Protein AF-A0A7H0H8U6-F1 (afdb_monomer)

Radius of gyration: 34.05 Å; Cα contacts (8 Å, |Δi|>4): 1294; chains: 1; bounding box: 82×56×109 Å

Sequence (809 aa):
MTRSAAPQRPPAARRTDPAARSRVRAWDTLRRESVFTAFNLNIIGLSAIQLLLRDWWGAFMTILMLGVSTGIRVTQELLAARRIHTYLADAEPRYTVQRDGQSMAVARDEVVRGDVLIVGPGDHLLADGMWLGPRPVTVDESPVTGAAPMRQVAPGERLLGGSYCVAGRGAYVAEAVGDDRQLARQHAGLLRRPPVATPLERVVARTLQVLLAIVAVYAAVLLADWARLDMGATGDLLVDAAPVIFSIAPTGLYLMIIVTYITGTADLANRGALVRNARSVESLAETSVVCFTDLGILAGTSLELTPVPPPAHLAPLPESTVRQMLGDAARSLSAGGHRLERVASAFEGERRGLRVEEPHLTSLGWSAVVFDDPDLAGIYVLGEGDVLSPHLVNPLPATFEADADTIVLAYRPDEVALRDSAGRPLLPSGLIAVATVHQARRLRPEAMQVVRGLIAAGIRIKAFSPGSPTETLEMLHSAGLSDDDVAFVVSRGAVSRATLEARPREEWAGLALDNALFGGLSPEQVGEVVHLLRASGETVAVIGDGVRDLPALKAASLPIAQPSSTQAALDVSSIVLLSSAPDALLQVLARGQSIIRSLVDVLRLNLTMVTASAFLIVAVRYLSQGFPYVSSHGSVINIATVTIPSLALSLVPPPHSRQVSSASYSRMLARFVLPAGLLLGLTALAVYVIVLDGAGRSSAQQAVAYTLVYAGLLVGVLTRRTRTQAGVAVAIAAAVTLLPLLPWTSGRFRITWLPEWWHYPLVVGAVVVWLIVLQGVWWLLRRLARRPAASVPSGRATSPPRHEVESDV

InterPro domains:
  IPR008250 P-type ATPase, A domain superfamily [SSF81653] (93-185)
  IPR023214 HAD superfamily [G3DSA:3.40.50.1000] (288-298)
  IPR023214 HAD superfamily [G3DSA:3.40.50.1000] (441-580)
  IPR023298 P-type ATPase, transmembrane domain superfamily [SSF81665] (31-785)
  IPR036412 HAD-like superfamily [SSF56784] (440-589)
  IPR059000 P-type ATPase, A domain [PF00122] (93-185)

Nearest PDB structures (foldseek):
  6lle-assembly1_A  TM=6.615E-01  e=3.643E-33  Homo sapiens
  6rb2-assembly1_A  TM=6.537E-01  e=2.104E-31  Oryctolagus cuniculus
  1su4-assembly1_A  TM=6.195E-01  e=2.525E-31  Oryctolagus cuniculus
  4kyt-assembly3_A  TM=6.478E-01  e=6.882E-31  Oryctolagus cuniculus
  6hxb-assembly1_A  TM=6.449E-01  e=2.581E-30  Sus scrofa

Foldseek 3Di:
DAPVPFPPDDPPVDPDPPVRVCVVVCVVVCVCPLCDDPLNVLLVVLLVVCVVLVVPQLSVVSVVCSVVLSVVLVVLLVVLVVLQVVVVVVQFDWWWWQYPNDTDTDGLVPDGAFTKTWAAFLDAAQAKWFFQDQAWWWKQCCQQPVDDGIDTAGHGGIDFGGIGTHHDTGITGHHGGDCRGPSSVVCVPPPPPDPDQALVSVLVVVLQVVLVVLLVVVVVVLVVVVVPDPPDDPSPQVVFSSLLSSLLHLSQQVSLLVSLQSVLQSVLVVLQKHFQDSLLLQLLLQFQAEEEADCLLQWDKDKDKFWFDWPPVDDADDPLVVLALQLQWLQQAPADAPLSVVSVVRGDYDHFAFPDWDHDRVVLQKIWTAGPDPVRAWIKMKGQCVNCQVQEPGHGDPPDDRDPQKIWIWIDRDDDDQADPVRHGDDHHHIHTTIMIGTDIAGDPCSVVLVVLCVVLNHAAAYEELAFQVVVLVSVVVNPDDPVRSCVLPVQHEDEPVRLVVDDPVCLLVVLVRHRYYYNDFLQVLLVSLLSCVVVVHQYEYEDAGSSPLSNLQSHSAQEYESSGRNSSVVSGSMYRPDSNSVSSSVSSQSSLQSVLLSLLLLLLSLLLSLLSSLLQVVCVVVVNRGLAGSLLSVLLCVLQRNVLSVVSSPDTAPGGHRDHSVCSSVVSCLRRVLSNNLLNVLLNVQLVVCCVPPNNLLSSLLSSLLSNLLSLVSSCVSPVDPSSVVSSVVSNVVLQCQQVDVCCCPSSVNHPNPDPVSVVSSVVSSVVSVVVSVVSSVVVVVVVPDDDPDDDDDDDDDDDDDDDDDDD

pLDDT: mean 74.8, std 15.68, range [27.52, 95.94]

Mean predicted aligned error: 15.14 Å

Structure (mmCIF, N/CA/C/O backbone):
data_AF-A0A7H0H8U6-F1
#
_entry.id   AF-A0A7H0H8U6-F1
#
loop_
_atom_site.group_PDB
_atom_site.id
_atom_site.type_symbol
_atom_site.label_atom_id
_atom_site.label_alt_id
_atom_site.label_comp_id
_atom_site.label_asym_id
_atom_site.label_entity_id
_atom_site.label_seq_id
_atom_site.pdbx_PDB_ins_code
_atom_site.Cartn_x
_atom_site.Cartn_y
_atom_site.Cartn_z
_atom_site.occupancy
_atom_site.B_iso_or_equiv
_atom_site.auth_seq_id
_atom_site.auth_comp_id
_atom_site.auth_asym_id
_atom_site.auth_atom_id
_atom_site.pdbx_PDB_model_num
ATOM 1 N N . MET A 1 1 ? -42.565 -0.518 11.866 1.00 45.44 1 MET A N 1
ATOM 2 C CA . MET A 1 1 ? -43.580 -0.720 10.799 1.00 45.44 1 MET A CA 1
ATOM 3 C C . MET A 1 1 ? -43.957 -2.184 10.707 1.00 45.44 1 MET A C 1
ATOM 5 O O . MET A 1 1 ? -43.087 -2.997 10.981 1.00 45.44 1 MET A O 1
ATOM 9 N N . THR A 1 2 ? -45.185 -2.526 10.308 1.00 36.31 2 THR A N 1
ATOM 10 C CA . THR A 1 2 ? -45.544 -3.917 9.995 1.00 36.31 2 THR A CA 1
ATOM 11 C C . THR A 1 2 ? -44.923 -4.370 8.660 1.00 36.31 2 THR A C 1
ATOM 13 O O . THR A 1 2 ? -44.829 -3.556 7.741 1.00 36.31 2 THR A O 1
ATOM 16 N N . ARG A 1 3 ? -44.516 -5.640 8.495 1.00 42.91 3 ARG A N 1
ATOM 17 C CA . ARG A 1 3 ? -43.907 -6.207 7.263 1.00 42.91 3 ARG A CA 1
ATOM 18 C C . ARG A 1 3 ? -44.740 -5.961 6.004 1.00 42.91 3 ARG A C 1
ATOM 20 O O . ARG A 1 3 ? -44.188 -5.956 4.907 1.00 42.91 3 ARG A O 1
ATOM 27 N N . SER A 1 4 ? -46.051 -5.761 6.157 1.00 39.72 4 SER A N 1
ATOM 28 C CA . SER A 1 4 ? -46.991 -5.460 5.069 1.00 39.72 4 SER A CA 1
ATOM 29 C C . SER A 1 4 ? -47.188 -3.962 4.787 1.00 39.72 4 SER A C 1
ATOM 31 O O . SER A 1 4 ? -47.745 -3.630 3.745 1.00 39.72 4 SER A O 1
ATOM 33 N N . ALA A 1 5 ? -46.730 -3.066 5.673 1.00 40.72 5 ALA A N 1
ATOM 34 C CA . ALA A 1 5 ? -46.856 -1.607 5.555 1.00 40.72 5 ALA A CA 1
ATOM 35 C C . ALA A 1 5 ? -45.561 -0.899 5.110 1.00 40.72 5 ALA A C 1
ATOM 37 O O . ALA A 1 5 ? -45.577 0.311 4.884 1.00 40.72 5 ALA A O 1
ATOM 38 N N . ALA A 1 6 ? -44.448 -1.628 4.958 1.00 39.44 6 ALA A N 1
ATOM 39 C CA . ALA A 1 6 ? -43.299 -1.109 4.221 1.00 39.44 6 ALA A CA 1
ATOM 40 C C . ALA A 1 6 ? -43.763 -0.775 2.788 1.00 39.44 6 ALA A C 1
ATOM 42 O O . ALA A 1 6 ? -44.433 -1.616 2.175 1.00 39.44 6 ALA A O 1
ATOM 43 N N . PRO A 1 7 ? -43.464 0.422 2.241 1.00 39.84 7 PRO A N 1
ATOM 44 C CA . PRO A 1 7 ? -43.835 0.753 0.870 1.00 39.84 7 PRO A CA 1
ATOM 45 C C . PRO A 1 7 ? -43.366 -0.378 -0.043 1.00 39.84 7 PRO A C 1
ATOM 47 O O . PRO A 1 7 ? -42.235 -0.852 0.101 1.00 39.84 7 PRO A O 1
ATOM 50 N N . GLN A 1 8 ? -44.275 -0.859 -0.903 1.00 39.00 8 GLN A N 1
ATOM 51 C CA . GLN A 1 8 ? -44.040 -1.998 -1.787 1.00 39.00 8 GLN A CA 1
ATOM 52 C C . GLN A 1 8 ? -42.620 -1.933 -2.339 1.00 39.00 8 GLN A C 1
ATOM 54 O O . GLN A 1 8 ? -42.214 -0.909 -2.895 1.00 39.00 8 GLN A O 1
ATOM 59 N N . ARG A 1 9 ? -41.881 -3.037 -2.147 1.00 40.66 9 ARG A N 1
ATOM 60 C CA . ARG A 1 9 ? -40.593 -3.296 -2.799 1.00 40.66 9 ARG A CA 1
ATOM 61 C C . ARG A 1 9 ? -40.617 -2.668 -4.197 1.00 40.66 9 ARG A C 1
ATOM 63 O O . ARG A 1 9 ? -41.598 -2.910 -4.909 1.00 40.66 9 ARG A O 1
ATOM 70 N N . PRO A 1 10 ? -39.580 -1.917 -4.618 1.00 35.81 10 PRO A N 1
ATOM 71 C CA . PRO A 1 10 ? -39.510 -1.454 -5.998 1.00 35.81 10 PRO A CA 1
ATOM 72 C C . PRO A 1 10 ? -39.780 -2.650 -6.927 1.00 35.81 10 PRO A C 1
ATOM 74 O O . PRO A 1 10 ? -39.344 -3.766 -6.611 1.00 35.81 10 PRO A O 1
ATOM 77 N N . PRO A 1 11 ? -40.567 -2.458 -8.001 1.00 29.30 11 PRO A N 1
ATOM 78 C CA . PRO A 1 11 ? -41.137 -3.548 -8.780 1.00 29.30 11 PRO A CA 1
ATOM 79 C C . PRO A 1 11 ? -40.062 -4.561 -9.171 1.00 29.30 11 PRO A C 1
ATOM 81 O O . PRO A 1 11 ? -38.923 -4.195 -9.460 1.00 29.30 11 PRO A O 1
ATOM 84 N N . ALA A 1 12 ? -40.448 -5.839 -9.194 1.00 30.64 12 ALA A N 1
ATOM 85 C CA . ALA A 1 12 ? -39.617 -7.032 -9.383 1.00 30.64 12 ALA A CA 1
ATOM 86 C C . ALA A 1 12 ? -38.718 -7.063 -10.646 1.00 30.64 12 ALA A C 1
ATOM 88 O O . ALA A 1 12 ? -38.021 -8.047 -10.889 1.00 30.64 12 ALA A O 1
ATOM 89 N N . ALA A 1 13 ? -38.649 -5.987 -11.424 1.00 28.84 13 ALA A N 1
ATOM 90 C CA . ALA A 1 13 ? -37.729 -5.787 -12.531 1.00 28.84 13 ALA A CA 1
ATOM 91 C C . ALA A 1 13 ? -36.342 -5.336 -12.048 1.00 28.84 13 ALA A C 1
ATOM 93 O O . ALA A 1 13 ? -35.868 -4.279 -12.449 1.00 28.84 13 ALA A O 1
ATOM 94 N N . ARG A 1 14 ? -35.709 -6.122 -11.163 1.00 31.69 14 ARG A N 1
ATOM 95 C CA . ARG A 1 14 ? -34.254 -6.121 -10.897 1.00 31.69 14 ARG A CA 1
ATOM 96 C C . ARG A 1 14 ? -33.864 -7.164 -9.832 1.00 31.69 14 ARG A C 1
ATOM 98 O O . ARG A 1 14 ? -32.983 -6.921 -9.013 1.00 31.69 14 ARG A O 1
ATOM 105 N N . ARG A 1 15 ? -34.445 -8.373 -9.876 1.00 30.83 15 ARG A N 1
ATOM 106 C CA . ARG A 1 15 ? -33.767 -9.580 -9.359 1.00 30.83 15 ARG A CA 1
ATOM 107 C C . ARG A 1 15 ? -32.641 -9.948 -10.324 1.00 30.83 15 ARG A C 1
ATOM 109 O O . ARG A 1 15 ? -32.736 -10.874 -11.114 1.00 30.83 15 ARG A O 1
ATOM 116 N N . THR A 1 16 ? -31.587 -9.156 -10.300 1.00 29.75 16 THR A N 1
ATOM 117 C CA . THR A 1 16 ? -30.286 -9.584 -10.800 1.00 29.75 16 THR A CA 1
ATOM 118 C C . THR A 1 16 ? -29.396 -9.509 -9.585 1.00 29.75 16 THR A C 1
ATOM 120 O O . THR A 1 16 ? -29.180 -8.402 -9.086 1.00 29.75 16 THR A O 1
ATOM 123 N N . ASP A 1 17 ? -28.997 -10.682 -9.108 1.00 32.31 17 ASP A N 1
ATOM 124 C CA . ASP A 1 17 ? -27.932 -10.934 -8.144 1.00 32.31 17 ASP A CA 1
ATOM 125 C C . ASP A 1 17 ? -26.984 -9.716 -7.991 1.00 32.31 17 ASP A C 1
ATOM 127 O O . ASP A 1 17 ? -26.439 -9.245 -9.001 1.00 32.31 17 ASP A O 1
ATOM 131 N N . PRO A 1 18 ? -26.810 -9.151 -6.781 1.00 37.31 18 PRO A N 1
ATOM 132 C CA . PRO A 1 18 ? -25.859 -8.067 -6.525 1.00 37.31 18 PRO A CA 1
ATOM 133 C C . PRO A 1 18 ? -24.463 -8.381 -7.084 1.00 37.31 18 PRO A C 1
ATOM 135 O O . PRO A 1 18 ? -23.817 -7.504 -7.670 1.00 37.31 18 PRO A O 1
ATOM 138 N N . ALA A 1 19 ? -24.056 -9.658 -7.043 1.00 35.75 19 ALA A N 1
ATOM 139 C CA . ALA A 1 19 ? -22.812 -10.136 -7.635 1.00 35.75 19 ALA A CA 1
ATOM 140 C C . ALA A 1 19 ? -22.810 -10.056 -9.173 1.00 35.75 19 ALA A C 1
ATOM 142 O O . ALA A 1 19 ? -21.761 -9.854 -9.780 1.00 35.75 19 ALA A O 1
ATOM 143 N N . ALA A 1 20 ? -23.964 -10.165 -9.835 1.00 30.42 20 ALA A N 1
ATOM 144 C CA . ALA A 1 20 ? -24.079 -10.019 -11.285 1.00 30.42 20 ALA A CA 1
ATOM 145 C C . ALA A 1 20 ? -24.003 -8.551 -11.736 1.00 30.42 20 ALA A C 1
ATOM 147 O O . ALA A 1 20 ? -23.394 -8.271 -12.767 1.00 30.42 20 ALA A O 1
ATOM 148 N N . ARG A 1 21 ? -24.550 -7.588 -10.976 1.00 31.19 21 ARG A N 1
ATOM 149 C CA . ARG A 1 21 ? -24.412 -6.154 -11.320 1.00 31.19 21 ARG A CA 1
ATOM 150 C C . ARG A 1 21 ? -23.012 -5.616 -11.073 1.00 31.19 21 ARG A C 1
ATOM 152 O O . ARG A 1 21 ? -22.532 -4.835 -11.895 1.00 31.19 21 ARG A O 1
ATOM 159 N N . SER A 1 22 ? -22.372 -6.024 -9.977 1.00 38.31 22 SER A N 1
ATOM 160 C CA . SER A 1 22 ? -20.975 -5.674 -9.717 1.00 38.31 22 SER A CA 1
ATOM 161 C C . SER A 1 22 ? -20.060 -6.318 -10.757 1.00 38.31 22 SER A C 1
ATOM 163 O O . SER A 1 22 ? -19.226 -5.616 -11.320 1.00 38.31 22 SER A O 1
ATOM 165 N N . ARG A 1 23 ? -20.296 -7.586 -11.138 1.00 38.00 23 ARG A N 1
ATOM 166 C CA . ARG A 1 23 ? -19.578 -8.244 -12.243 1.00 38.00 23 ARG A CA 1
ATOM 167 C C . ARG A 1 23 ? -19.788 -7.531 -13.574 1.00 38.00 23 ARG A C 1
ATOM 169 O O . ARG A 1 23 ? -18.800 -7.195 -14.200 1.00 38.00 23 ARG A O 1
ATOM 176 N N . VAL A 1 24 ? -21.015 -7.252 -14.016 1.00 39.44 24 VAL A N 1
ATOM 177 C CA . VAL A 1 24 ? -21.249 -6.648 -15.346 1.00 39.44 24 VAL A CA 1
ATOM 178 C C . VAL A 1 24 ? -20.711 -5.218 -15.432 1.00 39.44 24 VAL A C 1
ATOM 180 O O . VAL A 1 24 ? -20.073 -4.882 -16.425 1.00 39.44 24 VAL A O 1
ATOM 183 N N . ARG A 1 25 ? -20.872 -4.387 -14.387 1.00 40.66 25 ARG A N 1
ATOM 184 C CA . ARG A 1 25 ? -20.250 -3.048 -14.375 1.00 40.66 25 ARG A CA 1
ATOM 185 C C . ARG A 1 25 ? -18.731 -3.131 -14.286 1.00 40.66 25 ARG A C 1
ATOM 187 O O . ARG A 1 25 ? -18.070 -2.419 -15.030 1.00 40.66 25 ARG A O 1
ATOM 194 N N . ALA A 1 26 ? -18.174 -3.997 -13.437 1.00 45.75 26 ALA A N 1
ATOM 195 C CA . ALA A 1 26 ? -16.729 -4.192 -13.367 1.00 45.75 26 ALA A CA 1
ATOM 196 C C . ALA A 1 26 ? -16.204 -4.647 -14.730 1.00 45.75 26 ALA A C 1
ATOM 198 O O . ALA A 1 26 ? -15.298 -4.023 -15.247 1.00 45.75 26 ALA A O 1
ATOM 199 N N . TRP A 1 27 ? -16.832 -5.628 -15.379 1.00 46.66 27 TRP A N 1
ATOM 200 C CA . TRP A 1 27 ? -16.442 -6.112 -16.704 1.00 46.66 27 TRP A CA 1
ATOM 201 C C . TRP A 1 27 ? -16.522 -5.044 -17.801 1.00 46.66 27 TRP A C 1
ATOM 203 O O . TRP A 1 27 ? -15.587 -4.948 -18.591 1.00 46.66 27 TRP A O 1
ATOM 213 N N . ASP A 1 28 ? -17.575 -4.223 -17.859 1.00 44.91 28 ASP A N 1
ATOM 214 C CA . ASP A 1 28 ? -17.684 -3.159 -18.872 1.00 44.91 28 ASP A CA 1
ATOM 215 C C . ASP A 1 28 ? -16.728 -1.985 -18.611 1.00 44.91 28 ASP A C 1
ATOM 217 O O . ASP A 1 28 ? -16.158 -1.431 -19.556 1.00 44.91 28 ASP A O 1
ATOM 221 N N . THR A 1 29 ? -16.509 -1.628 -17.341 1.00 47.91 29 THR A N 1
ATOM 222 C CA . THR A 1 29 ? -15.576 -0.555 -16.959 1.00 47.91 29 THR A CA 1
ATOM 223 C C . THR A 1 29 ? -14.130 -1.022 -17.154 1.00 47.91 29 THR A C 1
ATOM 225 O O . THR A 1 29 ? -13.364 -0.349 -17.837 1.00 47.91 29 THR A O 1
ATOM 228 N N . LEU A 1 30 ? -13.801 -2.244 -16.714 1.00 52.50 30 LEU A N 1
ATOM 229 C CA . LEU A 1 30 ? -12.516 -2.908 -16.953 1.00 52.50 30 LEU A CA 1
ATOM 230 C C . LEU A 1 30 ? -12.260 -3.070 -18.452 1.00 52.50 30 LEU A C 1
ATOM 232 O O . LEU A 1 30 ? -11.169 -2.781 -18.912 1.00 52.50 30 LEU A O 1
ATOM 236 N N . ARG A 1 31 ? -13.247 -3.457 -19.270 1.00 57.12 31 ARG A N 1
ATOM 237 C CA . ARG A 1 31 ? -13.037 -3.597 -20.720 1.00 57.12 31 ARG A CA 1
ATOM 238 C C . ARG A 1 31 ? -12.733 -2.259 -21.391 1.00 57.12 31 ARG A C 1
ATOM 240 O O . ARG A 1 31 ? -11.852 -2.208 -22.245 1.00 57.12 31 ARG A O 1
ATOM 247 N N . ARG A 1 32 ? -13.433 -1.177 -21.037 1.00 55.38 32 ARG A N 1
ATOM 248 C CA . ARG A 1 32 ? -13.189 0.142 -21.649 1.00 55.38 32 ARG A CA 1
ATOM 249 C C . ARG A 1 32 ? -11.895 0.771 -21.145 1.00 55.38 32 ARG A C 1
ATOM 251 O O . ARG A 1 32 ? -11.083 1.195 -21.960 1.00 55.38 32 ARG A O 1
ATOM 258 N N . GLU A 1 33 ? -11.655 0.767 -19.841 1.00 53.16 33 GLU A N 1
ATOM 259 C CA . GLU A 1 33 ? -10.433 1.327 -19.251 1.00 53.16 33 GLU A CA 1
ATOM 260 C C . GLU A 1 33 ? -9.196 0.473 -19.569 1.00 53.16 33 GLU A C 1
ATOM 262 O O . GLU A 1 33 ? -8.083 1.002 -19.686 1.00 53.16 33 GLU A O 1
ATOM 267 N N . SER A 1 34 ? -9.378 -0.837 -19.802 1.00 54.38 34 SER A N 1
ATOM 268 C CA . SER A 1 34 ? -8.275 -1.722 -20.172 1.00 54.38 34 SER A CA 1
ATOM 269 C C . SER A 1 34 ? -7.906 -1.729 -21.648 1.00 54.38 34 SER A C 1
ATOM 271 O O . SER A 1 34 ? -6.745 -1.979 -21.987 1.00 54.38 34 SER A O 1
ATOM 273 N N . VAL A 1 35 ? -8.847 -1.372 -22.522 1.00 59.53 35 VAL A N 1
ATOM 274 C CA . VAL A 1 35 ? -8.622 -1.280 -23.970 1.00 59.53 35 VAL A CA 1
ATOM 275 C C . VAL A 1 35 ? -8.295 0.150 -24.415 1.00 59.53 35 VAL A C 1
ATOM 277 O O . VAL A 1 35 ? -7.504 0.313 -25.338 1.00 59.53 35 VAL A O 1
ATOM 280 N N . PHE A 1 36 ? -8.811 1.192 -23.760 1.00 61.47 36 PHE A N 1
ATOM 281 C CA . PHE A 1 36 ? -8.584 2.592 -24.149 1.00 61.47 36 PHE A CA 1
ATOM 282 C C . PHE A 1 36 ? -7.599 3.303 -23.218 1.00 61.47 36 PHE A C 1
ATOM 284 O O . PHE A 1 36 ? -7.919 4.290 -22.561 1.00 61.47 36 PHE A O 1
ATOM 291 N N . THR A 1 37 ? -6.366 2.805 -23.170 1.00 61.31 37 THR A N 1
ATOM 292 C CA . THR A 1 37 ? -5.257 3.517 -22.516 1.00 61.31 37 THR A CA 1
ATOM 293 C C . THR A 1 37 ? -4.535 4.435 -23.492 1.00 61.31 37 THR A C 1
ATOM 295 O O . THR A 1 37 ? -4.563 4.204 -24.697 1.00 61.31 37 THR A O 1
ATOM 298 N N . ALA A 1 38 ? -3.799 5.429 -22.982 1.00 57.47 38 ALA A N 1
ATOM 299 C CA . ALA A 1 38 ? -2.909 6.256 -23.805 1.00 57.47 38 ALA A CA 1
ATOM 300 C C . ALA A 1 38 ? -1.896 5.413 -24.613 1.00 57.47 38 ALA A C 1
ATOM 302 O O . ALA A 1 38 ? -1.494 5.805 -25.704 1.00 57.47 38 ALA A O 1
ATOM 303 N N . PHE A 1 39 ? -1.514 4.236 -24.103 1.00 63.34 39 PHE A N 1
ATOM 304 C CA . PHE A 1 39 ? -0.697 3.246 -24.807 1.00 63.34 39 PHE A CA 1
ATOM 305 C C . PHE A 1 39 ? -1.430 2.640 -26.009 1.00 63.34 39 PHE A C 1
ATOM 307 O O . PHE A 1 39 ? -0.949 2.746 -27.137 1.00 63.34 39 PHE A O 1
ATOM 314 N N . ASN A 1 40 ? -2.611 2.062 -25.775 1.00 67.56 40 ASN A N 1
ATOM 315 C CA . ASN A 1 40 ? -3.412 1.464 -26.838 1.00 67.56 40 ASN A CA 1
ATOM 316 C C . ASN A 1 40 ? -3.807 2.514 -27.877 1.00 67.56 40 ASN A C 1
ATOM 318 O O . ASN A 1 40 ? -3.786 2.227 -29.064 1.00 67.56 40 ASN A O 1
ATOM 322 N N . LEU A 1 41 ? -4.066 3.752 -27.451 1.00 69.88 41 LEU A N 1
ATOM 323 C CA . LEU A 1 41 ? -4.364 4.860 -28.348 1.00 69.88 41 LEU A CA 1
ATOM 324 C C . LEU A 1 41 ? -3.155 5.265 -29.208 1.00 69.88 41 LEU A C 1
ATOM 326 O O . LEU A 1 41 ? -3.329 5.520 -30.395 1.00 69.88 41 LEU A O 1
ATOM 330 N N . ASN A 1 42 ? -1.935 5.263 -28.656 1.00 65.62 42 ASN A N 1
ATOM 331 C CA . ASN A 1 42 ? -0.710 5.496 -29.434 1.00 65.62 42 ASN A CA 1
ATOM 332 C C . ASN A 1 42 ? -0.440 4.371 -30.439 1.00 65.62 42 ASN A C 1
ATOM 334 O O . ASN A 1 42 ? -0.097 4.656 -31.579 1.00 65.62 42 ASN A O 1
ATOM 338 N N . ILE A 1 43 ? -0.618 3.106 -30.049 1.00 71.00 43 ILE A N 1
ATOM 339 C CA . ILE A 1 43 ? -0.466 1.963 -30.960 1.00 71.00 43 ILE A CA 1
ATOM 340 C C . ILE A 1 43 ? -1.544 1.975 -32.047 1.00 71.00 43 ILE A C 1
ATOM 342 O O . ILE A 1 43 ? -1.231 1.745 -33.211 1.00 71.00 43 ILE A O 1
ATOM 346 N N . ILE A 1 44 ? -2.795 2.286 -31.695 1.00 77.44 44 ILE A N 1
ATOM 347 C CA . ILE A 1 44 ? -3.883 2.463 -32.663 1.00 77.44 44 ILE A CA 1
ATOM 348 C C . ILE A 1 44 ? -3.530 3.605 -33.624 1.00 77.44 44 ILE A C 1
ATOM 350 O O . ILE A 1 44 ? -3.615 3.416 -34.834 1.00 77.44 44 ILE A O 1
ATOM 354 N N . GLY A 1 45 ? -3.050 4.742 -33.112 1.00 74.56 45 GLY A N 1
ATOM 355 C CA . GLY A 1 45 ? -2.586 5.871 -33.922 1.00 74.56 45 GLY A CA 1
ATOM 356 C C . GLY A 1 45 ? -1.439 5.500 -34.866 1.00 74.56 45 GLY A C 1
ATOM 357 O O . GLY A 1 45 ? -1.529 5.765 -36.062 1.00 74.56 45 GLY A O 1
ATOM 358 N N . LEU A 1 46 ? -0.405 4.817 -34.364 1.00 72.62 46 LEU A N 1
ATOM 359 C CA . LEU A 1 46 ? 0.708 4.323 -35.176 1.00 72.62 46 LEU A CA 1
ATOM 360 C C . LEU A 1 46 ? 0.217 3.350 -36.251 1.00 72.62 46 LEU A C 1
ATOM 362 O O . LEU A 1 46 ? 0.585 3.495 -37.412 1.00 72.62 46 LEU A O 1
ATOM 366 N N . SER A 1 47 ? -0.644 2.397 -35.890 1.00 77.69 47 SER A N 1
ATOM 367 C CA . SER A 1 47 ? -1.201 1.445 -36.851 1.00 77.69 47 SER A CA 1
ATOM 368 C C . SER A 1 47 ? -2.035 2.145 -37.925 1.00 77.69 47 SER A C 1
ATOM 370 O O . SER A 1 47 ? -1.920 1.799 -39.095 1.00 77.69 47 SER A O 1
ATOM 372 N N . ALA A 1 48 ? -2.802 3.181 -37.571 1.00 80.00 48 ALA A N 1
ATOM 373 C CA . ALA A 1 48 ? -3.569 3.973 -38.525 1.00 80.00 48 ALA A CA 1
ATOM 374 C C . ALA A 1 48 ? -2.655 4.736 -39.496 1.00 80.00 48 ALA A C 1
ATOM 376 O O . ALA A 1 48 ? -2.910 4.735 -40.698 1.00 80.00 48 ALA A O 1
ATOM 377 N N . ILE A 1 49 ? -1.563 5.328 -38.998 1.00 72.19 49 ILE A N 1
ATOM 378 C CA . ILE A 1 49 ? -0.557 5.997 -39.836 1.00 72.19 49 ILE A CA 1
ATOM 379 C C . ILE A 1 49 ? 0.142 4.983 -40.750 1.00 72.19 49 ILE A C 1
ATOM 381 O O . ILE A 1 49 ? 0.274 5.236 -41.941 1.00 72.19 49 ILE A O 1
ATOM 385 N N . GLN A 1 50 ? 0.535 3.815 -40.238 1.00 74.19 50 GLN A N 1
ATOM 386 C CA . GLN A 1 50 ? 1.151 2.751 -41.040 1.00 74.19 50 GLN A CA 1
ATOM 387 C C . GLN A 1 50 ? 0.214 2.252 -42.148 1.00 74.19 50 GLN A C 1
ATOM 389 O O . GLN A 1 50 ? 0.648 2.086 -43.286 1.00 74.19 50 GLN A O 1
ATOM 394 N N . LEU A 1 51 ? -1.081 2.086 -41.854 1.00 81.31 51 LEU A N 1
ATOM 395 C CA . LEU A 1 51 ? -2.095 1.752 -42.861 1.00 81.31 51 LEU A CA 1
ATOM 396 C C . LEU A 1 51 ? -2.228 2.858 -43.916 1.00 81.31 51 LEU A C 1
ATOM 398 O O . LEU A 1 51 ? -2.285 2.556 -45.108 1.00 81.31 51 LEU A O 1
ATOM 402 N N . LEU A 1 52 ? -2.227 4.129 -43.497 1.00 77.44 52 LEU A N 1
ATOM 403 C CA . LEU A 1 52 ? -2.290 5.285 -44.399 1.00 77.44 52 LEU A CA 1
ATOM 404 C C . LEU A 1 52 ? -1.068 5.349 -45.328 1.00 77.44 52 LEU A C 1
ATOM 406 O O . LEU A 1 52 ? -1.197 5.646 -46.513 1.00 77.44 52 LEU A O 1
ATOM 410 N N . LEU A 1 53 ? 0.106 5.003 -44.799 1.00 70.69 53 LEU A N 1
ATOM 411 C CA . LEU A 1 53 ? 1.375 4.921 -45.523 1.00 70.69 53 LEU A CA 1
ATOM 412 C C . LEU A 1 53 ? 1.535 3.620 -46.333 1.00 70.69 53 LEU A C 1
ATOM 414 O O . LEU A 1 53 ? 2.579 3.402 -46.942 1.00 70.69 53 LEU A O 1
ATOM 418 N N . ARG A 1 54 ? 0.504 2.761 -46.372 1.00 77.00 54 ARG A N 1
ATOM 419 C CA . ARG A 1 54 ? 0.485 1.454 -47.060 1.00 77.00 54 ARG A CA 1
ATOM 420 C C . ARG A 1 54 ? 1.533 0.454 -46.544 1.00 77.00 54 ARG A C 1
ATOM 422 O O . ARG A 1 54 ? 1.807 -0.542 -47.215 1.00 77.00 54 ARG A O 1
ATOM 429 N N . ASP A 1 55 ? 2.048 0.654 -45.331 1.00 71.88 55 ASP A N 1
ATOM 430 C CA . ASP A 1 55 ? 2.849 -0.326 -44.591 1.00 71.88 55 ASP A CA 1
ATOM 431 C C . ASP A 1 55 ? 1.927 -1.332 -43.880 1.00 71.88 55 ASP A C 1
ATOM 433 O O . ASP A 1 55 ? 1.759 -1.343 -42.657 1.00 71.88 55 ASP A O 1
ATOM 437 N N . TRP A 1 56 ? 1.282 -2.190 -44.677 1.00 77.19 56 TRP A N 1
ATOM 438 C CA . TRP A 1 56 ? 0.330 -3.194 -44.186 1.00 77.19 56 TRP A CA 1
ATOM 439 C C . TRP A 1 56 ? 0.954 -4.153 -43.173 1.00 77.19 56 TRP A C 1
ATOM 441 O O . TRP A 1 56 ? 0.282 -4.616 -42.250 1.00 77.19 56 TRP A O 1
ATOM 451 N N . TRP A 1 57 ? 2.240 -4.460 -43.344 1.00 68.00 57 TRP A N 1
ATOM 452 C CA . TRP A 1 57 ? 2.941 -5.403 -42.486 1.00 68.00 57 TRP A CA 1
ATOM 453 C C . TRP A 1 57 ? 3.314 -4.783 -41.140 1.00 68.00 57 TRP A C 1
ATOM 455 O O . TRP A 1 57 ? 3.057 -5.395 -40.099 1.00 68.00 57 TRP A O 1
ATOM 465 N N . GLY A 1 58 ? 3.854 -3.560 -41.146 1.00 67.75 58 GLY A N 1
ATOM 466 C CA . GLY A 1 58 ? 4.094 -2.805 -39.921 1.00 67.75 58 GLY A CA 1
ATOM 467 C C . GLY A 1 58 ? 2.805 -2.597 -39.134 1.00 67.75 58 GLY A C 1
ATOM 468 O O . GLY A 1 58 ? 2.773 -2.906 -37.944 1.00 67.75 58 GLY A O 1
ATOM 469 N N . ALA A 1 59 ? 1.715 -2.205 -39.803 1.00 74.69 59 ALA A N 1
ATOM 470 C CA . ALA A 1 59 ? 0.402 -2.059 -39.176 1.00 74.69 59 ALA A CA 1
ATOM 471 C C . ALA A 1 59 ? -0.110 -3.363 -38.545 1.00 74.69 59 ALA A C 1
ATOM 473 O O . ALA A 1 59 ? -0.547 -3.361 -37.393 1.00 74.69 59 ALA A O 1
ATOM 474 N N . PHE A 1 60 ? -0.027 -4.488 -39.267 1.00 80.19 60 PHE A N 1
ATOM 475 C CA . PHE A 1 60 ? -0.434 -5.795 -38.747 1.00 80.19 60 PHE A CA 1
ATOM 476 C C . PHE A 1 60 ? 0.341 -6.169 -37.479 1.00 80.19 60 PHE A C 1
ATOM 478 O O . PHE A 1 60 ? -0.262 -6.609 -36.502 1.00 80.19 60 PHE A O 1
ATOM 485 N N . MET A 1 61 ? 1.658 -5.951 -37.459 1.00 67.12 61 MET A N 1
ATOM 486 C CA . MET A 1 61 ? 2.491 -6.246 -36.289 1.00 67.12 61 MET A CA 1
ATOM 487 C C . MET A 1 61 ? 2.168 -5.346 -35.100 1.00 67.12 61 MET A C 1
ATOM 489 O O . MET A 1 61 ? 2.056 -5.833 -33.975 1.00 67.12 61 MET A O 1
ATOM 493 N N . THR A 1 62 ? 1.951 -4.057 -35.348 1.00 70.19 62 THR A N 1
ATOM 494 C CA . THR A 1 62 ? 1.528 -3.083 -34.336 1.00 70.19 62 THR A CA 1
ATOM 495 C C . THR A 1 62 ? 0.186 -3.489 -33.709 1.00 70.19 62 THR A C 1
ATOM 497 O O . THR A 1 62 ? 0.044 -3.486 -32.485 1.00 70.19 62 THR A O 1
ATOM 500 N N . ILE A 1 63 ? -0.777 -3.943 -34.520 1.00 78.75 63 ILE A N 1
ATOM 501 C CA . ILE A 1 63 ? -2.090 -4.434 -34.063 1.00 78.75 63 ILE A CA 1
ATOM 502 C C . ILE A 1 63 ? -1.980 -5.790 -33.348 1.00 78.75 63 ILE A C 1
ATOM 504 O O . ILE A 1 63 ? -2.629 -6.007 -32.326 1.00 78.75 63 ILE A O 1
ATOM 508 N N . LEU A 1 64 ? -1.145 -6.712 -33.831 1.00 76.75 64 LEU A N 1
ATOM 509 C CA . LEU A 1 64 ? -0.906 -7.994 -33.164 1.00 76.75 64 LEU A CA 1
ATOM 510 C C . LEU A 1 64 ? -0.292 -7.776 -31.777 1.00 76.75 64 LEU A C 1
ATOM 512 O O . LEU A 1 64 ? -0.731 -8.378 -30.797 1.00 76.75 64 LEU A O 1
ATOM 516 N N . MET A 1 65 ? 0.681 -6.870 -31.679 1.00 69.69 65 MET A N 1
ATOM 517 C CA . MET A 1 65 ? 1.302 -6.482 -30.416 1.00 69.69 65 MET A CA 1
ATOM 518 C C . MET A 1 65 ? 0.282 -5.834 -29.469 1.00 69.69 65 MET A C 1
ATOM 520 O O . MET A 1 65 ? 0.278 -6.152 -28.276 1.00 69.69 65 MET A O 1
ATOM 524 N N . LEU A 1 66 ? -0.635 -5.005 -29.986 1.00 74.62 66 LEU A N 1
ATOM 525 C CA . LEU A 1 66 ? -1.782 -4.492 -29.226 1.00 74.62 66 LEU A CA 1
ATOM 526 C C . LEU A 1 66 ? -2.635 -5.627 -28.653 1.00 74.62 66 LEU A C 1
ATOM 528 O O . LEU A 1 66 ? -2.976 -5.615 -27.471 1.00 74.62 66 LEU A O 1
ATOM 532 N N . GLY A 1 67 ? -2.969 -6.610 -29.491 1.00 74.50 67 GLY A N 1
ATOM 533 C CA . GLY A 1 67 ? -3.809 -7.746 -29.125 1.00 74.50 67 GLY A CA 1
ATOM 534 C C . GLY A 1 67 ? -3.163 -8.625 -28.060 1.00 74.50 67 GLY A C 1
ATOM 535 O O . GLY A 1 67 ? -3.793 -8.917 -27.045 1.00 74.50 67 GLY A O 1
ATOM 536 N N . VAL A 1 68 ? -1.892 -8.993 -28.243 1.00 70.12 68 VAL A N 1
ATOM 537 C CA . VAL A 1 68 ? -1.140 -9.817 -27.283 1.00 70.12 68 VAL A CA 1
ATOM 538 C C . VAL A 1 68 ? -0.974 -9.084 -25.951 1.00 70.12 68 VAL A C 1
ATOM 540 O O . VAL A 1 68 ? -1.273 -9.650 -24.901 1.00 70.12 68 VAL A O 1
ATOM 543 N N . SER A 1 69 ? -0.559 -7.814 -25.973 1.00 63.41 69 SER A N 1
ATOM 544 C CA . SER A 1 69 ? -0.376 -7.024 -24.745 1.00 63.41 69 SER A CA 1
ATOM 545 C C . SER A 1 69 ? -1.694 -6.789 -23.997 1.00 63.41 69 SER A C 1
ATOM 547 O O . SER A 1 69 ? -1.749 -6.970 -22.779 1.00 63.41 69 SER A O 1
ATOM 549 N N . THR A 1 70 ? -2.778 -6.476 -24.714 1.00 70.06 70 THR A N 1
ATOM 550 C CA . THR A 1 70 ? -4.120 -6.317 -24.129 1.00 70.06 70 THR A CA 1
ATOM 551 C C . THR A 1 70 ? -4.664 -7.651 -23.610 1.00 70.06 70 THR A C 1
ATOM 553 O O . THR A 1 70 ? -5.261 -7.691 -22.537 1.00 70.06 70 THR A O 1
ATOM 556 N N . GLY A 1 71 ? -4.422 -8.759 -24.314 1.00 69.19 71 GLY A N 1
ATOM 557 C CA . GLY A 1 71 ? -4.829 -10.100 -23.892 1.00 69.19 71 GLY A CA 1
ATOM 558 C C . GLY A 1 71 ? -4.138 -10.543 -22.603 1.00 69.19 71 GLY A C 1
ATOM 559 O O . GLY A 1 71 ? -4.810 -10.977 -21.664 1.00 69.19 71 GLY A O 1
ATOM 560 N N . ILE A 1 72 ? -2.814 -10.361 -22.515 1.00 66.19 72 ILE A N 1
ATOM 561 C CA . ILE A 1 72 ? -2.047 -10.605 -21.282 1.00 66.19 72 ILE A CA 1
ATOM 562 C C . ILE A 1 72 ? -2.619 -9.757 -20.140 1.00 66.19 72 ILE A C 1
ATOM 564 O O . ILE A 1 72 ? -2.899 -10.294 -19.067 1.00 66.19 72 ILE A O 1
ATOM 568 N N . ARG A 1 73 ? -2.873 -8.464 -20.389 1.00 60.06 73 ARG A N 1
ATOM 569 C CA . ARG A 1 73 ? -3.437 -7.541 -19.396 1.00 60.06 73 ARG A CA 1
ATOM 570 C C . ARG A 1 73 ? -4.786 -8.012 -18.858 1.00 60.06 73 ARG A C 1
ATOM 572 O O . ARG A 1 73 ? -4.938 -8.161 -17.650 1.00 60.06 73 ARG A O 1
ATOM 579 N N . VAL A 1 74 ? -5.755 -8.243 -19.744 1.00 67.31 74 VAL A N 1
ATOM 580 C CA . VAL A 1 74 ? -7.120 -8.632 -19.359 1.00 67.31 74 VAL A CA 1
ATOM 581 C C . VAL A 1 74 ? -7.092 -9.943 -18.580 1.00 67.31 74 VAL A C 1
ATOM 583 O O . VAL A 1 74 ? -7.755 -10.069 -17.555 1.00 67.31 74 VAL A O 1
ATOM 586 N N . THR A 1 75 ? -6.274 -10.905 -19.010 1.00 66.50 75 THR A N 1
ATOM 587 C CA . THR A 1 75 ? -6.156 -12.195 -18.318 1.00 66.50 75 THR A CA 1
ATOM 588 C C . THR A 1 75 ? -5.614 -12.022 -16.896 1.00 66.50 75 THR A C 1
ATOM 590 O O . THR A 1 75 ? -6.151 -12.609 -15.958 1.00 66.50 75 THR A O 1
ATOM 593 N N . GLN A 1 76 ? -4.591 -11.184 -16.708 1.00 60.81 76 GLN A N 1
ATOM 594 C CA . GLN A 1 76 ? -4.009 -10.901 -15.390 1.00 60.81 76 GLN A CA 1
ATOM 595 C C . GLN A 1 76 ? -4.986 -10.175 -14.465 1.00 60.81 76 GLN A C 1
ATOM 597 O O . GLN A 1 76 ? -5.125 -10.537 -13.297 1.00 60.81 76 GLN A O 1
ATOM 602 N N . GLU A 1 77 ? -5.688 -9.182 -14.999 1.00 63.53 77 GLU A N 1
ATOM 603 C CA . GLU A 1 77 ? -6.666 -8.391 -14.260 1.00 63.53 77 GLU A CA 1
ATOM 604 C C . GLU A 1 77 ? -7.844 -9.256 -13.795 1.00 63.53 77 GLU A C 1
ATOM 606 O O . GLU A 1 77 ? -8.244 -9.199 -12.633 1.00 63.53 77 GLU A O 1
ATOM 611 N N . LEU A 1 78 ? -8.318 -10.161 -14.654 1.00 65.00 78 LEU A N 1
ATOM 612 C CA . LEU A 1 78 ? -9.355 -11.131 -14.307 1.00 65.00 78 LEU A CA 1
ATOM 613 C C . LEU A 1 78 ? -8.892 -12.152 -13.265 1.00 65.00 78 LEU A C 1
ATOM 615 O O . LEU A 1 78 ? -9.650 -12.479 -12.349 1.00 65.00 78 LEU A O 1
ATOM 619 N N . LEU A 1 79 ? -7.663 -12.660 -13.386 1.00 62.75 79 LEU A N 1
ATOM 620 C CA . LEU A 1 79 ? -7.093 -13.593 -12.410 1.00 62.75 79 LEU A CA 1
ATOM 621 C C . LEU A 1 79 ? -6.950 -12.947 -11.028 1.00 62.75 79 LEU A C 1
ATOM 623 O O . LEU A 1 79 ? -7.201 -13.606 -10.019 1.00 62.75 79 LEU A O 1
ATOM 627 N N . ALA A 1 80 ? -6.587 -11.667 -10.973 1.00 53.91 80 ALA A N 1
ATOM 628 C CA . ALA A 1 80 ? -6.450 -10.943 -9.719 1.00 53.91 80 ALA A CA 1
ATOM 629 C C . ALA A 1 80 ? -7.800 -10.541 -9.110 1.00 53.91 80 ALA A C 1
ATOM 631 O O . ALA A 1 80 ? -8.014 -10.749 -7.917 1.00 53.91 80 ALA A O 1
ATOM 632 N N . ALA A 1 81 ? -8.745 -10.053 -9.921 1.00 57.19 81 ALA A N 1
ATOM 633 C CA . ALA A 1 81 ? -10.079 -9.671 -9.456 1.00 57.19 81 ALA A CA 1
ATOM 634 C C . ALA A 1 81 ? -10.835 -10.854 -8.826 1.00 57.19 81 ALA A C 1
ATOM 636 O O . ALA A 1 81 ? -11.505 -10.700 -7.804 1.00 57.19 81 ALA A O 1
ATOM 637 N N . ARG A 1 82 ? -10.676 -12.063 -9.386 1.00 59.97 82 ARG A N 1
ATOM 638 C CA . ARG A 1 82 ? -11.257 -13.292 -8.820 1.00 59.97 82 ARG A CA 1
ATOM 639 C C . ARG A 1 82 ? -10.754 -13.601 -7.410 1.00 59.97 82 ARG A C 1
ATOM 641 O O . ARG A 1 82 ? -11.523 -14.135 -6.626 1.00 59.97 82 ARG A O 1
ATOM 648 N N . ARG A 1 83 ? -9.500 -13.267 -7.087 1.00 53.12 83 ARG A N 1
ATOM 649 C CA . ARG A 1 83 ? -8.915 -13.519 -5.758 1.00 53.12 83 ARG A CA 1
ATOM 650 C C . ARG A 1 83 ? -9.418 -12.538 -4.705 1.00 53.12 83 ARG A C 1
ATOM 652 O O . ARG A 1 83 ? -9.540 -12.916 -3.553 1.00 53.12 83 ARG A O 1
ATOM 659 N N . ILE A 1 84 ? -9.739 -11.307 -5.099 1.00 50.56 84 ILE A N 1
ATOM 660 C CA . ILE A 1 84 ? -10.192 -10.254 -4.178 1.00 50.56 84 ILE A CA 1
ATOM 661 C C . ILE A 1 84 ? -11.654 -10.475 -3.755 1.00 50.56 84 ILE A C 1
ATOM 663 O O . ILE A 1 84 ? -11.992 -10.290 -2.589 1.00 50.56 84 ILE A O 1
ATOM 667 N N . HIS A 1 85 ? -12.522 -10.913 -4.675 1.00 49.44 85 HIS A N 1
ATOM 668 C CA . HIS A 1 85 ? -13.954 -11.073 -4.394 1.00 49.44 85 HIS A CA 1
ATOM 669 C C . HIS A 1 85 ? -14.281 -12.118 -3.322 1.00 49.44 85 HIS A C 1
ATOM 671 O O . HIS A 1 85 ? -15.273 -11.950 -2.619 1.00 49.44 85 HIS A O 1
ATOM 677 N N . THR A 1 86 ? -13.461 -13.159 -3.169 1.00 50.06 86 THR A N 1
ATOM 678 C CA . THR A 1 86 ? -13.680 -14.202 -2.157 1.00 50.06 86 THR A CA 1
ATOM 679 C C . THR A 1 86 ? -13.501 -13.678 -0.730 1.00 50.06 86 THR A C 1
ATOM 681 O O . THR A 1 86 ? -14.112 -14.215 0.179 1.00 50.06 86 THR A O 1
ATOM 684 N N . TYR A 1 87 ? -12.716 -12.611 -0.533 1.00 48.88 87 TYR A N 1
ATOM 685 C CA . TYR A 1 87 ? -12.467 -12.021 0.790 1.00 48.88 87 TYR A CA 1
ATOM 686 C C . TYR A 1 87 ? -13.415 -10.869 1.146 1.00 48.88 87 TYR A C 1
ATOM 688 O O . TYR A 1 87 ? -13.528 -10.511 2.312 1.00 48.88 87 TYR A O 1
ATOM 696 N N . LEU A 1 88 ? -14.080 -10.262 0.156 1.00 48.41 88 LEU A N 1
ATOM 697 C CA . LEU A 1 88 ? -14.970 -9.116 0.379 1.00 48.41 88 LEU A CA 1
ATOM 698 C C . LEU A 1 88 ? -16.393 -9.523 0.782 1.00 48.41 88 LEU A C 1
ATOM 700 O O . LEU A 1 88 ? -17.084 -8.722 1.400 1.00 48.41 88 LEU A O 1
ATOM 704 N N . ALA A 1 89 ? -16.829 -10.739 0.442 1.00 44.56 89 ALA A N 1
ATOM 705 C CA . ALA A 1 89 ? -18.200 -11.191 0.684 1.00 44.56 89 ALA A CA 1
ATOM 706 C C . ALA A 1 89 ? -18.527 -11.392 2.177 1.00 44.56 89 ALA A C 1
ATOM 708 O O . ALA A 1 89 ? -19.662 -11.159 2.580 1.00 44.56 89 ALA A O 1
ATOM 709 N N . ASP A 1 90 ? -17.535 -11.755 2.995 1.00 45.34 90 ASP A N 1
ATOM 710 C CA . ASP A 1 90 ? -17.730 -12.015 4.430 1.00 45.34 90 ASP A CA 1
ATOM 711 C C . ASP A 1 90 ? -17.568 -10.758 5.306 1.00 45.34 90 ASP A C 1
ATOM 713 O O . ASP A 1 90 ? -17.845 -10.796 6.501 1.00 45.34 90 ASP A O 1
ATOM 717 N N . ALA A 1 91 ? -17.134 -9.633 4.725 1.00 48.03 91 ALA A N 1
ATOM 718 C CA . ALA A 1 91 ? -16.817 -8.401 5.452 1.00 48.03 91 ALA A CA 1
ATOM 719 C C . ALA A 1 91 ? -17.866 -7.283 5.279 1.00 48.03 91 ALA A C 1
ATOM 721 O O . ALA A 1 91 ? -17.610 -6.140 5.666 1.00 48.03 91 ALA A O 1
ATOM 722 N N . GLU A 1 92 ? -19.025 -7.559 4.669 1.00 53.28 92 GLU A N 1
ATOM 723 C CA . GLU A 1 92 ? -20.067 -6.540 4.502 1.00 53.28 92 GLU A CA 1
ATOM 724 C C . GLU A 1 92 ? -20.780 -6.240 5.839 1.00 53.28 92 GLU A C 1
ATOM 726 O O . GLU A 1 92 ? -21.343 -7.150 6.455 1.00 53.28 92 GLU A O 1
ATOM 731 N N . PRO A 1 93 ? -20.799 -4.972 6.301 1.00 56.75 93 PRO A N 1
ATOM 732 C CA . PRO A 1 93 ? -21.425 -4.607 7.568 1.00 56.75 93 PRO A CA 1
ATOM 733 C C . PRO A 1 93 ? -22.944 -4.824 7.530 1.00 56.75 93 PRO A C 1
ATOM 735 O O . PRO A 1 93 ? -23.620 -4.465 6.558 1.00 56.75 93 PRO A O 1
ATOM 738 N N . ARG A 1 94 ? -23.481 -5.396 8.614 1.00 64.69 94 ARG A N 1
ATOM 739 C CA . ARG A 1 94 ? -24.920 -5.600 8.840 1.00 64.69 94 ARG A CA 1
ATOM 740 C C . ARG A 1 94 ? -25.490 -4.507 9.739 1.00 64.69 94 ARG A C 1
ATOM 742 O O . ARG A 1 94 ? -24.822 -4.055 10.659 1.00 64.69 94 ARG A O 1
ATOM 749 N N . TYR A 1 95 ? -26.741 -4.128 9.493 1.00 69.88 95 TYR A N 1
ATOM 750 C CA . TYR A 1 95 ? -27.432 -3.050 10.203 1.00 69.88 95 TYR A CA 1
ATOM 751 C C . TYR A 1 95 ? -28.652 -3.583 10.932 1.00 69.88 95 TYR A C 1
ATOM 753 O O . TYR A 1 95 ? -29.401 -4.391 10.384 1.00 69.88 95 TYR A O 1
ATOM 761 N N . THR A 1 96 ? -28.889 -3.090 12.141 1.00 71.56 96 THR A N 1
ATOM 762 C CA . THR A 1 96 ? -30.044 -3.494 12.942 1.00 71.56 96 THR A CA 1
ATOM 763 C C . THR A 1 96 ? -31.241 -2.605 12.618 1.00 71.56 96 THR A C 1
ATOM 765 O O . THR A 1 96 ? -31.251 -1.411 12.925 1.00 71.56 96 THR A O 1
ATOM 768 N N . VAL A 1 97 ? -32.269 -3.196 12.009 1.00 78.00 97 VAL A N 1
ATOM 769 C CA . VAL A 1 97 ? -33.563 -2.546 11.758 1.00 78.00 97 VAL A CA 1
ATOM 770 C C . VAL A 1 97 ? -34.651 -3.177 12.611 1.00 78.00 97 VAL A C 1
ATOM 772 O O . VAL A 1 97 ? -34.652 -4.386 12.839 1.00 78.00 97 VAL A O 1
ATOM 775 N N . GLN A 1 98 ? -35.619 -2.373 13.040 1.00 74.00 98 GLN A N 1
ATOM 776 C CA . GLN A 1 98 ? -36.806 -2.847 13.736 1.00 74.00 98 GLN A CA 1
ATOM 777 C C . GLN A 1 98 ? -38.011 -2.874 12.785 1.00 74.00 98 GLN A C 1
ATOM 779 O O . GLN A 1 98 ? -38.522 -1.836 12.346 1.00 74.00 98 GLN A O 1
ATOM 784 N N . ARG A 1 99 ? -38.494 -4.084 12.482 1.00 77.56 99 ARG A N 1
ATOM 785 C CA . ARG A 1 99 ? -39.693 -4.349 11.667 1.00 77.56 99 ARG A CA 1
ATOM 786 C C . ARG A 1 99 ? -40.626 -5.261 12.467 1.00 77.56 99 ARG A C 1
ATOM 788 O O . ARG A 1 99 ? -40.171 -6.176 13.133 1.00 77.56 99 ARG A O 1
ATOM 795 N N . ASP A 1 100 ? -41.923 -4.975 12.460 1.00 69.31 100 ASP A N 1
ATOM 796 C CA . ASP A 1 100 ? -42.948 -5.663 13.266 1.00 69.31 100 ASP A CA 1
ATOM 797 C C . ASP A 1 100 ? -42.647 -5.702 14.778 1.00 69.31 100 ASP A C 1
ATOM 799 O O . ASP A 1 100 ? -43.038 -6.629 15.476 1.00 69.31 100 ASP A O 1
ATOM 803 N N . GLY A 1 101 ? -41.915 -4.711 15.299 1.00 61.97 101 GLY A N 1
ATOM 804 C CA . GLY A 1 101 ? -41.478 -4.694 16.700 1.00 61.97 101 GLY A CA 1
ATOM 805 C C . GLY A 1 101 ? -40.287 -5.611 17.004 1.00 61.97 101 GLY A C 1
ATOM 806 O O . GLY A 1 101 ? -39.725 -5.502 18.090 1.00 61.97 101 GLY A O 1
ATOM 807 N N . GLN A 1 102 ? -39.842 -6.431 16.047 1.00 57.12 102 GLN A N 1
ATOM 808 C CA . GLN A 1 102 ? -38.669 -7.296 16.168 1.00 57.12 102 GLN A CA 1
ATOM 809 C C . GLN A 1 102 ? -37.430 -6.660 15.528 1.00 57.12 102 GLN A C 1
ATOM 811 O O . GLN A 1 102 ? -37.494 -6.086 14.436 1.00 57.12 102 GLN A O 1
ATOM 816 N N . SER A 1 103 ? -36.292 -6.777 16.209 1.00 62.38 103 SER A N 1
ATOM 817 C CA . SER A 1 103 ? -34.987 -6.359 15.691 1.00 62.38 103 SER A CA 1
ATOM 818 C C . SER A 1 103 ? -34.427 -7.432 14.761 1.00 62.38 103 SER A C 1
ATOM 820 O O . SER A 1 103 ? -34.423 -8.612 15.098 1.00 62.38 103 SER A O 1
ATOM 822 N N . MET A 1 104 ? -33.942 -7.033 13.588 1.00 65.50 104 MET A N 1
ATOM 823 C CA . MET A 1 104 ? -33.304 -7.931 12.627 1.00 65.50 104 MET A CA 1
ATOM 824 C C . MET A 1 104 ? -32.086 -7.270 11.988 1.00 65.50 104 MET A C 1
ATOM 826 O O . MET A 1 104 ? -32.102 -6.078 11.683 1.00 65.50 104 MET A O 1
ATOM 830 N N . ALA A 1 105 ? -31.040 -8.062 11.765 1.00 63.66 105 ALA A N 1
ATOM 831 C CA . ALA A 1 105 ? -29.848 -7.630 11.048 1.00 63.66 105 ALA A CA 1
ATOM 832 C C . ALA A 1 105 ? -30.068 -7.762 9.531 1.00 63.66 105 ALA A C 1
ATOM 834 O O . ALA A 1 105 ? -30.376 -8.851 9.045 1.00 63.66 105 ALA A O 1
ATOM 835 N N . VAL A 1 106 ? -29.905 -6.668 8.788 1.00 70.50 106 VAL A N 1
ATOM 836 C CA . VAL A 1 106 ? -30.098 -6.593 7.329 1.00 70.50 106 VAL A CA 1
ATOM 837 C C . VAL A 1 106 ? -28.860 -6.028 6.635 1.00 70.50 106 VAL A C 1
ATOM 839 O O . VAL A 1 106 ? -28.075 -5.294 7.241 1.00 70.50 106 VAL A O 1
ATOM 842 N N . ALA A 1 107 ? -28.671 -6.364 5.360 1.00 69.12 107 ALA A N 1
ATOM 843 C CA . ALA A 1 107 ? -27.598 -5.776 4.557 1.00 69.12 107 ALA A CA 1
ATOM 844 C C . ALA A 1 107 ? -27.920 -4.319 4.172 1.00 69.12 107 ALA A C 1
ATOM 846 O O . ALA A 1 107 ? -29.079 -3.902 4.171 1.00 69.12 107 ALA A O 1
ATOM 847 N N . ARG A 1 108 ? -26.896 -3.544 3.782 1.00 72.88 108 ARG A N 1
ATOM 848 C CA . ARG A 1 108 ? -27.047 -2.135 3.364 1.00 72.88 108 ARG A CA 1
ATOM 849 C C . ARG A 1 108 ? -28.146 -1.934 2.316 1.00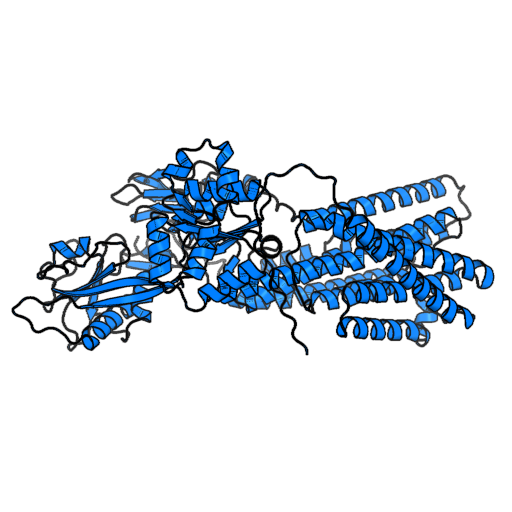 72.88 108 ARG A C 1
ATOM 851 O O . ARG A 1 108 ? -28.954 -1.018 2.437 1.00 72.88 108 ARG A O 1
ATOM 858 N N . ASP A 1 109 ? -28.161 -2.790 1.299 1.00 75.06 109 ASP A N 1
ATOM 859 C CA . ASP A 1 109 ? -29.073 -2.688 0.154 1.00 75.06 109 ASP A CA 1
ATOM 860 C C . ASP A 1 109 ? -30.507 -3.146 0.479 1.00 75.06 109 ASP A C 1
ATOM 862 O O . ASP A 1 109 ? -31.417 -2.989 -0.337 1.00 75.06 109 ASP A O 1
ATOM 866 N N . GLU A 1 110 ? -30.724 -3.714 1.668 1.00 78.81 110 GLU A N 1
ATOM 867 C CA . GLU A 1 110 ? -32.025 -4.196 2.138 1.00 78.81 110 GLU A CA 1
ATOM 868 C C . GLU A 1 110 ? -32.756 -3.188 3.035 1.00 78.81 110 GLU A C 1
ATOM 870 O O . GLU A 1 110 ? -33.914 -3.426 3.402 1.00 78.81 110 GLU A O 1
ATOM 875 N N . VAL A 1 111 ? -32.104 -2.075 3.386 1.00 80.56 111 VAL A N 1
ATOM 876 C CA . VAL A 1 111 ? -32.708 -0.977 4.148 1.00 80.56 111 VAL A CA 1
ATOM 877 C C . VAL A 1 111 ? -33.630 -0.174 3.241 1.00 80.56 111 VAL A C 1
ATOM 879 O O . VAL A 1 111 ? -33.243 0.270 2.159 1.00 80.56 111 VAL A O 1
ATOM 882 N N . VAL A 1 112 ? -34.870 0.019 3.684 1.00 84.81 112 VAL A N 1
ATOM 883 C CA . VAL A 1 112 ? -35.909 0.717 2.923 1.00 84.81 112 VAL A CA 1
ATOM 884 C C . VAL A 1 112 ? -36.456 1.909 3.695 1.00 84.81 112 VAL A C 1
ATOM 886 O O . VAL A 1 112 ? -36.341 2.017 4.915 1.00 84.81 112 VAL A O 1
ATOM 889 N N . ARG A 1 113 ? -37.085 2.829 2.961 1.00 84.25 113 ARG A N 1
ATOM 890 C CA . ARG A 1 113 ? -37.801 3.962 3.550 1.00 84.25 113 ARG A CA 1
ATOM 891 C C . ARG A 1 113 ? -38.874 3.461 4.526 1.00 84.25 113 ARG A C 1
ATOM 893 O O . ARG A 1 113 ? -39.681 2.609 4.164 1.00 84.25 113 ARG A O 1
ATOM 900 N N . GLY A 1 114 ? -38.904 4.031 5.726 1.00 82.38 114 GLY A N 1
ATOM 901 C CA . GLY A 1 114 ? -39.816 3.678 6.814 1.00 82.38 114 GLY A CA 1
ATOM 902 C C . GLY A 1 114 ? -39.244 2.689 7.834 1.00 82.38 114 GLY A C 1
ATOM 903 O O . GLY A 1 114 ? -39.873 2.475 8.873 1.00 82.38 114 GLY A O 1
ATOM 904 N N . ASP A 1 115 ? -38.063 2.115 7.586 1.00 83.00 115 ASP A N 1
ATOM 905 C CA . ASP A 1 115 ? -37.372 1.299 8.586 1.00 83.00 115 ASP A CA 1
ATOM 906 C C . ASP A 1 115 ? -36.966 2.142 9.799 1.00 83.00 115 ASP A C 1
ATOM 908 O O . ASP A 1 115 ? -36.526 3.284 9.662 1.00 83.00 115 ASP A O 1
ATOM 912 N N . VAL A 1 116 ? -37.090 1.564 10.994 1.00 83.50 116 VAL A N 1
ATOM 913 C CA . VAL A 1 116 ? -36.531 2.143 12.220 1.00 83.50 116 VAL A CA 1
ATOM 914 C C . VAL A 1 116 ? -35.152 1.532 12.416 1.00 83.50 116 VAL A C 1
ATOM 916 O O . VAL A 1 116 ? -35.036 0.331 12.645 1.00 83.50 116 VAL A O 1
ATOM 919 N N . LEU A 1 117 ? -34.113 2.343 12.280 1.00 80.50 117 LEU A N 1
ATOM 920 C CA . LEU A 1 117 ? -32.721 1.925 12.401 1.00 80.50 117 LEU A CA 1
ATOM 921 C C . LEU A 1 117 ? -32.248 2.175 13.828 1.00 80.50 117 LEU A C 1
ATOM 923 O O . LEU A 1 117 ? -32.404 3.285 14.341 1.00 80.50 117 LEU A O 1
ATOM 927 N N . ILE A 1 118 ? -31.676 1.149 14.455 1.00 79.56 118 ILE A N 1
ATOM 928 C CA . ILE A 1 118 ? -31.043 1.264 15.771 1.00 79.56 118 ILE A CA 1
ATOM 929 C C . ILE A 1 118 ? -29.589 1.667 15.549 1.00 79.56 118 ILE A C 1
ATOM 931 O O . ILE A 1 118 ? -28.906 1.074 14.718 1.00 79.56 118 ILE A O 1
ATOM 935 N N . VAL A 1 119 ? -29.145 2.694 16.271 1.00 73.38 119 VAL A N 1
ATOM 936 C CA . VAL A 1 119 ? -27.823 3.300 16.100 1.00 73.38 119 VAL A CA 1
ATOM 937 C C . VAL A 1 119 ? -27.172 3.500 17.460 1.00 73.38 119 VAL A C 1
ATOM 939 O O . VAL A 1 119 ? -27.778 4.049 18.389 1.00 73.38 119 VAL A O 1
ATOM 942 N N . GLY A 1 120 ? -25.920 3.076 17.562 1.00 69.56 120 GLY A N 1
ATOM 943 C CA . GLY A 1 120 ? -25.021 3.366 18.667 1.00 69.56 120 GLY A CA 1
ATOM 944 C C . GLY A 1 120 ? -23.683 3.943 18.195 1.00 69.56 120 GLY A C 1
ATOM 945 O O . GLY A 1 120 ? -23.456 4.132 17.000 1.00 69.56 120 GLY A O 1
ATOM 946 N N . PRO A 1 121 ? -22.777 4.259 19.136 1.00 61.31 121 PRO A N 1
ATOM 947 C CA . PRO A 1 121 ? -21.455 4.788 18.823 1.00 61.31 121 PRO A CA 1
ATOM 948 C C . PRO A 1 121 ? -20.696 3.858 17.870 1.00 61.31 121 PRO A C 1
ATOM 950 O O . PRO A 1 121 ? -20.516 2.683 18.174 1.00 61.31 121 PRO A O 1
ATOM 953 N N . GLY A 1 122 ? -20.234 4.390 16.739 1.00 62.88 122 GLY A N 1
ATOM 954 C CA . GLY A 1 122 ? -19.498 3.648 15.711 1.00 62.88 122 GLY A CA 1
ATOM 955 C C . GLY A 1 122 ? -20.306 3.315 14.466 1.00 62.88 122 GLY A C 1
ATOM 956 O O . GLY A 1 122 ? -19.704 3.055 13.421 1.00 62.88 122 GLY A O 1
ATOM 957 N N . ASP A 1 123 ? -21.633 3.376 14.556 1.00 70.50 123 ASP A N 1
ATOM 958 C CA . ASP A 1 123 ? -22.527 2.984 13.472 1.00 70.50 123 ASP A CA 1
ATOM 959 C C . ASP A 1 123 ? -22.639 4.071 12.398 1.00 70.50 123 ASP A C 1
ATOM 961 O O . ASP A 1 123 ? -22.649 5.277 12.676 1.00 70.50 123 ASP A O 1
ATOM 965 N N . HIS A 1 124 ? -22.767 3.630 11.147 1.00 77.69 124 HIS A N 1
ATOM 966 C CA . HIS A 1 124 ? -23.009 4.496 9.999 1.00 77.69 124 HIS A CA 1
ATOM 967 C C . HIS A 1 124 ? -24.514 4.716 9.810 1.00 77.69 124 HIS A C 1
ATOM 969 O O . HIS A 1 124 ? -25.299 3.778 9.659 1.00 77.69 124 HIS A O 1
ATOM 975 N N . LEU A 1 125 ? -24.927 5.980 9.748 1.00 85.12 125 LEU A N 1
ATOM 976 C CA . LEU A 1 125 ? -26.293 6.354 9.422 1.00 85.12 125 LEU A CA 1
ATOM 977 C C . LEU A 1 125 ? -26.543 6.176 7.918 1.00 85.12 125 LEU A C 1
ATOM 979 O O . LEU A 1 125 ? -26.031 6.924 7.093 1.00 85.12 125 LEU A O 1
ATOM 983 N N . LEU A 1 126 ? -27.340 5.181 7.537 1.00 79.69 126 LEU A N 1
ATOM 984 C CA . LEU A 1 126 ? -27.626 4.858 6.135 1.00 79.69 126 LEU A CA 1
ATOM 985 C C . LEU A 1 126 ? -28.596 5.803 5.421 1.00 79.69 126 LEU A C 1
ATOM 987 O O . LEU A 1 126 ? -28.573 5.890 4.188 1.00 79.69 126 LEU A O 1
ATOM 991 N N . ALA A 1 127 ? -29.462 6.469 6.174 1.00 85.44 127 ALA A N 1
ATOM 992 C CA . ALA A 1 127 ? -30.602 7.203 5.650 1.00 85.44 127 ALA A CA 1
ATOM 993 C C . ALA A 1 127 ? -30.701 8.588 6.290 1.00 85.44 127 ALA A C 1
ATOM 995 O O . ALA A 1 127 ? -30.281 8.778 7.429 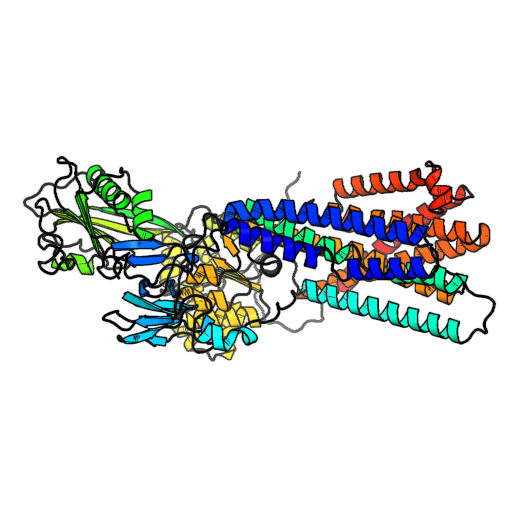1.00 85.44 127 ALA A O 1
ATOM 996 N N . ASP A 1 128 ? -31.286 9.540 5.566 1.00 87.50 128 ASP A N 1
ATOM 997 C CA . ASP A 1 128 ? -31.758 10.767 6.206 1.00 87.50 128 ASP A CA 1
ATOM 998 C C . ASP A 1 128 ? -33.013 10.417 7.007 1.00 87.50 128 ASP A C 1
ATOM 1000 O O . ASP A 1 128 ? -33.847 9.633 6.534 1.00 87.50 128 ASP A O 1
ATOM 1004 N N . GLY A 1 129 ? -33.167 10.975 8.205 1.00 89.56 129 GLY A N 1
ATOM 1005 C CA . GLY A 1 129 ? -34.274 10.569 9.061 1.00 89.56 129 GLY A CA 1
ATOM 1006 C C . GLY A 1 129 ? -34.372 11.277 10.400 1.00 89.56 129 GLY A C 1
ATOM 1007 O O . GLY A 1 129 ? -33.448 11.964 10.809 1.00 89.56 129 GLY A O 1
ATOM 1008 N N . MET A 1 130 ? -35.499 11.128 11.090 1.00 88.94 130 MET A N 1
ATOM 1009 C CA . MET A 1 130 ? -35.754 11.816 12.360 1.00 88.94 130 MET A CA 1
ATOM 1010 C C . MET A 1 130 ? -35.295 10.987 13.563 1.00 88.94 130 MET A C 1
ATOM 1012 O O . MET A 1 130 ? -35.632 9.803 13.658 1.00 88.94 130 MET A O 1
ATOM 1016 N N . TRP A 1 131 ? -34.556 11.610 14.485 1.00 88.25 131 TRP A N 1
ATOM 1017 C CA . TRP A 1 131 ? -34.097 10.987 15.726 1.00 88.25 131 TRP A CA 1
ATOM 1018 C C . TRP A 1 131 ? -35.262 10.755 16.695 1.00 88.25 131 TRP A C 1
ATOM 1020 O O . TRP A 1 131 ? -35.982 11.686 17.057 1.00 88.25 131 TRP A O 1
ATOM 1030 N N . LEU A 1 132 ? -35.427 9.505 17.128 1.00 81.31 132 LEU A N 1
ATOM 1031 C CA . LEU A 1 132 ? -36.472 9.061 18.056 1.00 81.31 132 LEU A CA 1
ATOM 1032 C C . LEU A 1 132 ? -35.944 8.781 19.472 1.00 81.31 132 LEU A C 1
ATOM 1034 O O . LEU A 1 132 ? -36.719 8.404 20.350 1.00 81.31 132 LEU A O 1
ATOM 1038 N N . GLY A 1 133 ? -34.633 8.901 19.703 1.00 68.56 133 GLY A N 1
ATOM 1039 C CA . GLY A 1 133 ? -34.042 8.622 21.010 1.00 68.56 133 GLY A CA 1
ATOM 1040 C C . GLY A 1 133 ? -34.490 9.632 22.078 1.00 68.56 133 GLY A C 1
ATOM 1041 O O . GLY A 1 133 ? -34.675 10.806 21.768 1.00 68.56 133 GLY A O 1
ATOM 1042 N N . PRO A 1 134 ? -34.627 9.216 23.352 1.00 56.25 134 PRO A N 1
ATOM 1043 C CA . PRO A 1 134 ? -35.068 10.096 24.440 1.00 56.25 134 PRO A CA 1
ATOM 1044 C C . PRO A 1 134 ? -33.997 11.106 24.887 1.00 56.25 134 PRO A C 1
ATOM 1046 O O . PRO A 1 134 ? -34.300 12.053 25.608 1.00 56.25 134 PRO A O 1
ATOM 1049 N N . ARG A 1 135 ? -32.737 10.900 24.489 1.00 67.19 135 ARG A N 1
ATOM 1050 C CA . ARG A 1 135 ? -31.589 11.763 24.793 1.00 67.19 135 ARG A CA 1
ATOM 1051 C C . ARG A 1 135 ? -30.959 12.267 23.494 1.00 67.19 135 ARG A C 1
ATOM 1053 O O . ARG A 1 135 ? -31.087 11.584 22.474 1.00 67.19 135 ARG A O 1
ATOM 1060 N N . PRO A 1 136 ? -30.280 13.425 23.512 1.00 67.88 136 PRO A N 1
ATOM 1061 C CA . PRO A 1 136 ? -29.536 13.889 22.352 1.00 67.88 136 PRO A CA 1
ATOM 1062 C C . PRO A 1 136 ? -28.427 12.900 21.967 1.00 67.88 136 PRO A C 1
ATOM 1064 O O . PRO A 1 136 ? -27.833 12.249 22.830 1.00 67.88 136 PRO A O 1
ATOM 1067 N N . VAL A 1 137 ? -28.158 12.799 20.667 1.00 73.12 137 VAL A N 1
ATOM 1068 C CA . VAL A 1 137 ? -27.086 11.975 20.091 1.00 73.12 137 VAL A CA 1
ATOM 1069 C C . VAL A 1 137 ? -26.034 12.872 19.454 1.00 73.12 137 VAL A C 1
ATOM 1071 O O . VAL A 1 137 ? -26.365 13.859 18.804 1.00 73.12 137 VAL A O 1
ATOM 1074 N N . THR A 1 138 ? -24.762 12.551 19.641 1.00 73.94 138 THR A N 1
ATOM 1075 C CA . THR A 1 138 ? -23.652 13.234 18.975 1.00 73.94 138 THR A CA 1
ATOM 1076 C C . THR A 1 138 ? -23.292 12.469 17.712 1.00 73.94 138 THR A C 1
ATOM 1078 O O . THR A 1 138 ? -23.017 11.270 17.777 1.00 73.94 138 THR A O 1
ATOM 1081 N N . VAL A 1 139 ? -23.250 13.151 16.571 1.00 78.31 139 VAL A N 1
ATOM 1082 C CA . VAL A 1 139 ? -22.913 12.564 15.268 1.00 78.31 139 VAL A CA 1
ATOM 1083 C C . VAL A 1 139 ? -21.800 13.340 14.570 1.00 78.31 139 VAL A C 1
ATOM 1085 O O . VAL A 1 139 ? -21.703 14.558 14.707 1.00 78.31 139 VAL A O 1
ATOM 1088 N N . ASP A 1 140 ? -20.974 12.633 13.804 1.00 73.50 140 ASP A N 1
ATOM 1089 C CA . ASP A 1 140 ? -19.971 13.205 12.910 1.00 73.50 140 ASP A CA 1
ATOM 1090 C C . ASP A 1 140 ? -20.554 13.332 11.502 1.00 73.50 140 ASP A C 1
ATOM 1092 O O . ASP A 1 140 ? -20.693 12.346 10.772 1.00 73.50 140 ASP A O 1
ATOM 1096 N N . GLU A 1 141 ? -20.908 14.566 11.134 1.00 78.31 141 GLU A N 1
ATOM 1097 C CA . GLU A 1 141 ? -21.459 14.908 9.819 1.00 78.31 141 GLU A CA 1
ATOM 1098 C C . GLU A 1 141 ? -20.376 15.327 8.813 1.00 78.31 141 GLU A C 1
ATOM 1100 O O . GLU A 1 141 ? -20.689 15.553 7.643 1.00 78.31 141 GLU A O 1
ATOM 1105 N N . SER A 1 142 ? -19.097 15.391 9.204 1.00 68.44 142 SER A N 1
ATOM 1106 C CA . SER A 1 142 ? -18.008 15.810 8.308 1.00 68.44 142 SER A CA 1
ATOM 1107 C C . SER A 1 142 ? -17.850 14.977 7.024 1.00 68.44 142 SER A C 1
ATOM 1109 O O . SER A 1 142 ? -17.461 15.570 6.013 1.00 68.44 142 SER A O 1
ATOM 1111 N N . PRO A 1 143 ? -18.170 13.660 6.963 1.00 66.38 143 PRO A N 1
ATOM 1112 C CA . PRO A 1 143 ? -18.146 12.916 5.697 1.00 66.38 143 PRO A CA 1
ATOM 1113 C C . PRO A 1 143 ? -19.153 13.450 4.672 1.00 66.38 143 PRO A C 1
ATOM 1115 O O . PRO A 1 143 ? -18.971 13.270 3.469 1.00 66.38 143 PRO A O 1
ATOM 1118 N N . VAL A 1 144 ? -20.218 14.086 5.161 1.00 68.00 144 VAL A N 1
ATOM 1119 C CA . VAL A 1 144 ? -21.384 14.513 4.390 1.00 68.00 144 VAL A CA 1
ATOM 1120 C C . VAL A 1 144 ? -21.318 16.014 4.116 1.00 68.00 144 VAL A C 1
ATOM 1122 O O . VAL A 1 144 ? -21.477 16.441 2.976 1.00 68.00 144 VAL A O 1
ATOM 1125 N N . THR A 1 145 ? -21.022 16.818 5.135 1.00 68.56 145 THR A N 1
ATOM 1126 C CA . THR A 1 145 ? -21.020 18.286 5.058 1.00 68.56 145 THR A CA 1
ATOM 1127 C C . THR A 1 145 ? -19.643 18.874 4.754 1.00 68.56 145 THR A C 1
ATOM 1129 O O . THR A 1 145 ? -19.549 20.023 4.328 1.00 68.56 145 THR A O 1
ATOM 1132 N N . GLY A 1 146 ? -18.560 18.123 4.990 1.00 58.34 146 GLY A N 1
ATOM 1133 C CA . GLY A 1 146 ? -17.188 18.635 4.922 1.00 58.34 146 GLY A CA 1
ATOM 1134 C C . GLY A 1 146 ? -16.852 19.704 5.975 1.00 58.34 146 GLY A C 1
ATOM 1135 O O . GLY A 1 146 ? -15.757 20.262 5.924 1.00 58.34 146 GLY A O 1
ATOM 1136 N N . ALA A 1 147 ? -17.774 19.994 6.900 1.00 53.81 147 ALA A N 1
ATOM 1137 C CA . ALA A 1 147 ? -17.660 20.998 7.956 1.00 53.81 147 ALA A CA 1
ATOM 1138 C C . ALA A 1 147 ? -17.651 20.332 9.352 1.00 53.81 147 ALA A C 1
ATOM 1140 O O . ALA A 1 147 ? -17.399 19.133 9.439 1.00 53.81 147 ALA A O 1
ATOM 1141 N N . ALA A 1 148 ? -17.835 21.124 10.422 1.00 53.94 148 ALA A N 1
ATOM 1142 C CA . ALA A 1 148 ? -17.576 20.794 11.833 1.00 53.94 148 ALA A CA 1
ATOM 1143 C C . ALA A 1 148 ? -17.767 19.304 12.214 1.00 53.94 148 ALA A C 1
ATOM 1145 O O . ALA A 1 148 ? -18.809 18.720 11.913 1.00 53.94 148 ALA A O 1
ATOM 1146 N N . PRO A 1 149 ? -16.787 18.692 12.907 1.00 60.09 149 PRO A N 1
ATOM 1147 C CA . PRO A 1 149 ? -16.686 17.238 13.031 1.00 60.09 149 PRO A CA 1
ATOM 1148 C C . PRO A 1 149 ? -17.748 16.604 13.926 1.00 60.09 149 PRO A C 1
ATOM 1150 O O . PRO A 1 149 ? -17.888 15.390 13.897 1.00 60.09 149 PRO A O 1
ATOM 1153 N N . MET A 1 150 ? -18.465 17.372 14.750 1.00 71.75 150 MET A N 1
ATOM 1154 C CA . MET A 1 150 ? -19.420 16.823 15.711 1.00 71.75 150 MET A CA 1
ATOM 1155 C C . MET A 1 150 ? -20.615 17.757 15.890 1.00 71.75 150 MET A C 1
ATOM 1157 O O . MET A 1 150 ? -20.444 18.941 16.183 1.00 71.75 150 MET A O 1
ATOM 1161 N N . ARG A 1 151 ? -21.826 17.212 15.752 1.00 80.19 151 ARG A N 1
ATOM 1162 C CA . ARG A 1 151 ? -23.094 17.893 16.036 1.00 80.19 151 ARG A CA 1
ATOM 1163 C C . ARG A 1 151 ? -23.889 17.083 17.053 1.00 80.19 151 ARG A C 1
ATOM 1165 O O . ARG A 1 151 ? -24.050 15.878 16.886 1.00 80.19 151 ARG A O 1
ATOM 1172 N N . GLN A 1 152 ? -24.401 17.741 18.091 1.00 78.44 152 GLN A N 1
ATOM 1173 C CA . GLN A 1 152 ? -25.440 17.160 18.941 1.00 78.44 152 GLN A CA 1
ATOM 1174 C C . GLN A 1 152 ? -26.807 17.342 18.285 1.00 78.44 152 GLN A C 1
ATOM 1176 O O . GLN A 1 152 ? -27.123 18.423 17.792 1.00 78.44 152 GLN A O 1
ATOM 1181 N N . VAL A 1 153 ? -27.598 16.277 18.288 1.00 80.06 153 VAL A N 1
ATOM 1182 C CA . VAL A 1 153 ? -28.906 16.186 17.641 1.00 80.06 153 VAL A CA 1
ATOM 1183 C C . VAL A 1 153 ? -29.933 15.853 18.705 1.00 80.06 153 VAL A C 1
ATOM 1185 O O . VAL A 1 153 ? -29.835 14.815 19.363 1.00 80.06 153 VAL A O 1
ATOM 1188 N N . ALA A 1 154 ? -30.890 16.754 18.907 1.00 79.62 154 ALA A N 1
ATOM 1189 C CA . ALA A 1 154 ? -31.928 16.599 19.921 1.00 79.62 154 ALA A CA 1
ATOM 1190 C C . ALA A 1 154 ? -33.045 15.628 19.468 1.00 79.62 154 ALA A C 1
ATOM 1192 O O . ALA A 1 154 ? -33.188 15.357 18.272 1.00 79.62 154 ALA A O 1
ATOM 1193 N N . PRO A 1 155 ? -33.860 15.084 20.395 1.00 82.00 155 PRO A N 1
ATOM 1194 C CA . PRO A 1 155 ? -35.060 14.319 20.045 1.00 82.00 155 PRO A CA 1
ATOM 1195 C C . PRO A 1 155 ? -35.964 15.093 19.073 1.00 82.00 155 PRO A C 1
ATOM 1197 O O . PRO A 1 155 ? -36.271 16.260 19.309 1.00 82.00 155 PRO A O 1
ATOM 1200 N N . GLY A 1 156 ? -36.386 14.451 17.981 1.00 80.75 156 GLY A N 1
ATOM 1201 C CA . GLY A 1 156 ? -37.205 15.076 16.936 1.00 80.75 156 GLY A CA 1
ATOM 1202 C C . GLY A 1 156 ? -36.426 15.874 15.883 1.00 80.75 156 GLY A C 1
ATOM 1203 O O . GLY A 1 156 ? -37.016 16.307 14.895 1.00 80.75 156 GLY A O 1
ATOM 1204 N N . GLU A 1 157 ? -35.110 16.043 16.030 1.00 84.75 157 GLU A N 1
ATOM 1205 C CA . GLU A 1 157 ? -34.282 16.625 14.974 1.00 84.75 157 GLU A CA 1
ATOM 1206 C C . GLU A 1 157 ? -33.889 15.595 13.910 1.00 84.75 157 GLU A C 1
ATOM 1208 O O . GLU A 1 157 ? -33.860 14.381 14.133 1.00 84.75 157 GLU A O 1
ATOM 1213 N N . ARG A 1 158 ? -33.572 16.098 12.715 1.00 87.25 158 ARG A N 1
ATOM 1214 C CA . ARG A 1 158 ? -33.156 15.273 11.583 1.00 87.25 158 ARG A CA 1
ATOM 1215 C C . ARG A 1 158 ? -31.672 14.930 11.630 1.00 87.25 158 ARG A C 1
ATOM 1217 O O . ARG A 1 158 ? -30.824 15.764 11.946 1.00 87.25 158 ARG A O 1
ATOM 1224 N N . LEU A 1 159 ? -31.393 13.702 11.227 1.00 87.94 159 LEU A N 1
ATOM 1225 C CA . LEU A 1 159 ? -30.094 13.110 10.980 1.00 87.94 159 LEU A CA 1
ATOM 1226 C C . LEU A 1 159 ? -29.850 13.001 9.478 1.00 87.94 159 LEU A C 1
ATOM 1228 O O . LEU A 1 159 ? -30.774 12.762 8.696 1.00 87.94 159 LEU A O 1
ATOM 1232 N N . LEU A 1 160 ? -28.587 13.167 9.099 1.00 84.12 160 LEU A N 1
ATOM 1233 C CA . LEU A 1 160 ? -28.126 13.047 7.724 1.00 84.12 160 LEU A CA 1
ATOM 1234 C C . LEU A 1 160 ? -27.543 11.652 7.485 1.00 84.12 160 LEU A C 1
ATOM 1236 O O . LEU A 1 160 ? -26.674 11.183 8.222 1.00 84.12 160 LEU A O 1
ATOM 1240 N N . GLY A 1 161 ? -28.003 11.000 6.424 1.00 81.19 161 GLY A N 1
ATOM 1241 C CA . GLY A 1 161 ? -27.484 9.725 5.965 1.00 81.19 161 GLY A CA 1
ATOM 1242 C C . GLY A 1 161 ? -26.106 9.903 5.338 1.00 81.19 161 GLY A C 1
ATOM 1243 O O . GLY A 1 161 ? -25.942 10.631 4.359 1.00 81.19 161 GLY A O 1
ATOM 1244 N N . GLY A 1 162 ? -25.124 9.163 5.836 1.00 76.56 162 GLY A N 1
ATOM 1245 C CA . GLY A 1 162 ? -23.699 9.295 5.537 1.00 76.56 162 GLY A CA 1
ATOM 1246 C C . GLY A 1 162 ? -22.866 9.729 6.748 1.00 76.56 162 GLY A C 1
ATOM 1247 O O . GLY A 1 162 ? -21.640 9.696 6.679 1.00 76.56 162 GLY A O 1
ATOM 1248 N N . SER A 1 163 ? -23.520 10.154 7.832 1.00 82.25 163 SER A N 1
ATOM 1249 C CA . SER A 1 163 ? -22.878 10.528 9.095 1.00 82.25 163 SER A CA 1
ATOM 1250 C C . SER A 1 163 ? -22.567 9.297 9.952 1.00 82.25 163 SER A C 1
ATOM 1252 O O . SER A 1 163 ? -23.137 8.223 9.740 1.00 82.25 163 SER A O 1
ATOM 1254 N N . TYR A 1 164 ? -21.708 9.461 10.958 1.00 78.69 164 TYR A N 1
ATOM 1255 C CA . TYR A 1 164 ? -21.415 8.415 11.946 1.00 78.69 164 TYR A CA 1
ATOM 1256 C C . TYR A 1 164 ? -21.904 8.814 13.330 1.00 78.69 164 TYR A C 1
ATOM 1258 O O . TYR A 1 164 ? -21.780 9.972 13.723 1.00 78.69 164 TYR A O 1
ATOM 1266 N N . CYS A 1 165 ? -22.429 7.865 14.096 1.00 75.19 165 CYS A N 1
ATOM 1267 C CA . CYS A 1 165 ? -22.773 8.121 15.486 1.00 75.19 165 CYS A CA 1
ATOM 1268 C C . CYS A 1 165 ? -21.511 8.109 16.352 1.00 75.19 165 CYS A C 1
ATOM 1270 O O . CYS A 1 165 ? -20.754 7.139 16.352 1.00 75.19 165 CYS A O 1
ATOM 1272 N N . VAL A 1 166 ? -21.280 9.198 17.088 1.00 63.81 166 VAL A N 1
ATOM 1273 C CA . VAL A 1 166 ? -20.084 9.390 17.917 1.00 63.81 166 VAL A CA 1
ATOM 1274 C C . VAL A 1 166 ? -20.352 9.024 19.370 1.00 63.81 166 VAL A C 1
ATOM 1276 O O . VAL A 1 166 ? -19.566 8.317 19.995 1.00 63.81 166 VAL A O 1
ATOM 1279 N N . ALA A 1 167 ? -21.468 9.507 19.912 1.00 57.84 167 ALA A N 1
ATOM 1280 C CA . ALA A 1 167 ? -21.870 9.272 21.292 1.00 57.84 167 ALA A CA 1
ATOM 1281 C C . ALA A 1 167 ? -23.394 9.328 21.418 1.00 57.84 167 ALA A C 1
ATOM 1283 O O . ALA A 1 167 ? -24.053 10.070 20.697 1.00 57.84 167 ALA A O 1
ATOM 1284 N N . GLY A 1 168 ? -23.950 8.583 22.369 1.00 56.31 168 GLY A N 1
ATOM 1285 C CA . GLY A 1 168 ? -25.397 8.402 22.481 1.00 56.31 168 GLY A CA 1
ATOM 1286 C C . GLY A 1 168 ? -25.889 7.187 21.695 1.00 56.31 168 GLY A C 1
ATOM 1287 O O . GLY A 1 168 ? -25.188 6.637 20.848 1.00 56.31 168 GLY A O 1
ATOM 1288 N N . ARG A 1 169 ? -27.074 6.704 22.067 1.00 67.81 169 ARG A N 1
ATOM 1289 C CA . ARG A 1 169 ? -27.673 5.448 21.596 1.00 67.81 169 ARG A CA 1
ATOM 1290 C C . ARG A 1 169 ? -29.173 5.655 21.444 1.00 67.81 169 ARG A C 1
ATOM 1292 O O . ARG A 1 169 ? -29.784 6.344 22.262 1.00 67.81 169 ARG A O 1
ATOM 1299 N N . GLY A 1 170 ? -29.766 5.068 20.415 1.00 71.62 170 GLY A N 1
ATOM 1300 C CA . GLY A 1 170 ? -31.192 5.227 20.155 1.00 71.62 170 GLY A CA 1
ATOM 1301 C C . GLY A 1 170 ? -31.586 4.745 18.771 1.00 71.62 170 GLY A C 1
ATOM 1302 O O . GLY A 1 170 ? -30.949 3.858 18.208 1.00 71.62 170 GLY A O 1
ATOM 1303 N N . ALA A 1 171 ? -32.664 5.310 18.240 1.00 81.62 171 ALA A N 1
ATOM 1304 C CA . ALA A 1 171 ? -33.224 4.897 16.966 1.00 81.62 171 ALA A CA 1
ATOM 1305 C C . ALA A 1 171 ? -33.641 6.101 16.124 1.00 81.62 171 ALA A C 1
ATOM 1307 O O . ALA A 1 171 ? -33.940 7.169 16.659 1.00 81.62 171 ALA A O 1
ATOM 1308 N N . TYR A 1 172 ? -33.698 5.920 14.808 1.00 86.38 172 TYR A N 1
ATOM 1309 C CA . TYR A 1 172 ? -34.220 6.923 13.884 1.00 86.38 172 TYR A CA 1
ATOM 1310 C C . TYR A 1 172 ? -35.006 6.272 12.744 1.00 86.38 172 TYR A C 1
ATOM 1312 O O . TYR A 1 172 ? -34.782 5.109 12.409 1.00 86.38 172 TYR A O 1
ATOM 1320 N N . VAL A 1 173 ? -35.950 7.008 12.156 1.00 89.25 173 VAL A N 1
ATOM 1321 C CA . VAL A 1 173 ? -36.758 6.511 11.026 1.00 89.25 173 VAL A CA 1
ATOM 1322 C C . VAL A 1 173 ? -36.082 6.864 9.711 1.00 89.25 173 VAL A C 1
ATOM 1324 O O . VAL A 1 173 ? -35.836 8.038 9.462 1.00 89.25 173 VAL A O 1
ATOM 1327 N N . ALA A 1 174 ? -35.853 5.886 8.836 1.00 88.94 174 ALA A N 1
ATOM 1328 C CA . ALA A 1 174 ? -35.338 6.104 7.489 1.00 88.94 174 ALA A CA 1
ATOM 1329 C C . ALA A 1 174 ? -36.365 6.846 6.612 1.00 88.94 174 ALA A C 1
ATOM 1331 O O . ALA A 1 174 ? -37.279 6.241 6.051 1.00 88.94 174 ALA A O 1
ATOM 1332 N N . GLU A 1 175 ? -36.226 8.160 6.452 1.00 86.62 175 GLU A N 1
ATOM 1333 C CA . GLU A 1 175 ? -37.112 8.972 5.612 1.00 86.62 175 GLU A CA 1
ATOM 1334 C C . GLU A 1 175 ? -36.660 9.014 4.149 1.00 86.62 175 GLU A C 1
ATOM 1336 O O . GLU A 1 175 ? -37.513 9.073 3.258 1.00 86.62 175 GLU A O 1
ATOM 1341 N N . ALA A 1 176 ? -35.350 8.959 3.892 1.00 82.38 176 ALA A N 1
ATOM 1342 C CA . ALA A 1 176 ? -34.774 8.890 2.549 1.00 82.38 176 ALA A CA 1
ATOM 1343 C C . ALA A 1 176 ? -33.531 7.987 2.514 1.00 82.38 176 ALA A C 1
ATOM 1345 O O . ALA A 1 176 ? -32.621 8.142 3.326 1.00 82.38 176 ALA A O 1
ATOM 1346 N N . VAL A 1 177 ? -33.472 7.060 1.551 1.00 81.75 177 VAL A N 1
ATOM 1347 C CA . VAL A 1 177 ? -32.406 6.047 1.421 1.00 81.75 177 VAL A CA 1
ATOM 1348 C C . VAL A 1 177 ? -31.769 6.136 0.031 1.00 81.75 177 VAL A C 1
ATOM 1350 O O . VAL A 1 177 ? -32.431 6.491 -0.942 1.00 81.75 177 VAL A O 1
ATOM 1353 N N . GLY A 1 178 ? -30.482 5.807 -0.085 1.00 75.38 178 GLY A N 1
ATOM 1354 C CA . GLY A 1 178 ? -29.801 5.735 -1.382 1.00 75.38 178 GLY A CA 1
ATOM 1355 C C . GLY A 1 178 ? -29.662 7.099 -2.064 1.00 75.38 178 GLY A C 1
ATOM 1356 O O . GLY A 1 178 ? -29.211 8.057 -1.429 1.00 75.38 178 GLY A O 1
ATOM 1357 N N . ASP A 1 179 ? -30.023 7.163 -3.349 1.00 66.88 179 ASP A N 1
ATOM 1358 C CA . ASP A 1 179 ? -29.944 8.368 -4.194 1.00 66.88 179 ASP A CA 1
ATOM 1359 C C . ASP A 1 179 ? -31.021 9.415 -3.847 1.00 66.88 179 ASP A C 1
ATOM 1361 O O . ASP A 1 179 ? -30.928 10.573 -4.256 1.00 66.88 179 ASP A O 1
ATOM 1365 N N . ASP A 1 180 ? -32.028 9.039 -3.052 1.00 64.81 180 ASP A N 1
ATOM 1366 C CA . ASP A 1 180 ? -33.097 9.943 -2.624 1.00 64.81 180 ASP A CA 1
ATOM 1367 C C . ASP A 1 180 ? -32.704 10.861 -1.459 1.00 64.81 180 ASP A C 1
ATOM 1369 O O . ASP A 1 180 ? -33.463 11.772 -1.117 1.00 64.81 180 ASP A O 1
ATOM 1373 N N . ARG A 1 181 ? -31.518 10.657 -0.872 1.00 71.81 181 ARG A N 1
ATOM 1374 C CA . ARG A 1 181 ? -30.987 11.484 0.219 1.00 71.81 181 ARG A CA 1
ATOM 1375 C C . ARG A 1 181 ? -30.779 12.932 -0.220 1.00 71.81 181 ARG A C 1
ATOM 1377 O O . ARG A 1 181 ? -30.289 13.215 -1.316 1.00 71.81 181 ARG A O 1
ATOM 1384 N N . GLN A 1 182 ? -31.111 13.866 0.661 1.00 63.47 182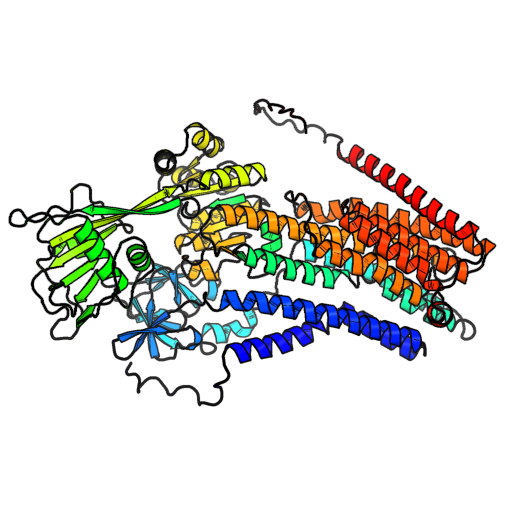 GLN A N 1
ATOM 1385 C CA . GLN A 1 182 ? -31.122 15.300 0.390 1.00 63.47 182 GLN A CA 1
ATOM 1386 C C . GLN A 1 182 ? -29.722 15.820 0.030 1.00 63.47 182 GLN A C 1
ATOM 1388 O O . GLN A 1 182 ? -29.574 16.553 -0.950 1.00 63.47 182 GLN A O 1
ATOM 1393 N N . LEU A 1 183 ? -28.678 15.362 0.730 1.00 60.81 183 LEU A N 1
ATOM 1394 C CA . LEU A 1 183 ? -27.294 15.695 0.378 1.00 60.81 183 LEU A CA 1
ATOM 1395 C C . LEU A 1 183 ? -26.776 14.948 -0.852 1.00 60.81 183 LEU A C 1
ATOM 1397 O O . LEU A 1 183 ? -25.996 15.529 -1.604 1.00 60.81 183 LEU A O 1
ATOM 1401 N N . ALA A 1 184 ? -27.220 13.710 -1.101 1.00 55.84 184 ALA A N 1
ATOM 1402 C CA . ALA A 1 184 ? -26.870 12.994 -2.329 1.00 55.84 184 ALA A CA 1
ATOM 1403 C C . ALA A 1 184 ? -27.387 13.752 -3.564 1.00 55.84 184 ALA A C 1
ATOM 1405 O O . ALA A 1 184 ? -26.652 13.916 -4.535 1.00 55.84 184 ALA A O 1
ATOM 1406 N N . ARG A 1 185 ? -28.599 14.318 -3.485 1.00 57.25 185 ARG A N 1
ATOM 1407 C CA . ARG A 1 185 ? -29.185 15.166 -4.536 1.00 57.25 185 ARG A CA 1
ATOM 1408 C C . ARG A 1 185 ? -28.461 16.503 -4.710 1.00 57.25 185 ARG A C 1
ATOM 1410 O O . ARG A 1 185 ? -28.289 16.946 -5.840 1.00 57.25 185 ARG A O 1
ATOM 1417 N N . GLN A 1 186 ? -28.014 17.131 -3.622 1.00 57.97 186 GLN A N 1
ATOM 1418 C CA . GLN A 1 186 ? -27.293 18.411 -3.681 1.00 57.97 186 GLN A CA 1
ATOM 1419 C C . GLN A 1 186 ? -25.828 18.267 -4.131 1.00 57.97 186 GLN A C 1
ATOM 1421 O O . GLN A 1 186 ? -25.285 19.185 -4.740 1.00 57.97 186 GLN A O 1
ATOM 1426 N N . HIS A 1 187 ? -25.191 17.118 -3.881 1.00 47.06 187 HIS A N 1
ATOM 1427 C CA . HIS A 1 187 ? -23.745 16.941 -4.061 1.00 47.06 187 HIS A CA 1
ATOM 1428 C C . HIS A 1 187 ? -23.330 15.846 -5.055 1.00 47.06 187 HIS A C 1
ATOM 1430 O O . HIS A 1 187 ? -22.128 15.607 -5.208 1.00 47.06 187 HIS A O 1
ATOM 1436 N N . ALA A 1 188 ? -24.271 15.240 -5.794 1.00 49.91 188 ALA A N 1
ATOM 1437 C CA . ALA A 1 188 ? -23.989 14.250 -6.845 1.00 49.91 188 ALA A CA 1
ATOM 1438 C C . ALA A 1 188 ? -22.923 14.711 -7.868 1.00 49.91 188 ALA A C 1
ATOM 1440 O O . ALA A 1 188 ? -22.227 13.875 -8.448 1.00 49.91 188 ALA A O 1
ATOM 1441 N N . GLY A 1 189 ? -22.760 16.028 -8.064 1.00 45.44 189 GLY A N 1
ATOM 1442 C CA . GLY A 1 189 ? -21.732 16.621 -8.930 1.00 45.44 189 GLY A CA 1
ATOM 1443 C C . GLY A 1 189 ? -20.457 17.124 -8.232 1.00 45.44 189 GLY A C 1
ATOM 1444 O O . GLY A 1 189 ? -19.426 17.225 -8.889 1.00 45.44 189 GLY A O 1
ATOM 1445 N N . LEU A 1 190 ? -20.487 17.423 -6.926 1.00 41.06 190 LEU A N 1
ATOM 1446 C CA . LEU A 1 190 ? -19.417 18.166 -6.227 1.00 41.06 190 LEU A CA 1
ATOM 1447 C C . LEU A 1 190 ? -18.456 17.277 -5.417 1.00 41.06 190 LEU A C 1
ATOM 1449 O O . LEU A 1 190 ? -17.303 17.648 -5.209 1.00 41.06 190 LEU A O 1
ATOM 1453 N N . LEU A 1 191 ? -18.895 16.089 -4.983 1.00 42.62 191 LEU A N 1
ATOM 1454 C CA . LEU A 1 191 ? -18.086 15.181 -4.148 1.00 42.62 191 LEU A CA 1
ATOM 1455 C C . LEU A 1 191 ? -17.160 14.248 -4.939 1.00 42.62 191 LEU A C 1
ATOM 1457 O O . LEU A 1 191 ? -16.383 13.500 -4.343 1.00 42.62 191 LEU A O 1
ATOM 1461 N N . ARG A 1 192 ? -17.173 14.304 -6.277 1.00 42.47 192 ARG A N 1
ATOM 1462 C CA . ARG A 1 192 ? -16.148 13.644 -7.098 1.00 42.47 192 ARG A CA 1
ATOM 1463 C C . ARG A 1 192 ? -14.844 14.432 -7.006 1.00 42.47 192 ARG A C 1
ATOM 1465 O O . ARG A 1 192 ? -14.430 15.083 -7.961 1.00 42.47 192 ARG A O 1
ATOM 1472 N N . ARG A 1 193 ? -14.178 14.368 -5.849 1.00 41.00 193 ARG A N 1
ATOM 1473 C CA . ARG A 1 193 ? -12.780 14.787 -5.760 1.00 41.00 193 ARG A CA 1
ATOM 1474 C C . ARG A 1 193 ? -11.991 13.908 -6.731 1.00 41.00 193 ARG A C 1
ATOM 1476 O O . ARG A 1 193 ? -12.031 12.684 -6.583 1.00 41.00 193 ARG A O 1
ATOM 1483 N N . PRO A 1 194 ? -11.317 14.490 -7.735 1.00 41.62 194 PRO A N 1
ATOM 1484 C CA . PRO A 1 194 ? -10.503 13.700 -8.638 1.00 41.62 194 PRO A CA 1
ATOM 1485 C C . PRO A 1 194 ? -9.449 12.950 -7.810 1.00 41.62 194 PRO A C 1
ATOM 1487 O O . PRO A 1 194 ? -8.912 13.516 -6.849 1.00 41.62 194 PRO A O 1
ATOM 1490 N N . PRO A 1 195 ? -9.164 11.678 -8.131 1.00 54.06 195 PRO A N 1
ATOM 1491 C CA . PRO A 1 195 ? -8.134 10.930 -7.429 1.00 54.06 195 PRO A CA 1
ATOM 1492 C C . PRO A 1 195 ? -6.811 11.702 -7.512 1.00 54.06 195 PRO A C 1
ATOM 1494 O O . PRO A 1 195 ? -6.308 11.991 -8.594 1.00 54.06 195 PRO A O 1
ATOM 1497 N N . VAL A 1 196 ? -6.261 12.095 -6.359 1.00 57.84 196 VAL A N 1
ATOM 1498 C CA . VAL A 1 196 ? -4.980 12.818 -6.311 1.00 57.84 196 VAL A CA 1
ATOM 1499 C C . VAL A 1 196 ? -3.865 11.852 -6.723 1.00 57.84 196 VAL A C 1
ATOM 1501 O O . VAL A 1 196 ? -3.711 10.817 -6.085 1.00 57.84 196 VAL A O 1
ATOM 1504 N N . ALA A 1 197 ? -3.079 12.167 -7.747 1.00 61.97 197 ALA A N 1
ATOM 1505 C CA . ALA A 1 197 ? -2.018 11.267 -8.203 1.00 61.97 197 ALA A CA 1
ATOM 1506 C C . ALA A 1 197 ? -0.998 10.956 -7.090 1.00 61.97 197 ALA A C 1
ATOM 1508 O O . ALA A 1 197 ? -0.621 11.842 -6.306 1.00 61.97 197 ALA A O 1
ATOM 1509 N N . THR A 1 198 ? -0.528 9.712 -7.023 1.00 74.19 198 THR A N 1
ATOM 1510 C CA . THR A 1 198 ? 0.498 9.313 -6.050 1.00 74.19 198 THR A CA 1
ATOM 1511 C C . THR A 1 198 ? 1.852 9.988 -6.347 1.00 74.19 198 THR A C 1
ATOM 1513 O O . THR A 1 198 ? 2.058 10.526 -7.443 1.00 74.19 198 THR A O 1
ATOM 1516 N N . PRO A 1 199 ? 2.794 10.078 -5.384 1.00 75.88 199 PRO A N 1
ATOM 1517 C CA . PRO A 1 199 ? 4.136 10.602 -5.655 1.00 75.88 199 PRO A CA 1
ATOM 1518 C C . PRO A 1 199 ? 4.811 9.940 -6.861 1.00 75.88 199 PRO A C 1
ATOM 1520 O O . PRO A 1 199 ? 5.328 10.649 -7.730 1.00 75.88 199 PRO A O 1
ATOM 1523 N N . LEU A 1 200 ? 4.754 8.615 -6.960 1.00 76.19 200 LEU A N 1
ATOM 1524 C CA . LEU A 1 200 ? 5.340 7.885 -8.069 1.00 76.19 200 LEU A CA 1
ATOM 1525 C C . LEU A 1 200 ? 4.596 8.130 -9.383 1.00 76.19 200 LEU A C 1
ATOM 1527 O O . LEU A 1 200 ? 5.247 8.406 -10.388 1.00 76.19 200 LEU A O 1
ATOM 1531 N N . GLU A 1 201 ? 3.260 8.140 -9.383 1.00 75.50 201 GLU A N 1
ATOM 1532 C CA . GLU A 1 201 ? 2.469 8.515 -10.564 1.00 75.50 201 GLU A CA 1
ATOM 1533 C C . GLU A 1 201 ? 2.827 9.915 -11.072 1.00 75.50 201 GLU A C 1
ATOM 1535 O O . GLU A 1 201 ? 2.965 10.114 -12.277 1.00 75.50 201 GLU A O 1
ATOM 1540 N N . ARG A 1 202 ? 3.051 10.886 -10.175 1.00 80.50 202 ARG A N 1
ATOM 1541 C CA . ARG A 1 202 ? 3.494 12.238 -10.556 1.00 80.50 202 ARG A CA 1
ATOM 1542 C C . ARG A 1 202 ? 4.876 12.234 -11.196 1.00 80.50 202 ARG A C 1
ATOM 1544 O O . ARG A 1 202 ? 5.093 12.967 -12.161 1.00 80.50 202 ARG A O 1
ATOM 1551 N N . VAL A 1 203 ? 5.812 11.440 -10.671 1.00 78.19 203 VAL A N 1
ATOM 1552 C CA . VAL A 1 203 ? 7.143 11.280 -11.278 1.00 78.19 203 VAL A CA 1
ATOM 1553 C C . VAL A 1 203 ? 7.007 10.674 -12.672 1.00 78.19 203 VAL A C 1
ATOM 1555 O O . VAL A 1 203 ? 7.544 11.235 -13.623 1.00 78.19 203 VAL A O 1
ATOM 1558 N N . VAL A 1 204 ? 6.224 9.602 -12.811 1.00 74.12 204 VAL A N 1
ATOM 1559 C CA . VAL A 1 204 ? 5.960 8.934 -14.094 1.00 74.12 204 VAL A CA 1
ATOM 1560 C C . VAL A 1 204 ? 5.323 9.885 -15.100 1.00 74.12 204 VAL A C 1
ATOM 1562 O O . VAL A 1 204 ? 5.820 10.010 -16.218 1.00 74.12 204 VAL A O 1
ATOM 1565 N N . ALA A 1 205 ? 4.266 10.592 -14.701 1.00 76.69 205 ALA A N 1
ATOM 1566 C CA . ALA A 1 205 ? 3.554 11.533 -15.554 1.00 76.69 205 ALA A CA 1
ATOM 1567 C C . ALA A 1 205 ? 4.468 12.671 -16.022 1.00 76.69 205 ALA A C 1
ATOM 1569 O O . ALA A 1 205 ? 4.500 12.970 -17.213 1.00 76.69 205 ALA A O 1
ATOM 1570 N N . ARG A 1 206 ? 5.267 13.261 -15.121 1.00 79.69 206 ARG A N 1
ATOM 1571 C CA . ARG A 1 206 ? 6.240 14.301 -15.495 1.00 79.69 206 ARG A CA 1
ATOM 1572 C C . ARG A 1 206 ? 7.299 13.775 -16.453 1.00 79.69 206 ARG A C 1
ATOM 1574 O O . ARG A 1 206 ? 7.603 14.442 -17.435 1.00 79.69 206 ARG A O 1
ATOM 1581 N N . THR A 1 207 ? 7.859 12.594 -16.195 1.00 72.56 207 THR A N 1
ATOM 1582 C CA . THR A 1 207 ? 8.855 12.000 -17.094 1.00 72.56 207 THR A CA 1
ATOM 1583 C C . THR A 1 207 ? 8.263 11.734 -18.476 1.00 72.56 207 THR A C 1
ATOM 1585 O O . THR A 1 207 ? 8.893 12.068 -19.477 1.00 72.56 207 THR A O 1
ATOM 1588 N N . LEU A 1 208 ? 7.038 11.207 -18.538 1.00 70.50 208 LEU A N 1
ATOM 1589 C CA . LEU A 1 208 ? 6.324 10.990 -19.793 1.00 70.50 208 LEU A CA 1
ATOM 1590 C C . LEU A 1 208 ? 6.042 12.308 -20.527 1.00 70.50 208 LEU A C 1
ATOM 1592 O O . LEU A 1 208 ? 6.247 12.376 -21.732 1.00 70.50 208 LEU A O 1
ATOM 1596 N N . GLN A 1 209 ? 5.612 13.357 -19.821 1.00 74.94 209 GLN A N 1
ATOM 1597 C CA . GLN A 1 209 ? 5.366 14.678 -20.410 1.00 74.94 209 GLN A CA 1
ATOM 1598 C C . GLN A 1 209 ? 6.636 15.289 -21.006 1.00 74.94 209 GLN A C 1
ATOM 1600 O O . GLN A 1 209 ? 6.600 15.770 -22.134 1.00 74.94 209 GLN A O 1
ATOM 1605 N N . VAL A 1 210 ? 7.762 15.237 -20.285 1.00 77.06 210 VAL A N 1
ATOM 1606 C CA . VAL A 1 210 ? 9.058 15.725 -20.788 1.00 77.06 210 VAL A CA 1
ATOM 1607 C C . VAL A 1 210 ? 9.468 14.959 -22.041 1.00 77.06 210 VAL A C 1
ATOM 1609 O O . VAL A 1 210 ? 9.873 15.558 -23.033 1.00 77.06 210 VAL A O 1
ATOM 1612 N N . LEU A 1 211 ? 9.322 13.637 -22.020 1.00 70.56 211 LEU A N 1
ATOM 1613 C CA . LEU A 1 211 ? 9.648 12.799 -23.160 1.00 70.56 211 LEU A CA 1
ATOM 1614 C C . LEU A 1 211 ? 8.750 13.087 -24.369 1.00 70.56 211 LEU A C 1
ATOM 1616 O O . LEU A 1 211 ? 9.257 13.272 -25.469 1.00 70.56 211 LEU A O 1
ATOM 1620 N N . LEU A 1 212 ? 7.432 13.168 -24.171 1.00 70.50 212 LEU A N 1
ATOM 1621 C CA . LEU A 1 212 ? 6.482 13.509 -25.231 1.00 70.50 212 LEU A CA 1
ATOM 1622 C C . LEU A 1 212 ? 6.746 14.906 -25.795 1.00 70.50 212 LEU A C 1
ATOM 1624 O O . LEU A 1 212 ? 6.627 15.089 -27.000 1.00 70.50 212 LEU A O 1
ATOM 1628 N N . ALA A 1 213 ? 7.154 15.869 -24.966 1.00 78.00 213 ALA A N 1
ATOM 1629 C CA . ALA A 1 213 ? 7.562 17.188 -25.438 1.00 78.00 213 ALA A CA 1
ATOM 1630 C C . ALA A 1 213 ? 8.806 17.109 -26.339 1.00 78.00 213 ALA A C 1
ATOM 1632 O O . ALA A 1 213 ? 8.812 17.710 -27.409 1.00 78.00 213 ALA A O 1
ATOM 1633 N N . ILE A 1 214 ? 9.824 16.320 -25.965 1.00 74.44 214 ILE A N 1
ATOM 1634 C CA . ILE A 1 214 ? 11.013 16.080 -26.807 1.00 74.44 214 ILE A CA 1
ATOM 1635 C C . ILE A 1 214 ? 10.607 15.454 -28.148 1.00 74.44 214 ILE A C 1
ATOM 1637 O O . ILE A 1 214 ? 11.046 15.907 -29.203 1.00 74.44 214 ILE A O 1
ATOM 1641 N N . VAL A 1 215 ? 9.734 14.445 -28.113 1.00 71.00 215 VAL A N 1
ATOM 1642 C CA . VAL A 1 215 ? 9.220 13.769 -29.313 1.00 71.00 215 VAL A CA 1
ATOM 1643 C C . VAL A 1 215 ? 8.417 14.728 -30.193 1.00 71.00 215 VAL A C 1
ATOM 1645 O O . VAL A 1 215 ? 8.606 14.736 -31.405 1.00 71.00 215 VAL A O 1
ATOM 1648 N N . ALA A 1 216 ? 7.560 15.563 -29.605 1.00 72.75 216 ALA A N 1
ATOM 1649 C CA . ALA A 1 216 ? 6.761 16.545 -30.333 1.00 72.75 216 ALA A CA 1
ATOM 1650 C C . ALA A 1 216 ? 7.637 17.608 -31.008 1.00 72.75 216 ALA A C 1
ATOM 1652 O O . ALA A 1 216 ? 7.412 17.930 -32.172 1.00 72.75 216 ALA A O 1
ATOM 1653 N N . VAL A 1 217 ? 8.669 18.108 -30.316 1.00 79.06 217 VAL A N 1
ATOM 1654 C CA . VAL A 1 217 ? 9.657 19.029 -30.902 1.00 79.06 217 VAL A CA 1
ATOM 1655 C C . VAL A 1 217 ? 10.378 18.361 -32.072 1.00 79.06 217 VAL A C 1
ATOM 1657 O O . VAL A 1 217 ? 10.490 18.955 -33.141 1.00 79.06 217 VAL A O 1
ATOM 1660 N N . TYR A 1 218 ? 10.815 17.112 -31.909 1.00 73.19 218 TYR A N 1
ATOM 1661 C CA . TYR A 1 218 ? 11.478 16.363 -32.975 1.00 73.19 218 TYR A CA 1
ATOM 1662 C C . TYR A 1 218 ? 10.560 16.124 -34.186 1.00 73.19 218 TYR A C 1
ATOM 1664 O O . TYR A 1 218 ? 10.963 16.355 -35.325 1.00 73.19 218 TYR A O 1
ATOM 1672 N N . ALA A 1 219 ? 9.305 15.735 -33.953 1.00 71.31 219 ALA A N 1
ATOM 1673 C CA . ALA A 1 219 ? 8.306 15.567 -35.004 1.00 71.31 219 ALA A CA 1
ATOM 1674 C C . ALA A 1 219 ? 8.020 16.887 -35.741 1.00 71.31 219 ALA A C 1
ATOM 1676 O O . ALA A 1 219 ? 7.917 16.891 -36.965 1.00 71.31 219 ALA A O 1
ATOM 1677 N N . ALA A 1 220 ? 7.951 18.012 -35.021 1.00 75.31 220 ALA A N 1
ATOM 1678 C CA . ALA A 1 220 ? 7.769 19.333 -35.619 1.00 75.31 220 ALA A CA 1
ATOM 1679 C C . ALA A 1 220 ? 8.953 19.736 -36.513 1.00 75.31 220 ALA A C 1
ATOM 1681 O O . ALA A 1 220 ? 8.736 20.283 -37.592 1.00 75.31 220 ALA A O 1
ATOM 1682 N N . VAL A 1 221 ? 10.190 19.423 -36.108 1.00 75.19 221 VAL A N 1
ATOM 1683 C CA . VAL A 1 221 ? 11.387 19.640 -36.942 1.00 75.19 221 VAL A CA 1
ATOM 1684 C C . VAL A 1 221 ? 11.308 18.819 -38.229 1.00 75.19 221 VAL A C 1
ATOM 1686 O O . VAL A 1 221 ? 11.513 19.365 -39.308 1.00 75.19 221 VAL A O 1
ATOM 1689 N N . LEU A 1 222 ? 10.941 17.538 -38.142 1.00 71.50 222 LEU A N 1
ATOM 1690 C CA . LEU A 1 222 ? 10.799 16.687 -39.328 1.00 71.50 222 LEU A CA 1
ATOM 1691 C C . LEU A 1 222 ? 9.698 17.172 -40.274 1.00 71.50 222 LEU A C 1
ATOM 1693 O O . LEU A 1 222 ? 9.870 17.137 -41.490 1.00 71.50 222 LEU A O 1
ATOM 1697 N N . LEU A 1 223 ? 8.583 17.651 -39.723 1.00 70.25 223 LEU A N 1
ATOM 1698 C CA . LEU A 1 223 ? 7.493 18.211 -40.514 1.00 70.25 223 LEU A CA 1
ATOM 1699 C C . LEU A 1 223 ? 7.906 19.526 -41.196 1.00 70.25 223 LEU A C 1
ATOM 1701 O O . LEU A 1 223 ? 7.531 19.767 -42.340 1.00 70.25 223 LEU A O 1
ATOM 1705 N N . ALA A 1 224 ? 8.713 20.354 -40.523 1.00 73.31 224 ALA A N 1
ATOM 1706 C CA . ALA A 1 224 ? 9.274 21.574 -41.098 1.00 73.31 224 ALA A CA 1
ATOM 1707 C C . ALA A 1 224 ? 10.295 21.282 -42.210 1.00 73.31 224 ALA A C 1
ATOM 1709 O O . ALA A 1 224 ? 10.286 21.969 -43.229 1.00 73.31 224 ALA A O 1
ATOM 1710 N N . ASP A 1 225 ? 11.139 20.259 -42.045 1.00 69.69 225 ASP A N 1
ATOM 1711 C CA . ASP A 1 225 ? 12.064 19.800 -43.088 1.00 69.69 225 ASP A CA 1
ATOM 1712 C C . ASP A 1 225 ? 11.300 19.271 -44.309 1.00 69.69 225 ASP A C 1
ATOM 1714 O O . ASP A 1 225 ? 11.637 19.607 -45.442 1.00 69.69 225 ASP A O 1
ATOM 1718 N N . TRP A 1 226 ? 10.236 18.495 -44.078 1.00 67.31 226 TRP A N 1
ATOM 1719 C CA . TRP A 1 226 ? 9.353 18.005 -45.137 1.00 67.31 226 TRP A CA 1
ATOM 1720 C C . TRP A 1 226 ? 8.672 19.152 -45.895 1.00 67.31 226 TRP A C 1
ATOM 1722 O O . TRP A 1 226 ? 8.676 19.155 -47.120 1.00 67.31 226 TRP A O 1
ATOM 1732 N N . ALA A 1 227 ? 8.158 20.162 -45.187 1.00 69.25 227 ALA A N 1
ATOM 1733 C CA . ALA A 1 227 ? 7.481 21.308 -45.800 1.00 69.25 227 ALA A CA 1
ATOM 1734 C C . ALA A 1 227 ? 8.416 22.243 -46.595 1.00 69.25 227 ALA A C 1
ATOM 1736 O O . ALA A 1 227 ? 7.940 23.024 -47.415 1.00 69.25 227 ALA A O 1
ATOM 1737 N N . ARG A 1 228 ? 9.732 22.204 -46.337 1.00 70.62 228 ARG A N 1
ATOM 1738 C CA . ARG A 1 228 ? 10.741 23.038 -47.017 1.00 70.62 228 ARG A CA 1
ATOM 1739 C C . ARG A 1 228 ? 11.334 22.395 -48.272 1.00 70.62 228 ARG A C 1
ATOM 1741 O O . ARG A 1 228 ? 11.981 23.100 -49.041 1.00 70.62 228 ARG A O 1
ATOM 1748 N N . LEU A 1 229 ? 11.171 21.086 -48.462 1.00 62.19 229 LEU A N 1
ATOM 1749 C CA . LEU A 1 229 ? 11.724 20.354 -49.601 1.00 62.19 229 LEU A CA 1
ATOM 1750 C C . LEU A 1 229 ? 10.643 20.181 -50.677 1.00 62.19 229 LEU A C 1
ATOM 1752 O O . LEU A 1 229 ? 9.614 19.558 -50.429 1.00 62.19 229 LEU A O 1
ATOM 1756 N N . ASP A 1 230 ? 10.889 20.744 -51.863 1.00 54.00 230 ASP A N 1
ATOM 1757 C CA . ASP A 1 230 ? 9.982 20.698 -53.015 1.00 54.00 230 ASP A CA 1
ATOM 1758 C C . ASP A 1 230 ? 9.598 19.254 -53.393 1.00 54.00 230 ASP A C 1
ATOM 1760 O O . ASP A 1 230 ? 10.415 18.327 -53.333 1.00 54.00 230 ASP A O 1
ATOM 1764 N N . MET A 1 231 ? 8.327 19.065 -53.762 1.00 52.88 231 MET A N 1
ATOM 1765 C CA . MET A 1 231 ? 7.696 17.764 -54.001 1.00 52.88 231 MET A CA 1
ATOM 1766 C C . MET A 1 231 ? 8.464 16.922 -55.033 1.00 52.88 231 MET A C 1
ATOM 1768 O O . MET A 1 231 ? 8.387 17.179 -56.232 1.00 52.88 231 MET A O 1
ATOM 1772 N N . GLY A 1 232 ? 9.147 15.861 -54.588 1.00 49.69 232 GLY 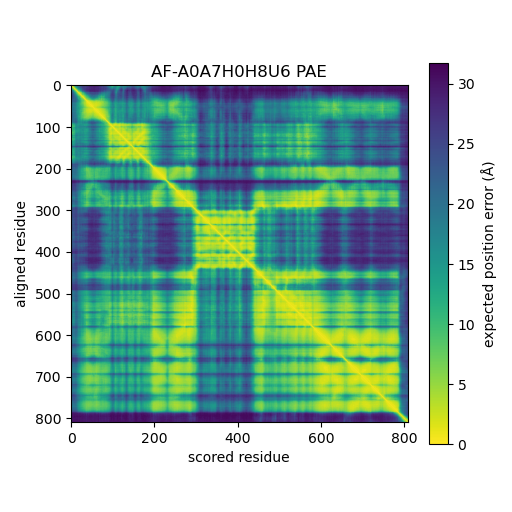A N 1
ATOM 1773 C CA . GLY A 1 232 ? 9.675 14.861 -55.523 1.00 49.69 232 GLY A CA 1
ATOM 1774 C C . GLY A 1 232 ? 10.527 13.722 -54.962 1.00 49.69 232 GLY A C 1
ATOM 1775 O O . GLY A 1 232 ? 10.517 12.649 -55.555 1.00 49.69 232 GLY A O 1
ATOM 1776 N N . ALA A 1 233 ? 11.244 13.888 -53.843 1.00 47.06 233 ALA A N 1
ATOM 1777 C CA . ALA A 1 233 ? 12.345 12.959 -53.518 1.00 47.06 233 ALA A CA 1
ATOM 1778 C C . ALA A 1 233 ? 12.246 12.161 -52.197 1.00 47.06 233 ALA A C 1
ATOM 1780 O O . ALA A 1 233 ? 13.171 11.418 -51.884 1.00 47.06 233 ALA A O 1
ATOM 1781 N N . THR A 1 234 ? 11.187 12.284 -51.390 1.00 51.09 234 THR A N 1
ATOM 1782 C CA . THR A 1 234 ? 11.253 11.853 -49.972 1.00 51.09 234 THR A CA 1
ATOM 1783 C C . THR A 1 234 ? 9.971 11.212 -49.422 1.00 51.09 234 THR A C 1
ATOM 1785 O O . THR A 1 234 ? 9.561 11.487 -48.297 1.00 51.09 234 THR A O 1
ATOM 1788 N N . GLY A 1 235 ? 9.349 10.296 -50.173 1.00 49.50 235 GLY A N 1
ATOM 1789 C CA . GLY A 1 235 ? 8.299 9.419 -49.622 1.00 49.50 235 GLY A CA 1
ATOM 1790 C C . GLY A 1 235 ? 8.793 8.548 -48.452 1.00 49.50 235 GLY A C 1
ATOM 1791 O O . GLY A 1 235 ? 8.056 8.324 -47.496 1.00 49.50 235 GLY A O 1
ATOM 1792 N N . ASP A 1 236 ? 10.068 8.151 -48.473 1.00 55.66 236 ASP A N 1
ATOM 1793 C CA . ASP A 1 236 ? 10.658 7.229 -47.492 1.00 55.66 236 ASP A CA 1
ATOM 1794 C C . ASP A 1 236 ? 10.921 7.865 -46.115 1.00 55.66 236 ASP A C 1
ATOM 1796 O O . ASP A 1 236 ? 10.853 7.186 -45.094 1.00 55.66 236 ASP A O 1
ATOM 1800 N N . LEU A 1 237 ? 11.164 9.182 -46.040 1.00 57.75 237 LEU A N 1
ATOM 1801 C CA . LEU A 1 237 ? 11.520 9.836 -44.771 1.00 57.75 237 LEU A CA 1
ATOM 1802 C C . LEU A 1 237 ? 10.365 9.850 -43.766 1.00 57.75 237 LEU A C 1
ATOM 1804 O O . LEU A 1 237 ? 10.600 9.653 -42.577 1.00 57.75 237 LEU A O 1
ATOM 1808 N N . LEU A 1 238 ? 9.127 10.075 -44.220 1.00 55.66 238 LEU A N 1
ATOM 1809 C CA . LEU A 1 238 ? 7.954 10.086 -43.338 1.00 55.66 238 LEU A CA 1
ATOM 1810 C C . LEU A 1 238 ? 7.577 8.661 -42.891 1.00 55.66 238 LEU A C 1
ATOM 1812 O O . LEU A 1 238 ? 7.158 8.459 -41.748 1.00 55.66 238 LEU A O 1
ATOM 1816 N N . VAL A 1 239 ? 7.772 7.685 -43.788 1.00 58.44 239 VAL A N 1
ATOM 1817 C CA . VAL A 1 239 ? 7.547 6.250 -43.555 1.00 58.44 239 VAL A CA 1
ATOM 1818 C C . VAL A 1 239 ? 8.538 5.685 -42.543 1.00 58.44 239 VAL A C 1
ATOM 1820 O O . VAL A 1 239 ? 8.125 4.968 -41.632 1.00 58.44 239 VAL A O 1
ATOM 1823 N N . ASP A 1 240 ? 9.810 6.076 -42.627 1.00 58.62 240 ASP A N 1
ATOM 1824 C CA . ASP A 1 240 ? 10.834 5.648 -41.672 1.00 58.62 240 ASP A CA 1
ATOM 1825 C C . ASP A 1 240 ? 10.756 6.418 -40.335 1.00 58.62 240 ASP A C 1
ATOM 1827 O O . ASP A 1 240 ? 11.075 5.867 -39.278 1.00 58.62 240 ASP A O 1
ATOM 1831 N N . ALA A 1 241 ? 10.289 7.675 -40.346 1.00 61.94 241 ALA A N 1
ATOM 1832 C CA . ALA A 1 241 ? 10.206 8.520 -39.152 1.00 61.94 241 ALA A CA 1
ATOM 1833 C C . ALA A 1 241 ? 9.085 8.132 -38.189 1.00 61.94 241 ALA A C 1
ATOM 1835 O O . ALA A 1 241 ? 9.306 8.073 -36.976 1.00 61.94 241 ALA A O 1
ATOM 1836 N N . ALA A 1 242 ? 7.870 7.906 -38.703 1.00 60.94 242 ALA A N 1
ATOM 1837 C CA . ALA A 1 242 ? 6.690 7.743 -37.858 1.00 60.94 242 ALA A CA 1
ATOM 1838 C C . ALA A 1 242 ? 6.845 6.592 -36.840 1.00 60.94 242 ALA A C 1
ATOM 1840 O O . ALA A 1 242 ? 6.669 6.827 -35.643 1.00 60.94 242 ALA A O 1
ATOM 1841 N N . PRO A 1 243 ? 7.274 5.377 -37.219 1.00 58.78 243 PRO A N 1
ATOM 1842 C CA . PRO A 1 243 ? 7.381 4.273 -36.266 1.00 58.78 243 PRO A CA 1
ATOM 1843 C C . PRO A 1 243 ? 8.474 4.465 -35.210 1.00 58.78 243 PRO A C 1
ATOM 1845 O O . PRO A 1 243 ? 8.314 4.042 -34.064 1.00 58.78 243 PRO A O 1
ATOM 1848 N N . VAL A 1 244 ? 9.569 5.138 -35.569 1.00 62.47 244 VAL A N 1
ATOM 1849 C CA . VAL A 1 244 ? 10.690 5.426 -34.666 1.00 62.47 244 VAL A CA 1
ATOM 1850 C C . VAL A 1 244 ? 10.287 6.468 -33.616 1.00 62.47 244 VAL A C 1
ATOM 1852 O O . VAL A 1 244 ? 10.575 6.295 -32.432 1.00 62.47 244 VAL A O 1
ATOM 1855 N N . ILE A 1 245 ? 9.519 7.486 -34.008 1.00 61.62 245 ILE A N 1
ATOM 1856 C CA . ILE A 1 245 ? 8.938 8.497 -33.108 1.00 61.62 245 ILE A CA 1
ATOM 1857 C C . ILE A 1 245 ? 7.964 7.851 -32.112 1.00 61.62 245 ILE A C 1
ATOM 1859 O O . ILE A 1 245 ? 8.047 8.107 -30.909 1.00 61.62 245 ILE A O 1
ATOM 1863 N N . PHE A 1 246 ? 7.083 6.962 -32.582 1.00 61.47 246 PHE A N 1
ATOM 1864 C CA . PHE A 1 246 ? 6.134 6.256 -31.713 1.00 61.47 246 PHE A CA 1
ATOM 1865 C C . PHE A 1 246 ? 6.802 5.197 -30.815 1.00 61.47 246 PHE A C 1
ATOM 1867 O O . PHE A 1 246 ? 6.266 4.882 -29.750 1.00 61.47 246 PHE A O 1
ATOM 1874 N N . SER A 1 247 ? 7.993 4.695 -31.171 1.00 61.12 247 SER A N 1
ATOM 1875 C CA . SER A 1 247 ? 8.745 3.736 -30.344 1.00 61.12 247 SER A CA 1
ATOM 1876 C C . SER A 1 247 ? 9.295 4.326 -29.037 1.00 61.12 247 SER A C 1
ATOM 1878 O O . SER A 1 247 ? 9.558 3.580 -28.092 1.00 61.12 247 SER A O 1
ATOM 1880 N N . ILE A 1 248 ? 9.418 5.658 -28.950 1.00 63.84 248 ILE A N 1
ATOM 1881 C CA . ILE A 1 248 ? 9.910 6.362 -27.756 1.00 63.84 248 ILE A CA 1
ATOM 1882 C C . ILE A 1 248 ? 8.878 6.329 -26.617 1.00 63.84 248 ILE A C 1
ATOM 1884 O O . ILE A 1 248 ? 9.257 6.410 -25.448 1.00 63.84 248 ILE A O 1
ATOM 1888 N N . ALA A 1 249 ? 7.582 6.179 -26.913 1.00 65.38 249 ALA A N 1
ATOM 1889 C CA . ALA A 1 249 ? 6.564 6.105 -25.871 1.00 65.38 249 ALA A CA 1
ATOM 1890 C C . ALA A 1 249 ? 6.875 4.936 -24.904 1.00 65.38 249 ALA A C 1
ATOM 1892 O O . ALA A 1 249 ? 7.105 3.815 -25.364 1.00 65.38 249 ALA A O 1
ATOM 1893 N N . PRO A 1 250 ? 6.876 5.145 -23.569 1.00 62.94 250 PRO A N 1
ATOM 1894 C CA . PRO A 1 250 ? 7.104 4.099 -22.570 1.00 62.94 250 PRO A CA 1
ATOM 1895 C C . PRO A 1 250 ? 5.866 3.198 -22.473 1.00 62.94 250 PRO A C 1
ATOM 1897 O O . PRO A 1 250 ? 5.090 3.216 -21.518 1.00 62.94 250 PRO A O 1
ATOM 1900 N N . THR A 1 251 ? 5.686 2.425 -23.532 1.00 58.56 251 THR A N 1
ATOM 1901 C CA . THR A 1 251 ? 4.544 1.584 -23.875 1.00 58.56 251 THR A CA 1
ATOM 1902 C C . THR A 1 251 ? 4.283 0.487 -22.842 1.00 58.56 251 THR A C 1
ATOM 1904 O O . THR A 1 251 ? 3.139 0.254 -22.463 1.00 58.56 251 THR A O 1
ATOM 1907 N N . GLY A 1 252 ? 5.344 -0.128 -22.311 1.00 61.16 252 GLY A N 1
ATOM 1908 C CA . GLY A 1 252 ? 5.253 -1.151 -21.264 1.00 61.16 252 GLY A CA 1
ATOM 1909 C C . GLY A 1 252 ? 5.117 -0.597 -19.844 1.00 61.16 252 GLY A C 1
ATOM 1910 O O . GLY A 1 252 ? 4.727 -1.331 -18.938 1.00 61.16 252 GLY A O 1
ATOM 1911 N N . LEU A 1 253 ? 5.406 0.688 -19.622 1.00 70.81 253 LEU A N 1
ATOM 1912 C CA . LEU A 1 253 ? 5.590 1.205 -18.270 1.00 70.81 253 LEU A CA 1
ATOM 1913 C C . LEU A 1 253 ? 4.277 1.291 -17.487 1.00 70.81 253 LEU A C 1
ATOM 1915 O O . LEU A 1 253 ? 4.193 0.783 -16.373 1.00 70.81 253 LEU A O 1
ATOM 1919 N N . TYR A 1 254 ? 3.248 1.913 -18.069 1.00 67.75 254 TYR A N 1
ATOM 1920 C CA . TYR A 1 254 ? 1.961 2.102 -17.388 1.00 67.75 254 TYR A CA 1
ATOM 1921 C C . TYR A 1 254 ? 1.255 0.769 -17.120 1.00 67.75 254 TYR A C 1
ATOM 1923 O O . TYR A 1 254 ? 0.712 0.547 -16.039 1.00 67.75 254 TYR A O 1
ATOM 1931 N N . LEU A 1 255 ? 1.346 -0.155 -18.080 1.00 67.62 255 LEU A N 1
ATOM 1932 C CA . LEU A 1 255 ? 0.853 -1.517 -17.923 1.00 67.62 255 LEU A CA 1
ATOM 1933 C C . LEU A 1 255 ? 1.541 -2.218 -16.749 1.00 67.62 255 LEU A C 1
ATOM 1935 O O . LEU A 1 255 ? 0.870 -2.768 -15.881 1.00 67.62 255 LEU A O 1
ATOM 1939 N N . MET A 1 256 ? 2.872 -2.175 -16.699 1.00 74.56 256 MET A N 1
ATOM 1940 C CA . MET A 1 256 ? 3.626 -2.829 -15.631 1.00 74.56 256 MET A CA 1
ATOM 1941 C C . MET A 1 256 ? 3.375 -2.185 -14.271 1.00 74.56 256 MET A C 1
ATOM 1943 O O . MET A 1 256 ? 3.408 -2.893 -13.266 1.00 74.56 256 MET A O 1
ATOM 1947 N N . ILE A 1 257 ? 3.060 -0.886 -14.222 1.00 74.44 257 ILE A N 1
ATOM 1948 C CA . ILE A 1 257 ? 2.628 -0.230 -12.987 1.00 74.44 257 ILE A CA 1
ATOM 1949 C C . ILE A 1 257 ? 1.326 -0.845 -12.475 1.00 74.44 257 ILE A C 1
ATOM 1951 O O . ILE A 1 257 ? 1.277 -1.308 -11.335 1.00 74.44 257 ILE A O 1
ATOM 1955 N N . ILE A 1 258 ? 0.305 -0.924 -13.333 1.00 72.19 258 ILE A N 1
ATOM 1956 C CA . ILE A 1 258 ? -0.990 -1.521 -12.985 1.00 72.19 258 ILE A CA 1
ATOM 1957 C C . ILE A 1 258 ? -0.813 -2.978 -12.550 1.00 72.19 258 ILE A C 1
ATOM 1959 O O . ILE A 1 258 ? -1.283 -3.360 -11.482 1.00 72.19 258 ILE A O 1
ATOM 1963 N N . VAL A 1 259 ? -0.092 -3.782 -13.334 1.00 73.38 259 VAL A N 1
ATOM 1964 C CA . VAL A 1 259 ? 0.136 -5.205 -13.036 1.00 73.38 259 VAL A CA 1
ATOM 1965 C C . VAL A 1 259 ? 0.874 -5.382 -11.710 1.00 73.38 259 VAL A C 1
ATOM 1967 O O . VAL A 1 259 ? 0.491 -6.232 -10.908 1.00 73.38 259 VAL A O 1
ATOM 1970 N N . THR A 1 260 ? 1.887 -4.558 -11.435 1.00 79.25 260 THR A N 1
ATOM 1971 C CA . THR A 1 260 ? 2.637 -4.607 -10.170 1.00 79.25 260 THR A CA 1
ATOM 1972 C C . THR A 1 260 ? 1.756 -4.241 -8.980 1.00 79.25 260 THR A C 1
ATOM 1974 O O . THR A 1 260 ? 1.820 -4.915 -7.954 1.00 79.25 260 THR A O 1
ATOM 1977 N N . TYR A 1 261 ? 0.892 -3.229 -9.107 1.00 79.56 261 TYR A N 1
ATOM 1978 C CA . TYR A 1 261 ? -0.061 -2.904 -8.046 1.00 79.56 261 TYR A CA 1
ATOM 1979 C C . TYR A 1 261 ? -1.089 -4.011 -7.846 1.00 79.56 261 TYR A C 1
ATOM 1981 O O . TYR A 1 261 ? -1.292 -4.420 -6.714 1.00 79.56 261 TYR A O 1
ATOM 1989 N N . ILE A 1 262 ? -1.694 -4.532 -8.914 1.00 74.38 262 ILE A N 1
ATOM 1990 C CA . ILE A 1 262 ? -2.717 -5.583 -8.841 1.00 74.38 262 ILE A CA 1
ATOM 1991 C C . ILE A 1 262 ? -2.157 -6.878 -8.232 1.00 74.38 262 ILE A C 1
ATOM 1993 O O . ILE A 1 262 ? -2.769 -7.485 -7.355 1.00 74.38 262 ILE A O 1
ATOM 1997 N N . THR A 1 263 ? -0.987 -7.325 -8.692 1.00 76.19 263 THR A N 1
ATOM 1998 C CA . THR A 1 263 ? -0.333 -8.525 -8.144 1.00 76.19 263 THR A CA 1
ATOM 1999 C C . THR A 1 263 ? 0.137 -8.295 -6.711 1.00 76.19 263 THR A C 1
ATOM 2001 O O . THR A 1 263 ? -0.006 -9.183 -5.871 1.00 76.19 263 THR A O 1
ATOM 2004 N N . GLY A 1 264 ? 0.628 -7.091 -6.409 1.00 81.31 264 GLY A N 1
ATOM 2005 C CA . GLY A 1 264 ? 1.023 -6.677 -5.071 1.00 81.31 264 GLY A CA 1
ATOM 2006 C C . GLY A 1 264 ? -0.140 -6.619 -4.081 1.00 81.31 264 GLY A C 1
ATOM 2007 O O . GLY A 1 264 ? -0.021 -7.146 -2.979 1.00 81.31 264 GLY A O 1
ATOM 2008 N N . THR A 1 265 ? -1.279 -6.037 -4.457 1.00 80.25 265 THR A N 1
ATOM 2009 C CA . THR A 1 265 ? -2.473 -5.979 -3.599 1.00 80.25 265 THR A CA 1
ATOM 2010 C C . THR A 1 265 ? -3.072 -7.361 -3.377 1.00 80.25 265 THR A C 1
ATOM 2012 O O . THR A 1 265 ? -3.472 -7.666 -2.257 1.00 80.25 265 THR A O 1
ATOM 2015 N N . ALA A 1 266 ? -3.073 -8.228 -4.394 1.00 77.44 266 ALA A N 1
ATOM 2016 C CA . ALA A 1 266 ? -3.478 -9.623 -4.230 1.00 77.44 266 ALA A CA 1
ATOM 2017 C C . ALA A 1 266 ? -2.556 -10.385 -3.257 1.00 77.44 266 ALA A C 1
ATOM 2019 O O . ALA A 1 266 ? -3.031 -11.185 -2.456 1.00 77.44 266 ALA A O 1
ATOM 2020 N N . ASP A 1 267 ? -1.245 -10.128 -3.290 1.00 81.69 267 ASP A N 1
ATOM 2021 C CA . ASP A 1 267 ? -0.297 -10.718 -2.337 1.00 81.69 267 ASP A CA 1
ATOM 2022 C C . ASP A 1 267 ? -0.497 -10.193 -0.908 1.00 81.69 267 ASP A C 1
ATOM 2024 O O . ASP A 1 267 ? -0.454 -10.973 0.040 1.00 81.69 267 ASP A O 1
ATOM 2028 N N . LEU A 1 268 ? -0.781 -8.895 -0.749 1.00 85.44 268 LEU A N 1
ATOM 2029 C CA . LEU A 1 268 ? -1.134 -8.304 0.546 1.00 85.44 268 LEU A CA 1
ATOM 2030 C C . LEU A 1 268 ? -2.420 -8.915 1.117 1.00 85.44 268 LEU A C 1
ATOM 2032 O O . LEU A 1 268 ? -2.451 -9.252 2.300 1.00 85.44 268 LEU A O 1
ATOM 2036 N N . ALA A 1 269 ? -3.433 -9.148 0.279 1.00 81.69 269 ALA A N 1
ATOM 2037 C CA . ALA A 1 269 ? -4.665 -9.821 0.691 1.00 81.69 269 ALA A CA 1
ATOM 2038 C C . ALA A 1 269 ? -4.390 -11.247 1.197 1.00 81.69 269 ALA A C 1
ATOM 2040 O O . ALA A 1 269 ? -4.856 -11.612 2.274 1.00 81.69 269 ALA A O 1
ATOM 2041 N N . ASN A 1 270 ? -3.545 -12.013 0.494 1.00 80.06 270 ASN A N 1
ATOM 2042 C CA . ASN A 1 270 ? -3.120 -13.350 0.931 1.00 80.06 270 ASN A CA 1
ATOM 2043 C C . ASN A 1 270 ? -2.347 -13.340 2.263 1.00 80.06 270 ASN A C 1
ATOM 2045 O O . ASN A 1 270 ? -2.295 -14.357 2.948 1.00 80.06 270 ASN A O 1
ATOM 2049 N N . ARG A 1 271 ? -1.739 -12.207 2.632 1.00 81.81 271 ARG A N 1
ATOM 2050 C CA . ARG A 1 271 ? -1.042 -11.996 3.914 1.00 81.81 271 ARG A CA 1
ATOM 2051 C C . ARG A 1 271 ? -1.943 -11.400 4.997 1.00 81.81 271 ARG A C 1
ATOM 2053 O O . ARG A 1 271 ? -1.450 -11.005 6.048 1.00 81.81 271 ARG A O 1
ATOM 2060 N N . GLY A 1 272 ? -3.249 -11.323 4.748 1.00 79.31 272 GLY A N 1
ATOM 2061 C CA . GLY A 1 272 ? -4.217 -10.825 5.715 1.00 79.31 272 GLY A CA 1
ATOM 2062 C C . GLY A 1 272 ? -4.363 -9.303 5.738 1.00 79.31 272 GLY A C 1
ATOM 2063 O O . GLY A 1 272 ? -4.743 -8.766 6.771 1.00 79.31 272 GLY A O 1
ATOM 2064 N N . ALA A 1 273 ? -4.081 -8.590 4.642 1.00 85.19 273 ALA A N 1
ATOM 2065 C CA . ALA A 1 273 ? -4.354 -7.154 4.527 1.00 85.19 273 ALA A CA 1
ATOM 2066 C C . ALA A 1 273 ? -5.148 -6.811 3.266 1.00 85.19 273 ALA A C 1
ATOM 2068 O O . ALA A 1 273 ? -4.649 -6.906 2.144 1.00 85.19 273 ALA A O 1
ATOM 2069 N N . LEU A 1 274 ? -6.376 -6.334 3.453 1.00 83.56 274 LEU A N 1
ATOM 2070 C CA . LEU A 1 274 ? -7.205 -5.821 2.370 1.00 83.56 274 LEU A CA 1
ATOM 2071 C C . LEU A 1 274 ? -6.868 -4.361 2.102 1.00 83.56 274 LEU A C 1
ATOM 2073 O O . LEU A 1 274 ? -7.102 -3.496 2.941 1.00 83.56 274 LEU A O 1
ATOM 2077 N N . VAL A 1 275 ? -6.349 -4.083 0.910 1.00 83.56 275 VAL A N 1
ATOM 2078 C CA . VAL A 1 275 ? -5.997 -2.730 0.477 1.00 83.56 275 VAL A CA 1
ATOM 2079 C C . VAL A 1 275 ? -7.088 -2.178 -0.435 1.00 83.56 275 VAL A C 1
ATOM 2081 O O . VAL A 1 275 ? -7.392 -2.778 -1.465 1.00 83.56 275 VAL A O 1
ATOM 2084 N N . ARG A 1 276 ? -7.656 -1.014 -0.094 1.00 72.81 276 ARG A N 1
ATOM 2085 C CA . ARG A 1 276 ? -8.765 -0.419 -0.863 1.00 72.81 276 ARG A CA 1
ATOM 2086 C C . ARG A 1 276 ? -8.320 0.294 -2.144 1.00 72.81 276 ARG A C 1
ATOM 2088 O O . ARG A 1 276 ? -9.115 0.421 -3.070 1.00 72.81 276 ARG A O 1
ATOM 2095 N N . ASN A 1 277 ? -7.085 0.799 -2.213 1.00 73.44 277 ASN A N 1
ATOM 2096 C CA . ASN A 1 277 ? -6.581 1.530 -3.382 1.00 73.44 277 ASN A CA 1
ATOM 2097 C C . ASN A 1 277 ? -5.043 1.473 -3.525 1.00 73.44 277 ASN A C 1
ATOM 2099 O O . ASN A 1 277 ? -4.320 1.202 -2.570 1.00 73.44 277 ASN A O 1
ATOM 2103 N N . ALA A 1 278 ? -4.526 1.763 -4.726 1.00 70.94 278 ALA A N 1
ATOM 2104 C CA . ALA A 1 278 ? -3.085 1.726 -5.014 1.00 70.94 278 ALA A CA 1
ATOM 2105 C C . ALA A 1 278 ? -2.266 2.759 -4.212 1.00 70.94 278 ALA A C 1
ATOM 2107 O O . ALA A 1 278 ? -1.119 2.488 -3.857 1.00 70.94 278 ALA A O 1
ATOM 2108 N N . ARG A 1 279 ? -2.859 3.913 -3.860 1.00 80.56 279 ARG A N 1
ATOM 2109 C CA . ARG A 1 279 ? -2.204 4.935 -3.022 1.00 80.56 279 ARG A CA 1
ATOM 2110 C C . ARG A 1 279 ? -1.802 4.361 -1.668 1.00 80.56 279 ARG A C 1
ATOM 2112 O O . ARG A 1 279 ? -0.691 4.620 -1.218 1.00 80.56 279 ARG A O 1
ATOM 2119 N N . SER A 1 280 ? -2.667 3.559 -1.051 1.00 86.19 280 SER A N 1
ATOM 2120 C CA . SER A 1 280 ? -2.374 2.911 0.226 1.00 86.19 280 SER A CA 1
ATOM 2121 C C . SER A 1 280 ? -1.137 2.024 0.158 1.00 86.19 280 SER A C 1
ATOM 2123 O O . SER A 1 280 ? -0.391 1.978 1.124 1.00 86.19 280 SER A O 1
ATOM 2125 N N . VAL A 1 281 ? -0.856 1.374 -0.977 1.00 87.00 281 VAL A N 1
ATOM 2126 C CA . VAL A 1 281 ? 0.369 0.569 -1.144 1.00 87.00 281 VAL A CA 1
ATOM 2127 C C . VAL A 1 281 ? 1.623 1.446 -1.103 1.00 87.00 281 VAL A C 1
ATOM 2129 O O . VAL A 1 281 ? 2.625 1.067 -0.500 1.00 87.00 281 VAL A O 1
ATOM 2132 N N . GLU A 1 282 ? 1.574 2.629 -1.717 1.00 86.50 282 GLU A N 1
ATOM 2133 C CA . GLU A 1 282 ? 2.697 3.571 -1.709 1.00 86.50 282 GLU A CA 1
ATOM 2134 C C . GLU A 1 282 ? 2.894 4.209 -0.333 1.00 86.50 282 GLU A C 1
ATOM 2136 O O . GLU A 1 282 ? 4.005 4.209 0.190 1.00 86.50 282 GLU A O 1
ATOM 2141 N N . SER A 1 283 ? 1.810 4.647 0.312 1.00 88.50 283 SER A N 1
ATOM 2142 C CA . SER A 1 283 ? 1.863 5.153 1.687 1.00 88.50 283 SER A CA 1
ATOM 2143 C C . SER A 1 283 ? 2.334 4.083 2.682 1.00 88.50 283 SER A C 1
ATOM 2145 O O . SER A 1 283 ? 3.104 4.389 3.589 1.00 88.50 283 SER A O 1
ATOM 2147 N N . LEU A 1 284 ? 1.960 2.816 2.481 1.00 89.31 284 LEU A N 1
ATOM 2148 C CA . LEU A 1 284 ? 2.446 1.676 3.264 1.00 89.31 284 LEU A CA 1
ATOM 2149 C C . LEU A 1 284 ? 3.957 1.466 3.106 1.00 89.31 284 LEU A C 1
ATOM 2151 O O . LEU A 1 284 ? 4.659 1.270 4.093 1.00 89.31 284 LEU A O 1
ATOM 2155 N N . ALA A 1 285 ? 4.483 1.559 1.884 1.00 85.94 285 ALA A N 1
ATOM 2156 C CA . ALA A 1 285 ? 5.920 1.448 1.634 1.00 85.94 285 ALA A CA 1
ATOM 2157 C C . ALA A 1 285 ? 6.737 2.613 2.219 1.00 85.94 285 ALA A C 1
ATOM 2159 O O . ALA A 1 285 ? 7.907 2.442 2.571 1.00 85.94 285 ALA A O 1
ATOM 2160 N N . GLU A 1 286 ? 6.133 3.797 2.285 1.00 86.06 286 GLU A N 1
ATOM 2161 C CA . GLU A 1 286 ? 6.780 5.031 2.730 1.00 86.06 286 GLU A CA 1
ATOM 2162 C C . GLU A 1 286 ? 6.610 5.309 4.219 1.00 86.06 286 GLU A C 1
ATOM 2164 O O . GLU A 1 286 ? 7.276 6.208 4.730 1.00 86.06 286 GLU A O 1
ATOM 2169 N N . THR A 1 287 ? 5.776 4.531 4.913 1.00 89.12 287 THR A N 1
ATOM 2170 C CA . THR A 1 287 ? 5.435 4.725 6.327 1.00 89.12 287 THR A CA 1
ATOM 2171 C C . THR A 1 287 ? 6.689 4.895 7.181 1.00 89.12 287 THR A C 1
ATOM 2173 O O . THR A 1 287 ? 7.479 3.967 7.337 1.00 89.12 287 THR A O 1
ATOM 2176 N N . SER A 1 288 ? 6.873 6.099 7.721 1.00 88.31 288 SER A N 1
ATOM 2177 C CA . SER A 1 288 ? 7.999 6.486 8.580 1.00 88.31 288 SER A CA 1
ATOM 2178 C C . SER A 1 288 ? 7.603 6.588 10.046 1.00 88.31 288 SER A C 1
ATOM 2180 O O . SER A 1 288 ? 8.462 6.494 10.925 1.00 88.31 288 SER A O 1
ATOM 2182 N N . VAL A 1 289 ? 6.306 6.756 10.307 1.00 90.31 289 VAL A N 1
ATOM 2183 C CA . VAL A 1 289 ? 5.732 6.818 11.646 1.00 90.31 289 VAL A CA 1
ATOM 2184 C C . VAL A 1 289 ? 4.502 5.919 11.702 1.00 90.31 289 VAL A C 1
ATOM 2186 O O . VAL A 1 289 ? 3.623 6.033 10.850 1.00 90.31 289 VAL A O 1
ATOM 2189 N N . VAL A 1 290 ? 4.434 5.051 12.708 1.00 90.94 290 VAL A N 1
ATOM 2190 C CA . VAL A 1 290 ? 3.231 4.290 13.058 1.00 90.94 290 VAL A CA 1
ATOM 2191 C C . VAL A 1 290 ? 2.681 4.844 14.366 1.00 90.94 290 VAL A C 1
ATOM 2193 O O . VAL A 1 290 ? 3.372 4.876 15.384 1.00 90.94 290 VAL A O 1
ATOM 2196 N N . CYS A 1 291 ? 1.437 5.295 14.306 1.00 90.88 291 CYS A N 1
ATOM 2197 C CA . CYS A 1 291 ? 0.660 5.820 15.409 1.00 90.88 291 CYS A CA 1
ATOM 2198 C C . CYS A 1 291 ? -0.347 4.763 15.870 1.00 90.88 291 CYS A C 1
ATOM 2200 O O . CYS A 1 291 ? -1.206 4.355 15.087 1.00 90.88 291 CYS A O 1
ATOM 2202 N N . PHE A 1 292 ? -0.259 4.357 17.132 1.00 87.62 292 PHE A N 1
ATOM 2203 C CA . PHE A 1 292 ? -1.253 3.521 17.800 1.00 87.62 292 PHE A CA 1
ATOM 2204 C C . PHE A 1 292 ? -2.161 4.437 18.620 1.00 87.62 292 PHE A C 1
ATOM 2206 O O . PHE A 1 292 ? -1.679 5.071 19.560 1.00 87.62 292 PHE A O 1
ATOM 2213 N N . THR A 1 293 ? -3.431 4.577 18.231 1.00 81.69 293 THR A N 1
ATOM 2214 C CA . THR A 1 293 ? -4.405 5.388 18.993 1.00 81.69 293 THR A CA 1
ATOM 2215 C C . THR A 1 293 ? -4.967 4.639 20.192 1.00 81.69 293 THR A C 1
ATOM 2217 O O . THR A 1 293 ? -5.347 5.248 21.186 1.00 81.69 293 THR A O 1
ATOM 2220 N N . ASP A 1 294 ? -4.945 3.315 20.092 1.00 71.25 294 ASP A N 1
ATOM 2221 C CA . ASP A 1 294 ? -5.136 2.373 21.174 1.00 71.25 294 ASP A CA 1
ATOM 2222 C C . ASP A 1 294 ? -4.047 1.292 21.041 1.00 71.25 294 ASP A C 1
ATOM 2224 O O . ASP A 1 294 ? -3.693 0.856 19.938 1.00 71.25 294 ASP A O 1
ATOM 2228 N N . LEU A 1 295 ? -3.500 0.845 22.170 1.00 65.69 295 LEU A N 1
ATOM 2229 C CA . LEU A 1 295 ? -2.591 -0.294 22.219 1.00 65.69 295 LEU A CA 1
ATOM 2230 C C . LEU A 1 295 ? -3.281 -1.617 21.840 1.00 65.69 295 LEU A C 1
ATOM 2232 O O . LEU A 1 295 ? -2.587 -2.619 21.755 1.00 65.69 295 LEU A O 1
ATOM 2236 N N . GLY A 1 296 ? -4.588 -1.650 21.556 1.00 60.22 296 GLY A N 1
ATOM 2237 C CA . GLY A 1 296 ? -5.380 -2.844 21.217 1.00 60.22 296 GLY A CA 1
ATOM 2238 C C . GLY A 1 296 ? -4.849 -3.774 20.108 1.00 60.22 296 GLY A C 1
ATOM 2239 O O . GLY A 1 296 ? -5.165 -4.958 20.116 1.00 60.22 296 GLY A O 1
ATOM 2240 N N . ILE A 1 297 ? -3.997 -3.319 19.177 1.00 60.16 297 ILE A N 1
ATOM 2241 C CA . ILE A 1 297 ? -3.301 -4.250 18.252 1.00 60.16 297 ILE A CA 1
ATOM 2242 C C . ILE A 1 297 ? -2.151 -4.984 18.946 1.00 60.16 297 ILE A C 1
ATOM 2244 O O . ILE A 1 297 ? -1.894 -6.155 18.674 1.00 60.16 297 ILE A O 1
ATOM 2248 N N . LEU A 1 298 ? -1.445 -4.290 19.832 1.00 64.75 298 LEU A N 1
ATOM 2249 C CA . LEU A 1 298 ? -0.349 -4.840 20.623 1.00 64.75 298 LEU A CA 1
ATOM 2250 C C . LEU A 1 298 ? -0.882 -5.596 21.849 1.00 64.75 298 LEU A C 1
ATOM 2252 O O . LEU A 1 298 ? -0.239 -6.527 22.323 1.00 64.75 298 LEU A O 1
ATOM 2256 N N . ALA A 1 299 ? -2.067 -5.232 22.334 1.00 60.47 299 ALA A N 1
ATOM 2257 C CA . ALA A 1 299 ? -2.737 -5.811 23.482 1.00 60.47 299 ALA A CA 1
ATOM 2258 C C . ALA A 1 299 ? -3.787 -6.842 23.053 1.00 60.47 299 ALA A C 1
ATOM 2260 O O . ALA A 1 299 ? -4.746 -6.554 22.348 1.00 60.47 299 ALA A O 1
ATOM 2261 N N . GLY A 1 300 ? -3.615 -8.083 23.491 1.00 59.28 300 GLY A N 1
ATOM 2262 C CA . GLY A 1 300 ? -4.697 -9.048 23.523 1.00 59.28 300 GLY A CA 1
ATOM 2263 C C . GLY A 1 300 ? -5.755 -8.610 24.529 1.00 59.28 300 GLY A C 1
ATOM 2264 O O . GLY A 1 300 ? -5.482 -7.906 25.502 1.00 59.28 300 GLY A O 1
ATOM 2265 N N . THR A 1 301 ? -6.980 -9.052 24.294 1.00 59.03 301 THR A N 1
ATOM 2266 C CA . THR A 1 301 ? -8.044 -8.908 25.274 1.00 59.03 301 THR A CA 1
ATOM 2267 C C . THR A 1 301 ? -8.285 -10.262 25.924 1.00 59.03 301 THR A C 1
ATOM 2269 O O . THR A 1 301 ? -8.624 -11.232 25.247 1.00 59.03 301 THR A O 1
ATOM 2272 N N . SER A 1 302 ? -8.074 -10.342 27.233 1.00 66.81 302 SER A N 1
ATOM 2273 C CA . SER A 1 302 ? -8.415 -11.507 28.046 1.00 66.81 302 SER A CA 1
ATOM 2274 C C . SER A 1 302 ? -9.655 -11.186 28.864 1.00 66.81 302 SER A C 1
ATOM 2276 O O . SER A 1 302 ? -9.786 -10.086 29.393 1.00 66.81 302 SER A O 1
ATOM 2278 N N . LEU A 1 303 ? -10.579 -12.135 28.957 1.00 80.88 303 LEU A N 1
ATOM 2279 C CA . LEU A 1 303 ? -11.715 -12.011 29.861 1.00 80.88 303 LEU A CA 1
ATOM 2280 C C . LEU A 1 303 ? -11.337 -12.675 31.181 1.00 80.88 303 LEU A C 1
ATOM 2282 O O . LEU A 1 303 ? -11.068 -13.875 31.219 1.00 80.88 303 LEU A O 1
ATOM 2286 N N . GLU A 1 304 ? -11.292 -11.880 32.241 1.00 82.81 304 GLU A N 1
ATOM 2287 C CA . GLU A 1 304 ? -11.045 -12.338 33.602 1.00 82.81 304 GLU A CA 1
ATOM 2288 C C . GLU A 1 304 ? -12.394 -12.458 34.313 1.00 82.81 304 GLU A C 1
ATOM 2290 O O . GLU A 1 304 ? -13.124 -11.480 34.489 1.00 82.81 304 GLU A O 1
ATOM 2295 N N . LEU A 1 305 ? -12.761 -13.692 34.658 1.00 87.06 305 LEU A N 1
ATOM 2296 C CA . LEU A 1 305 ? -13.991 -13.992 35.378 1.00 87.06 305 LEU A CA 1
ATOM 2297 C C . LEU A 1 305 ? -13.715 -13.926 36.879 1.00 87.06 305 LEU A C 1
ATOM 2299 O O . LEU A 1 305 ? -12.860 -14.648 37.383 1.00 87.06 305 LEU A O 1
ATOM 2303 N N . THR A 1 306 ? -14.462 -13.085 37.585 1.00 87.94 306 THR A N 1
ATOM 2304 C CA . THR A 1 306 ? -14.418 -12.982 39.044 1.00 87.94 306 THR A CA 1
ATOM 2305 C C . THR A 1 306 ? -15.778 -13.399 39.608 1.00 87.94 306 THR A C 1
ATOM 2307 O O . THR A 1 306 ? -16.770 -12.697 39.390 1.00 87.94 306 THR A O 1
ATOM 2310 N N . PRO A 1 307 ? -15.876 -14.541 40.310 1.00 85.69 307 PRO A N 1
ATOM 2311 C CA . PRO A 1 307 ? -17.113 -14.954 40.965 1.00 85.69 307 PRO A CA 1
ATOM 2312 C C . PRO A 1 307 ? -17.547 -13.935 42.024 1.00 85.69 307 PRO A C 1
ATOM 2314 O O . PRO A 1 307 ? -16.724 -13.436 42.794 1.00 85.69 307 PRO A O 1
ATOM 2317 N N . VAL A 1 308 ? -18.845 -13.644 42.087 1.00 88.06 308 VAL A N 1
ATOM 2318 C CA . VAL A 1 308 ? -19.428 -12.790 43.126 1.00 88.06 308 VAL A CA 1
ATOM 2319 C C . VAL A 1 308 ? -19.949 -13.686 44.255 1.00 88.06 308 VAL A C 1
ATOM 2321 O O . VAL A 1 308 ? -20.658 -14.656 43.979 1.00 88.06 308 VAL A O 1
ATOM 2324 N N . PRO A 1 309 ? -19.630 -13.391 45.530 1.00 85.12 309 PRO A N 1
ATOM 2325 C CA . PRO A 1 309 ? -20.162 -14.154 46.651 1.00 85.12 309 PRO A CA 1
ATOM 2326 C C . PRO A 1 309 ? -21.699 -14.117 46.658 1.00 85.12 309 PRO A C 1
ATOM 2328 O O . PRO A 1 309 ? -22.280 -13.026 46.569 1.00 85.12 309 PRO A O 1
ATOM 2331 N N . PRO A 1 310 ? -22.380 -15.270 46.774 1.00 85.94 310 PRO A N 1
ATOM 2332 C CA . PRO A 1 310 ? -23.832 -15.290 46.860 1.00 85.94 310 PRO A CA 1
ATOM 2333 C C . PRO A 1 310 ? -24.311 -14.707 48.204 1.00 85.94 310 PRO A C 1
ATOM 2335 O O . PRO A 1 310 ? -23.533 -14.587 49.156 1.00 85.94 310 PRO A O 1
ATOM 2338 N N . PRO A 1 311 ? -25.606 -14.365 48.324 1.00 84.94 311 PRO A N 1
ATOM 2339 C CA . PRO A 1 311 ? -26.225 -14.050 49.607 1.00 84.94 311 PRO A CA 1
ATOM 2340 C C . PRO A 1 311 ? -25.965 -15.140 50.661 1.00 84.94 311 PRO A C 1
ATOM 2342 O O . PRO A 1 311 ? -25.931 -16.320 50.329 1.00 84.94 311 PRO A O 1
ATOM 2345 N N . ALA A 1 312 ? -25.890 -14.769 51.944 1.00 79.38 312 ALA A N 1
ATOM 2346 C CA . ALA A 1 312 ? -25.519 -15.673 53.047 1.00 79.38 312 ALA A CA 1
ATOM 2347 C C . ALA A 1 312 ? -26.385 -16.948 53.200 1.00 79.38 312 ALA A C 1
ATOM 2349 O O . ALA A 1 312 ? -25.999 -17.868 53.914 1.00 79.38 312 ALA A O 1
ATOM 2350 N N . HIS A 1 313 ? -27.552 -17.004 52.554 1.00 80.31 313 HIS A N 1
ATOM 2351 C CA . HIS A 1 313 ? -28.470 -18.146 52.569 1.00 80.31 313 HIS A CA 1
ATOM 2352 C C . HIS A 1 313 ? -28.272 -19.124 51.393 1.00 80.31 313 HIS A C 1
ATOM 2354 O O . HIS A 1 313 ? -28.999 -20.111 51.305 1.00 80.31 313 HIS A O 1
ATOM 2360 N N . LEU A 1 314 ? -27.320 -18.867 50.488 1.00 81.19 314 LEU A N 1
ATOM 2361 C CA . LEU A 1 314 ? -27.046 -19.678 49.298 1.00 81.19 314 LEU A CA 1
ATOM 2362 C C . LEU A 1 314 ? -25.589 -20.153 49.276 1.00 81.19 314 LEU A C 1
ATOM 2364 O O . LEU A 1 314 ? -24.675 -19.430 49.671 1.00 81.19 314 LEU A O 1
ATOM 2368 N N . ALA A 1 315 ? -25.368 -21.376 48.789 1.00 81.62 315 ALA A N 1
ATOM 2369 C CA . ALA A 1 315 ? -24.026 -21.919 48.601 1.00 81.62 315 ALA A CA 1
ATOM 2370 C C . ALA A 1 315 ? -23.354 -21.317 47.348 1.00 81.62 315 ALA A C 1
ATOM 2372 O O . ALA A 1 315 ? -24.038 -21.081 46.348 1.00 81.62 315 ALA A O 1
ATOM 2373 N N . PRO A 1 316 ? -22.028 -21.080 47.369 1.00 81.44 316 PRO A N 1
ATOM 2374 C CA . PRO A 1 316 ? -21.296 -20.620 46.195 1.00 81.44 316 PRO A CA 1
ATOM 2375 C C . PRO A 1 316 ? -21.329 -21.667 45.081 1.00 81.44 316 PRO A C 1
ATOM 2377 O O . PRO A 1 316 ? -21.126 -22.859 45.318 1.00 81.44 316 PRO A O 1
ATOM 2380 N N . LEU A 1 317 ? -21.581 -21.203 43.858 1.00 84.50 317 LEU A N 1
ATOM 2381 C CA . LEU A 1 317 ? -21.554 -22.043 42.667 1.00 84.50 317 LEU A CA 1
ATOM 2382 C C . LEU A 1 317 ? -20.101 -22.369 42.277 1.00 84.50 317 LEU A C 1
ATOM 2384 O O . LEU A 1 317 ? -19.234 -21.497 42.392 1.00 84.50 317 LEU A O 1
ATOM 2388 N N . PRO A 1 318 ? -19.819 -23.587 41.778 1.00 87.50 318 PRO A N 1
ATOM 2389 C CA . PRO A 1 318 ? -18.526 -23.906 41.184 1.00 87.50 318 PRO A CA 1
ATOM 2390 C C . PRO A 1 318 ? -18.219 -22.978 40.005 1.00 87.50 318 PRO A C 1
ATOM 2392 O O . PRO A 1 318 ? -19.095 -22.691 39.188 1.00 87.50 318 PRO A O 1
ATOM 2395 N N . GLU A 1 319 ? -16.960 -22.557 39.865 1.00 86.44 319 GLU A N 1
ATOM 2396 C CA . GLU A 1 319 ? -16.547 -21.667 38.772 1.00 86.44 319 GLU A CA 1
ATOM 2397 C C . GLU A 1 319 ? -16.849 -22.271 37.388 1.00 86.44 319 GLU A C 1
ATOM 2399 O O . GLU A 1 319 ? -17.285 -21.559 36.487 1.00 86.44 319 GLU A O 1
ATOM 2404 N N . SER A 1 320 ? -16.706 -23.591 37.224 1.00 87.19 320 SER A N 1
ATOM 2405 C CA . SER A 1 320 ? -17.050 -24.297 35.981 1.00 87.19 320 SER A CA 1
ATOM 2406 C C . SER A 1 320 ? -18.515 -24.103 35.581 1.00 87.19 320 SER A C 1
ATOM 2408 O O . SER A 1 320 ? -18.802 -23.818 34.420 1.00 87.19 320 SER A O 1
ATOM 2410 N N . THR A 1 321 ? -19.436 -24.175 36.543 1.00 88.31 321 THR A N 1
ATOM 2411 C CA . THR A 1 321 ? -20.867 -23.944 36.320 1.00 88.31 321 THR A CA 1
ATOM 2412 C C . THR A 1 321 ? -21.122 -22.506 35.890 1.00 88.31 321 THR A C 1
ATOM 2414 O O . THR A 1 321 ? -21.839 -22.271 34.924 1.00 88.31 321 THR A O 1
ATOM 2417 N N . VAL A 1 322 ? -20.483 -21.536 36.545 1.00 89.75 322 VAL A N 1
ATOM 2418 C CA . VAL A 1 322 ? -20.614 -20.115 36.192 1.00 89.75 322 VAL A CA 1
ATOM 2419 C C . VAL A 1 322 ? -20.107 -19.839 34.773 1.00 89.75 322 VAL A C 1
ATOM 2421 O O . VAL A 1 322 ? -20.762 -19.128 34.009 1.00 89.75 322 VAL A O 1
ATOM 2424 N N . ARG A 1 323 ? -18.966 -20.430 34.394 1.00 90.88 323 ARG A N 1
ATOM 2425 C CA . ARG A 1 323 ? -18.410 -20.323 33.035 1.00 90.88 323 ARG A CA 1
ATOM 2426 C C . ARG A 1 323 ? -19.369 -20.897 31.992 1.00 90.88 323 ARG A C 1
ATOM 2428 O O . ARG A 1 323 ? -19.562 -20.263 30.957 1.00 90.88 323 ARG A O 1
ATOM 2435 N N . GLN A 1 324 ? -19.998 -22.033 32.287 1.00 89.06 324 GLN A N 1
ATOM 2436 C CA . GLN A 1 324 ? -20.986 -22.658 31.409 1.00 89.06 324 GLN A CA 1
ATOM 2437 C C . GLN A 1 324 ? -22.268 -21.821 31.290 1.00 89.06 324 GLN A C 1
ATOM 2439 O O . GLN A 1 324 ? -22.722 -21.563 30.180 1.00 89.06 324 GLN A O 1
ATOM 2444 N N . MET A 1 325 ? -22.804 -21.302 32.405 1.00 90.00 325 MET A N 1
ATOM 2445 C CA . MET A 1 325 ? -23.968 -20.399 32.401 1.00 90.00 325 MET A CA 1
ATOM 2446 C C . MET A 1 325 ? -23.715 -19.161 31.529 1.00 90.00 325 MET A C 1
ATOM 2448 O O . MET A 1 325 ? -24.576 -18.750 30.750 1.00 90.00 325 MET A O 1
ATOM 2452 N N . LEU A 1 326 ? -22.519 -18.576 31.641 1.00 89.81 326 LEU A N 1
ATOM 2453 C CA . LEU A 1 326 ? -22.103 -17.417 30.859 1.00 89.81 326 LEU A CA 1
ATOM 2454 C C . LEU A 1 326 ? -21.998 -17.740 29.359 1.00 89.81 326 LEU A C 1
ATOM 2456 O O . LEU A 1 326 ? -22.478 -16.966 28.527 1.00 89.81 326 LEU A O 1
ATOM 2460 N N . GLY A 1 327 ? -21.382 -18.873 29.010 1.00 87.75 327 GLY A N 1
ATOM 2461 C CA . GLY A 1 327 ? -21.207 -19.296 27.622 1.00 87.75 327 GLY A CA 1
ATOM 2462 C C . GLY A 1 327 ? -22.502 -19.746 26.941 1.00 87.75 327 GLY A C 1
ATOM 2463 O O . GLY A 1 327 ? -22.683 -19.432 25.761 1.00 87.75 327 GLY A O 1
ATOM 2464 N N . ASP A 1 328 ? -23.403 -20.416 27.664 1.00 88.44 328 ASP A N 1
ATOM 2465 C CA . ASP A 1 328 ? -24.734 -20.814 27.182 1.00 88.44 328 ASP A CA 1
ATOM 2466 C C . ASP A 1 328 ? -25.603 -19.573 26.922 1.00 88.44 328 ASP A C 1
ATOM 2468 O O . ASP A 1 328 ? -26.201 -19.442 25.849 1.00 88.44 328 ASP A O 1
ATOM 2472 N N . ALA A 1 329 ? -25.617 -18.606 27.851 1.00 87.00 329 ALA A N 1
ATOM 2473 C CA . ALA A 1 329 ? -26.363 -17.357 27.686 1.00 87.00 329 ALA A CA 1
ATOM 2474 C C . ALA A 1 329 ? -25.829 -16.516 26.514 1.00 87.00 329 ALA A C 1
ATOM 2476 O O . ALA A 1 329 ? -26.601 -16.088 25.652 1.00 87.00 329 ALA A O 1
ATOM 2477 N N . ALA A 1 330 ? -24.507 -16.326 26.432 1.00 84.56 330 ALA A N 1
ATOM 2478 C CA . ALA A 1 330 ? -23.892 -15.498 25.396 1.00 84.56 330 ALA A CA 1
ATOM 2479 C C . ALA A 1 330 ? -24.045 -16.077 23.976 1.00 84.56 330 ALA A C 1
ATOM 2481 O O . ALA A 1 330 ? -24.228 -15.312 23.032 1.00 84.56 330 ALA A O 1
ATOM 2482 N N . ARG A 1 331 ? -23.999 -17.410 23.803 1.00 81.69 331 ARG A N 1
ATOM 2483 C CA . ARG A 1 331 ? -24.198 -18.069 22.491 1.00 81.69 331 ARG A CA 1
ATOM 2484 C C . ARG A 1 331 ? -25.657 -18.137 22.050 1.00 81.69 331 ARG A C 1
ATOM 2486 O O . ARG A 1 331 ? -25.928 -18.272 20.854 1.00 81.69 331 ARG A O 1
ATOM 2493 N N . SER A 1 332 ? -26.585 -18.126 23.003 1.00 81.44 332 SER A N 1
ATOM 2494 C CA . SER A 1 332 ? -28.008 -18.322 22.714 1.00 81.44 332 SER A CA 1
ATOM 2495 C C . SER A 1 332 ? -28.712 -17.024 22.321 1.00 81.44 332 SER A C 1
ATOM 2497 O O . SER A 1 332 ? -29.625 -17.073 21.498 1.00 81.44 332 SER A O 1
ATOM 2499 N N . LEU A 1 333 ? -28.247 -15.872 22.821 1.00 74.44 333 LEU A N 1
ATOM 2500 C CA . LEU A 1 333 ? -28.761 -14.545 22.459 1.00 74.44 333 LEU A CA 1
ATOM 2501 C C . LEU A 1 333 ? -28.691 -14.290 20.939 1.00 74.44 333 LEU A C 1
ATOM 2503 O O . LEU A 1 333 ? -27.666 -14.507 20.292 1.00 74.44 333 LEU A O 1
ATOM 2507 N N . SER A 1 334 ? -29.799 -13.826 20.356 1.00 55.25 334 SER A N 1
ATOM 2508 C CA . SER A 1 334 ? -29.973 -13.623 18.911 1.00 55.25 334 SER A CA 1
ATOM 2509 C C . SER A 1 334 ? -29.432 -12.282 18.411 1.00 55.25 334 SER A C 1
ATOM 2511 O O . SER A 1 334 ? -29.101 -12.153 17.230 1.00 55.25 334 SER A O 1
ATOM 2513 N N . ALA A 1 335 ? -29.283 -11.304 19.307 1.00 52.78 335 ALA A N 1
ATOM 2514 C CA . ALA A 1 335 ? -28.627 -10.029 19.044 1.00 52.78 335 ALA A CA 1
ATOM 2515 C C . ALA A 1 335 ? -27.609 -9.725 20.150 1.00 52.78 335 ALA A C 1
ATOM 2517 O O . ALA A 1 335 ? -27.977 -9.365 21.268 1.00 52.78 335 ALA A O 1
ATOM 2518 N N . GLY A 1 336 ? -26.325 -9.861 19.821 1.00 49.88 336 GLY A N 1
ATOM 2519 C CA . GLY A 1 336 ? -25.206 -9.514 20.689 1.00 49.88 336 GLY A CA 1
ATOM 2520 C C . GLY A 1 336 ? -24.212 -8.650 19.924 1.00 49.88 336 GLY A C 1
ATOM 2521 O O . GLY A 1 336 ? -23.834 -8.981 18.806 1.00 49.88 336 GLY A O 1
ATOM 2522 N N . GLY A 1 337 ? -23.805 -7.519 20.502 1.00 57.34 337 GLY A N 1
ATOM 2523 C CA . GLY A 1 337 ? -22.684 -6.746 19.960 1.00 57.34 337 GLY A CA 1
ATOM 2524 C C . GLY A 1 337 ? -21.354 -7.495 20.124 1.00 57.34 337 GLY A C 1
ATOM 2525 O O . GLY A 1 337 ? -21.289 -8.512 20.815 1.00 57.34 337 GLY A O 1
ATOM 2526 N N . HIS A 1 338 ? -20.264 -6.943 19.582 1.00 56.81 338 HIS A N 1
ATOM 2527 C CA . HIS A 1 338 ? -18.923 -7.555 19.626 1.00 56.81 338 HIS A CA 1
ATOM 2528 C C . HIS A 1 338 ? -18.454 -7.995 21.022 1.00 56.81 338 HIS A C 1
ATOM 2530 O O . HIS A 1 338 ? -17.686 -8.945 21.158 1.00 56.81 338 HIS A O 1
ATOM 2536 N N . ARG A 1 339 ? -18.921 -7.331 22.085 1.00 65.00 339 ARG A N 1
ATOM 2537 C CA . ARG A 1 339 ? -18.596 -7.701 23.468 1.00 65.00 339 ARG A CA 1
ATOM 2538 C C . ARG A 1 339 ? -19.181 -9.067 23.850 1.00 65.00 339 ARG A C 1
ATOM 2540 O O . ARG A 1 339 ? -18.497 -9.876 24.468 1.00 65.00 339 ARG A O 1
ATOM 2547 N N . LEU A 1 340 ? -20.415 -9.343 23.431 1.00 71.75 340 LEU A N 1
ATOM 2548 C CA . LEU A 1 340 ? -21.125 -10.586 23.729 1.00 71.75 340 LEU A CA 1
ATOM 2549 C C . LEU A 1 340 ? -20.593 -11.754 22.890 1.00 71.75 340 LEU A C 1
ATOM 2551 O O . LEU A 1 340 ? -20.412 -12.848 23.414 1.00 71.75 340 LEU A O 1
ATOM 2555 N N . GLU A 1 341 ? -20.246 -11.500 21.623 1.00 70.88 341 GLU A N 1
ATOM 2556 C CA . GLU A 1 341 ? -19.552 -12.474 20.766 1.00 70.88 341 GLU A CA 1
ATOM 2557 C C . GLU A 1 341 ? -18.213 -12.905 21.375 1.00 70.88 341 GLU A C 1
ATOM 2559 O O . GLU A 1 341 ? -17.854 -14.081 21.344 1.00 70.88 341 GLU A O 1
ATOM 2564 N N . ARG A 1 342 ? -17.484 -11.967 21.991 1.00 73.88 342 ARG A N 1
ATOM 2565 C CA . ARG A 1 342 ? -16.218 -12.273 22.663 1.00 73.88 342 ARG A CA 1
ATOM 2566 C C . ARG A 1 342 ? -16.414 -13.133 23.904 1.00 73.88 342 ARG A C 1
ATOM 2568 O O . ARG A 1 342 ? -15.682 -14.107 24.062 1.00 73.88 342 ARG A O 1
ATOM 2575 N N . VAL A 1 343 ? -17.424 -12.840 24.724 1.00 81.62 343 VAL A N 1
ATOM 2576 C CA . VAL A 1 343 ? -17.821 -13.710 25.846 1.00 81.62 343 VAL A CA 1
ATOM 2577 C C . VAL A 1 343 ? -18.198 -15.103 25.329 1.00 81.62 343 VAL A C 1
ATOM 2579 O O . VAL A 1 343 ? -17.657 -16.100 25.804 1.00 81.62 343 VAL A O 1
ATOM 2582 N N . ALA A 1 344 ? -19.034 -15.180 24.292 1.00 80.81 344 ALA A N 1
ATOM 2583 C CA . ALA A 1 344 ? -19.424 -16.438 23.663 1.00 80.81 344 ALA A CA 1
ATOM 2584 C C . ALA A 1 344 ? -18.217 -17.220 23.119 1.00 80.81 344 ALA A C 1
ATOM 2586 O O . ALA A 1 344 ? -18.206 -18.440 23.189 1.00 80.81 344 ALA A O 1
ATOM 2587 N N . SER A 1 345 ? -17.183 -16.552 22.604 1.00 77.88 345 SER A N 1
ATOM 2588 C CA . SER A 1 345 ? -15.973 -17.223 22.108 1.00 77.88 345 SER A CA 1
ATOM 2589 C C . SER A 1 345 ? -15.013 -17.687 23.213 1.00 77.88 345 SER A C 1
ATOM 2591 O O . SER A 1 345 ? -14.269 -18.641 23.003 1.00 77.88 345 SER A O 1
ATOM 2593 N N . ALA A 1 346 ? -15.017 -17.025 24.374 1.00 82.00 346 ALA A N 1
ATOM 2594 C CA . ALA A 1 346 ? -14.022 -17.227 25.429 1.00 82.00 346 ALA A CA 1
ATOM 2595 C C . ALA A 1 346 ? -14.430 -18.257 26.492 1.00 82.00 346 ALA A C 1
ATOM 2597 O O . ALA A 1 346 ? -13.564 -18.862 27.126 1.00 82.00 346 ALA A O 1
ATOM 2598 N N . PHE A 1 347 ? -15.732 -18.437 26.717 1.00 86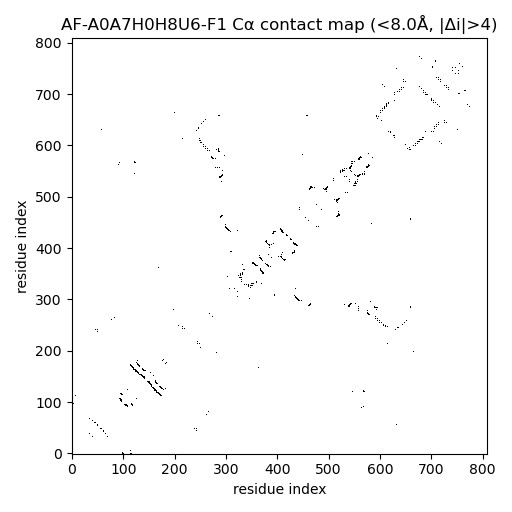.69 347 PHE A N 1
ATOM 2599 C CA . PHE A 1 347 ? -16.261 -19.345 27.736 1.00 86.69 347 PHE A CA 1
ATOM 2600 C C . PHE A 1 347 ? -16.903 -20.578 27.097 1.00 86.69 347 PHE A C 1
ATOM 2602 O O . PHE A 1 347 ? -17.452 -20.501 25.999 1.00 86.69 347 PHE A O 1
ATOM 2609 N N . GLU A 1 348 ? -16.823 -21.728 27.764 1.00 84.75 348 GLU A N 1
ATOM 2610 C CA . GLU A 1 348 ? -17.451 -22.983 27.327 1.00 84.75 348 GLU A CA 1
ATOM 2611 C C . GLU A 1 348 ? -18.979 -22.863 27.360 1.00 84.75 348 GLU A C 1
ATOM 2613 O O . GLU A 1 348 ? -19.522 -22.163 28.209 1.00 84.75 348 GLU A O 1
ATOM 2618 N N . GLY A 1 349 ? -19.672 -23.509 26.425 1.00 84.44 349 GLY A N 1
ATOM 2619 C CA . GLY A 1 349 ? -21.132 -23.499 26.369 1.00 84.44 349 GLY A CA 1
ATOM 2620 C C . GLY A 1 349 ? -21.675 -23.888 24.997 1.00 84.44 349 GLY A C 1
ATOM 2621 O O . GLY A 1 349 ? -20.951 -23.893 23.997 1.00 84.44 349 GLY A O 1
ATOM 2622 N N . GLU A 1 350 ? -22.963 -24.186 24.949 1.00 83.19 350 GLU A N 1
ATOM 2623 C CA . GLU A 1 350 ? -23.699 -24.608 23.765 1.00 83.19 350 GLU A CA 1
ATOM 2624 C C . GLU A 1 350 ? -24.849 -23.649 23.470 1.00 83.19 350 GLU A C 1
ATOM 2626 O O . GLU A 1 350 ? -25.386 -22.968 24.342 1.00 83.19 350 GLU A O 1
ATOM 2631 N N . ARG A 1 351 ? -25.245 -23.585 22.199 1.00 80.44 351 ARG A N 1
ATOM 2632 C CA . ARG A 1 351 ? -26.423 -22.813 21.815 1.00 80.44 351 ARG A CA 1
ATOM 2633 C C . ARG A 1 351 ? -27.677 -23.584 22.222 1.00 80.44 351 ARG A C 1
ATOM 2635 O O . ARG A 1 351 ? -27.905 -24.681 21.717 1.00 80.44 351 ARG A O 1
ATOM 2642 N N . ARG A 1 352 ? -28.493 -23.000 23.097 1.00 84.12 352 ARG A N 1
ATOM 2643 C CA . ARG A 1 352 ? -29.711 -23.613 23.645 1.00 84.12 352 ARG A CA 1
ATOM 2644 C C . ARG A 1 352 ? -30.975 -23.031 23.005 1.00 84.12 352 ARG A C 1
ATOM 2646 O O . ARG A 1 352 ? -30.960 -21.924 22.466 1.00 84.12 352 ARG A O 1
ATOM 2653 N N . GLY A 1 353 ? -32.068 -23.793 23.068 1.00 76.81 353 GLY A N 1
ATOM 2654 C CA . GLY A 1 353 ? -33.411 -23.302 22.742 1.00 76.81 353 GLY A CA 1
ATOM 2655 C C . GLY A 1 353 ? -33.874 -22.270 23.771 1.00 76.81 353 GLY A C 1
ATOM 2656 O O . GLY A 1 353 ? -33.627 -22.437 24.969 1.00 76.81 353 GLY A O 1
ATOM 2657 N N . LEU A 1 354 ? -34.490 -21.188 23.295 1.00 81.31 354 LEU A N 1
ATOM 2658 C CA . LEU A 1 354 ? -34.953 -20.080 24.123 1.00 81.31 354 LEU A CA 1
ATOM 2659 C C . LEU A 1 354 ? -36.477 -20.025 24.132 1.00 81.31 354 LEU A C 1
ATOM 2661 O O . LEU A 1 354 ? -37.103 -19.903 23.077 1.00 81.31 354 LEU A O 1
ATOM 2665 N N . ARG A 1 355 ? -37.043 -19.981 25.339 1.00 82.50 355 ARG A N 1
ATOM 2666 C CA . ARG A 1 355 ? -38.477 -19.777 25.560 1.00 82.50 355 ARG A CA 1
ATOM 2667 C C . ARG A 1 355 ? -38.846 -18.310 25.459 1.00 82.50 355 ARG A C 1
ATOM 2669 O O . ARG A 1 355 ? -39.860 -17.938 24.872 1.00 82.50 355 ARG A O 1
ATOM 2676 N N . VAL A 1 356 ? -38.013 -17.478 26.082 1.00 76.94 356 VAL A N 1
ATOM 2677 C CA . VAL A 1 356 ? -38.152 -16.025 26.128 1.00 76.94 356 VAL A CA 1
ATOM 2678 C C . VAL A 1 356 ? -36.769 -15.410 25.983 1.00 76.94 356 VAL A C 1
ATOM 2680 O O . VAL A 1 356 ? -35.811 -15.831 26.631 1.00 76.94 356 VAL A O 1
ATOM 2683 N N . GLU A 1 357 ? -36.684 -14.386 25.145 1.00 76.88 357 GLU A N 1
ATOM 2684 C CA . GLU A 1 357 ? -35.480 -13.594 24.948 1.00 76.88 357 GLU A CA 1
ATOM 2685 C C . GLU A 1 357 ? -35.823 -12.109 25.062 1.00 76.88 357 GLU A C 1
ATOM 2687 O O . GLU A 1 357 ? -36.773 -11.636 24.432 1.00 76.88 357 GLU A O 1
ATOM 2692 N N . GLU A 1 358 ? -35.008 -11.368 25.815 1.00 78.38 358 GLU A N 1
ATOM 2693 C CA . GLU A 1 358 ? -34.880 -9.926 25.647 1.00 78.38 358 GLU A CA 1
ATOM 2694 C C . GLU A 1 358 ? -33.495 -9.628 25.042 1.00 78.38 358 GLU A C 1
ATOM 2696 O O . GLU A 1 358 ? -32.479 -9.764 25.740 1.00 78.38 358 GLU A O 1
ATOM 2701 N N . PRO A 1 359 ? -33.428 -9.280 23.739 1.00 61.41 359 PRO A N 1
ATOM 2702 C CA . PRO A 1 359 ? -32.166 -9.128 23.024 1.00 61.41 359 PRO A CA 1
ATOM 2703 C C . PRO A 1 359 ? -31.324 -8.004 23.623 1.00 61.41 359 PRO A C 1
ATOM 2705 O O . PRO A 1 359 ? -31.859 -7.033 2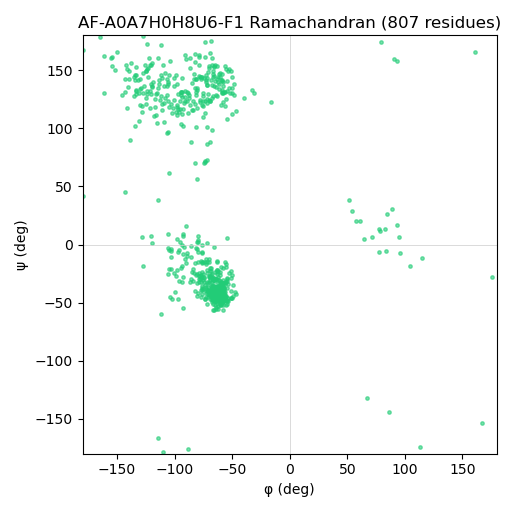4.164 1.00 61.41 359 PRO A O 1
ATOM 2708 N N . HIS A 1 360 ? -29.998 -8.093 23.471 1.00 56.88 360 HIS A N 1
ATOM 2709 C CA . HIS A 1 360 ? -29.092 -7.060 23.966 1.00 56.88 360 HIS A CA 1
ATOM 2710 C C . HIS A 1 360 ? -29.238 -5.774 23.153 1.00 56.88 360 HIS A C 1
ATOM 2712 O O . HIS A 1 360 ? -28.530 -5.518 22.174 1.00 56.88 360 HIS A O 1
ATOM 2718 N N . LEU A 1 361 ? -30.174 -4.936 23.585 1.00 51.53 361 LEU A N 1
ATOM 2719 C CA . LEU A 1 361 ? -30.302 -3.578 23.112 1.00 51.53 361 LEU A CA 1
ATOM 2720 C C . LEU A 1 361 ? -29.398 -2.703 23.958 1.00 51.53 361 LEU A C 1
ATOM 2722 O O . LEU A 1 361 ? -29.549 -2.538 25.163 1.00 51.53 361 LEU A O 1
ATOM 2726 N N . THR A 1 362 ? -28.474 -2.068 23.266 1.00 49.16 362 THR A N 1
ATOM 2727 C CA . THR A 1 362 ? -27.493 -1.137 23.807 1.00 49.16 362 THR A CA 1
ATOM 2728 C C . THR A 1 362 ? -28.149 0.034 24.587 1.00 49.16 362 THR A C 1
ATOM 2730 O O . THR A 1 362 ? -27.493 0.674 25.403 1.00 49.16 362 THR A O 1
ATOM 2733 N N . SER A 1 363 ? -29.445 0.304 24.366 1.00 47.09 363 SER A N 1
ATOM 2734 C CA . SER A 1 363 ? -30.274 1.259 25.121 1.00 47.09 363 SER A CA 1
ATOM 2735 C C . SER A 1 363 ? -30.780 0.747 26.473 1.00 47.09 363 SER A C 1
ATOM 2737 O O . SER A 1 363 ? -31.133 1.560 27.321 1.00 47.09 363 SER A O 1
ATOM 2739 N N . LEU A 1 364 ? -30.884 -0.572 26.647 1.00 59.97 364 LEU A N 1
ATOM 2740 C CA . LEU A 1 364 ? -31.297 -1.201 27.899 1.00 59.97 364 LEU A CA 1
ATOM 2741 C C . LEU A 1 364 ? -30.110 -1.351 28.852 1.00 59.97 364 LEU A C 1
ATOM 2743 O O . LEU A 1 364 ? -30.307 -1.287 30.057 1.00 59.97 364 LEU A O 1
ATOM 2747 N N . GLY A 1 365 ? -28.892 -1.532 28.328 1.00 68.44 365 GLY A N 1
ATOM 2748 C CA . GLY A 1 365 ? -27.704 -1.817 29.145 1.00 68.44 365 GLY A CA 1
ATOM 2749 C C . GLY A 1 365 ? -27.717 -3.227 29.752 1.00 68.44 365 GLY A C 1
ATOM 2750 O O . GLY A 1 365 ? -26.843 -3.577 30.537 1.00 68.44 365 GLY A O 1
ATOM 2751 N N . TRP A 1 366 ? -28.691 -4.059 29.374 1.00 81.19 366 TRP A N 1
ATOM 2752 C CA . TRP A 1 366 ? -28.821 -5.454 29.778 1.00 81.19 366 TRP A CA 1
ATOM 2753 C C . TRP A 1 366 ? -29.513 -6.279 28.685 1.00 81.19 366 TRP A C 1
ATOM 2755 O O . TRP A 1 366 ? -30.108 -5.748 27.747 1.00 81.19 366 TRP A O 1
ATOM 2765 N N . SER A 1 367 ? -29.4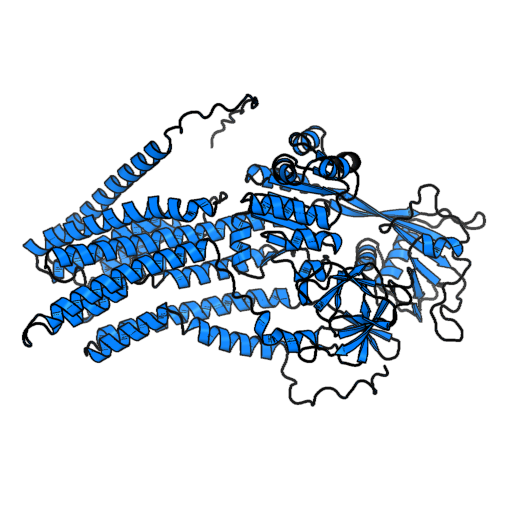07 -7.593 28.820 1.00 80.94 367 SER A N 1
ATOM 2766 C CA . SER A 1 367 ? -30.071 -8.630 28.027 1.00 80.94 367 SER A CA 1
ATOM 2767 C C . SER A 1 367 ? -30.469 -9.768 28.945 1.00 80.94 367 SER A C 1
ATOM 2769 O O . SER A 1 367 ? -29.782 -10.001 29.942 1.00 80.94 367 SER A O 1
ATOM 2771 N N . ALA A 1 368 ? -31.533 -10.489 28.602 1.00 85.56 368 ALA A N 1
ATOM 2772 C CA . ALA A 1 368 ? -31.960 -11.640 29.382 1.00 85.56 368 ALA A CA 1
ATOM 2773 C C . ALA A 1 368 ? -32.421 -12.803 28.510 1.00 85.56 368 ALA A C 1
ATOM 2775 O O . ALA A 1 368 ? -32.986 -12.607 27.433 1.00 85.56 368 ALA A O 1
ATOM 2776 N N . VAL A 1 369 ? -32.213 -14.014 29.019 1.00 86.75 369 VAL A N 1
ATOM 2777 C CA . VAL A 1 369 ? -32.681 -15.252 28.397 1.00 86.75 369 VAL A CA 1
ATOM 2778 C C . VAL A 1 369 ? -33.347 -16.161 29.418 1.00 86.75 369 VAL A C 1
ATOM 2780 O O . VAL A 1 369 ? -32.948 -16.214 30.584 1.00 86.75 369 VAL A O 1
ATOM 2783 N N . VAL A 1 370 ? -34.357 -16.885 28.942 1.00 87.31 370 VAL A N 1
ATOM 2784 C CA . VAL A 1 370 ? -34.999 -18.009 29.626 1.00 87.31 370 VAL A CA 1
ATOM 2785 C C . VAL A 1 370 ? -34.929 -19.205 28.688 1.00 87.31 370 VAL A C 1
ATOM 2787 O O . VAL A 1 370 ? -35.426 -19.143 27.559 1.00 87.31 370 VAL A O 1
ATOM 2790 N N . PHE A 1 371 ? -34.298 -20.283 29.141 1.00 87.88 371 PHE A N 1
ATOM 2791 C CA . PHE A 1 371 ? -34.102 -21.482 28.334 1.00 87.88 371 PHE A CA 1
ATOM 2792 C C . PHE A 1 371 ? -35.371 -22.350 28.279 1.00 87.88 371 PHE A C 1
ATOM 2794 O O . PHE A 1 371 ? -36.219 -22.320 29.175 1.00 87.88 371 PHE A O 1
ATOM 2801 N N . ASP A 1 372 ? -35.504 -23.132 27.207 1.00 85.31 372 ASP A N 1
ATOM 2802 C CA . ASP A 1 372 ? -36.549 -24.164 27.078 1.00 85.31 372 ASP A CA 1
ATOM 2803 C C . ASP A 1 372 ? -36.250 -25.424 27.911 1.00 85.31 372 ASP A C 1
ATOM 2805 O O . ASP A 1 372 ? -37.126 -26.262 28.113 1.00 85.31 372 ASP A O 1
ATOM 2809 N N . ASP A 1 373 ? -35.008 -25.564 28.374 1.00 83.81 373 ASP A N 1
ATOM 2810 C CA . ASP A 1 373 ? -34.511 -26.729 29.099 1.00 83.81 373 ASP A CA 1
ATOM 2811 C C . ASP A 1 373 ? -34.899 -26.652 30.592 1.00 83.81 373 ASP A C 1
ATOM 2813 O O . ASP A 1 373 ? -34.514 -25.687 31.261 1.00 83.81 373 ASP A O 1
ATOM 2817 N N . PRO A 1 374 ? -35.649 -27.632 31.138 1.00 78.69 374 PRO A N 1
ATOM 2818 C CA . PRO A 1 374 ? -36.046 -27.636 32.546 1.00 78.69 374 PRO A CA 1
ATOM 2819 C C . PRO A 1 374 ? -34.861 -27.731 33.518 1.00 78.69 374 PRO A C 1
ATOM 2821 O O . PRO A 1 374 ? -34.994 -27.286 34.658 1.00 78.69 374 PRO A O 1
ATOM 2824 N N . ASP A 1 375 ? -33.704 -28.239 33.079 1.00 81.06 375 ASP A N 1
ATOM 2825 C CA . ASP A 1 375 ? -32.489 -28.293 33.902 1.00 81.06 375 ASP A CA 1
ATOM 2826 C C . ASP A 1 375 ? -31.787 -26.920 34.008 1.00 81.06 375 ASP A C 1
ATOM 2828 O O . ASP A 1 375 ? -30.943 -26.713 34.881 1.00 81.06 375 ASP A O 1
ATOM 2832 N N . LEU A 1 376 ? -32.161 -25.958 33.152 1.00 82.44 376 LEU A N 1
ATOM 2833 C CA . LEU A 1 376 ? -31.662 -24.575 33.117 1.00 82.44 376 LEU A CA 1
ATOM 2834 C C . LEU A 1 376 ? -32.771 -23.568 33.466 1.00 82.44 376 LEU A C 1
ATOM 2836 O O . LEU A 1 376 ? -32.889 -22.503 32.852 1.00 82.44 376 LEU A O 1
ATOM 2840 N N . ALA A 1 377 ? -33.620 -23.928 34.428 1.00 83.94 377 ALA A N 1
ATOM 2841 C CA . ALA A 1 377 ? -34.729 -23.090 34.863 1.00 83.94 377 ALA A CA 1
ATOM 2842 C C . ALA A 1 377 ? -34.252 -21.733 35.413 1.00 83.94 377 ALA A C 1
ATOM 2844 O O . ALA A 1 377 ? -33.232 -21.645 36.096 1.00 83.94 377 ALA A O 1
ATOM 2845 N N . GLY A 1 378 ? -35.032 -20.683 35.146 1.00 88.00 378 GLY A N 1
ATOM 2846 C CA . GLY A 1 378 ? -34.791 -19.333 35.652 1.00 88.00 378 GLY A CA 1
ATOM 2847 C C . GLY A 1 378 ? -34.422 -18.313 34.574 1.00 88.00 378 GLY A C 1
ATOM 2848 O O . GLY A 1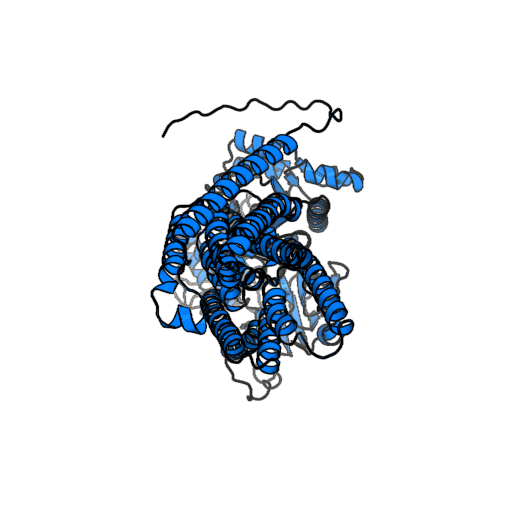 378 ? -34.472 -18.570 33.370 1.00 88.00 378 GLY A O 1
ATOM 2849 N N . ILE A 1 379 ? -34.081 -17.110 35.032 1.00 90.50 379 ILE A N 1
ATOM 2850 C CA . ILE A 1 379 ? -33.719 -15.965 34.197 1.00 90.50 379 ILE A CA 1
ATOM 2851 C C . ILE A 1 379 ? -32.223 -15.709 34.324 1.00 90.50 379 ILE A C 1
ATOM 2853 O O . ILE A 1 379 ? -31.708 -15.477 35.421 1.00 90.50 379 ILE A O 1
ATOM 2857 N N . TYR A 1 380 ? -31.551 -15.662 33.181 1.00 91.94 380 TYR A N 1
ATOM 2858 C CA . TYR A 1 380 ? -30.141 -15.314 33.068 1.00 91.94 380 TYR A CA 1
ATOM 2859 C C . TYR A 1 380 ? -30.041 -13.911 32.492 1.00 91.94 380 TYR A C 1
ATOM 2861 O O . TYR A 1 380 ? -30.570 -13.652 31.413 1.00 91.94 380 TYR A O 1
ATOM 2869 N N . VAL A 1 381 ? -29.375 -13.008 33.206 1.00 90.19 381 VAL A N 1
ATOM 2870 C CA . VAL A 1 381 ? -29.245 -11.599 32.831 1.00 90.19 381 VAL A CA 1
ATOM 2871 C C . VAL A 1 381 ? -27.773 -11.244 32.665 1.00 90.19 381 VAL A C 1
ATOM 2873 O O . VAL A 1 381 ? -26.957 -11.495 33.549 1.00 90.19 381 VAL A O 1
ATOM 2876 N N . LEU A 1 382 ? -27.441 -10.626 31.535 1.00 89.19 382 LEU A N 1
ATOM 2877 C CA . LEU A 1 382 ? -26.124 -10.062 31.246 1.00 89.19 382 LEU A CA 1
ATOM 2878 C C . LEU A 1 382 ? -26.271 -8.559 31.057 1.00 89.19 382 LEU A C 1
ATOM 2880 O O . LEU A 1 382 ? -27.059 -8.138 30.209 1.00 89.19 382 LEU A O 1
ATOM 2884 N N . GLY A 1 383 ? -25.523 -7.752 31.805 1.00 85.69 383 GLY A N 1
ATOM 2885 C CA . GLY A 1 383 ? -25.656 -6.299 31.723 1.00 85.69 383 GLY A CA 1
ATOM 2886 C C . GLY A 1 383 ? -24.519 -5.506 32.348 1.00 85.69 383 GLY A C 1
ATOM 2887 O O . GLY A 1 383 ? -23.558 -6.060 32.882 1.00 85.69 383 GLY A O 1
ATOM 2888 N N . GLU A 1 384 ? -24.640 -4.189 32.236 1.00 83.25 384 GLU A N 1
ATOM 2889 C CA . GLU A 1 384 ? -23.748 -3.203 32.842 1.00 83.25 384 GLU A CA 1
ATOM 2890 C C . GLU A 1 384 ? -23.995 -3.152 34.361 1.00 83.25 384 GLU A C 1
ATOM 2892 O O . GLU A 1 384 ? -25.123 -3.315 34.840 1.00 83.25 384 GLU A O 1
ATOM 2897 N N . GLY A 1 385 ? -22.929 -2.999 35.149 1.00 81.25 385 GLY A N 1
ATOM 2898 C CA . GLY A 1 385 ? -23.038 -3.125 36.605 1.00 81.25 385 GLY A CA 1
ATOM 2899 C C . GLY A 1 385 ? -23.802 -1.983 37.268 1.00 81.25 385 GLY A C 1
ATOM 2900 O O . GLY A 1 385 ? -24.513 -2.220 38.237 1.00 81.25 385 GLY A O 1
ATOM 2901 N N . ASP A 1 386 ? -23.725 -0.771 36.726 1.00 78.81 386 ASP A N 1
ATOM 2902 C CA . ASP A 1 386 ? -24.522 0.378 37.164 1.00 78.81 386 ASP A CA 1
ATOM 2903 C C . ASP A 1 386 ? -26.023 0.155 36.923 1.00 78.81 386 ASP A C 1
ATOM 2905 O O . ASP A 1 386 ? -26.831 0.456 37.802 1.00 78.81 386 ASP A O 1
ATOM 2909 N N . VAL A 1 387 ? -26.388 -0.459 35.794 1.00 82.00 387 VAL A N 1
ATOM 2910 C CA . VAL A 1 387 ? -27.774 -0.806 35.447 1.00 82.00 387 VAL A CA 1
ATOM 2911 C C . VAL A 1 387 ? -28.321 -1.926 36.329 1.00 82.00 387 VAL A C 1
ATOM 2913 O O . VAL A 1 387 ? -29.461 -1.847 36.787 1.00 82.00 387 VAL A O 1
ATOM 2916 N N . LEU A 1 388 ? -27.527 -2.970 36.587 1.00 86.81 388 LEU A N 1
ATOM 2917 C CA . LEU A 1 388 ? -27.979 -4.101 37.400 1.00 86.81 388 LEU A CA 1
ATOM 2918 C C . LEU A 1 388 ? -27.941 -3.804 38.902 1.00 86.81 388 LEU A C 1
ATOM 2920 O O . LEU A 1 388 ? -28.806 -4.303 39.618 1.00 86.81 388 LEU A O 1
ATOM 2924 N N . SER A 1 389 ? -27.002 -2.981 39.383 1.00 86.25 389 SER A N 1
ATOM 2925 C CA . SER A 1 389 ? -26.770 -2.740 40.818 1.00 86.25 389 SER A CA 1
ATOM 2926 C C . SER A 1 389 ? -28.020 -2.452 41.666 1.00 86.25 389 SER A C 1
ATOM 2928 O O . SER A 1 389 ? -28.114 -3.039 42.745 1.00 86.25 389 SER A O 1
ATOM 2930 N N . PRO A 1 390 ? -29.026 -1.665 41.221 1.00 86.00 390 PRO A N 1
ATOM 2931 C CA . PRO A 1 390 ? -30.220 -1.385 42.025 1.00 86.00 390 PRO A CA 1
ATOM 2932 C C . PRO A 1 390 ? -31.170 -2.586 42.145 1.00 86.00 390 PRO A C 1
ATOM 2934 O O . PRO A 1 390 ? -32.061 -2.593 42.991 1.00 86.00 390 PRO A O 1
ATOM 2937 N N . HIS A 1 391 ? -31.012 -3.585 41.275 1.00 90.88 391 HIS A N 1
ATOM 2938 C CA . HIS A 1 391 ? -31.870 -4.764 41.170 1.00 90.88 391 HIS A CA 1
ATOM 2939 C C . HIS A 1 391 ? -31.238 -6.020 41.791 1.00 90.88 391 HIS A C 1
ATOM 2941 O O . HIS A 1 391 ? -31.913 -7.055 41.867 1.00 90.88 391 HIS A O 1
ATOM 2947 N N . LEU A 1 392 ? -29.976 -5.934 42.232 1.00 91.06 392 LEU A N 1
ATOM 2948 C CA . LEU A 1 392 ? -29.230 -7.035 42.836 1.00 91.06 392 LEU A CA 1
ATOM 2949 C C . LEU A 1 392 ? -29.561 -7.219 44.325 1.00 91.06 392 LEU A C 1
ATOM 2951 O O . LEU A 1 392 ? -29.715 -6.256 45.070 1.00 91.06 392 LEU A O 1
ATOM 2955 N N . VAL A 1 393 ? -29.625 -8.477 44.767 1.00 90.94 393 VAL A N 1
ATOM 2956 C CA . VAL A 1 393 ? -29.804 -8.854 46.182 1.00 90.94 393 VAL A CA 1
ATOM 2957 C C . VAL A 1 393 ? -28.475 -8.822 46.936 1.00 90.94 393 VAL A C 1
ATOM 2959 O O . VAL A 1 393 ? -28.424 -8.408 48.093 1.00 90.94 393 VAL A O 1
ATOM 2962 N N . ASN A 1 394 ? -27.398 -9.276 46.295 1.00 89.88 394 ASN A N 1
ATOM 2963 C CA . ASN A 1 394 ? -26.038 -9.225 46.818 1.00 89.88 394 ASN A CA 1
ATOM 2964 C C . ASN A 1 394 ? -25.264 -8.053 46.193 1.00 89.88 394 ASN A C 1
ATOM 2966 O O . ASN A 1 394 ? -25.346 -7.846 44.980 1.00 89.88 394 ASN A O 1
ATOM 2970 N N . PRO A 1 395 ? -24.501 -7.290 46.997 1.00 86.12 395 PRO A N 1
ATOM 2971 C CA . PRO A 1 395 ? -23.694 -6.198 46.477 1.00 86.12 395 PRO A CA 1
ATOM 2972 C C . PRO A 1 395 ? -22.565 -6.732 45.593 1.00 86.12 395 PRO A C 1
ATOM 2974 O O . PRO A 1 395 ? -22.032 -7.822 45.821 1.00 86.12 395 PRO A O 1
ATOM 2977 N N . LEU A 1 396 ? -22.175 -5.933 44.600 1.00 85.38 396 LEU A N 1
ATOM 2978 C CA . LEU A 1 396 ? -20.979 -6.203 43.808 1.00 85.38 396 LEU A CA 1
ATOM 2979 C C . LEU A 1 396 ? -19.716 -6.088 44.693 1.00 85.38 396 LEU A C 1
ATOM 2981 O O . LEU A 1 396 ? -19.740 -5.366 45.696 1.00 85.38 396 LEU A O 1
ATOM 2985 N N . PRO A 1 397 ? -18.622 -6.803 44.364 1.00 79.00 397 PRO A N 1
ATOM 2986 C CA . PRO A 1 397 ? -17.386 -6.789 45.151 1.00 79.00 397 PRO A CA 1
ATOM 2987 C C . PRO A 1 397 ? -16.831 -5.375 45.359 1.00 79.00 397 PRO A C 1
ATOM 2989 O O . PRO A 1 397 ? -16.964 -4.530 44.486 1.00 79.00 397 PRO A O 1
ATOM 2992 N N . ALA A 1 398 ? -16.122 -5.118 46.462 1.00 71.00 398 ALA A N 1
ATOM 2993 C CA . ALA A 1 398 ? -15.479 -3.813 46.684 1.00 71.00 398 ALA A CA 1
ATOM 2994 C C . ALA A 1 398 ? -14.388 -3.483 45.642 1.00 71.00 398 ALA A C 1
ATOM 2996 O O . ALA A 1 398 ? -14.060 -2.321 45.438 1.00 71.00 398 ALA A O 1
ATOM 2997 N N . THR A 1 399 ? -13.841 -4.506 44.980 1.00 66.69 399 THR A N 1
ATOM 2998 C CA . THR A 1 399 ? -12.908 -4.395 43.849 1.00 66.69 399 THR A CA 1
ATOM 2999 C C . THR A 1 399 ? -13.606 -4.134 42.512 1.00 66.69 399 THR A C 1
ATOM 3001 O O . THR A 1 399 ? -12.939 -4.026 41.488 1.00 66.69 399 THR A O 1
ATOM 3004 N N . PHE A 1 400 ? -14.941 -4.087 42.486 1.00 70.56 400 PHE A N 1
ATOM 3005 C CA . PHE A 1 400 ? -15.703 -3.807 41.280 1.00 70.56 400 PHE A CA 1
ATOM 3006 C C . PHE A 1 400 ? -15.587 -2.327 40.916 1.00 70.56 400 PHE A C 1
ATOM 3008 O O . PHE A 1 400 ? -16.136 -1.461 41.598 1.00 70.56 400 PHE A O 1
ATOM 3015 N N . GLU A 1 401 ? -14.928 -2.054 39.797 1.00 63.06 401 GLU A N 1
ATOM 3016 C CA . GLU A 1 401 ? -14.979 -0.754 39.144 1.00 63.06 401 GLU A CA 1
ATOM 3017 C C . GLU A 1 401 ? -16.044 -0.778 38.047 1.00 63.06 401 GLU A C 1
ATOM 3019 O O . GLU A 1 401 ? -16.035 -1.621 37.142 1.00 63.06 401 GLU A O 1
ATOM 3024 N N . ALA A 1 402 ? -16.993 0.155 38.151 1.00 60.53 402 ALA A N 1
ATOM 3025 C CA . ALA A 1 402 ? -17.996 0.387 37.126 1.00 60.53 402 ALA A CA 1
ATOM 3026 C C . ALA A 1 402 ? -17.326 1.054 35.917 1.00 60.53 402 ALA A C 1
ATOM 3028 O O . ALA A 1 402 ? -17.291 2.277 35.805 1.00 60.53 402 ALA A O 1
ATOM 3029 N N . ASP A 1 403 ? -16.777 0.229 35.032 1.00 63.34 403 ASP A N 1
ATOM 3030 C CA . ASP A 1 403 ? -16.190 0.647 33.765 1.00 63.34 403 ASP A CA 1
ATOM 3031 C C . ASP A 1 403 ? -16.913 -0.019 32.587 1.00 63.34 403 ASP A C 1
ATOM 3033 O O . ASP A 1 403 ? -17.521 -1.087 32.705 1.00 63.34 403 ASP A O 1
ATOM 3037 N N . ALA A 1 404 ? -16.826 0.617 31.422 1.00 58.31 404 ALA A N 1
ATOM 3038 C CA . ALA A 1 404 ? -17.398 0.144 30.173 1.00 58.31 404 ALA A CA 1
ATOM 3039 C C . ALA A 1 404 ? -16.876 -1.245 29.763 1.00 58.31 404 ALA A C 1
ATOM 3041 O O . ALA A 1 404 ? -17.536 -1.911 28.969 1.00 58.31 404 ALA A O 1
ATOM 3042 N N . ASP A 1 405 ? -15.735 -1.687 30.290 1.00 70.00 405 ASP A N 1
ATOM 3043 C CA . ASP A 1 405 ? -15.099 -2.970 29.981 1.00 70.00 405 ASP A CA 1
ATOM 3044 C C . ASP A 1 405 ? -15.498 -4.118 30.937 1.00 70.00 405 ASP A C 1
ATOM 3046 O O . ASP A 1 405 ? -14.981 -5.232 30.815 1.00 70.00 405 ASP A O 1
ATOM 3050 N N . THR A 1 406 ? -16.467 -3.901 31.838 1.00 77.44 406 THR A N 1
ATOM 3051 C CA . THR A 1 406 ? -16.946 -4.923 32.788 1.00 77.44 406 THR A CA 1
ATOM 3052 C C . THR A 1 406 ? -18.414 -5.305 32.541 1.00 77.44 406 THR A C 1
ATOM 3054 O O . THR A 1 406 ? -19.289 -4.446 32.444 1.00 77.44 406 THR A O 1
ATOM 3057 N N . ILE A 1 407 ? -18.708 -6.609 32.460 1.00 86.81 407 ILE A N 1
ATOM 3058 C CA . ILE A 1 407 ? -20.077 -7.162 32.380 1.00 86.81 407 ILE A CA 1
ATOM 3059 C C . ILE A 1 407 ? -20.402 -7.895 33.678 1.00 86.81 407 ILE A C 1
ATOM 3061 O O . ILE A 1 407 ? -19.555 -8.586 34.239 1.00 86.81 407 ILE A O 1
ATOM 3065 N N . VAL A 1 408 ? -21.648 -7.797 34.127 1.00 90.25 408 VAL A N 1
ATOM 3066 C CA . VAL A 1 408 ? -22.170 -8.569 35.253 1.00 90.25 408 VAL A CA 1
ATOM 3067 C C . VAL A 1 408 ? -23.115 -9.655 34.734 1.00 90.25 408 VAL A C 1
ATOM 3069 O O . VAL A 1 408 ? -24.040 -9.374 33.968 1.00 90.25 408 VAL A O 1
ATOM 3072 N N . LEU A 1 409 ? -22.876 -10.896 35.164 1.00 93.00 409 LEU A N 1
ATOM 3073 C CA . LEU A 1 409 ? -23.813 -12.010 35.046 1.00 93.00 409 LEU A CA 1
ATOM 3074 C C . LEU A 1 409 ? -24.650 -12.073 36.321 1.00 93.00 409 LEU A C 1
ATOM 3076 O O . LEU A 1 409 ? -24.113 -12.249 37.420 1.00 93.00 409 LEU A O 1
ATOM 3080 N N . ALA A 1 410 ? -25.963 -11.981 36.161 1.00 92.62 410 ALA A N 1
ATOM 3081 C CA . ALA A 1 410 ? -26.923 -12.161 37.232 1.00 92.62 410 ALA A CA 1
ATOM 3082 C C . ALA A 1 410 ? -27.925 -13.266 36.892 1.00 92.62 410 ALA A C 1
ATOM 3084 O O . ALA A 1 410 ? -28.219 -13.537 35.728 1.00 92.62 410 ALA A O 1
ATOM 3085 N N . TYR A 1 411 ? -28.446 -13.911 37.926 1.00 92.56 411 TYR A N 1
ATOM 3086 C CA . TYR A 1 411 ? -29.348 -15.046 37.817 1.00 92.56 411 TYR A CA 1
ATOM 3087 C C . TYR A 1 411 ? -30.534 -14.882 38.761 1.00 92.56 411 TYR A C 1
ATOM 3089 O O . TYR A 1 411 ? -30.398 -14.352 39.867 1.00 92.56 411 TYR A O 1
ATOM 3097 N N . ARG A 1 412 ? -31.701 -15.366 38.336 1.00 91.81 412 ARG A N 1
ATOM 3098 C CA . ARG A 1 412 ? -32.881 -15.495 39.187 1.00 91.81 412 ARG A CA 1
ATOM 3099 C C . ARG A 1 412 ? -33.546 -16.859 38.975 1.00 91.81 412 ARG A C 1
ATOM 3101 O O . ARG A 1 412 ? -33.880 -17.157 37.833 1.00 91.81 412 ARG A O 1
ATOM 3108 N N . PRO A 1 413 ? -33.805 -17.639 40.040 1.00 87.00 413 PRO A N 1
ATOM 3109 C CA . PRO A 1 413 ? -34.485 -18.932 39.924 1.00 87.00 413 PRO A CA 1
ATOM 3110 C C . PRO A 1 413 ? -35.940 -18.813 39.459 1.00 87.00 413 PRO A C 1
ATOM 3112 O O . PRO A 1 413 ? -36.411 -19.626 38.671 1.00 87.00 413 PRO A O 1
ATOM 3115 N N . ASP A 1 414 ? -36.650 -17.791 39.941 1.00 85.50 414 ASP A N 1
ATOM 3116 C CA . ASP A 1 414 ? -38.058 -17.585 39.611 1.00 85.50 414 ASP A CA 1
ATOM 3117 C C . ASP A 1 414 ? -38.217 -16.900 38.254 1.00 85.50 414 ASP A C 1
ATOM 3119 O O . ASP A 1 414 ? -37.638 -15.837 37.998 1.00 85.50 414 ASP A O 1
ATOM 3123 N N . GLU A 1 415 ? -39.080 -17.463 37.414 1.00 80.50 415 GLU A N 1
ATOM 3124 C CA . GLU A 1 415 ? -39.479 -16.827 36.167 1.00 80.50 415 GLU A CA 1
ATOM 3125 C C . GLU A 1 415 ? -40.506 -15.718 36.423 1.00 80.50 415 GLU A C 1
ATOM 3127 O O . GLU A 1 415 ? -41.591 -15.926 36.967 1.00 80.50 415 GLU A O 1
ATOM 3132 N N . VAL A 1 416 ? -40.152 -14.514 35.991 1.00 84.75 416 VAL A N 1
ATOM 3133 C CA . VAL A 1 416 ? -40.972 -13.305 36.036 1.00 84.75 416 VAL A CA 1
ATOM 3134 C C . VAL A 1 416 ? -41.071 -12.745 34.621 1.00 84.75 416 VAL A C 1
ATOM 3136 O O . VAL A 1 416 ? -40.153 -12.898 33.815 1.00 84.75 416 VAL A O 1
ATOM 3139 N N . ALA A 1 417 ? -42.182 -12.082 34.304 1.00 81.69 417 ALA A N 1
ATOM 3140 C CA . ALA A 1 417 ? -42.349 -11.439 33.010 1.00 81.69 417 ALA A CA 1
ATOM 3141 C C . ALA A 1 417 ? -41.236 -10.402 32.761 1.00 81.69 417 ALA A C 1
ATOM 3143 O O . ALA A 1 417 ? -41.081 -9.447 33.518 1.00 81.69 417 ALA A O 1
ATOM 3144 N N . LEU A 1 418 ? -40.498 -10.576 31.659 1.00 79.75 418 LEU A N 1
ATOM 3145 C CA . LEU A 1 418 ? -39.469 -9.638 31.184 1.00 79.75 418 LEU A CA 1
ATOM 3146 C C . LEU A 1 418 ? -40.060 -8.429 30.441 1.00 79.75 418 LEU A C 1
ATOM 3148 O O . LEU A 1 418 ? -39.328 -7.586 29.924 1.00 79.75 418 LEU A O 1
ATOM 3152 N N . ARG A 1 419 ? -41.393 -8.348 30.358 1.00 75.06 419 ARG A N 1
ATOM 3153 C CA . ARG A 1 419 ? -42.126 -7.253 29.726 1.00 75.06 419 ARG A CA 1
ATOM 3154 C C . ARG A 1 419 ? -43.295 -6.810 30.588 1.00 75.06 419 ARG A C 1
ATOM 3156 O O . ARG A 1 419 ? -43.943 -7.633 31.231 1.00 75.06 419 ARG A O 1
ATOM 3163 N N . ASP A 1 420 ? -43.560 -5.509 30.580 1.00 76.94 420 ASP A N 1
ATOM 3164 C CA . ASP A 1 420 ? -44.734 -4.941 31.235 1.00 76.94 420 ASP A CA 1
ATOM 3165 C C . ASP A 1 420 ? -46.032 -5.242 30.457 1.00 76.94 420 ASP A C 1
ATOM 3167 O O . ASP A 1 420 ? -46.024 -5.787 29.349 1.00 76.94 420 ASP A O 1
ATOM 3171 N N . SER A 1 421 ? -47.177 -4.863 31.030 1.00 74.00 421 SER A N 1
ATOM 3172 C CA . SER A 1 421 ? -48.497 -5.025 30.402 1.00 74.00 421 SER A CA 1
ATOM 3173 C C . SER A 1 421 ? -48.671 -4.232 29.098 1.00 74.00 421 SER A C 1
ATOM 3175 O O . SER A 1 421 ? -49.606 -4.498 28.344 1.00 74.00 421 SER A O 1
ATOM 3177 N N . ALA A 1 422 ? -47.774 -3.284 28.809 1.00 60.84 422 ALA A N 1
ATOM 3178 C CA . ALA A 1 422 ? -47.710 -2.521 27.567 1.00 60.84 422 ALA A CA 1
ATOM 3179 C C . ALA A 1 422 ? -46.676 -3.087 26.567 1.00 60.84 422 ALA A C 1
ATOM 3181 O O . ALA A 1 422 ? -46.457 -2.490 25.510 1.00 60.84 422 ALA A O 1
ATOM 3182 N N . GLY A 1 423 ? -46.044 -4.226 26.878 1.00 62.66 423 GLY A N 1
ATOM 3183 C CA . GLY A 1 423 ? -45.062 -4.907 26.035 1.00 62.66 423 GLY A CA 1
ATOM 3184 C C . GLY A 1 423 ? -43.657 -4.294 26.047 1.00 62.66 423 GLY A C 1
ATOM 3185 O O . GLY A 1 423 ? -42.843 -4.660 25.194 1.00 62.66 423 GLY A O 1
ATOM 3186 N N . ARG A 1 424 ? -43.352 -3.371 26.968 1.00 69.00 424 ARG A N 1
ATOM 3187 C CA . ARG A 1 424 ? -42.029 -2.735 27.102 1.00 69.00 424 ARG A CA 1
ATOM 3188 C C . ARG A 1 424 ? -41.083 -3.618 27.923 1.00 69.00 424 ARG A C 1
ATOM 3190 O O . ARG A 1 424 ? -41.561 -4.269 28.849 1.00 69.00 424 ARG A O 1
ATOM 3197 N N . PRO A 1 425 ? -39.768 -3.622 27.636 1.00 72.12 425 PRO A N 1
ATOM 3198 C CA . PRO A 1 425 ? -38.793 -4.387 28.413 1.00 72.12 425 PRO A CA 1
ATOM 3199 C C . PRO A 1 425 ? -38.792 -3.965 29.887 1.00 72.12 425 PRO A C 1
ATOM 3201 O O . PRO A 1 425 ? -38.750 -2.771 30.191 1.00 72.12 425 PRO A O 1
ATOM 3204 N N . LEU A 1 426 ? -38.814 -4.942 30.789 1.00 81.75 426 LEU A N 1
ATOM 3205 C CA . LEU A 1 426 ? -38.830 -4.754 32.236 1.00 81.75 426 LEU A CA 1
ATOM 3206 C C . LEU A 1 426 ? -37.716 -5.595 32.867 1.00 81.75 426 LEU A C 1
ATOM 3208 O O . LEU A 1 426 ? -37.728 -6.819 32.755 1.00 81.75 426 LEU A O 1
ATOM 3212 N N . LEU A 1 427 ? -36.774 -4.939 33.550 1.00 84.50 427 LEU A N 1
ATOM 3213 C CA . LEU A 1 427 ? -35.715 -5.616 34.299 1.00 84.50 427 LEU A CA 1
ATOM 3214 C C . LEU A 1 427 ? -36.265 -6.080 35.665 1.00 84.50 427 LEU A C 1
ATOM 3216 O O . LEU A 1 427 ? -36.663 -5.233 36.474 1.00 84.50 427 LEU A O 1
ATOM 3220 N N . PRO A 1 428 ? -36.309 -7.392 35.954 1.00 85.25 428 PRO A N 1
ATOM 3221 C CA . PRO A 1 428 ? -36.828 -7.897 37.221 1.00 85.25 428 PRO A CA 1
ATOM 3222 C C . PRO A 1 428 ? -35.915 -7.530 38.405 1.00 85.25 428 PRO A C 1
ATOM 3224 O O . PRO A 1 428 ? -34.694 -7.564 38.302 1.00 85.25 428 PRO A O 1
ATOM 3227 N N . SER A 1 429 ? -36.505 -7.199 39.558 1.00 87.50 429 SER A N 1
ATOM 3228 C CA . SER A 1 429 ? -35.792 -6.960 40.827 1.00 87.50 429 SER A CA 1
ATOM 3229 C C . SER A 1 429 ? -35.565 -8.255 41.605 1.00 87.50 429 SER A C 1
ATOM 3231 O O . SER A 1 429 ? -36.375 -9.166 41.507 1.00 87.50 429 SER A O 1
ATOM 3233 N N . GLY A 1 430 ? -34.518 -8.356 42.423 1.00 88.25 430 GLY A N 1
ATOM 3234 C CA . GLY A 1 430 ? -34.214 -9.600 43.145 1.00 88.25 430 GLY A CA 1
ATOM 3235 C C . GLY A 1 430 ? -33.308 -10.543 42.348 1.00 88.25 430 GLY A C 1
ATOM 3236 O O . GLY A 1 430 ? -33.422 -11.761 42.452 1.00 88.25 430 GLY A O 1
ATOM 3237 N N . LEU A 1 431 ? -32.442 -9.966 41.516 1.00 91.69 431 LEU A N 1
ATOM 3238 C CA . LEU A 1 431 ? -31.406 -10.677 40.778 1.00 91.69 431 LEU A CA 1
ATOM 3239 C C . LEU A 1 431 ? -30.241 -11.017 41.714 1.00 91.69 431 LEU A C 1
ATOM 3241 O O . LEU A 1 431 ? -29.862 -10.217 42.565 1.00 91.69 431 LEU A O 1
ATOM 3245 N N . ILE A 1 432 ? -29.642 -12.190 41.550 1.00 92.12 432 ILE A N 1
ATOM 3246 C CA . ILE A 1 432 ? -28.444 -12.592 42.290 1.00 92.12 432 ILE A CA 1
ATOM 3247 C C . ILE A 1 432 ? -27.252 -12.407 41.356 1.00 92.12 432 ILE A C 1
ATOM 3249 O O . ILE A 1 432 ? -27.191 -13.051 40.311 1.00 92.12 432 ILE A O 1
ATOM 3253 N N . ALA A 1 433 ? -26.309 -11.533 41.702 1.00 92.19 433 ALA A N 1
ATOM 3254 C CA . ALA A 1 433 ? -25.058 -11.411 40.963 1.00 92.19 433 ALA A CA 1
ATOM 3255 C C . ALA A 1 433 ? -24.230 -12.681 41.163 1.00 92.19 433 ALA A C 1
ATOM 3257 O O . ALA A 1 433 ? -23.970 -13.084 42.297 1.00 92.19 433 ALA A O 1
ATOM 3258 N N . VAL A 1 434 ? -23.828 -13.302 40.055 1.00 91.44 434 VAL A N 1
ATOM 3259 C CA . VAL A 1 434 ? -23.092 -14.572 40.040 1.00 91.44 434 VAL A CA 1
ATOM 3260 C C . VAL A 1 434 ? -21.618 -14.339 39.741 1.00 91.44 434 VAL A C 1
ATOM 3262 O O . VAL A 1 434 ? -20.752 -14.911 40.398 1.00 91.44 434 VAL A O 1
ATOM 3265 N N . ALA A 1 435 ? -21.317 -13.498 38.752 1.00 91.38 435 ALA A N 1
ATOM 3266 C CA . ALA A 1 435 ? -19.948 -13.183 38.369 1.00 91.38 435 ALA A CA 1
ATOM 3267 C C . ALA A 1 435 ? -19.845 -11.818 37.702 1.00 91.38 435 ALA A C 1
ATOM 3269 O O . ALA A 1 435 ? -20.784 -11.343 37.059 1.00 91.38 435 ALA A O 1
ATOM 3270 N N . THR A 1 436 ? -18.663 -11.227 37.812 1.00 89.56 436 THR A N 1
ATOM 3271 C CA . THR A 1 436 ? -18.233 -10.114 36.978 1.00 89.56 436 THR A CA 1
ATOM 3272 C C . THR A 1 436 ? -17.207 -10.625 35.974 1.00 89.56 436 THR A C 1
ATOM 3274 O O . THR A 1 436 ? -16.371 -11.477 36.273 1.00 89.56 436 THR A O 1
ATOM 3277 N N . VAL A 1 437 ? -17.304 -10.142 34.744 1.00 87.00 437 VAL A N 1
ATOM 3278 C CA . VAL A 1 437 ? -16.377 -10.453 33.662 1.00 87.00 437 VAL A CA 1
ATOM 3279 C C . VAL A 1 437 ? -15.700 -9.151 33.306 1.00 87.00 437 VAL A C 1
ATOM 3281 O O . VAL A 1 437 ? -16.319 -8.280 32.693 1.00 87.00 437 VAL A O 1
ATOM 3284 N N . HIS A 1 438 ? -14.450 -9.013 33.727 1.00 82.44 438 HIS A N 1
ATOM 3285 C CA . HIS A 1 438 ? -13.643 -7.856 33.395 1.00 82.44 438 HIS A CA 1
ATOM 3286 C C . HIS A 1 438 ? -12.823 -8.148 32.144 1.00 82.44 438 HIS A C 1
ATOM 3288 O O . HIS A 1 438 ? -12.175 -9.191 32.015 1.00 82.44 438 HIS A O 1
ATOM 3294 N N . GLN A 1 439 ? -12.857 -7.224 31.197 1.00 73.94 439 GLN A N 1
ATOM 3295 C CA . GLN A 1 439 ? -12.036 -7.308 30.011 1.00 73.94 439 GLN A CA 1
ATOM 3296 C C . GLN A 1 439 ? -10.656 -6.699 30.278 1.00 73.94 439 GLN A C 1
ATOM 3298 O O . GLN A 1 439 ? -10.405 -5.535 29.984 1.00 73.94 439 GLN A O 1
ATOM 3303 N N . ALA A 1 440 ? -9.734 -7.525 30.766 1.00 66.88 440 ALA A N 1
ATOM 3304 C CA . ALA A 1 440 ? -8.347 -7.127 30.937 1.00 66.88 440 ALA A CA 1
ATOM 3305 C C . ALA A 1 440 ? -7.630 -7.011 29.579 1.00 66.88 440 ALA A C 1
ATOM 3307 O O . ALA A 1 440 ? -7.750 -7.868 28.693 1.00 66.88 440 ALA A O 1
ATOM 3308 N N . ARG A 1 441 ? -6.837 -5.951 29.417 1.00 63.78 441 ARG A N 1
ATOM 3309 C CA . ARG A 1 441 ? -5.937 -5.766 28.272 1.00 63.78 441 ARG A CA 1
ATOM 3310 C C . ARG A 1 441 ? -4.537 -6.215 28.675 1.00 63.78 441 ARG A C 1
ATOM 3312 O O . ARG A 1 441 ? -3.932 -5.623 29.560 1.00 63.78 441 ARG A O 1
ATOM 3319 N N . ARG A 1 442 ? -4.009 -7.249 28.019 1.00 64.44 442 ARG A N 1
ATOM 3320 C CA . ARG A 1 442 ? -2.632 -7.732 28.227 1.00 64.44 442 ARG A CA 1
ATOM 3321 C C . ARG A 1 442 ? -1.867 -7.636 26.921 1.00 64.44 442 ARG A C 1
ATOM 3323 O O . ARG A 1 442 ? -2.393 -8.036 25.889 1.00 64.44 442 ARG A O 1
ATOM 3330 N N . LEU A 1 443 ? -0.631 -7.141 26.935 1.00 66.38 443 LEU A N 1
ATOM 3331 C CA . LEU A 1 443 ? 0.208 -7.163 25.733 1.00 66.38 443 LEU A CA 1
ATOM 3332 C C . LEU A 1 443 ? 0.385 -8.600 25.244 1.00 66.38 443 LEU A C 1
ATOM 3334 O O . LEU A 1 443 ? 0.608 -9.526 26.024 1.00 66.38 443 LEU A O 1
ATOM 3338 N N . ARG A 1 444 ? 0.265 -8.791 23.931 1.00 68.81 444 ARG A N 1
ATOM 3339 C CA . ARG A 1 444 ? 0.579 -10.074 23.308 1.00 68.81 444 ARG A CA 1
ATOM 3340 C C . ARG A 1 444 ? 2.082 -10.324 23.446 1.00 68.81 444 ARG A C 1
ATOM 3342 O O . ARG A 1 444 ? 2.852 -9.379 23.271 1.00 68.81 444 ARG A O 1
ATOM 3349 N N . PRO A 1 445 ? 2.525 -11.577 23.642 1.00 65.62 445 PRO A N 1
ATOM 3350 C CA . PRO A 1 445 ? 3.953 -11.907 23.669 1.00 65.62 445 PRO A CA 1
ATOM 3351 C C . PRO A 1 445 ? 4.700 -11.414 22.415 1.00 65.62 445 PRO A C 1
ATOM 3353 O O . PRO A 1 445 ? 5.844 -10.974 22.482 1.00 65.62 445 PRO A O 1
ATOM 3356 N N . GLU A 1 446 ? 4.016 -11.421 21.268 1.00 69.88 446 GLU A N 1
ATOM 3357 C CA . GLU A 1 446 ? 4.538 -11.004 19.959 1.00 69.88 446 GLU A CA 1
ATOM 3358 C C . GLU A 1 446 ? 4.639 -9.475 19.796 1.00 69.88 446 GLU A C 1
ATOM 3360 O O . GLU A 1 446 ? 5.325 -8.986 18.896 1.00 69.88 446 GLU A O 1
ATOM 3365 N N . ALA A 1 447 ? 3.984 -8.685 20.656 1.00 71.94 447 ALA A N 1
ATOM 3366 C CA . ALA A 1 447 ? 3.946 -7.227 20.535 1.00 71.94 447 ALA A CA 1
ATOM 3367 C C . ALA A 1 447 ? 5.352 -6.614 20.533 1.00 71.94 447 ALA A C 1
ATOM 3369 O O . ALA A 1 447 ? 5.639 -5.696 19.760 1.00 71.94 447 ALA A O 1
ATOM 3370 N N . MET A 1 448 ? 6.262 -7.174 21.335 1.00 73.50 448 MET A N 1
ATOM 3371 C CA . MET A 1 448 ? 7.643 -6.706 21.393 1.00 73.50 448 MET A CA 1
ATOM 3372 C C . MET A 1 448 ? 8.465 -7.056 20.167 1.00 73.50 448 MET A C 1
ATOM 3374 O O . MET A 1 448 ? 9.315 -6.264 19.753 1.00 73.50 448 MET A O 1
ATOM 3378 N N . GLN A 1 449 ? 8.185 -8.193 19.538 1.00 76.25 449 GLN A N 1
ATOM 3379 C CA . GLN A 1 449 ? 8.789 -8.526 18.257 1.00 76.25 449 GLN A CA 1
ATOM 3380 C C . GLN A 1 449 ? 8.374 -7.512 17.186 1.00 76.25 449 GLN A C 1
ATOM 3382 O O . GLN A 1 449 ? 9.213 -7.083 16.392 1.00 76.25 449 GLN A O 1
ATOM 3387 N N . VAL A 1 450 ? 7.123 -7.045 17.221 1.00 78.56 450 VAL A N 1
ATOM 3388 C CA . VAL A 1 450 ? 6.634 -5.997 16.319 1.00 78.56 450 VAL A CA 1
ATOM 3389 C C . VAL A 1 450 ? 7.278 -4.654 16.580 1.00 78.56 450 VAL A C 1
ATOM 3391 O O . VAL A 1 450 ? 7.792 -4.047 15.643 1.00 78.56 450 VAL A O 1
ATOM 3394 N N . VAL A 1 451 ? 7.308 -4.201 17.833 1.00 78.06 451 VAL A N 1
ATOM 3395 C CA . VAL A 1 451 ? 7.965 -2.941 18.205 1.00 78.06 451 VAL A CA 1
ATOM 3396 C C . VAL A 1 451 ? 9.425 -2.958 17.746 1.00 78.06 451 VAL A C 1
ATOM 3398 O O . VAL A 1 451 ? 9.838 -2.082 16.982 1.00 78.06 451 VAL A O 1
ATOM 3401 N N . ARG A 1 452 ? 10.184 -4.006 18.102 1.00 78.00 452 ARG A N 1
ATOM 3402 C CA . ARG A 1 452 ? 11.584 -4.183 17.676 1.00 78.00 452 ARG A CA 1
ATOM 3403 C C . ARG A 1 452 ? 11.718 -4.263 16.155 1.00 78.00 452 ARG A C 1
ATOM 3405 O O . ARG A 1 452 ? 12.628 -3.652 15.599 1.00 78.00 452 ARG A O 1
ATOM 3412 N N . GLY A 1 453 ? 10.804 -4.950 15.472 1.00 79.25 453 GLY A N 1
ATOM 3413 C CA . GLY A 1 453 ? 10.774 -5.053 14.012 1.00 79.25 453 GLY A CA 1
ATOM 3414 C C . GLY A 1 453 ? 10.533 -3.712 13.315 1.00 79.25 453 GLY A C 1
ATOM 3415 O O . GLY A 1 453 ? 11.225 -3.391 12.348 1.00 79.25 453 GLY A O 1
ATOM 3416 N N . LEU A 1 454 ? 9.615 -2.890 13.831 1.00 81.25 454 LEU A N 1
ATOM 3417 C CA . LEU A 1 454 ? 9.351 -1.536 13.332 1.00 81.25 454 LEU A CA 1
ATOM 3418 C C . LEU A 1 454 ? 10.581 -0.637 13.516 1.00 81.25 454 LEU A C 1
ATOM 3420 O O . LEU A 1 454 ? 10.998 0.041 12.576 1.00 81.25 454 LEU A O 1
ATOM 3424 N N . ILE A 1 455 ? 11.221 -0.693 14.685 1.00 78.31 455 ILE A N 1
ATOM 3425 C CA . ILE A 1 455 ? 12.448 0.064 14.972 1.00 78.31 455 ILE A CA 1
ATOM 3426 C C . ILE A 1 455 ? 13.595 -0.380 14.060 1.00 78.31 455 ILE A C 1
ATOM 3428 O O . ILE A 1 455 ? 14.275 0.464 13.474 1.00 78.31 455 ILE A O 1
ATOM 3432 N N . ALA A 1 456 ? 13.796 -1.692 13.898 1.00 76.94 456 ALA A N 1
ATOM 3433 C CA . ALA A 1 456 ? 14.811 -2.253 13.006 1.00 76.94 456 ALA A CA 1
ATOM 3434 C C . ALA A 1 456 ? 14.572 -1.850 11.540 1.00 76.94 456 ALA A C 1
ATOM 3436 O O . ALA A 1 456 ? 15.524 -1.657 10.780 1.00 76.94 456 ALA A O 1
ATOM 3437 N N . ALA A 1 457 ? 13.307 -1.657 11.152 1.00 75.88 457 ALA A N 1
ATOM 3438 C CA . ALA A 1 457 ? 12.920 -1.120 9.852 1.00 75.88 457 ALA A CA 1
ATOM 3439 C C . ALA A 1 457 ? 13.109 0.407 9.725 1.00 75.88 457 ALA A C 1
ATOM 3441 O O . ALA A 1 457 ? 12.956 0.941 8.625 1.00 75.88 457 ALA A O 1
ATOM 3442 N N . GLY A 1 458 ? 13.473 1.106 10.807 1.00 78.69 458 GLY A N 1
ATOM 3443 C CA . GLY A 1 458 ? 13.644 2.561 10.851 1.00 78.69 458 GLY A CA 1
ATOM 3444 C C . GLY A 1 458 ? 12.341 3.343 11.044 1.00 78.69 458 GLY A C 1
ATOM 3445 O O . GLY A 1 458 ? 12.329 4.558 10.850 1.00 78.69 458 GLY A O 1
ATOM 3446 N N . ILE A 1 459 ? 11.255 2.668 11.422 1.00 85.31 459 ILE A N 1
ATOM 3447 C CA . ILE A 1 459 ? 9.930 3.259 11.616 1.00 85.31 459 ILE A CA 1
ATOM 3448 C C . ILE A 1 459 ? 9.818 3.769 13.054 1.00 85.31 459 ILE A C 1
ATOM 3450 O O . ILE A 1 459 ? 10.097 3.049 14.014 1.00 85.31 459 ILE A O 1
ATOM 3454 N N . ARG A 1 460 ? 9.402 5.028 13.216 1.00 86.19 460 ARG A N 1
ATOM 3455 C CA . ARG A 1 460 ? 9.137 5.612 14.536 1.00 86.19 460 ARG A CA 1
ATOM 3456 C C . ARG A 1 460 ? 7.760 5.206 15.027 1.00 86.19 460 ARG A C 1
ATOM 3458 O O . ARG A 1 460 ? 6.806 5.184 14.258 1.00 86.19 460 ARG A O 1
ATOM 3465 N N . ILE A 1 461 ? 7.656 4.951 16.320 1.00 86.12 461 ILE A N 1
ATOM 3466 C CA . ILE A 1 461 ? 6.401 4.580 16.963 1.00 86.12 461 ILE A CA 1
ATOM 3467 C C . ILE A 1 461 ? 5.908 5.773 17.779 1.00 86.12 461 ILE A C 1
ATOM 3469 O O . ILE A 1 461 ? 6.704 6.446 18.440 1.00 86.12 461 ILE A O 1
ATOM 3473 N N . LYS A 1 462 ? 4.609 6.050 17.689 1.00 88.12 462 LYS A N 1
ATOM 3474 C CA . LYS A 1 462 ? 3.892 7.022 18.515 1.00 88.12 462 LYS A CA 1
ATOM 3475 C C . LYS A 1 462 ? 2.689 6.306 19.121 1.00 88.12 462 LYS A C 1
ATOM 3477 O O . LYS A 1 462 ? 1.958 5.645 18.388 1.00 88.12 462 LYS A O 1
ATOM 3482 N N . ALA A 1 463 ? 2.484 6.415 20.423 1.00 86.25 463 ALA A N 1
ATOM 3483 C CA . ALA A 1 463 ? 1.342 5.811 21.099 1.00 86.25 463 ALA A CA 1
ATOM 3484 C C . ALA A 1 463 ? 0.528 6.892 21.809 1.00 86.25 463 ALA A C 1
ATOM 3486 O O . ALA A 1 463 ? 1.084 7.747 22.504 1.00 86.25 463 ALA A O 1
ATOM 3487 N N . PHE A 1 464 ? -0.783 6.848 21.599 1.00 85.81 464 PHE A N 1
ATOM 3488 C CA . PHE A 1 464 ? -1.753 7.714 22.247 1.00 85.81 464 PHE A CA 1
ATOM 3489 C C . PHE A 1 464 ? -2.552 6.881 23.241 1.00 85.81 464 PHE A C 1
ATOM 3491 O O . PHE A 1 464 ? -2.940 5.754 22.944 1.00 85.81 464 PHE A O 1
ATOM 3498 N N . SER A 1 465 ? -2.765 7.433 24.427 1.00 81.06 465 SER A N 1
ATOM 3499 C CA . SER A 1 465 ? -3.515 6.794 25.500 1.00 81.06 465 SER A CA 1
ATOM 3500 C C . SER A 1 465 ? -4.567 7.755 26.051 1.00 81.06 465 SER A C 1
ATOM 3502 O O . SER A 1 465 ? -4.299 8.958 26.160 1.00 81.06 465 SER A O 1
ATOM 3504 N N . PRO A 1 466 ? -5.764 7.256 26.411 1.00 71.94 466 PRO A N 1
ATOM 3505 C CA . PRO A 1 466 ? -6.798 8.070 27.039 1.00 71.94 466 PRO A CA 1
ATOM 3506 C C . PRO A 1 466 ? -6.431 8.510 28.465 1.00 71.94 466 PRO A C 1
ATOM 3508 O O . PRO A 1 466 ? -6.921 9.547 28.906 1.00 71.94 466 PRO A O 1
ATOM 3511 N N . GLY A 1 467 ? -5.584 7.747 29.166 1.00 73.25 467 GLY A N 1
ATOM 3512 C CA . GLY A 1 467 ? -5.126 8.037 30.528 1.00 73.25 467 GLY A CA 1
ATOM 3513 C C . GLY A 1 467 ? -3.879 8.918 30.574 1.00 73.25 467 GLY A C 1
ATOM 3514 O O . GLY A 1 467 ? -3.372 9.378 29.544 1.00 73.25 467 GLY A O 1
ATOM 3515 N N . SER A 1 468 ? -3.350 9.155 31.774 1.00 76.12 468 SER A N 1
ATOM 3516 C CA . SER A 1 468 ? -2.098 9.904 31.917 1.00 76.12 468 SER A CA 1
ATOM 3517 C C . SER A 1 468 ? -0.914 9.141 31.286 1.00 76.12 468 SER A C 1
ATOM 3519 O O . SER A 1 468 ? -0.937 7.909 31.167 1.00 76.12 468 SER A O 1
ATOM 3521 N N . PRO A 1 469 ? 0.159 9.834 30.852 1.00 76.62 469 PRO A N 1
ATOM 3522 C CA . PRO A 1 469 ? 1.348 9.143 30.358 1.00 76.62 469 PRO A CA 1
ATOM 3523 C C . PRO A 1 469 ? 1.934 8.168 31.389 1.00 76.62 469 PRO A C 1
ATOM 3525 O O . PRO A 1 469 ? 2.414 7.106 31.009 1.00 76.62 469 PRO A O 1
ATOM 3528 N N . THR A 1 470 ? 1.845 8.498 32.680 1.00 73.88 470 THR A N 1
ATOM 3529 C CA . THR A 1 470 ? 2.315 7.659 33.790 1.00 73.88 470 THR A CA 1
ATOM 3530 C C . THR A 1 470 ? 1.496 6.374 33.918 1.00 73.88 470 THR A C 1
ATOM 3532 O O . THR A 1 470 ? 2.082 5.298 33.918 1.00 73.88 470 THR A O 1
ATOM 3535 N N . GLU A 1 471 ? 0.160 6.459 33.894 1.00 69.44 471 GLU A N 1
ATOM 3536 C CA . GLU A 1 471 ? -0.727 5.277 33.870 1.00 69.44 471 GLU A CA 1
ATOM 3537 C C . GLU A 1 471 ? -0.442 4.376 32.668 1.00 69.44 471 GLU A C 1
ATOM 3539 O O . GLU A 1 471 ? -0.465 3.153 32.760 1.00 69.44 471 GLU A O 1
ATOM 3544 N N . THR A 1 472 ? -0.138 4.980 31.518 1.00 71.12 472 THR A N 1
ATOM 3545 C CA . THR A 1 472 ? 0.206 4.226 30.308 1.00 71.12 472 THR A CA 1
ATOM 3546 C C . THR A 1 472 ? 1.508 3.455 30.502 1.00 71.12 472 THR A C 1
ATOM 3548 O O . THR A 1 472 ? 1.619 2.318 30.058 1.00 71.12 472 THR A O 1
ATOM 3551 N N . LEU A 1 473 ? 2.490 4.042 31.188 1.00 71.19 473 LEU A N 1
ATOM 3552 C CA . LEU A 1 473 ? 3.744 3.364 31.513 1.00 71.19 473 LEU A CA 1
ATOM 3553 C C . LEU A 1 473 ? 3.547 2.239 32.524 1.00 71.19 473 LEU A C 1
ATOM 3555 O O . LEU A 1 473 ? 4.095 1.158 32.332 1.00 71.19 473 LEU A O 1
ATOM 3559 N N . GLU A 1 474 ? 2.726 2.450 33.547 1.00 68.00 474 GLU A N 1
ATOM 3560 C CA . GLU A 1 474 ? 2.366 1.413 34.519 1.00 68.00 474 GLU A CA 1
ATOM 3561 C C . GLU A 1 474 ? 1.597 0.256 33.860 1.00 68.00 474 GLU A C 1
ATOM 3563 O O . GLU A 1 474 ? 1.874 -0.915 34.129 1.00 68.00 474 GLU A O 1
ATOM 3568 N N . MET A 1 475 ? 0.693 0.560 32.925 1.00 66.38 475 MET A N 1
ATOM 3569 C CA . MET A 1 475 ? -0.008 -0.436 32.109 1.00 66.38 475 MET A CA 1
ATOM 3570 C C . MET A 1 475 ? 0.967 -1.231 31.232 1.00 66.38 475 MET A C 1
ATOM 3572 O O . MET A 1 475 ? 0.868 -2.450 31.127 1.00 66.38 475 MET A O 1
ATOM 3576 N N . LEU A 1 476 ? 1.940 -0.556 30.618 1.00 68.06 476 LEU A N 1
ATOM 3577 C CA . LEU A 1 476 ? 2.980 -1.203 29.823 1.00 68.06 476 LEU A CA 1
ATOM 3578 C C . LEU A 1 476 ? 3.862 -2.122 30.698 1.00 68.06 476 LEU A C 1
ATOM 3580 O O . LEU A 1 476 ? 4.072 -3.278 30.330 1.00 68.06 476 LEU A O 1
ATOM 3584 N N . HIS A 1 477 ? 4.301 -1.672 31.879 1.00 65.75 477 HIS A N 1
ATOM 3585 C CA . HIS A 1 477 ? 5.054 -2.503 32.833 1.00 65.75 477 HIS A CA 1
ATOM 3586 C C . HIS A 1 477 ? 4.253 -3.727 33.301 1.00 65.75 477 HIS A C 1
ATOM 3588 O O . HIS A 1 477 ? 4.736 -4.857 33.229 1.00 65.75 477 HIS A O 1
ATOM 3594 N N . SER A 1 478 ? 3.010 -3.524 33.746 1.00 59.03 478 SER A N 1
ATOM 3595 C CA . SER A 1 478 ? 2.134 -4.608 34.220 1.00 59.03 478 SER A CA 1
ATOM 3596 C C . SER A 1 478 ? 1.757 -5.604 33.117 1.00 59.03 478 SER A C 1
ATOM 3598 O O . SER A 1 478 ? 1.500 -6.774 33.398 1.00 59.03 478 SER A O 1
ATOM 3600 N N . ALA A 1 479 ? 1.811 -5.183 31.853 1.00 58.09 479 ALA A N 1
ATOM 3601 C CA . ALA A 1 479 ? 1.620 -6.039 30.691 1.00 58.09 479 ALA A CA 1
ATOM 3602 C C . ALA A 1 479 ? 2.863 -6.878 30.307 1.00 58.09 479 ALA A C 1
ATOM 3604 O O . ALA A 1 479 ? 2.834 -7.567 29.286 1.00 58.09 479 ALA A O 1
ATOM 3605 N N . GLY A 1 480 ? 3.923 -6.876 31.125 1.00 55.72 480 GLY A N 1
ATOM 3606 C CA . GLY A 1 480 ? 5.066 -7.788 30.998 1.00 55.72 480 GLY A CA 1
ATOM 3607 C C . GLY A 1 480 ? 6.243 -7.249 30.180 1.00 55.72 480 GLY A C 1
ATOM 3608 O O . GLY A 1 480 ? 7.089 -8.032 29.747 1.00 55.72 480 GLY A O 1
ATOM 3609 N N . LEU A 1 481 ? 6.310 -5.935 29.953 1.00 61.09 481 LEU A N 1
ATOM 3610 C CA . LEU A 1 481 ? 7.500 -5.290 29.397 1.00 61.09 481 LEU A CA 1
ATOM 3611 C C . LEU A 1 481 ? 8.636 -5.258 30.428 1.00 61.09 481 LEU A C 1
ATOM 3613 O O . LEU A 1 481 ? 8.416 -4.927 31.591 1.00 61.09 481 LEU A O 1
ATOM 3617 N N . SER A 1 482 ? 9.860 -5.563 29.986 1.00 61.59 482 SER A N 1
ATOM 3618 C CA . SER A 1 482 ? 11.054 -5.375 30.810 1.00 61.59 482 SER A CA 1
ATOM 3619 C C . SER A 1 482 ? 11.352 -3.885 31.001 1.00 61.59 482 SER A C 1
ATOM 3621 O O . SER A 1 482 ? 11.034 -3.072 30.128 1.00 61.59 482 SER A O 1
ATOM 3623 N N . ASP A 1 483 ? 11.995 -3.521 32.113 1.00 63.94 483 ASP A N 1
ATOM 3624 C CA . ASP A 1 483 ? 12.372 -2.129 32.400 1.00 63.94 483 ASP A CA 1
ATOM 3625 C C . ASP A 1 483 ? 13.226 -1.513 31.274 1.00 63.94 483 ASP A C 1
ATOM 3627 O O . ASP A 1 483 ? 13.072 -0.334 30.957 1.00 63.94 483 ASP A O 1
ATOM 3631 N N . ASP A 1 484 ? 14.045 -2.323 30.595 1.00 61.97 484 ASP A N 1
ATOM 3632 C CA . ASP A 1 484 ? 14.846 -1.912 29.436 1.00 61.97 484 ASP A CA 1
ATOM 3633 C C . ASP A 1 484 ? 13.985 -1.593 28.199 1.00 61.97 484 ASP A C 1
ATOM 3635 O O . ASP A 1 484 ? 14.261 -0.637 27.466 1.00 61.97 484 ASP A O 1
ATOM 3639 N N . ASP A 1 485 ? 12.918 -2.363 27.957 1.00 60.50 485 ASP A N 1
ATOM 3640 C CA . ASP A 1 485 ? 12.004 -2.134 26.834 1.00 60.50 485 ASP A CA 1
ATOM 3641 C C . ASP A 1 485 ? 11.121 -0.894 27.076 1.00 60.50 485 ASP A C 1
ATOM 3643 O O . ASP A 1 485 ? 10.889 -0.107 26.151 1.00 60.50 485 ASP A O 1
ATOM 3647 N N . VAL A 1 486 ? 10.674 -0.665 28.318 1.00 61.22 486 VAL A N 1
ATOM 3648 C CA . VAL A 1 486 ? 9.957 0.569 28.685 1.00 61.22 486 VAL A CA 1
ATOM 3649 C C . VAL A 1 486 ? 10.890 1.773 28.602 1.00 61.22 486 VAL A C 1
ATOM 3651 O O . VAL A 1 486 ? 10.527 2.778 27.989 1.00 61.22 486 VAL A O 1
ATOM 3654 N N . ALA A 1 487 ? 12.119 1.666 29.114 1.00 57.69 487 ALA A N 1
ATOM 3655 C CA . ALA A 1 487 ? 13.133 2.708 28.982 1.00 57.69 487 ALA A CA 1
ATOM 3656 C C . ALA A 1 487 ? 13.424 3.036 27.510 1.00 57.69 487 ALA A C 1
ATOM 3658 O O . ALA A 1 487 ? 13.595 4.206 27.165 1.00 57.69 487 ALA A O 1
ATOM 3659 N N . PHE A 1 488 ? 13.403 2.046 26.612 1.00 59.72 488 PHE A N 1
ATOM 3660 C CA . PHE A 1 488 ? 13.540 2.275 25.176 1.00 59.72 488 PHE A CA 1
ATOM 3661 C C . PHE A 1 488 ? 12.380 3.111 24.603 1.00 59.72 488 PHE A C 1
ATOM 3663 O O . PHE A 1 488 ? 12.625 4.075 23.870 1.00 59.72 488 PHE A O 1
ATOM 3670 N N . VAL A 1 489 ? 11.127 2.794 24.947 1.00 59.75 489 VAL A N 1
ATOM 3671 C CA . VAL A 1 489 ? 9.943 3.552 24.490 1.00 59.75 489 VAL A CA 1
ATOM 3672 C C . VAL A 1 489 ? 9.910 4.960 25.107 1.00 59.75 489 VAL A C 1
ATOM 3674 O O . VAL A 1 489 ? 9.621 5.934 24.409 1.00 59.75 489 VAL A O 1
ATOM 3677 N N . VAL A 1 490 ? 10.281 5.085 26.385 1.00 58.78 490 VAL A N 1
ATOM 3678 C CA . VAL A 1 490 ? 10.320 6.340 27.160 1.00 58.78 490 VAL A CA 1
ATOM 3679 C C . VAL A 1 490 ? 11.515 7.221 26.811 1.00 58.78 490 VAL A C 1
ATOM 3681 O O . VAL A 1 490 ? 11.423 8.436 26.965 1.00 58.78 490 VAL A O 1
ATOM 3684 N N . SER A 1 491 ? 12.610 6.664 26.281 1.00 55.25 491 SER A N 1
ATOM 3685 C CA . SER A 1 491 ? 13.838 7.409 25.945 1.00 55.25 491 SER A CA 1
ATOM 3686 C C . SER A 1 491 ? 13.616 8.591 24.996 1.00 55.25 491 SER A C 1
ATOM 3688 O O . SER A 1 491 ? 14.468 9.471 24.887 1.00 55.25 491 SER A O 1
ATOM 3690 N N . ARG A 1 492 ? 12.469 8.623 24.309 1.00 65.19 492 ARG A N 1
ATOM 3691 C CA . ARG A 1 492 ? 12.068 9.706 23.411 1.00 65.19 492 ARG A CA 1
ATOM 3692 C C . ARG A 1 492 ? 11.145 10.747 24.048 1.00 65.19 492 ARG A C 1
ATOM 3694 O O . ARG A 1 492 ? 10.871 11.745 23.408 1.00 65.19 492 ARG A O 1
ATOM 3701 N N . GLY A 1 493 ? 10.711 10.566 25.292 1.00 75.75 493 GLY A N 1
ATOM 3702 C CA . GLY A 1 493 ? 9.863 11.507 26.023 1.00 75.75 493 GLY A CA 1
ATOM 3703 C C . GLY A 1 493 ? 8.364 11.222 25.898 1.00 75.75 493 GLY A C 1
ATOM 3704 O O . GLY A 1 493 ? 7.899 10.541 24.974 1.00 75.75 493 GLY A O 1
ATOM 3705 N N . ALA A 1 494 ? 7.612 11.739 26.868 1.00 83.25 494 ALA A N 1
ATOM 3706 C CA . ALA A 1 494 ? 6.169 11.587 26.994 1.00 83.25 494 ALA A CA 1
ATOM 3707 C C . ALA A 1 494 ? 5.512 12.948 27.253 1.00 83.25 494 ALA A C 1
ATOM 3709 O O . ALA A 1 494 ? 6.048 13.777 27.988 1.00 83.25 494 ALA A O 1
ATOM 3710 N N . VAL A 1 495 ? 4.343 13.176 26.656 1.00 86.94 495 VAL A N 1
ATOM 3711 C CA . VAL A 1 495 ? 3.627 14.454 26.714 1.00 86.94 495 VAL A CA 1
ATOM 3712 C C . VAL A 1 495 ? 2.214 14.222 27.230 1.00 86.94 495 VAL A C 1
ATOM 3714 O O . VAL A 1 495 ? 1.459 13.416 26.689 1.00 86.94 495 VAL A O 1
ATOM 3717 N N . SER A 1 496 ? 1.843 14.945 28.284 1.00 88.88 496 SER A N 1
ATOM 3718 C CA . SER A 1 496 ? 0.457 14.998 28.753 1.00 88.88 496 SER A CA 1
ATOM 3719 C C . SER A 1 496 ? -0.321 16.088 28.017 1.00 88.88 496 SER A C 1
ATOM 3721 O O . SER A 1 496 ? 0.272 17.046 27.512 1.00 88.88 496 SER A O 1
ATOM 3723 N N . ARG A 1 497 ? -1.653 16.005 28.032 1.00 87.50 497 ARG A N 1
ATOM 3724 C CA . ARG A 1 497 ? -2.521 17.089 27.548 1.00 87.50 497 ARG A CA 1
ATOM 3725 C C . ARG A 1 497 ? -2.171 18.451 28.156 1.00 87.50 497 ARG A C 1
ATOM 3727 O O . ARG A 1 497 ? -2.036 19.416 27.413 1.00 87.50 497 ARG A O 1
ATOM 3734 N N . ALA A 1 498 ? -1.957 18.521 29.470 1.00 86.25 498 ALA A N 1
ATOM 3735 C CA . ALA A 1 498 ? -1.605 19.770 30.147 1.00 86.25 498 ALA A CA 1
ATOM 3736 C C . ALA A 1 498 ? -0.271 20.342 29.639 1.00 86.25 498 ALA A C 1
ATOM 3738 O O . ALA A 1 498 ? -0.145 21.543 29.418 1.00 86.25 498 ALA A O 1
ATOM 3739 N N . THR A 1 499 ? 0.720 19.477 29.399 1.00 86.44 499 THR A N 1
ATOM 3740 C CA . THR A 1 499 ? 2.018 19.877 28.838 1.00 86.44 499 THR A CA 1
ATOM 3741 C C . THR A 1 499 ? 1.887 20.376 27.400 1.00 86.44 499 THR A C 1
ATOM 3743 O O . THR A 1 499 ? 2.549 21.343 27.033 1.00 86.44 499 THR A O 1
ATOM 3746 N N . LEU A 1 500 ? 1.041 19.729 26.596 1.00 88.12 500 LEU A N 1
ATOM 3747 C CA . LEU A 1 500 ? 0.784 20.112 25.209 1.00 88.12 500 LEU A CA 1
ATOM 3748 C C . LEU A 1 500 ? 0.074 21.474 25.133 1.00 88.12 500 LEU A C 1
ATOM 3750 O O . LEU A 1 500 ? 0.512 22.357 24.403 1.00 88.12 500 LEU A O 1
ATOM 3754 N N . GLU A 1 501 ? -0.979 21.666 25.931 1.00 89.12 501 GLU A N 1
ATOM 3755 C CA . GLU A 1 501 ? -1.770 22.906 25.980 1.00 89.12 501 GLU A CA 1
ATOM 3756 C C . GLU A 1 501 ? -1.001 24.087 26.590 1.00 89.12 501 GLU A C 1
ATOM 3758 O O . GLU A 1 501 ? -1.252 25.234 26.228 1.00 89.12 501 GLU A O 1
ATOM 3763 N N . ALA A 1 502 ? -0.026 23.826 27.468 1.00 90.12 502 ALA A N 1
ATOM 3764 C CA . ALA A 1 502 ? 0.851 24.858 28.019 1.00 90.12 502 ALA A CA 1
ATOM 3765 C C . ALA A 1 502 ? 1.840 25.436 26.989 1.00 90.12 502 ALA A C 1
ATOM 3767 O O . ALA A 1 502 ? 2.458 26.470 27.250 1.00 90.12 502 ALA A O 1
ATOM 3768 N N . ARG A 1 503 ? 2.028 24.775 25.838 1.00 89.88 503 ARG A N 1
ATOM 3769 C CA . ARG A 1 503 ? 2.917 25.240 24.769 1.00 89.88 503 ARG A CA 1
ATOM 3770 C C . ARG A 1 503 ? 2.135 25.916 23.645 1.00 89.88 503 ARG A C 1
ATOM 3772 O O . ARG A 1 503 ? 1.047 25.456 23.291 1.00 89.88 503 ARG A O 1
ATOM 3779 N N . PRO A 1 504 ? 2.689 26.981 23.035 1.00 89.56 504 PRO A N 1
ATOM 3780 C CA . PRO A 1 504 ? 2.077 27.598 21.868 1.00 89.56 504 PRO A CA 1
ATOM 3781 C C . PRO A 1 504 ? 1.986 26.592 20.715 1.00 89.56 504 PRO A C 1
ATOM 3783 O O . PRO A 1 504 ? 2.846 25.726 20.549 1.00 89.56 504 PRO A O 1
ATOM 3786 N N . ARG A 1 505 ? 0.944 26.728 19.888 1.00 86.19 505 ARG A N 1
ATOM 3787 C CA . ARG A 1 505 ? 0.606 25.783 18.807 1.00 86.19 505 ARG A CA 1
ATOM 3788 C C . ARG A 1 505 ? 1.755 25.528 17.824 1.00 86.19 505 ARG A C 1
ATOM 3790 O O . ARG A 1 505 ? 1.866 24.446 17.261 1.00 86.19 505 ARG A O 1
ATOM 3797 N N . GLU A 1 506 ? 2.627 26.509 17.634 1.00 87.00 506 GLU A N 1
ATOM 3798 C CA . GLU A 1 506 ? 3.803 26.423 16.761 1.00 87.00 506 GLU A CA 1
ATOM 3799 C C . GLU A 1 506 ? 4.838 25.400 17.263 1.00 87.00 506 GLU A C 1
ATOM 3801 O O . GLU A 1 506 ? 5.505 24.746 16.460 1.00 87.00 506 GLU A O 1
ATOM 3806 N N . GLU A 1 507 ? 4.929 25.191 18.580 1.00 89.31 507 GLU A N 1
ATOM 3807 C CA . GLU A 1 507 ? 5.833 24.212 19.199 1.00 89.31 507 GLU A CA 1
ATOM 3808 C C . GLU A 1 507 ? 5.287 22.776 19.132 1.00 89.31 507 GLU A C 1
ATOM 3810 O O . GLU A 1 507 ? 6.042 21.816 19.311 1.00 89.31 507 GLU A O 1
ATOM 3815 N N . TRP A 1 508 ? 3.995 22.591 18.829 1.00 91.75 508 TRP A N 1
ATOM 3816 C CA . TRP A 1 508 ? 3.360 21.268 18.825 1.00 91.75 508 TRP A CA 1
ATOM 3817 C C . TRP A 1 508 ? 3.979 20.325 17.794 1.00 91.75 508 TRP A C 1
ATOM 3819 O O . TRP A 1 508 ? 4.079 19.128 18.050 1.00 91.75 508 TRP A O 1
ATOM 3829 N N . ALA A 1 509 ? 4.443 20.842 16.652 1.00 89.50 509 ALA A N 1
ATOM 3830 C CA . ALA A 1 509 ? 5.120 20.027 15.644 1.00 89.50 509 ALA A CA 1
ATOM 3831 C C . ALA A 1 509 ? 6.446 19.444 16.169 1.00 89.50 509 ALA A C 1
ATOM 3833 O O . ALA A 1 509 ? 6.742 18.275 15.920 1.00 89.50 509 ALA A O 1
ATOM 3834 N N . GLY A 1 510 ? 7.214 20.228 16.936 1.00 88.19 510 GLY A N 1
ATOM 3835 C CA . GLY A 1 510 ? 8.441 19.759 17.589 1.00 88.19 510 GLY A CA 1
ATOM 3836 C C . GLY A 1 510 ? 8.139 18.689 18.634 1.00 88.19 510 GLY A C 1
ATOM 3837 O O . GLY A 1 510 ? 8.685 17.589 18.575 1.00 88.19 510 GLY A O 1
ATOM 3838 N N . LEU A 1 511 ? 7.160 18.951 19.507 1.00 89.25 511 LEU A N 1
ATOM 3839 C CA . LEU A 1 511 ? 6.709 17.979 20.508 1.00 89.25 511 LEU A CA 1
ATOM 3840 C C . LEU A 1 511 ? 6.242 16.666 19.871 1.00 89.25 511 LEU A C 1
ATOM 3842 O O . LEU A 1 511 ? 6.596 15.590 20.358 1.00 89.25 511 LEU A O 1
ATOM 3846 N N . ALA A 1 512 ? 5.491 16.753 18.770 1.00 90.25 512 ALA A N 1
ATOM 3847 C CA . ALA A 1 512 ? 5.019 15.605 18.012 1.00 90.25 512 ALA A CA 1
ATOM 3848 C C . ALA A 1 512 ? 6.177 14.773 17.443 1.00 90.25 512 ALA A C 1
ATOM 3850 O O . ALA A 1 512 ? 6.130 13.543 17.489 1.00 90.25 512 ALA A O 1
ATOM 3851 N N . LEU A 1 513 ? 7.227 15.414 16.919 1.00 88.00 513 LEU A N 1
ATOM 3852 C CA . LEU A 1 513 ? 8.388 14.738 16.331 1.00 88.00 513 LEU A CA 1
ATOM 3853 C C . LEU A 1 513 ? 9.279 14.080 17.385 1.00 88.00 513 LEU A C 1
ATOM 3855 O O . LEU A 1 513 ? 9.691 12.927 17.184 1.00 88.00 513 LEU A O 1
ATOM 3859 N N . ASP A 1 514 ? 9.501 14.766 18.502 1.00 88.19 514 ASP A N 1
ATOM 3860 C CA . ASP A 1 514 ? 10.461 14.359 19.523 1.00 88.19 514 ASP A CA 1
ATOM 3861 C C . ASP A 1 514 ? 9.897 13.256 20.428 1.00 88.19 514 ASP A C 1
ATOM 3863 O O . ASP A 1 514 ? 10.573 12.253 20.637 1.00 88.19 514 ASP A O 1
ATOM 3867 N N . ASN A 1 515 ? 8.625 13.348 20.838 1.00 88.25 515 ASN A N 1
ATOM 3868 C CA . ASN A 1 515 ? 8.047 12.489 21.884 1.00 88.25 515 ASN A CA 1
ATOM 3869 C C . ASN A 1 515 ? 7.342 11.241 21.357 1.00 88.25 515 ASN A C 1
ATOM 3871 O O . ASN A 1 515 ? 6.689 11.287 20.318 1.00 88.25 515 ASN A O 1
ATOM 3875 N N . ALA A 1 516 ? 7.450 10.111 22.056 1.00 84.19 516 ALA A N 1
ATOM 3876 C CA . ALA A 1 516 ? 6.833 8.848 21.633 1.00 84.19 516 ALA A CA 1
ATOM 3877 C C . ALA A 1 516 ? 5.440 8.615 22.235 1.00 84.19 516 ALA A C 1
ATOM 3879 O O . ALA A 1 516 ? 4.595 8.005 21.581 1.00 84.19 516 ALA A O 1
ATOM 3880 N N . LEU A 1 517 ? 5.198 9.097 23.454 1.00 86.62 517 LEU A N 1
ATOM 3881 C CA . LEU A 1 517 ? 3.985 8.810 24.222 1.00 86.62 517 LEU A CA 1
ATOM 3882 C C . LEU A 1 517 ? 3.151 10.072 24.440 1.00 86.62 517 LEU A C 1
ATOM 3884 O O . LEU A 1 517 ? 3.684 11.112 24.826 1.00 86.62 517 LEU A O 1
ATOM 3888 N N . PHE A 1 518 ? 1.841 9.961 24.237 1.00 87.88 518 PHE A N 1
ATOM 3889 C CA . PHE A 1 518 ? 0.880 11.044 24.426 1.00 87.88 518 PHE A CA 1
ATOM 3890 C C . PHE A 1 518 ? -0.283 10.557 25.288 1.00 87.88 518 PHE A C 1
ATOM 3892 O O . PHE A 1 518 ? -0.972 9.614 24.907 1.00 87.88 518 PHE A O 1
ATOM 3899 N N . GLY A 1 519 ? -0.506 11.192 26.438 1.00 86.75 519 GLY A N 1
ATOM 3900 C CA . GLY A 1 519 ? -1.535 10.779 27.398 1.00 86.75 519 GLY A CA 1
ATOM 3901 C C . GLY A 1 519 ? -2.590 11.852 27.653 1.00 86.75 519 GLY A C 1
ATOM 3902 O O . GLY A 1 519 ? -2.263 13.032 27.828 1.00 86.75 519 GLY A O 1
ATOM 3903 N N . GLY A 1 520 ? -3.856 11.437 27.695 1.00 83.12 520 GLY A N 1
ATOM 3904 C CA . GLY A 1 520 ? -4.997 12.264 28.088 1.00 83.12 520 GLY A CA 1
ATOM 3905 C C . GLY A 1 520 ? -5.468 13.244 27.016 1.00 83.12 520 GLY A C 1
ATOM 3906 O O . GLY A 1 520 ? -6.209 14.179 27.325 1.00 83.12 520 GLY A O 1
ATOM 3907 N N . LEU A 1 521 ? -5.013 13.083 25.770 1.00 87.81 521 LEU A N 1
ATOM 3908 C CA . LEU A 1 521 ? -5.397 13.951 24.658 1.00 87.81 521 LEU A CA 1
ATOM 3909 C C . LEU A 1 521 ? -6.848 13.680 24.242 1.00 87.81 521 LEU A C 1
ATOM 3911 O O . LEU A 1 521 ? -7.306 12.539 24.206 1.00 87.81 521 LEU A O 1
ATOM 3915 N N . SER A 1 522 ? -7.561 14.742 23.868 1.00 85.12 522 SER A N 1
ATOM 3916 C CA . SER A 1 522 ? -8.854 14.608 23.185 1.00 85.12 522 SER A CA 1
ATOM 3917 C C . SER A 1 522 ? -8.684 14.014 21.774 1.00 85.12 522 SER A C 1
ATOM 3919 O O . SER A 1 522 ? -7.625 14.196 21.164 1.00 85.12 522 SER A O 1
ATOM 3921 N N . PRO A 1 523 ? -9.713 13.344 21.217 1.00 82.50 523 PRO A N 1
ATOM 3922 C CA . PRO A 1 523 ? -9.709 12.843 19.837 1.00 82.50 523 PRO A CA 1
ATOM 3923 C C . PRO A 1 523 ? -9.222 13.870 18.804 1.00 82.50 523 PRO A C 1
ATOM 3925 O O . PRO A 1 523 ? -8.416 13.555 17.926 1.00 82.50 523 PRO A O 1
ATOM 3928 N N . GLU A 1 524 ? -9.663 15.121 18.934 1.00 84.75 524 GLU A N 1
ATOM 3929 C CA . GLU A 1 524 ? -9.302 16.230 18.051 1.00 84.75 524 GLU A CA 1
ATOM 3930 C C . GLU A 1 524 ? -7.815 16.573 18.160 1.00 84.75 524 GLU A C 1
ATOM 3932 O O . GLU A 1 524 ? -7.152 16.763 17.140 1.00 84.75 524 GLU A O 1
ATOM 3937 N N . GLN A 1 525 ? -7.273 16.594 19.382 1.00 90.38 525 GLN A N 1
ATOM 3938 C CA . GLN A 1 525 ? -5.850 16.841 19.628 1.00 90.38 525 GLN A CA 1
ATOM 3939 C C . GLN A 1 525 ? -4.977 15.726 19.052 1.00 90.38 525 GLN A C 1
ATOM 3941 O O . GLN A 1 525 ? -3.945 16.016 18.451 1.00 90.38 525 GLN A O 1
ATOM 3946 N N . VAL A 1 526 ? -5.391 14.459 19.173 1.00 90.31 526 VAL A N 1
ATOM 3947 C CA . VAL A 1 526 ? -4.681 13.339 18.532 1.00 90.31 526 VAL A CA 1
ATOM 3948 C C . VAL A 1 526 ? -4.681 13.515 17.011 1.00 90.31 526 VAL A C 1
ATOM 3950 O O . VAL A 1 526 ? -3.629 13.414 16.375 1.00 90.31 526 VAL A O 1
ATOM 3953 N N . GLY A 1 527 ? -5.839 13.841 16.428 1.00 89.56 527 GLY A N 1
ATOM 3954 C CA . GLY A 1 527 ? -5.958 14.150 15.002 1.00 89.56 527 GLY A CA 1
ATOM 3955 C C . GLY A 1 527 ? -5.041 15.289 14.556 1.00 89.56 527 GLY A C 1
ATOM 3956 O O . GLY A 1 527 ? -4.392 15.194 13.512 1.00 89.56 527 GLY A O 1
ATOM 3957 N N . GLU A 1 528 ? -4.924 16.336 15.367 1.00 90.75 528 GLU A N 1
ATOM 3958 C CA . GLU A 1 528 ? -4.037 17.464 15.103 1.00 90.75 528 GLU A CA 1
ATOM 3959 C C . GLU A 1 528 ? -2.553 17.085 15.184 1.00 90.75 528 GLU A C 1
ATOM 3961 O O . GLU A 1 528 ? -1.788 17.431 14.284 1.00 90.75 528 GLU A O 1
ATOM 3966 N N . VAL A 1 529 ? -2.136 16.318 16.195 1.00 92.88 529 VAL A N 1
ATOM 3967 C CA . VAL A 1 529 ? -0.753 15.818 16.305 1.00 92.88 529 VAL A CA 1
ATOM 3968 C C . VAL A 1 529 ? -0.387 14.964 15.087 1.00 92.88 529 VAL A C 1
ATOM 3970 O O . VAL A 1 529 ? 0.679 15.148 14.494 1.00 92.88 529 VAL A O 1
ATOM 3973 N N . VAL A 1 530 ? -1.286 14.073 14.654 1.00 93.88 530 VAL A N 1
ATOM 3974 C CA . VAL A 1 530 ? -1.107 13.272 13.429 1.00 93.88 530 VAL A CA 1
ATOM 3975 C C . VAL A 1 530 ? -1.005 14.166 12.191 1.00 93.88 530 VAL A C 1
ATOM 3977 O O . VAL A 1 530 ? -0.160 13.931 11.321 1.00 93.88 530 VAL A O 1
ATOM 3980 N N . HIS A 1 531 ? -1.835 15.208 12.106 1.00 92.69 531 HIS A N 1
ATOM 3981 C CA . HIS A 1 531 ? -1.779 16.171 11.013 1.00 92.69 531 HIS A CA 1
ATOM 3982 C C . HIS A 1 531 ? -0.441 16.920 10.976 1.00 92.69 531 HIS A C 1
ATOM 3984 O O . HIS A 1 531 ? 0.151 17.036 9.903 1.00 92.69 531 HIS A O 1
ATOM 3990 N N . LEU A 1 532 ? 0.065 17.372 12.127 1.00 93.19 532 LEU A N 1
ATOM 3991 C CA . LEU A 1 532 ? 1.348 18.067 12.241 1.00 93.19 532 LEU A CA 1
ATOM 3992 C C . LEU A 1 532 ? 2.518 17.167 11.837 1.00 93.19 532 LEU A C 1
ATOM 3994 O O . LEU A 1 532 ? 3.342 17.590 11.032 1.00 93.19 532 LEU A O 1
ATOM 3998 N N . LEU A 1 533 ? 2.544 15.907 12.288 1.00 92.25 533 LEU A N 1
ATOM 3999 C CA . LEU A 1 533 ? 3.542 14.922 11.845 1.00 92.25 533 LEU A CA 1
ATOM 4000 C C . LEU A 1 533 ? 3.562 14.795 10.318 1.00 92.25 533 LEU A C 1
ATOM 4002 O O . LEU A 1 533 ? 4.617 14.865 9.684 1.00 92.25 533 LEU A O 1
ATOM 4006 N N . ARG A 1 534 ? 2.379 14.663 9.710 1.00 91.19 534 ARG A N 1
ATOM 4007 C CA . ARG A 1 534 ? 2.239 14.590 8.254 1.00 91.19 534 ARG A CA 1
ATOM 4008 C C . ARG A 1 534 ? 2.675 15.888 7.565 1.00 91.19 534 ARG A C 1
ATOM 4010 O O . ARG A 1 534 ? 3.331 15.833 6.525 1.00 91.19 534 ARG A O 1
ATOM 4017 N N . ALA A 1 535 ? 2.331 17.046 8.125 1.00 88.94 535 ALA A N 1
ATOM 4018 C CA . ALA A 1 535 ? 2.727 18.355 7.607 1.00 88.94 535 ALA A CA 1
ATOM 4019 C C . ALA A 1 535 ? 4.248 18.577 7.685 1.00 88.94 535 ALA A C 1
ATOM 4021 O O . ALA A 1 535 ? 4.814 19.222 6.803 1.00 88.94 535 ALA A O 1
ATOM 4022 N N . SER A 1 536 ? 4.926 17.968 8.663 1.00 88.56 536 SER A N 1
ATOM 4023 C CA . SER A 1 536 ? 6.392 17.922 8.765 1.00 88.56 536 SER A CA 1
ATOM 4024 C C . SER A 1 536 ? 7.065 17.004 7.731 1.00 88.56 536 SER A C 1
ATOM 4026 O O . SER A 1 536 ? 8.289 16.895 7.719 1.00 88.56 536 SER A O 1
ATOM 4028 N N . GLY A 1 537 ? 6.297 16.367 6.839 1.00 85.94 537 GLY A N 1
ATOM 4029 C CA . GLY A 1 537 ? 6.807 15.515 5.761 1.00 85.94 537 GLY A CA 1
ATOM 4030 C C . GLY A 1 537 ? 6.861 14.023 6.097 1.00 85.94 537 GLY A C 1
ATOM 4031 O O . GLY A 1 537 ? 7.370 13.243 5.290 1.00 85.94 537 GLY A O 1
ATOM 4032 N N . GLU A 1 538 ? 6.330 13.608 7.249 1.00 88.38 538 GLU A N 1
ATOM 4033 C CA . GLU A 1 538 ? 6.250 12.197 7.627 1.00 88.38 538 GLU A CA 1
ATOM 4034 C C . GLU A 1 538 ? 5.103 11.479 6.920 1.00 88.38 538 GLU A C 1
ATOM 4036 O O . GLU A 1 538 ? 4.008 12.016 6.742 1.00 88.38 538 GLU A O 1
ATOM 4041 N N . THR A 1 539 ? 5.324 10.211 6.572 1.00 89.88 539 THR A N 1
ATOM 4042 C CA . THR A 1 539 ? 4.233 9.336 6.138 1.00 89.88 539 THR A CA 1
ATOM 4043 C C . THR A 1 539 ? 3.721 8.588 7.355 1.00 89.88 539 THR A C 1
ATOM 4045 O O . THR A 1 539 ? 4.354 7.645 7.833 1.00 89.88 539 THR A O 1
ATOM 4048 N N . VAL A 1 540 ? 2.587 9.059 7.872 1.00 92.69 540 VAL A N 1
ATOM 4049 C CA . VAL A 1 540 ? 2.007 8.582 9.130 1.00 92.69 540 VAL A CA 1
ATOM 4050 C C . VAL A 1 540 ? 0.955 7.514 8.855 1.00 92.69 540 VAL A C 1
ATOM 4052 O O . VAL A 1 540 ? -0.072 7.800 8.226 1.00 92.69 540 VAL A O 1
ATOM 4055 N N . ALA A 1 541 ? 1.210 6.300 9.335 1.00 93.19 541 ALA A N 1
ATOM 4056 C CA . ALA A 1 541 ? 0.205 5.257 9.450 1.00 93.19 541 ALA A CA 1
ATOM 4057 C C . ALA A 1 541 ? -0.479 5.367 10.812 1.00 93.19 541 ALA A C 1
ATOM 4059 O O . ALA A 1 541 ? 0.202 5.475 11.827 1.00 93.19 541 ALA A O 1
ATOM 4060 N N . VAL A 1 542 ? -1.809 5.348 10.833 1.00 93.19 542 VAL A N 1
ATOM 4061 C CA . VAL A 1 542 ? -2.592 5.350 12.074 1.00 93.19 542 VAL A CA 1
ATOM 4062 C C . VAL A 1 542 ? -3.368 4.055 12.146 1.00 93.19 542 VAL A C 1
ATOM 4064 O O . VAL A 1 542 ? -4.042 3.681 11.187 1.00 93.19 542 VAL A O 1
ATOM 4067 N N . ILE A 1 543 ? -3.255 3.395 13.286 1.00 90.81 543 ILE A N 1
ATOM 4068 C CA . ILE A 1 543 ? -3.975 2.184 13.628 1.00 90.81 543 ILE A CA 1
ATOM 4069 C C . ILE A 1 543 ? -4.969 2.549 14.723 1.00 90.81 543 ILE A C 1
ATOM 4071 O O . ILE A 1 543 ? -4.541 3.001 15.786 1.00 90.81 543 ILE A O 1
ATOM 4075 N N . GLY A 1 544 ? -6.254 2.333 14.450 1.00 84.69 544 GLY A N 1
ATOM 4076 C CA . GLY A 1 544 ? -7.344 2.586 15.388 1.00 84.69 544 GLY A CA 1
ATOM 4077 C C . GLY A 1 544 ? -8.567 1.733 15.074 1.00 84.69 544 GLY A C 1
ATOM 4078 O O . GLY A 1 544 ? -8.704 1.209 13.963 1.00 84.69 544 GLY A O 1
ATOM 4079 N N . ASP A 1 545 ? -9.446 1.579 16.056 1.00 77.00 545 ASP A N 1
ATOM 4080 C CA . ASP A 1 545 ? -10.614 0.703 15.983 1.00 77.00 545 ASP A CA 1
ATOM 4081 C C . ASP A 1 545 ? -11.936 1.403 16.328 1.00 77.00 545 ASP A C 1
ATOM 4083 O O . ASP A 1 545 ? -13.010 0.936 15.928 1.00 77.00 545 ASP A O 1
ATOM 4087 N N . GLY A 1 546 ? -11.876 2.553 16.994 1.00 72.56 546 GLY A N 1
ATOM 4088 C CA . GLY A 1 546 ? -13.037 3.222 17.552 1.00 72.56 546 GLY A CA 1
ATOM 4089 C C . GLY A 1 546 ? -13.396 4.540 16.878 1.00 72.56 546 GLY A C 1
ATOM 4090 O O . GLY A 1 546 ? -12.649 5.137 16.105 1.00 72.56 546 GLY A O 1
ATOM 4091 N N . VAL A 1 547 ? -14.556 5.062 17.273 1.00 67.69 547 VAL A N 1
ATOM 4092 C CA . VAL A 1 547 ? -15.006 6.419 16.926 1.00 67.69 547 VAL A CA 1
ATOM 4093 C C . VAL A 1 547 ? -14.006 7.482 17.384 1.00 67.69 547 VAL A C 1
ATOM 4095 O O . VAL A 1 547 ? -13.776 8.462 16.678 1.00 67.69 547 VAL A O 1
ATOM 4098 N N . ARG A 1 548 ? -13.404 7.292 18.566 1.00 75.56 548 ARG A N 1
ATOM 4099 C CA . ARG A 1 548 ? -12.416 8.224 19.132 1.00 75.56 548 ARG A CA 1
ATOM 4100 C C . ARG A 1 548 ? -11.191 8.388 18.231 1.00 75.56 548 ARG A C 1
ATOM 4102 O O . ARG A 1 548 ? -10.556 9.435 18.262 1.00 75.56 548 ARG A O 1
ATOM 4109 N N . ASP A 1 549 ? -10.916 7.405 17.380 1.00 84.44 549 ASP A N 1
ATOM 4110 C CA . ASP A 1 549 ? -9.752 7.402 16.500 1.00 84.44 549 ASP A CA 1
ATOM 4111 C C . ASP A 1 549 ? -10.033 8.069 15.151 1.00 84.44 549 ASP A C 1
ATOM 4113 O O . ASP A 1 549 ? -9.106 8.319 14.380 1.00 84.44 549 ASP A O 1
ATOM 4117 N N . LEU A 1 550 ? -11.296 8.393 14.841 1.00 82.25 550 LEU A N 1
ATOM 4118 C CA . LEU A 1 550 ? -11.689 8.950 13.543 1.00 82.25 550 LEU A CA 1
ATOM 4119 C C . LEU A 1 550 ? -10.916 10.216 13.154 1.00 82.25 550 LEU A C 1
ATOM 4121 O O . LEU A 1 550 ? -10.477 10.277 12.000 1.00 82.25 550 LEU A O 1
ATOM 4125 N N . PRO A 1 551 ? -10.699 11.214 14.037 1.00 84.56 551 PRO A N 1
ATOM 4126 C CA . PRO A 1 551 ? -9.912 12.389 13.669 1.00 84.56 551 PRO A CA 1
ATOM 4127 C C . PRO A 1 551 ? -8.472 12.024 13.279 1.00 84.56 551 PRO A C 1
ATOM 4129 O O . PRO A 1 551 ? -7.948 12.537 12.289 1.00 84.56 551 PRO A O 1
ATOM 4132 N N . ALA A 1 552 ? -7.859 11.082 14.000 1.00 89.62 552 ALA A N 1
ATOM 4133 C CA . ALA A 1 552 ? -6.515 10.581 13.727 1.00 89.62 552 ALA A CA 1
ATOM 4134 C C . ALA A 1 552 ? -6.454 9.789 12.413 1.00 89.62 552 ALA A C 1
ATOM 4136 O O . ALA A 1 552 ? -5.607 10.069 11.562 1.00 89.62 552 ALA A O 1
ATOM 4137 N N . LEU A 1 553 ? -7.393 8.863 12.197 1.00 88.19 553 LEU A N 1
ATOM 4138 C CA . LEU A 1 553 ? -7.512 8.082 10.963 1.00 88.19 553 LEU A CA 1
ATOM 4139 C C . LEU A 1 553 ? -7.725 8.991 9.741 1.00 88.19 553 LEU A C 1
ATOM 4141 O O . LEU A 1 553 ? -7.085 8.799 8.708 1.00 88.19 553 LEU A O 1
ATOM 4145 N N . LYS A 1 554 ? -8.564 10.029 9.853 1.00 84.81 554 LYS A N 1
ATOM 4146 C CA . LYS A 1 554 ? -8.792 11.009 8.773 1.00 84.81 554 LYS A CA 1
ATOM 4147 C C . LYS A 1 554 ? -7.554 11.859 8.473 1.00 84.81 554 LYS A C 1
ATOM 4149 O O . LYS A 1 554 ? -7.322 12.212 7.314 1.00 84.81 554 LYS A O 1
ATOM 4154 N N . ALA A 1 555 ? -6.765 12.202 9.492 1.00 87.94 555 ALA A N 1
ATOM 4155 C CA . ALA A 1 555 ? -5.540 12.984 9.330 1.00 87.94 555 ALA A CA 1
ATOM 4156 C C . ALA A 1 555 ? -4.380 12.167 8.723 1.00 87.94 555 ALA A C 1
ATOM 4158 O O . ALA A 1 555 ? -3.526 12.730 8.018 1.00 87.94 555 ALA A O 1
ATOM 4159 N N . ALA A 1 556 ? -4.371 10.852 8.966 1.00 91.25 556 ALA A N 1
ATOM 4160 C CA . ALA A 1 556 ? -3.324 9.918 8.572 1.00 91.25 556 ALA A CA 1
ATOM 4161 C C . ALA A 1 556 ? -3.035 9.908 7.063 1.00 91.25 556 ALA A C 1
ATOM 4163 O O . ALA A 1 556 ? -3.893 10.170 6.218 1.00 91.25 556 ALA A O 1
ATOM 4164 N N . SER A 1 557 ? -1.801 9.539 6.709 1.00 90.25 557 SER A N 1
ATOM 4165 C CA . SER A 1 557 ? -1.468 9.184 5.321 1.00 90.25 557 SER A CA 1
ATOM 4166 C C . SER A 1 557 ? -1.958 7.777 4.981 1.00 90.25 557 SER A C 1
ATOM 4168 O O . SER A 1 557 ? -2.325 7.509 3.838 1.00 90.25 557 SER A O 1
ATOM 4170 N N . LEU A 1 558 ? -1.965 6.896 5.983 1.00 91.44 558 LEU A N 1
ATOM 4171 C CA . LEU A 1 558 ? -2.393 5.513 5.866 1.00 91.44 558 LEU A CA 1
ATOM 4172 C C . LEU A 1 558 ? -3.234 5.104 7.088 1.00 91.44 558 LEU A C 1
ATOM 4174 O O . LEU A 1 558 ? -2.676 4.631 8.077 1.00 91.44 558 LEU A O 1
ATOM 4178 N N . PRO A 1 559 ? -4.563 5.287 7.052 1.00 91.38 559 PRO A N 1
ATOM 4179 C CA . PRO A 1 559 ? -5.436 4.756 8.089 1.00 91.38 559 PRO A CA 1
ATOM 4180 C C . PRO A 1 559 ? -5.603 3.242 7.924 1.00 91.38 559 PRO A C 1
ATOM 4182 O O . PRO A 1 559 ? -5.897 2.761 6.818 1.00 91.38 559 PRO A O 1
ATOM 4185 N N . ILE A 1 560 ? -5.414 2.516 9.022 1.00 90.56 560 ILE A N 1
ATOM 4186 C CA . ILE A 1 560 ? -5.478 1.059 9.130 1.00 90.56 560 ILE A CA 1
ATOM 4187 C C . ILE A 1 560 ? -6.505 0.698 10.208 1.00 90.56 560 ILE A C 1
ATOM 4189 O O . ILE A 1 560 ? -6.429 1.209 11.322 1.00 90.56 560 ILE A O 1
ATOM 4193 N N . ALA A 1 561 ? -7.431 -0.198 9.875 1.00 85.69 561 ALA A N 1
ATOM 4194 C CA . ALA A 1 561 ? -8.419 -0.747 10.804 1.00 85.69 561 ALA A CA 1
ATOM 4195 C C . ALA A 1 561 ? -8.350 -2.282 10.841 1.00 85.69 561 ALA A C 1
ATOM 4197 O O . ALA A 1 561 ? -7.655 -2.912 10.034 1.00 85.69 561 ALA A O 1
ATOM 4198 N N . GLN A 1 562 ? -9.090 -2.887 11.764 1.00 81.56 562 GLN A N 1
ATOM 4199 C CA . GLN A 1 562 ? -9.283 -4.332 11.884 1.00 81.56 562 GLN A CA 1
ATOM 4200 C C . GLN A 1 562 ? -10.753 -4.695 11.613 1.00 81.56 562 GLN A C 1
ATOM 4202 O O . GLN A 1 562 ? -11.621 -3.835 11.722 1.00 81.56 562 GLN A O 1
ATOM 4207 N N . PRO A 1 563 ? -11.076 -5.959 11.289 1.00 72.81 563 PRO A N 1
ATOM 4208 C CA . PRO A 1 563 ? -12.455 -6.406 11.103 1.00 72.81 563 PRO A CA 1
ATOM 4209 C C . PRO A 1 563 ? -13.379 -6.117 12.292 1.00 72.81 563 PRO A C 1
ATOM 4211 O O . PRO A 1 563 ? -14.559 -5.872 12.088 1.00 72.81 563 PRO A O 1
ATOM 4214 N N . SER A 1 564 ? -12.844 -6.125 13.517 1.00 67.50 564 SER A N 1
ATOM 4215 C CA . SER A 1 564 ? -13.577 -5.820 14.754 1.00 67.50 564 SER A CA 1
ATOM 4216 C C . SER A 1 564 ? -13.754 -4.323 15.026 1.00 67.50 564 SER A C 1
ATOM 4218 O O . SER A 1 564 ? -14.349 -3.954 16.036 1.00 67.50 564 SER A O 1
ATOM 4220 N N . SER A 1 565 ? -13.184 -3.455 14.188 1.00 74.44 565 SER A N 1
ATOM 4221 C CA . SER A 1 565 ? -13.299 -2.010 14.340 1.00 74.44 565 SER A CA 1
ATOM 4222 C C . SER A 1 565 ? -14.720 -1.535 14.042 1.00 74.44 565 SER A C 1
ATOM 4224 O O . SER A 1 565 ? -15.446 -2.128 13.246 1.00 74.44 565 SER A O 1
ATOM 4226 N N . THR A 1 566 ? -15.096 -0.410 14.646 1.00 67.94 566 THR A N 1
ATOM 4227 C CA . THR A 1 566 ? -16.359 0.275 14.360 1.00 67.94 566 THR A CA 1
ATOM 4228 C C . THR A 1 566 ? -16.521 0.534 12.866 1.00 67.94 566 THR A C 1
ATOM 4230 O O . THR A 1 566 ? -15.548 0.752 12.134 1.00 67.94 566 THR A O 1
ATOM 4233 N N . GLN A 1 567 ? -17.768 0.570 12.405 1.00 67.06 567 GLN A N 1
ATOM 4234 C CA . GLN A 1 567 ? -18.052 0.783 10.995 1.00 67.06 567 GLN A CA 1
ATOM 4235 C C . GLN A 1 567 ? -17.466 2.108 10.480 1.00 67.06 567 GLN A C 1
ATOM 4237 O O . GLN A 1 567 ? -16.912 2.162 9.381 1.00 67.06 567 GLN A O 1
ATOM 4242 N N . ALA A 1 568 ? -17.517 3.154 11.304 1.00 65.88 568 ALA A N 1
ATOM 4243 C CA . ALA A 1 568 ? -16.892 4.434 11.004 1.00 65.88 568 ALA A CA 1
ATOM 4244 C C . ALA A 1 568 ? -15.379 4.317 10.747 1.00 65.88 568 ALA A C 1
ATOM 4246 O O . ALA A 1 568 ? -14.865 4.884 9.778 1.00 65.88 568 ALA A O 1
ATOM 4247 N N . ALA A 1 569 ? -14.663 3.564 11.587 1.00 72.88 569 ALA A N 1
ATOM 4248 C CA . ALA A 1 569 ? -13.230 3.339 11.422 1.00 72.88 569 ALA A CA 1
ATOM 4249 C C . ALA A 1 569 ? -12.938 2.519 10.153 1.00 72.88 569 ALA A C 1
ATOM 4251 O O . ALA A 1 569 ? -12.053 2.885 9.375 1.00 72.88 569 ALA A O 1
ATOM 4252 N N . LEU A 1 570 ? -13.724 1.468 9.886 1.00 75.19 570 LEU A N 1
ATOM 4253 C CA . LEU A 1 570 ? -13.613 0.659 8.668 1.00 75.19 570 LEU A CA 1
ATOM 4254 C C . LEU A 1 570 ? -13.820 1.490 7.397 1.00 75.19 570 LEU A C 1
ATOM 4256 O O . LEU A 1 570 ? -13.052 1.343 6.445 1.00 75.19 570 LEU A O 1
ATOM 4260 N N . ASP A 1 571 ? -14.813 2.377 7.368 1.00 72.31 571 ASP A N 1
ATOM 4261 C CA . ASP A 1 571 ? -15.138 3.180 6.186 1.00 72.31 571 ASP A CA 1
ATOM 4262 C C . ASP A 1 571 ? -14.059 4.224 5.855 1.00 72.31 571 ASP A C 1
ATOM 4264 O O . ASP A 1 571 ? -13.764 4.446 4.675 1.00 72.31 571 ASP A O 1
ATOM 4268 N N . VAL A 1 572 ? -13.428 4.818 6.874 1.00 77.44 572 VAL A N 1
ATOM 4269 C CA . VAL A 1 572 ? -12.298 5.753 6.710 1.00 77.44 572 VAL A CA 1
ATOM 4270 C C . VAL A 1 572 ? -10.987 5.018 6.408 1.00 77.44 572 VAL A C 1
ATOM 4272 O O . VAL A 1 572 ? -10.108 5.569 5.737 1.00 77.44 572 VAL A O 1
ATOM 4275 N N . SER A 1 573 ? -10.842 3.778 6.882 1.00 83.19 573 SER A N 1
ATOM 4276 C CA . SER A 1 573 ? -9.624 2.993 6.698 1.00 83.19 573 SER A CA 1
ATOM 4277 C C . SER A 1 573 ? -9.323 2.720 5.229 1.00 83.19 573 SER A C 1
ATOM 4279 O O . SER A 1 573 ? -10.195 2.502 4.386 1.00 83.19 573 SER A O 1
ATOM 4281 N N . SER A 1 574 ? -8.034 2.720 4.918 1.00 85.75 574 SER A N 1
ATOM 4282 C CA . SER A 1 574 ? -7.527 2.454 3.577 1.00 85.75 574 SER A CA 1
ATOM 4283 C C . SER A 1 574 ? -6.953 1.038 3.455 1.00 85.75 574 SER A C 1
ATOM 4285 O O . SER A 1 574 ? -6.879 0.484 2.353 1.00 85.75 574 SER A O 1
ATOM 4287 N N . ILE A 1 575 ? -6.605 0.446 4.603 1.00 87.81 575 ILE A N 1
ATOM 4288 C CA . ILE A 1 575 ? -6.220 -0.950 4.771 1.00 87.81 575 ILE A CA 1
ATOM 4289 C C . ILE A 1 575 ? -7.040 -1.549 5.915 1.00 87.81 575 ILE A C 1
ATOM 4291 O O . ILE A 1 575 ? -7.143 -0.941 6.979 1.00 87.81 575 ILE A O 1
ATOM 4295 N N . VAL A 1 576 ? -7.568 -2.753 5.704 1.00 85.81 576 VAL A N 1
ATOM 4296 C CA . VAL A 1 576 ? -8.169 -3.576 6.761 1.00 85.81 576 VAL A CA 1
ATOM 4297 C C . VAL A 1 576 ? -7.271 -4.787 7.004 1.00 85.81 576 VAL A C 1
ATOM 4299 O O . VAL A 1 576 ? -7.076 -5.606 6.103 1.00 85.81 576 VAL A O 1
ATOM 4302 N N . LEU A 1 577 ? -6.697 -4.889 8.202 1.00 86.06 577 LEU A N 1
ATOM 4303 C CA . LEU A 1 577 ? -5.879 -6.027 8.627 1.00 86.06 577 LEU A CA 1
ATOM 4304 C C . LEU A 1 577 ? -6.789 -7.170 9.079 1.00 86.06 577 LEU A C 1
ATOM 4306 O O . LEU A 1 577 ? -7.295 -7.155 10.193 1.00 86.06 577 LEU A O 1
ATOM 4310 N N . LEU A 1 578 ? -6.981 -8.165 8.215 1.00 79.62 578 LEU A N 1
ATOM 4311 C CA . LEU A 1 578 ? -7.803 -9.354 8.465 1.00 79.62 578 LEU A CA 1
ATOM 4312 C C . LEU A 1 578 ? -7.313 -10.177 9.657 1.00 79.62 578 LEU A C 1
ATOM 4314 O O . LEU A 1 578 ? -8.111 -10.818 10.333 1.00 79.62 578 LEU A O 1
ATOM 4318 N N . SER A 1 579 ? -6.003 -10.174 9.899 1.00 69.94 579 SER A N 1
ATOM 4319 C CA . SER A 1 579 ? -5.415 -10.816 11.066 1.00 69.94 579 SER A CA 1
ATOM 4320 C C . SER A 1 579 ? -5.244 -9.805 12.189 1.00 69.94 579 SER A C 1
ATOM 4322 O O . SER A 1 579 ? -4.668 -8.734 11.997 1.00 69.94 579 SER A O 1
ATOM 4324 N N . SER A 1 580 ? -5.689 -10.179 13.385 1.00 63.31 580 SER A N 1
ATOM 4325 C CA . SER A 1 580 ? -5.398 -9.440 14.610 1.00 63.31 580 SER A CA 1
ATOM 4326 C C . SER A 1 580 ? -4.009 -9.762 15.177 1.00 63.31 580 SER A C 1
ATOM 4328 O O . SER A 1 580 ? -3.644 -9.223 16.218 1.00 63.31 580 SER A O 1
ATOM 4330 N N . ALA A 1 581 ? -3.220 -10.614 14.505 1.00 66.25 581 ALA A N 1
ATOM 4331 C CA . ALA A 1 581 ? -1.840 -10.894 14.885 1.00 66.25 581 ALA A CA 1
ATOM 4332 C C . ALA A 1 581 ? -0.933 -9.679 14.599 1.00 66.25 581 ALA A C 1
ATOM 4334 O O . ALA A 1 581 ? -0.911 -9.195 13.461 1.00 66.25 581 ALA A O 1
ATOM 4335 N N . PRO A 1 582 ? -0.133 -9.224 15.578 1.00 67.56 582 PRO A N 1
ATOM 4336 C CA . PRO A 1 582 ? 0.795 -8.108 15.404 1.00 67.56 582 PRO A CA 1
ATOM 4337 C C . PRO A 1 582 ? 1.761 -8.310 14.220 1.00 67.56 582 PRO A C 1
ATOM 4339 O O . PRO A 1 582 ? 2.037 -7.373 13.468 1.00 67.56 582 PRO A O 1
ATOM 4342 N N . ASP A 1 583 ? 2.228 -9.542 13.998 1.00 75.94 583 ASP A N 1
ATOM 4343 C CA . ASP A 1 583 ? 3.163 -9.884 12.918 1.00 75.94 583 ASP A CA 1
ATOM 4344 C C . ASP A 1 583 ? 2.621 -9.603 11.514 1.00 75.94 583 ASP A C 1
ATOM 4346 O O . ASP A 1 583 ? 3.394 -9.342 10.585 1.00 75.94 583 ASP A O 1
ATOM 4350 N N . ALA A 1 584 ? 1.295 -9.617 11.343 1.00 81.38 584 ALA A N 1
ATOM 4351 C CA . ALA A 1 584 ? 0.675 -9.298 10.066 1.00 81.38 584 ALA A CA 1
ATOM 4352 C C . ALA A 1 584 ? 1.041 -7.873 9.626 1.00 81.38 584 ALA A C 1
ATOM 4354 O O . ALA A 1 584 ? 1.364 -7.658 8.458 1.00 81.38 584 ALA A O 1
ATOM 4355 N N . LEU A 1 585 ? 1.101 -6.915 10.560 1.00 84.25 585 LEU A N 1
ATOM 4356 C CA . LEU A 1 585 ? 1.486 -5.533 10.270 1.00 84.25 585 LEU A CA 1
ATOM 4357 C C . LEU A 1 585 ? 2.914 -5.446 9.710 1.00 84.25 585 LEU A C 1
ATOM 4359 O O . LEU A 1 585 ? 3.135 -4.781 8.695 1.00 84.25 585 LEU A O 1
ATOM 4363 N N . LEU A 1 586 ? 3.876 -6.142 10.328 1.00 83.81 586 LEU A N 1
ATOM 4364 C CA . LEU A 1 586 ? 5.266 -6.163 9.858 1.00 83.81 586 LEU A CA 1
ATOM 4365 C C . LEU A 1 586 ? 5.382 -6.763 8.456 1.00 83.81 586 LEU A C 1
ATOM 4367 O O . LEU A 1 586 ? 6.049 -6.198 7.585 1.00 83.81 586 LEU A O 1
ATOM 4371 N N . GLN A 1 587 ? 4.718 -7.898 8.226 1.00 85.31 587 GLN A N 1
ATOM 4372 C CA . GLN A 1 587 ? 4.741 -8.574 6.930 1.00 85.31 587 GLN A CA 1
ATOM 4373 C C . GLN A 1 587 ? 4.127 -7.704 5.831 1.00 85.31 587 GLN A C 1
ATOM 4375 O O . GLN A 1 587 ? 4.666 -7.625 4.724 1.00 85.31 587 GLN A O 1
ATOM 4380 N N . VAL A 1 588 ? 3.025 -7.026 6.144 1.00 88.00 588 VAL A N 1
ATOM 4381 C CA . VAL A 1 588 ? 2.304 -6.130 5.235 1.00 88.00 588 VAL A CA 1
ATOM 4382 C C . VAL A 1 588 ? 3.154 -4.908 4.899 1.00 88.00 588 VAL A C 1
ATOM 4384 O O . VAL A 1 588 ? 3.326 -4.606 3.717 1.00 88.00 588 VAL A O 1
ATOM 4387 N N . LEU A 1 589 ? 3.784 -4.268 5.891 1.00 86.31 589 LEU A N 1
ATOM 4388 C CA . LEU A 1 589 ? 4.717 -3.152 5.679 1.00 86.31 589 LEU A CA 1
ATOM 4389 C C . LEU A 1 589 ? 5.908 -3.558 4.801 1.00 86.31 589 LEU A C 1
ATOM 4391 O O . LEU A 1 589 ? 6.184 -2.915 3.782 1.00 86.31 589 LEU A O 1
ATOM 4395 N N . ALA A 1 590 ? 6.586 -4.659 5.142 1.00 84.56 590 ALA A N 1
ATOM 4396 C CA . ALA A 1 590 ? 7.719 -5.169 4.370 1.00 84.56 590 ALA A CA 1
ATOM 4397 C C . ALA A 1 590 ? 7.313 -5.495 2.924 1.00 84.56 590 ALA A C 1
ATOM 4399 O O . ALA A 1 590 ? 8.034 -5.191 1.965 1.00 84.56 590 ALA A O 1
ATOM 4400 N N . ARG A 1 591 ? 6.118 -6.066 2.740 1.00 87.69 591 ARG A N 1
ATOM 4401 C CA . ARG A 1 591 ? 5.606 -6.392 1.414 1.00 87.69 591 ARG A CA 1
ATOM 4402 C C . ARG A 1 591 ? 5.213 -5.153 0.612 1.00 87.69 591 ARG A C 1
ATOM 4404 O O . ARG A 1 591 ? 5.548 -5.094 -0.570 1.00 87.69 591 ARG A O 1
ATOM 4411 N N . GLY A 1 592 ? 4.617 -4.138 1.236 1.00 88.75 592 GLY A N 1
ATOM 4412 C CA . GLY A 1 592 ? 4.379 -2.830 0.617 1.00 88.75 592 GLY A CA 1
ATOM 4413 C C . GLY A 1 592 ? 5.667 -2.226 0.051 1.00 88.75 592 GLY A C 1
ATOM 4414 O O . GLY A 1 592 ? 5.735 -1.872 -1.130 1.00 88.75 592 GLY A O 1
ATOM 4415 N N . GLN A 1 593 ? 6.742 -2.225 0.848 1.00 86.31 593 GLN A N 1
ATOM 4416 C CA . GLN A 1 593 ? 8.068 -1.762 0.412 1.00 86.31 593 GLN A CA 1
ATOM 4417 C C . GLN A 1 593 ? 8.624 -2.568 -0.772 1.00 86.31 593 GLN A C 1
ATOM 4419 O O . GLN A 1 593 ? 9.239 -2.012 -1.685 1.00 86.31 593 GLN A O 1
ATOM 4424 N N . SER A 1 594 ? 8.407 -3.884 -0.773 1.00 86.88 594 SER A N 1
ATOM 4425 C CA . SER A 1 594 ? 8.801 -4.797 -1.851 1.00 86.88 594 SER A CA 1
ATOM 4426 C C . SER A 1 594 ? 8.069 -4.495 -3.173 1.00 86.88 594 SER A C 1
ATOM 4428 O O . SER A 1 594 ? 8.695 -4.494 -4.241 1.00 86.88 594 SER A O 1
ATOM 4430 N N . ILE A 1 595 ? 6.773 -4.163 -3.114 1.00 88.00 595 ILE A N 1
ATOM 4431 C CA . ILE A 1 595 ? 5.957 -3.790 -4.284 1.00 88.00 595 ILE A CA 1
ATOM 4432 C C . ILE A 1 595 ? 6.468 -2.483 -4.896 1.00 88.00 595 ILE A C 1
ATOM 4434 O O . ILE A 1 595 ? 6.802 -2.447 -6.082 1.00 88.00 595 ILE A O 1
ATOM 4438 N N . ILE A 1 596 ? 6.626 -1.431 -4.088 1.00 86.38 596 ILE A N 1
ATOM 4439 C CA . ILE A 1 596 ? 7.118 -0.132 -4.575 1.00 86.38 596 ILE A CA 1
ATOM 4440 C C . ILE A 1 596 ? 8.549 -0.227 -5.103 1.00 86.38 596 ILE A C 1
ATOM 4442 O O . ILE A 1 596 ? 8.879 0.367 -6.128 1.00 86.38 596 ILE A O 1
ATOM 4446 N N . ARG A 1 597 ? 9.407 -1.039 -4.480 1.00 85.81 597 ARG A N 1
ATOM 4447 C CA . ARG A 1 597 ? 10.746 -1.309 -5.017 1.00 85.81 597 ARG A CA 1
ATOM 4448 C C . ARG A 1 597 ? 10.694 -1.967 -6.395 1.00 85.81 597 ARG A C 1
ATOM 4450 O O . ARG A 1 597 ? 11.465 -1.588 -7.268 1.00 85.81 597 ARG A O 1
ATOM 4457 N N . SER A 1 598 ? 9.769 -2.900 -6.609 1.00 87.69 598 SER A N 1
ATOM 4458 C CA . SER A 1 598 ? 9.521 -3.505 -7.929 1.00 87.69 598 SER A CA 1
ATOM 4459 C C . SER A 1 598 ? 9.075 -2.500 -8.960 1.00 87.69 598 SER A C 1
ATOM 4461 O O . SER A 1 598 ? 9.584 -2.503 -10.077 1.00 87.69 598 SER A O 1
ATOM 4463 N N . LEU A 1 599 ? 8.244 -1.560 -8.546 1.00 86.62 599 LEU A N 1
ATOM 4464 C CA . LEU A 1 599 ? 7.810 -0.471 -9.393 1.00 86.62 599 LEU A CA 1
ATOM 4465 C C . LEU A 1 599 ? 8.961 0.460 -9.798 1.00 86.62 599 LEU A C 1
ATOM 4467 O O . LEU A 1 599 ? 9.117 0.788 -10.973 1.00 86.62 599 LEU A O 1
ATOM 4471 N N . VAL A 1 600 ? 9.821 0.828 -8.845 1.00 86.62 600 VAL A N 1
ATOM 4472 C CA . VAL A 1 600 ? 11.028 1.631 -9.103 1.00 86.62 600 VAL A CA 1
ATOM 4473 C C . VAL A 1 600 ? 12.009 0.895 -10.019 1.00 86.62 600 VAL A C 1
ATOM 4475 O O . VAL A 1 600 ? 12.628 1.519 -10.877 1.00 86.62 600 VAL A O 1
ATOM 4478 N N . ASP A 1 601 ? 12.148 -0.421 -9.876 1.00 87.88 601 ASP A N 1
ATOM 4479 C CA . ASP A 1 601 ? 13.023 -1.229 -10.729 1.00 87.88 601 ASP A CA 1
ATOM 4480 C C . ASP A 1 601 ? 12.492 -1.320 -12.169 1.00 87.88 601 ASP A C 1
ATOM 4482 O O . ASP A 1 601 ? 13.241 -1.097 -13.122 1.00 87.88 601 ASP A O 1
ATOM 4486 N N . VAL A 1 602 ? 11.184 -1.530 -12.337 1.00 87.62 602 VAL A N 1
ATOM 4487 C CA . VAL A 1 602 ? 10.513 -1.441 -13.644 1.00 87.62 602 VAL A CA 1
ATOM 4488 C C . VAL A 1 602 ? 10.740 -0.062 -14.274 1.00 87.62 602 VAL A C 1
ATOM 4490 O O . VAL A 1 602 ? 11.078 0.031 -15.457 1.00 87.62 602 VAL A O 1
ATOM 4493 N N . LEU A 1 603 ? 10.624 1.013 -13.487 1.00 87.50 603 LEU A N 1
ATOM 4494 C CA . LEU A 1 603 ? 10.868 2.383 -13.944 1.00 87.50 603 LEU A CA 1
ATOM 4495 C C . LEU A 1 603 ? 12.310 2.610 -14.398 1.00 87.50 603 LEU A C 1
ATOM 4497 O O . LEU A 1 603 ? 12.524 3.185 -15.463 1.00 87.50 603 LEU A O 1
ATOM 4501 N N . ARG A 1 604 ? 13.299 2.146 -13.625 1.00 89.00 604 ARG A N 1
ATOM 4502 C CA . ARG A 1 604 ? 14.724 2.249 -13.984 1.00 89.00 604 ARG A CA 1
ATOM 4503 C C . ARG A 1 604 ? 15.000 1.622 -15.340 1.00 89.00 604 ARG A C 1
ATOM 4505 O O . ARG A 1 604 ? 15.635 2.259 -16.177 1.00 89.00 604 ARG A O 1
ATOM 4512 N N . LEU A 1 605 ? 14.500 0.411 -15.559 1.00 89.94 605 LEU A N 1
ATOM 4513 C CA . LEU A 1 605 ? 14.671 -0.316 -16.811 1.00 89.94 605 LEU A CA 1
ATOM 4514 C C . LEU A 1 605 ? 14.019 0.425 -17.990 1.00 89.94 605 LEU A C 1
ATOM 4516 O O . LEU A 1 605 ? 14.697 0.771 -18.957 1.00 89.94 605 LEU A O 1
ATOM 4520 N N . ASN A 1 606 ? 12.720 0.724 -17.878 1.00 87.12 606 ASN A N 1
ATOM 4521 C CA . ASN A 1 606 ? 11.936 1.356 -18.943 1.00 87.12 606 ASN A CA 1
ATOM 4522 C C . ASN A 1 606 ? 12.510 2.723 -19.334 1.00 87.12 606 ASN A C 1
ATOM 4524 O O . ASN A 1 606 ? 12.756 2.991 -20.509 1.00 87.12 606 ASN A O 1
ATOM 4528 N N . LEU A 1 607 ? 12.755 3.587 -18.346 1.00 87.00 607 LEU A N 1
ATOM 4529 C CA . LEU A 1 607 ? 13.214 4.950 -18.599 1.00 87.00 607 LEU A CA 1
ATOM 4530 C C . LEU A 1 607 ? 14.644 4.992 -19.148 1.00 87.00 607 LEU A C 1
ATOM 4532 O O . LEU A 1 607 ? 14.963 5.896 -19.918 1.00 87.00 607 LEU A O 1
ATOM 4536 N N . THR A 1 608 ? 15.492 4.017 -18.802 1.00 90.88 608 THR A N 1
ATOM 4537 C CA . THR A 1 608 ? 16.843 3.891 -19.376 1.00 90.88 608 THR A CA 1
ATOM 4538 C C . THR A 1 608 ? 16.771 3.597 -20.873 1.00 90.88 608 THR A C 1
ATOM 4540 O O . THR A 1 608 ? 17.406 4.300 -21.657 1.00 90.88 608 THR A O 1
ATOM 4543 N N . MET A 1 609 ? 15.950 2.620 -21.280 1.00 88.62 609 MET A N 1
ATOM 4544 C CA . MET A 1 609 ? 15.779 2.255 -22.695 1.00 88.62 609 MET A CA 1
ATOM 4545 C C . MET A 1 609 ? 15.172 3.389 -23.518 1.00 88.62 609 MET A C 1
ATOM 4547 O O . MET A 1 609 ? 15.608 3.664 -24.637 1.00 88.62 609 MET A O 1
ATOM 4551 N N . VAL A 1 610 ? 14.197 4.083 -22.939 1.00 84.56 610 VAL A N 1
ATOM 4552 C CA . VAL A 1 610 ? 13.559 5.249 -23.549 1.00 84.56 610 VAL A CA 1
ATOM 4553 C C . VAL A 1 610 ? 14.551 6.399 -23.724 1.00 84.56 610 VAL A C 1
ATOM 4555 O O . VAL A 1 610 ? 14.621 6.988 -24.799 1.00 84.56 610 VAL A O 1
ATOM 4558 N N . THR A 1 611 ? 15.362 6.683 -22.701 1.00 86.75 611 THR A N 1
ATOM 4559 C CA . THR A 1 61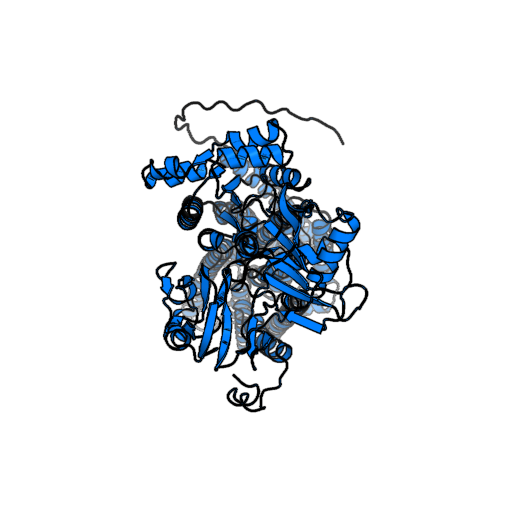1 ? 16.396 7.731 -22.756 1.00 86.75 611 THR A CA 1
ATOM 4560 C C . THR A 1 611 ? 17.456 7.406 -23.810 1.00 86.75 611 THR A C 1
ATOM 4562 O O . THR A 1 611 ? 17.821 8.280 -24.592 1.00 86.75 611 THR A O 1
ATOM 4565 N N . ALA A 1 612 ? 17.918 6.150 -23.869 1.00 89.88 612 ALA A N 1
ATOM 4566 C CA . ALA A 1 612 ? 18.881 5.693 -24.870 1.00 89.88 612 ALA A CA 1
ATOM 4567 C C . ALA A 1 612 ? 18.332 5.819 -26.297 1.00 89.88 612 ALA A C 1
ATOM 4569 O O . ALA A 1 612 ? 19.011 6.347 -27.175 1.00 89.88 612 ALA A O 1
ATOM 4570 N N . SER A 1 613 ? 17.088 5.383 -26.509 1.00 84.94 613 SER A N 1
ATOM 4571 C CA . SER A 1 613 ? 16.422 5.447 -27.813 1.00 84.94 613 SER A CA 1
ATOM 4572 C C . SER A 1 613 ? 16.208 6.890 -28.262 1.00 84.94 613 SER A C 1
ATOM 4574 O O . SER A 1 613 ? 16.567 7.236 -29.383 1.00 84.94 613 SER A O 1
ATOM 4576 N N . ALA A 1 614 ? 15.696 7.753 -27.379 1.00 82.19 614 ALA A N 1
ATOM 4577 C CA . ALA A 1 614 ? 15.486 9.166 -27.679 1.00 82.19 614 ALA A CA 1
ATOM 4578 C C . ALA A 1 614 ? 16.801 9.880 -28.029 1.00 82.19 614 ALA A C 1
ATOM 4580 O O . ALA A 1 614 ? 16.866 10.583 -29.037 1.00 82.19 614 ALA A O 1
ATOM 4581 N N . PHE A 1 615 ? 17.864 9.656 -27.246 1.00 86.75 615 PHE A N 1
ATOM 4582 C CA . PHE A 1 615 ? 19.189 10.202 -27.545 1.00 86.75 615 PHE A CA 1
ATOM 4583 C C . PHE A 1 615 ? 19.692 9.738 -28.916 1.00 86.75 615 PHE A C 1
ATOM 4585 O O . PHE A 1 615 ? 20.126 10.557 -29.723 1.00 86.75 615 PHE A O 1
ATOM 4592 N N . LEU A 1 616 ? 19.605 8.435 -29.192 1.00 86.94 616 LEU A N 1
ATOM 4593 C CA . LEU A 1 616 ? 20.104 7.846 -30.430 1.00 86.94 616 LEU A CA 1
ATOM 4594 C C . LEU A 1 616 ? 19.377 8.396 -31.666 1.00 86.94 616 LEU A C 1
ATOM 4596 O O . LEU A 1 616 ? 20.021 8.727 -32.658 1.00 86.94 616 LEU A O 1
ATOM 4600 N N . ILE A 1 617 ? 18.051 8.536 -31.596 1.00 80.19 617 ILE A N 1
ATOM 4601 C CA . ILE A 1 617 ? 17.220 9.069 -32.687 1.00 80.19 617 ILE A CA 1
ATOM 4602 C C . ILE A 1 617 ? 17.604 10.516 -33.013 1.00 80.19 617 ILE A C 1
ATOM 4604 O O . ILE A 1 617 ? 17.780 10.866 -34.182 1.00 80.19 617 ILE A O 1
ATOM 4608 N N . VAL A 1 618 ? 17.791 11.346 -31.984 1.00 79.31 618 VAL A N 1
ATOM 4609 C CA . VAL A 1 618 ? 18.233 12.737 -32.157 1.00 79.31 618 VAL A CA 1
ATOM 4610 C C . VAL A 1 618 ? 19.656 12.790 -32.723 1.00 79.31 618 VAL A C 1
ATOM 4612 O O . VAL A 1 618 ? 19.911 13.540 -33.665 1.00 79.31 618 VAL A O 1
ATOM 4615 N N . ALA A 1 619 ? 20.572 11.971 -32.202 1.00 83.88 619 ALA A N 1
ATOM 4616 C CA . ALA A 1 619 ? 21.976 11.981 -32.606 1.00 83.88 619 ALA A CA 1
ATOM 4617 C C . ALA A 1 619 ? 22.188 11.519 -34.058 1.00 83.88 619 ALA A C 1
ATOM 4619 O O . ALA A 1 619 ? 22.873 12.197 -34.822 1.00 83.88 619 ALA A O 1
ATOM 4620 N N . VAL A 1 620 ? 21.566 10.411 -34.476 1.00 80.38 620 VAL A N 1
ATOM 4621 C CA . VAL A 1 620 ? 21.684 9.916 -35.861 1.00 80.38 620 VAL A CA 1
ATOM 4622 C C . VAL A 1 620 ? 21.060 10.899 -36.855 1.00 80.38 620 VAL A C 1
ATOM 4624 O O . VAL A 1 620 ? 21.613 11.109 -37.939 1.00 80.38 620 VAL A O 1
ATOM 4627 N N . ARG A 1 621 ? 19.965 11.573 -36.471 1.00 74.62 621 ARG A N 1
ATOM 4628 C CA . ARG A 1 621 ? 19.370 12.627 -37.302 1.00 74.62 621 ARG A CA 1
ATOM 4629 C C . ARG A 1 621 ? 20.287 13.835 -37.449 1.00 74.62 621 ARG A C 1
ATOM 4631 O O . ARG A 1 621 ? 20.406 14.335 -38.563 1.00 74.62 621 ARG A O 1
ATOM 4638 N N . TYR A 1 622 ? 20.935 14.285 -36.374 1.00 78.44 622 TYR A N 1
ATOM 4639 C CA . TYR A 1 622 ? 21.893 15.394 -36.442 1.00 78.44 622 TYR A CA 1
ATOM 4640 C C . TYR A 1 622 ? 23.060 15.086 -37.390 1.00 78.44 622 TYR A C 1
ATOM 4642 O O . TYR A 1 622 ? 23.515 15.958 -38.121 1.00 78.44 622 TYR A O 1
ATOM 4650 N N . LEU A 1 623 ? 23.486 13.823 -37.448 1.00 77.94 623 LEU A N 1
ATOM 4651 C CA . LEU A 1 623 ? 24.495 13.356 -38.401 1.00 77.94 623 LEU A CA 1
ATOM 4652 C C . LEU A 1 623 ? 23.951 13.170 -39.829 1.00 77.94 623 LEU A C 1
ATOM 4654 O O . LEU A 1 623 ? 24.702 12.791 -40.721 1.00 77.94 623 LEU A O 1
ATOM 4658 N N . SER A 1 624 ? 22.662 13.430 -40.078 1.00 67.12 624 SER A N 1
ATOM 4659 C CA . SER A 1 624 ? 21.965 13.246 -41.363 1.00 67.12 624 SER A CA 1
ATOM 4660 C C . SER A 1 624 ? 21.999 11.818 -41.937 1.00 67.12 624 SER A C 1
ATOM 4662 O O . SER A 1 624 ? 21.710 11.607 -43.111 1.00 67.12 624 SER A O 1
ATOM 4664 N N . GLN A 1 625 ? 22.260 10.806 -41.101 1.00 68.06 625 GLN A N 1
ATOM 4665 C CA . GLN A 1 625 ? 22.505 9.423 -41.540 1.00 68.06 625 GLN A CA 1
ATOM 4666 C C . GLN A 1 625 ? 21.245 8.534 -41.645 1.00 68.06 625 GLN A C 1
ATOM 4668 O O . GLN A 1 625 ? 21.352 7.309 -41.736 1.00 68.06 625 GLN A O 1
ATOM 4673 N N . GLY A 1 626 ? 20.043 9.118 -41.659 1.00 73.38 626 GLY A N 1
ATOM 4674 C CA . GLY A 1 626 ? 18.769 8.382 -41.662 1.00 73.38 626 GLY A CA 1
ATOM 4675 C C . GLY A 1 626 ? 18.292 8.006 -40.254 1.00 73.38 626 GLY A C 1
ATOM 4676 O O . GLY A 1 626 ? 18.465 8.790 -39.324 1.00 73.38 626 GLY A O 1
ATOM 4677 N N . PHE A 1 627 ? 17.671 6.831 -40.097 1.00 75.50 627 PHE A N 1
ATOM 4678 C CA . PHE A 1 627 ? 17.156 6.341 -38.810 1.00 75.50 627 PHE A CA 1
ATOM 4679 C C . PHE A 1 627 ? 18.020 5.214 -38.225 1.00 75.50 627 PHE A C 1
ATOM 4681 O O . PHE A 1 627 ? 18.476 4.349 -38.978 1.00 75.50 627 PHE A O 1
ATOM 4688 N N . PRO A 1 628 ? 18.210 5.180 -36.889 1.00 78.94 628 PRO A N 1
ATOM 4689 C CA . PRO A 1 628 ? 19.111 4.233 -36.229 1.00 78.94 628 PRO A CA 1
ATOM 4690 C C . PRO A 1 628 ? 18.640 2.778 -36.273 1.00 78.94 628 PRO A C 1
ATOM 4692 O O . PRO A 1 628 ? 19.456 1.880 -36.111 1.00 78.94 628 PRO A O 1
ATOM 4695 N N . TYR A 1 629 ? 17.343 2.533 -36.452 1.00 81.25 629 TYR A N 1
ATOM 4696 C CA . TYR A 1 629 ? 16.744 1.208 -36.602 1.00 81.25 629 TYR A CA 1
ATOM 4697 C C . TYR A 1 629 ? 15.359 1.333 -37.246 1.00 81.25 629 TYR A C 1
ATOM 4699 O O . TYR A 1 629 ? 14.769 2.413 -37.249 1.00 81.25 629 TYR A O 1
ATOM 4707 N N . VAL A 1 630 ? 14.835 0.225 -37.774 1.00 76.69 630 VAL A N 1
ATOM 4708 C CA . VAL A 1 630 ? 13.480 0.151 -38.348 1.00 76.69 630 VAL A CA 1
ATOM 4709 C C . VAL A 1 630 ? 12.437 -0.261 -37.304 1.00 76.69 630 VAL A C 1
ATOM 4711 O O . VAL A 1 630 ? 12.761 -0.835 -36.263 1.00 76.69 630 VAL A O 1
ATOM 4714 N N . SER A 1 631 ? 11.158 -0.029 -37.601 1.00 71.00 631 SER A N 1
ATOM 4715 C CA . SER A 1 631 ? 10.001 -0.345 -36.743 1.00 71.00 631 SER A CA 1
ATOM 4716 C C . SER A 1 631 ? 10.016 -1.773 -36.197 1.00 71.00 631 SER A C 1
ATOM 4718 O O . SER A 1 631 ? 9.773 -1.992 -35.011 1.00 71.00 631 SER A O 1
ATOM 4720 N N . SER A 1 632 ? 10.339 -2.748 -37.055 1.00 73.12 632 SER A N 1
ATOM 4721 C CA . SER A 1 632 ? 10.396 -4.168 -36.698 1.00 73.12 632 SER A CA 1
ATOM 4722 C C . SER A 1 632 ? 11.454 -4.459 -35.632 1.00 73.12 632 SER A C 1
ATOM 4724 O O . SER A 1 632 ? 11.200 -5.233 -34.709 1.00 73.12 632 SER A O 1
ATOM 4726 N N . HIS A 1 633 ? 12.621 -3.813 -35.723 1.00 79.75 633 HIS A N 1
ATOM 4727 C CA . HIS A 1 633 ? 13.672 -3.901 -34.708 1.00 79.75 633 HIS A CA 1
ATOM 4728 C C . HIS A 1 633 ? 13.213 -3.256 -33.398 1.00 79.75 633 HIS A C 1
ATOM 4730 O O . HIS A 1 633 ? 13.404 -3.846 -32.337 1.00 79.75 633 HIS A O 1
ATOM 4736 N N . GLY A 1 634 ? 12.538 -2.104 -33.470 1.00 76.94 634 GLY A N 1
ATOM 4737 C CA . GLY A 1 634 ? 11.964 -1.413 -32.310 1.00 76.94 634 GLY A CA 1
ATOM 4738 C C . GLY A 1 634 ? 11.018 -2.295 -31.485 1.00 76.94 634 GLY A C 1
ATOM 4739 O O . GLY A 1 634 ? 11.133 -2.348 -30.259 1.00 76.94 634 GLY A O 1
ATOM 4740 N N . SER A 1 635 ? 10.134 -3.057 -32.141 1.00 75.50 635 SER A N 1
ATOM 4741 C CA . SER A 1 635 ? 9.241 -4.011 -31.463 1.00 75.50 635 SER A CA 1
ATOM 4742 C C . SER A 1 635 ? 10.007 -5.124 -30.740 1.00 75.50 635 SER A C 1
ATOM 4744 O O . SER A 1 635 ? 9.685 -5.443 -29.594 1.00 75.50 635 SER A O 1
ATOM 4746 N N . VAL A 1 636 ? 11.044 -5.692 -31.369 1.00 80.25 636 VAL A N 1
ATOM 4747 C CA . VAL A 1 636 ? 11.878 -6.741 -30.751 1.00 80.25 636 VAL A CA 1
ATOM 4748 C C . VAL A 1 636 ? 12.655 -6.191 -29.561 1.00 80.25 636 VAL A C 1
ATOM 4750 O O . VAL A 1 636 ? 12.634 -6.809 -28.497 1.00 80.25 636 VAL A O 1
ATOM 4753 N N . ILE A 1 637 ? 13.277 -5.014 -29.703 1.00 84.62 637 ILE A N 1
ATOM 4754 C CA . ILE A 1 637 ? 13.971 -4.328 -28.605 1.00 84.62 637 ILE A CA 1
ATOM 4755 C C . ILE A 1 637 ? 13.009 -4.150 -27.430 1.00 84.62 637 ILE A C 1
ATOM 4757 O O . ILE A 1 637 ? 13.342 -4.524 -26.307 1.00 84.62 637 ILE A O 1
ATOM 4761 N N . ASN A 1 638 ? 11.797 -3.646 -27.671 1.00 80.00 638 ASN A N 1
ATOM 4762 C CA . ASN A 1 638 ? 10.815 -3.407 -26.617 1.00 80.00 638 ASN A CA 1
ATOM 4763 C C . ASN A 1 638 ? 10.383 -4.700 -25.904 1.00 80.00 638 ASN A C 1
ATOM 4765 O O . ASN A 1 638 ? 10.408 -4.772 -24.673 1.00 80.00 638 ASN A O 1
ATOM 4769 N N . ILE A 1 639 ? 10.032 -5.747 -26.653 1.00 80.19 639 ILE A N 1
ATOM 4770 C CA . ILE A 1 639 ? 9.603 -7.020 -26.059 1.00 80.19 639 ILE A CA 1
ATOM 4771 C C . ILE A 1 639 ? 10.739 -7.640 -25.235 1.00 80.19 639 ILE A C 1
ATOM 4773 O O . ILE A 1 639 ? 10.526 -8.018 -24.079 1.00 80.19 639 ILE A O 1
ATOM 4777 N N . ALA A 1 640 ? 11.941 -7.697 -25.814 1.00 86.38 640 ALA A N 1
ATOM 4778 C CA . ALA A 1 640 ? 13.104 -8.342 -25.218 1.00 86.38 640 ALA A CA 1
ATOM 4779 C C . ALA A 1 640 ? 13.641 -7.589 -23.995 1.00 86.38 640 ALA A C 1
ATOM 4781 O O . ALA A 1 640 ? 13.979 -8.213 -22.995 1.00 86.38 640 ALA A O 1
ATOM 4782 N N . THR A 1 641 ? 13.719 -6.259 -24.056 1.00 87.19 641 THR A N 1
ATOM 4783 C CA . THR A 1 641 ? 14.391 -5.456 -23.016 1.00 87.19 641 THR A CA 1
ATOM 4784 C C . THR A 1 641 ? 13.441 -4.849 -21.999 1.00 87.19 641 THR A C 1
ATOM 4786 O O . THR A 1 641 ? 13.847 -4.613 -20.867 1.00 87.19 641 THR A O 1
ATOM 4789 N N . VAL A 1 642 ? 12.184 -4.601 -22.374 1.00 84.06 642 VAL A N 1
ATOM 4790 C CA . VAL A 1 642 ? 11.221 -3.897 -21.526 1.00 84.06 642 VAL A CA 1
ATOM 4791 C C . VAL A 1 642 ? 10.109 -4.831 -21.074 1.00 84.06 642 VAL A C 1
ATOM 4793 O O . VAL A 1 642 ? 9.959 -5.035 -19.871 1.00 84.06 642 VAL A O 1
ATOM 4796 N N . THR A 1 643 ? 9.345 -5.419 -21.996 1.00 80.38 643 THR A N 1
ATOM 4797 C CA . THR A 1 643 ? 8.098 -6.130 -21.655 1.00 80.38 643 THR A CA 1
ATOM 4798 C C . THR A 1 643 ? 8.348 -7.381 -20.807 1.00 80.38 643 THR A C 1
ATOM 4800 O O . THR A 1 643 ? 7.820 -7.484 -19.698 1.00 80.38 643 THR A O 1
ATOM 4803 N N . ILE A 1 644 ? 9.171 -8.321 -21.290 1.00 83.19 644 ILE A N 1
ATOM 4804 C CA . ILE A 1 644 ? 9.423 -9.587 -20.578 1.00 83.19 644 ILE A CA 1
ATOM 4805 C C . ILE A 1 644 ? 10.201 -9.351 -19.269 1.00 83.19 644 ILE A C 1
ATOM 4807 O O . ILE A 1 644 ? 9.768 -9.858 -18.229 1.00 83.19 644 ILE A O 1
ATOM 4811 N N . PRO A 1 645 ? 11.293 -8.556 -19.242 1.00 86.12 645 PRO A N 1
ATOM 4812 C CA . PRO A 1 645 ? 12.018 -8.331 -17.996 1.00 86.12 645 PRO A CA 1
ATOM 4813 C C . PRO A 1 645 ? 11.201 -7.548 -16.962 1.00 86.12 645 PRO A C 1
ATOM 4815 O O . PRO A 1 645 ? 11.256 -7.882 -15.781 1.00 86.12 645 PRO A O 1
ATOM 4818 N N . SER A 1 646 ? 10.380 -6.568 -17.367 1.00 84.69 646 SER A N 1
ATOM 4819 C CA . SER A 1 646 ? 9.499 -5.859 -16.420 1.00 84.69 646 SER A CA 1
ATOM 4820 C C . SER A 1 646 ? 8.481 -6.797 -15.772 1.00 84.69 646 SER A C 1
ATOM 4822 O O . SER A 1 646 ? 8.230 -6.684 -14.573 1.00 84.69 646 SER A O 1
ATOM 4824 N N . LEU A 1 647 ? 7.951 -7.767 -16.525 1.00 80.50 647 LEU A N 1
ATOM 4825 C CA . LEU A 1 647 ? 7.077 -8.800 -15.972 1.00 80.50 647 LEU A CA 1
ATOM 4826 C C . LEU A 1 647 ? 7.825 -9.663 -14.947 1.00 80.50 647 LEU A C 1
ATOM 4828 O O . LEU A 1 647 ? 7.327 -9.888 -13.845 1.00 80.50 647 LEU A O 1
ATOM 4832 N N . ALA A 1 648 ? 9.047 -10.094 -15.269 1.00 83.56 648 ALA A N 1
ATOM 4833 C CA . ALA A 1 648 ? 9.878 -10.856 -14.340 1.00 83.56 648 ALA A CA 1
ATOM 4834 C C . ALA A 1 648 ? 10.201 -10.056 -13.060 1.00 83.56 648 ALA A C 1
ATOM 4836 O O . ALA A 1 648 ? 10.219 -10.620 -11.966 1.00 83.56 648 ALA A O 1
ATOM 4837 N N . LEU A 1 649 ? 10.444 -8.744 -13.178 1.00 84.62 649 LEU A N 1
ATOM 4838 C CA . LEU A 1 649 ? 10.670 -7.839 -12.043 1.00 84.62 649 LEU A CA 1
ATOM 4839 C C . LEU A 1 649 ? 9.409 -7.646 -11.186 1.00 84.62 649 LEU A C 1
ATOM 4841 O O . LEU A 1 649 ? 9.514 -7.510 -9.969 1.00 84.62 649 LEU A O 1
ATOM 4845 N N . SER A 1 650 ? 8.232 -7.638 -11.806 1.00 79.69 650 SER A N 1
ATOM 4846 C CA . SER A 1 650 ? 6.949 -7.500 -11.112 1.00 79.69 650 SER A CA 1
ATOM 4847 C C . SER A 1 650 ? 6.594 -8.762 -10.314 1.00 79.69 650 SER A C 1
ATOM 4849 O O . SER A 1 650 ? 6.182 -8.678 -9.160 1.00 79.69 650 SER A O 1
ATOM 4851 N N . LEU A 1 651 ? 6.823 -9.943 -10.902 1.00 77.69 651 LEU A N 1
ATOM 4852 C CA . LEU A 1 651 ? 6.437 -11.227 -10.309 1.00 77.69 651 LEU A CA 1
ATOM 4853 C C . LEU A 1 651 ? 7.407 -11.733 -9.237 1.00 77.69 651 LEU A C 1
ATOM 4855 O O . LEU A 1 651 ? 6.978 -12.397 -8.296 1.00 77.69 651 LEU A O 1
ATOM 4859 N N . VAL A 1 652 ? 8.707 -11.452 -9.369 1.00 81.06 652 VAL A N 1
ATOM 4860 C CA . VAL A 1 652 ? 9.727 -11.943 -8.431 1.00 81.06 652 VAL A CA 1
ATOM 4861 C C . VAL A 1 652 ? 10.026 -10.869 -7.382 1.00 81.06 652 VAL A C 1
ATOM 4863 O O . VAL A 1 652 ? 10.604 -9.839 -7.736 1.00 81.06 652 VAL A O 1
ATOM 4866 N N . PRO A 1 653 ? 9.700 -11.084 -6.092 1.00 75.81 653 PRO A N 1
ATOM 4867 C CA . PRO A 1 653 ? 9.979 -10.118 -5.034 1.00 75.81 653 PRO A CA 1
ATOM 4868 C C . PRO A 1 653 ? 11.481 -9.809 -4.895 1.00 75.81 653 PRO A C 1
ATOM 4870 O O . PRO A 1 653 ? 12.304 -10.722 -4.989 1.00 75.81 653 PRO A O 1
ATOM 4873 N N . PRO A 1 654 ? 11.878 -8.553 -4.623 1.00 77.62 654 PRO A N 1
ATOM 4874 C CA . PRO A 1 654 ? 13.253 -8.227 -4.262 1.00 77.62 654 PRO A CA 1
ATOM 4875 C C . PRO A 1 654 ? 13.664 -8.904 -2.936 1.00 77.62 654 PRO A C 1
ATOM 4877 O O . PRO A 1 654 ? 12.860 -8.931 -2.005 1.00 77.62 654 PRO A O 1
ATOM 4880 N N . PRO A 1 655 ? 14.919 -9.385 -2.814 1.00 64.69 655 PRO A N 1
ATOM 4881 C CA . PRO A 1 655 ? 15.381 -10.177 -1.665 1.00 64.69 655 PRO A CA 1
ATOM 4882 C C . PRO A 1 655 ? 15.505 -9.377 -0.363 1.00 64.69 655 PRO A C 1
ATOM 4884 O O . PRO A 1 655 ? 15.368 -9.934 0.714 1.00 64.69 655 PRO A O 1
ATOM 4887 N N . HIS A 1 656 ? 15.755 -8.071 -0.455 1.00 64.62 656 HIS A N 1
ATOM 4888 C CA . HIS A 1 656 ? 15.735 -7.165 0.688 1.00 64.62 656 HIS A CA 1
ATOM 4889 C C . HIS A 1 656 ? 14.946 -5.924 0.294 1.00 64.62 656 HIS A C 1
ATOM 4891 O O . HIS A 1 656 ? 15.203 -5.338 -0.765 1.00 64.62 656 HIS A O 1
ATOM 4897 N N . SER A 1 657 ? 14.022 -5.495 1.149 1.00 62.34 657 SER A N 1
ATOM 4898 C CA . SER A 1 657 ? 13.325 -4.213 1.065 1.00 62.34 657 SER A CA 1
ATOM 4899 C C . SER A 1 657 ? 13.757 -3.341 2.243 1.00 62.34 657 SER A C 1
ATOM 4901 O O . SER A 1 657 ? 13.708 -3.751 3.391 1.00 62.34 657 SER A O 1
ATOM 4903 N N . ARG A 1 658 ? 14.257 -2.146 1.935 1.00 61.88 658 ARG A N 1
ATOM 4904 C CA . ARG A 1 658 ? 14.418 -1.043 2.887 1.00 61.88 658 ARG A CA 1
ATOM 4905 C C . ARG A 1 658 ? 13.401 0.019 2.504 1.00 61.88 658 ARG A C 1
ATOM 4907 O O . ARG A 1 658 ? 13.053 0.125 1.322 1.00 61.88 658 ARG A O 1
ATOM 4914 N N . GLN A 1 659 ? 13.004 0.835 3.461 1.00 65.00 659 GLN A N 1
ATOM 4915 C CA . GLN A 1 659 ? 12.152 1.979 3.195 1.00 65.00 659 GLN A CA 1
ATOM 4916 C C . GLN A 1 659 ? 12.754 2.859 2.086 1.00 65.00 659 GLN A C 1
ATOM 4918 O O . GLN A 1 659 ? 13.965 3.113 2.050 1.00 65.00 659 GLN A O 1
ATOM 4923 N N . VAL A 1 660 ? 11.920 3.272 1.134 1.00 63.06 660 VAL A N 1
ATOM 4924 C CA . VAL A 1 660 ? 12.305 4.195 0.064 1.00 63.06 660 VAL A CA 1
ATOM 4925 C C . VAL A 1 660 ? 11.452 5.439 0.236 1.00 63.06 660 VAL A C 1
ATOM 4927 O O . VAL A 1 660 ? 10.238 5.348 0.189 1.00 63.06 660 VAL A O 1
ATOM 4930 N N . SER A 1 661 ? 12.078 6.590 0.475 1.00 64.62 661 SER A N 1
ATOM 4931 C CA . SER A 1 661 ? 11.356 7.856 0.638 1.00 64.62 661 SER A CA 1
ATOM 4932 C C . SER A 1 661 ? 10.981 8.458 -0.720 1.00 64.62 661 SER A C 1
ATOM 4934 O O . SER A 1 661 ? 11.844 8.580 -1.604 1.00 64.62 661 SER A O 1
ATOM 4936 N N . SER A 1 662 ? 9.732 8.919 -0.855 1.00 64.38 662 SER A N 1
ATOM 4937 C CA . SER A 1 662 ? 9.221 9.600 -2.054 1.00 64.38 662 SER A CA 1
ATOM 4938 C C . SER A 1 662 ? 10.004 10.845 -2.445 1.00 64.38 662 SER A C 1
ATOM 4940 O O . SER A 1 662 ? 10.184 11.110 -3.637 1.00 64.38 662 SER A O 1
ATOM 4942 N N . ALA A 1 663 ? 10.548 11.576 -1.468 1.00 61.47 663 ALA A N 1
ATOM 4943 C CA . ALA A 1 663 ? 11.366 12.767 -1.705 1.00 61.47 663 ALA A CA 1
ATOM 4944 C C . ALA A 1 663 ? 12.625 12.469 -2.544 1.00 61.47 663 ALA A C 1
ATOM 4946 O O . ALA A 1 663 ? 13.213 13.368 -3.150 1.00 61.47 663 ALA A O 1
ATOM 4947 N N . SER A 1 664 ? 13.041 11.200 -2.604 1.00 67.38 664 SER A N 1
ATOM 4948 C CA . SER A 1 664 ? 14.233 10.759 -3.322 1.00 67.38 664 SER A CA 1
ATOM 4949 C C . SER A 1 664 ? 13.936 10.088 -4.666 1.00 67.38 664 SER A C 1
ATOM 4951 O O . SER A 1 664 ? 14.879 9.911 -5.435 1.00 67.38 664 SER A O 1
ATOM 4953 N N . TYR A 1 665 ? 12.683 9.739 -5.013 1.00 75.75 665 TYR A N 1
ATOM 4954 C CA . TYR A 1 665 ? 12.399 8.961 -6.235 1.00 75.75 665 TYR A CA 1
ATOM 4955 C C . TYR A 1 665 ? 12.967 9.606 -7.495 1.00 75.75 665 TYR A C 1
ATOM 4957 O O . TYR A 1 665 ? 13.704 8.958 -8.234 1.00 75.75 665 TYR A O 1
ATOM 4965 N N . SER A 1 666 ? 12.685 10.890 -7.718 1.00 74.75 666 SER A N 1
ATOM 4966 C CA . SER A 1 666 ? 13.152 11.617 -8.904 1.00 74.75 666 SER A CA 1
ATOM 4967 C C . SER A 1 666 ? 14.679 11.653 -8.987 1.00 74.75 666 SER A C 1
ATOM 4969 O O . SER A 1 666 ? 15.255 11.359 -10.032 1.00 74.75 666 SER A O 1
ATOM 4971 N N . ARG A 1 667 ? 15.354 11.943 -7.869 1.00 81.31 667 ARG A N 1
ATOM 4972 C CA . ARG A 1 667 ? 16.819 12.017 -7.790 1.00 81.31 667 ARG A CA 1
ATOM 4973 C C . ARG A 1 667 ? 17.469 10.642 -7.939 1.00 81.31 667 ARG A C 1
ATOM 4975 O O . ARG A 1 667 ? 18.494 10.515 -8.604 1.00 81.31 667 ARG A O 1
ATOM 4982 N N . MET A 1 668 ? 16.889 9.618 -7.320 1.00 79.94 668 MET A N 1
ATOM 4983 C CA . MET A 1 668 ? 17.351 8.235 -7.388 1.00 79.94 668 MET A CA 1
ATOM 4984 C C . MET A 1 668 ? 17.196 7.673 -8.802 1.00 79.94 668 MET A C 1
ATOM 4986 O O . MET A 1 668 ? 18.134 7.060 -9.310 1.00 79.94 668 MET A O 1
ATOM 4990 N N . LEU A 1 669 ? 16.046 7.909 -9.438 1.00 84.44 669 LEU A N 1
ATOM 4991 C CA . LEU A 1 669 ? 15.796 7.527 -10.824 1.00 84.44 669 LEU A CA 1
ATOM 4992 C C . LEU A 1 669 ? 16.742 8.273 -11.761 1.00 84.44 669 LEU A C 1
ATOM 4994 O O . LEU A 1 669 ? 17.446 7.623 -12.522 1.00 84.44 669 LEU A O 1
ATOM 4998 N N . ALA A 1 670 ? 16.861 9.600 -11.654 1.00 85.00 670 ALA A N 1
ATOM 4999 C CA . ALA A 1 670 ? 17.732 10.390 -12.528 1.00 85.00 670 ALA A CA 1
ATOM 5000 C C . ALA A 1 670 ? 19.211 9.967 -12.448 1.00 85.00 670 ALA A C 1
ATOM 5002 O O . ALA A 1 670 ? 19.864 9.828 -13.480 1.00 85.00 670 ALA A O 1
ATOM 5003 N N . ARG A 1 671 ? 19.733 9.696 -11.240 1.00 87.19 671 ARG A N 1
ATOM 5004 C CA . ARG A 1 671 ? 21.121 9.226 -11.032 1.00 87.19 671 ARG A CA 1
ATOM 5005 C C . ARG A 1 671 ? 21.409 7.860 -11.662 1.00 87.19 671 ARG A C 1
ATOM 5007 O O . ARG A 1 671 ? 22.571 7.552 -11.911 1.00 87.19 671 ARG A O 1
ATOM 5014 N N . PHE A 1 672 ? 20.381 7.046 -11.884 1.00 89.62 672 PHE A N 1
ATOM 5015 C CA . PHE A 1 672 ? 20.504 5.755 -12.554 1.00 89.62 672 PHE A CA 1
ATOM 5016 C C . PHE A 1 672 ? 20.254 5.885 -14.061 1.00 89.62 672 PHE A C 1
ATOM 5018 O O . PHE A 1 672 ? 21.109 5.517 -14.861 1.00 89.62 672 PHE A O 1
ATOM 5025 N N . VAL A 1 673 ? 19.102 6.451 -14.426 1.00 90.50 673 VAL A N 1
ATOM 5026 C CA . VAL A 1 673 ? 18.549 6.499 -15.784 1.00 90.50 673 VAL A CA 1
ATOM 5027 C C . VAL A 1 673 ? 19.379 7.373 -16.716 1.00 90.50 673 VAL A C 1
ATOM 5029 O O . VAL A 1 673 ? 19.665 6.940 -17.828 1.00 90.50 673 VAL A O 1
ATOM 5032 N N . LEU A 1 674 ? 19.787 8.578 -16.293 1.00 90.62 674 LEU A N 1
ATOM 5033 C CA . LEU A 1 674 ? 20.483 9.503 -17.195 1.00 90.62 674 LEU A CA 1
ATOM 5034 C C . LEU A 1 674 ? 21.862 8.968 -17.611 1.00 90.62 674 LEU A C 1
ATOM 5036 O O . LEU A 1 674 ? 22.097 8.875 -18.814 1.00 90.62 674 LEU A O 1
ATOM 5040 N N . PRO A 1 675 ? 22.759 8.543 -16.693 1.00 92.94 675 PRO A N 1
ATOM 5041 C CA . PRO A 1 675 ? 24.047 7.992 -17.106 1.00 92.94 675 PRO A CA 1
ATOM 5042 C C . PRO A 1 675 ? 23.899 6.700 -17.909 1.00 92.94 675 PRO A C 1
ATOM 5044 O O . PRO A 1 675 ? 24.537 6.560 -18.947 1.00 92.94 675 PRO A O 1
ATOM 5047 N N . ALA A 1 676 ? 23.040 5.773 -17.463 1.00 93.38 676 ALA A N 1
ATOM 5048 C CA . ALA A 1 676 ? 22.852 4.497 -18.147 1.00 93.38 676 ALA A CA 1
ATOM 5049 C C . ALA A 1 676 ? 22.281 4.686 -19.558 1.00 93.38 676 ALA A C 1
ATOM 5051 O O . ALA A 1 676 ? 22.804 4.105 -20.507 1.00 93.38 676 ALA A O 1
ATOM 5052 N N . GLY A 1 677 ? 21.256 5.530 -19.699 1.00 92.81 677 GLY A N 1
ATOM 5053 C CA . GLY A 1 677 ? 20.580 5.790 -20.965 1.00 92.81 677 GLY A CA 1
ATOM 5054 C C . GLY A 1 677 ? 21.451 6.563 -21.950 1.00 92.81 677 GLY A C 1
ATOM 5055 O O . GLY A 1 677 ? 21.575 6.149 -23.097 1.00 92.81 677 GLY A O 1
ATOM 5056 N N . LEU A 1 678 ? 22.109 7.643 -21.511 1.00 93.69 678 LEU A N 1
ATOM 5057 C CA . LEU A 1 678 ? 22.969 8.450 -22.387 1.00 93.69 678 LEU A CA 1
ATOM 5058 C C . LEU A 1 678 ? 24.207 7.675 -22.849 1.00 93.69 678 LEU A C 1
ATOM 5060 O O . LEU A 1 678 ? 24.528 7.702 -24.033 1.00 93.69 678 LEU A O 1
ATOM 5064 N N . LEU A 1 679 ? 24.875 6.943 -21.948 1.00 95.62 679 LEU A N 1
ATOM 5065 C CA . LEU A 1 679 ? 26.017 6.106 -22.329 1.00 95.62 679 LEU A CA 1
ATOM 5066 C C . LEU A 1 679 ? 25.594 4.974 -23.266 1.00 95.62 679 LEU A C 1
ATOM 5068 O O . LEU A 1 679 ? 26.329 4.656 -24.198 1.00 95.62 679 LEU A O 1
ATOM 5072 N N . LEU A 1 680 ? 24.418 4.377 -23.044 1.00 95.31 680 LEU A N 1
ATOM 5073 C CA . LEU A 1 680 ? 23.888 3.348 -23.938 1.00 95.31 680 LEU A CA 1
ATOM 5074 C C . LEU A 1 680 ? 23.596 3.926 -25.327 1.00 95.31 680 LEU A C 1
ATOM 5076 O O . LEU A 1 680 ? 24.023 3.357 -26.327 1.00 95.31 680 LEU A O 1
ATOM 5080 N N . GLY A 1 681 ? 22.936 5.084 -25.392 1.00 93.50 681 GLY A N 1
ATOM 5081 C CA . GLY A 1 681 ? 22.685 5.790 -26.646 1.00 93.50 681 GLY A CA 1
ATOM 5082 C C . GLY A 1 681 ? 23.978 6.156 -27.384 1.00 93.50 681 GLY A C 1
ATOM 5083 O O . GLY A 1 681 ? 24.068 5.949 -28.589 1.00 93.50 681 GLY A O 1
ATOM 5084 N N . LEU A 1 682 ? 25.007 6.618 -26.668 1.00 95.00 682 LEU A N 1
ATOM 5085 C CA . LEU A 1 682 ? 26.324 6.929 -27.237 1.00 95.00 682 LEU A CA 1
ATOM 5086 C C . LEU A 1 682 ? 27.053 5.678 -27.745 1.00 95.00 682 LEU A C 1
ATOM 5088 O O . LEU A 1 682 ? 27.660 5.708 -28.811 1.00 95.00 682 LEU A O 1
ATOM 5092 N N . THR A 1 683 ? 26.951 4.565 -27.020 1.00 95.94 683 THR A N 1
ATOM 5093 C CA . THR A 1 683 ? 27.517 3.276 -27.447 1.00 95.94 683 THR A CA 1
ATOM 5094 C C . THR A 1 683 ? 26.831 2.775 -28.715 1.00 95.94 683 THR A C 1
ATOM 5096 O O . THR A 1 683 ? 27.499 2.386 -29.668 1.00 95.94 683 THR A O 1
ATOM 5099 N N . ALA A 1 684 ? 25.497 2.835 -28.758 1.00 94.25 684 ALA A N 1
ATOM 5100 C CA . ALA A 1 684 ? 24.724 2.467 -29.938 1.00 94.25 684 ALA A CA 1
ATOM 5101 C C . ALA A 1 684 ? 25.041 3.382 -31.133 1.00 94.25 684 ALA A C 1
ATOM 5103 O O . ALA A 1 684 ? 25.164 2.896 -32.252 1.00 94.25 684 ALA A O 1
ATOM 5104 N N . LEU A 1 685 ? 25.246 4.681 -30.900 1.00 93.94 685 LEU A N 1
ATOM 5105 C CA . LEU A 1 685 ? 25.669 5.626 -31.933 1.00 93.94 685 LEU A CA 1
ATOM 5106 C C . LEU A 1 685 ? 27.055 5.279 -32.492 1.00 93.94 685 LEU A C 1
ATOM 5108 O O . LEU A 1 685 ? 27.237 5.286 -33.705 1.00 93.94 685 LEU A O 1
ATOM 5112 N N . ALA A 1 686 ? 28.017 4.946 -31.628 1.00 93.62 686 ALA A N 1
ATOM 5113 C CA . ALA A 1 686 ? 29.353 4.540 -32.056 1.00 93.62 686 ALA A CA 1
ATOM 5114 C C . ALA A 1 686 ? 29.304 3.266 -32.914 1.00 93.62 686 ALA A C 1
ATOM 5116 O O . ALA A 1 686 ? 29.901 3.227 -33.986 1.00 93.62 686 ALA A O 1
ATOM 5117 N N . VAL A 1 687 ? 28.532 2.257 -32.488 1.00 93.81 687 VAL A N 1
ATOM 5118 C CA . VAL A 1 687 ? 28.302 1.037 -33.280 1.00 93.81 687 VAL A CA 1
ATOM 5119 C C . VAL A 1 687 ? 27.643 1.371 -34.619 1.00 93.81 687 VAL A C 1
ATOM 5121 O O . VAL A 1 687 ? 28.074 0.854 -35.645 1.00 93.81 687 VAL A O 1
ATOM 5124 N N . TYR A 1 688 ? 26.641 2.257 -34.628 1.00 91.81 688 TYR A N 1
ATOM 5125 C CA . TYR A 1 688 ? 25.971 2.680 -35.856 1.00 91.81 688 TYR A CA 1
ATOM 5126 C C . TYR A 1 688 ? 26.959 3.278 -36.858 1.00 91.81 688 TYR A C 1
ATOM 5128 O O . TYR A 1 688 ? 27.002 2.824 -37.993 1.00 91.81 688 TYR A O 1
ATOM 5136 N N . VAL A 1 689 ? 27.772 4.254 -36.439 1.00 91.12 689 VAL A N 1
ATOM 5137 C CA . VAL A 1 689 ? 28.732 4.938 -37.321 1.00 91.12 689 VAL A CA 1
ATOM 5138 C C . VAL A 1 689 ? 29.798 3.969 -37.842 1.00 91.12 689 VAL A C 1
ATOM 5140 O O . VAL A 1 689 ? 30.025 3.920 -39.044 1.00 91.12 689 VAL A O 1
ATOM 5143 N N . ILE A 1 690 ? 30.385 3.139 -36.970 1.00 90.88 690 ILE A N 1
ATOM 5144 C CA . ILE A 1 690 ? 31.436 2.179 -37.357 1.00 90.88 690 ILE A CA 1
ATOM 5145 C C . ILE A 1 690 ? 30.926 1.176 -38.402 1.00 90.88 690 ILE A C 1
ATOM 5147 O O . ILE A 1 690 ? 31.620 0.877 -39.369 1.00 90.88 690 ILE A O 1
ATOM 5151 N N . VAL A 1 691 ? 29.717 0.638 -38.210 1.00 90.25 691 VAL A N 1
ATOM 5152 C CA . VAL A 1 691 ? 29.151 -0.371 -39.122 1.00 90.25 691 VAL A CA 1
ATOM 5153 C C . VAL A 1 691 ? 28.584 0.272 -40.388 1.00 90.25 691 VAL A C 1
ATOM 5155 O O . VAL A 1 691 ? 28.593 -0.355 -41.447 1.00 90.25 691 VAL A O 1
ATOM 5158 N N . LEU A 1 692 ? 28.107 1.517 -40.306 1.00 89.12 692 LEU A N 1
ATOM 5159 C CA . LEU A 1 692 ? 27.580 2.244 -41.459 1.00 89.12 692 LEU A CA 1
ATOM 5160 C C . LEU A 1 692 ? 28.653 2.445 -42.529 1.00 89.12 692 LEU A C 1
ATOM 5162 O O . LEU A 1 692 ? 28.366 2.206 -43.702 1.00 89.12 692 LEU A O 1
ATOM 5166 N N . ASP A 1 693 ? 29.865 2.817 -42.114 1.00 83.81 693 ASP A N 1
ATOM 5167 C CA . ASP A 1 693 ? 30.991 3.067 -43.018 1.00 83.81 693 ASP A CA 1
ATOM 5168 C C . ASP A 1 693 ? 31.475 1.788 -43.730 1.00 83.81 693 ASP A C 1
ATOM 5170 O O . ASP A 1 693 ? 31.966 1.864 -44.855 1.00 83.81 693 ASP A O 1
ATOM 5174 N N . GLY A 1 694 ? 31.318 0.610 -43.109 1.00 81.44 694 GLY A N 1
ATOM 5175 C CA . GLY A 1 694 ? 31.811 -0.667 -43.648 1.00 81.44 694 GLY A CA 1
ATOM 5176 C C . GLY A 1 694 ? 30.768 -1.538 -44.361 1.00 81.44 694 GLY A C 1
ATOM 5177 O O . GLY A 1 694 ? 31.062 -2.131 -45.395 1.00 81.44 694 GLY A O 1
ATOM 5178 N N . ALA A 1 695 ? 29.546 -1.630 -43.827 1.00 83.25 695 ALA A N 1
ATOM 5179 C CA . ALA A 1 695 ? 28.564 -2.657 -44.206 1.00 83.25 695 ALA A CA 1
ATOM 5180 C C . ALA A 1 695 ? 27.176 -2.103 -44.580 1.00 83.25 695 ALA A C 1
ATOM 5182 O O . ALA A 1 695 ? 26.229 -2.871 -44.795 1.00 83.25 695 ALA A O 1
ATOM 5183 N N . GLY A 1 696 ? 27.040 -0.776 -44.652 1.00 85.88 696 GLY A N 1
ATOM 5184 C CA . GLY A 1 696 ? 25.823 -0.086 -45.066 1.00 85.88 696 GLY A CA 1
ATOM 5185 C C . GLY A 1 696 ? 24.733 0.011 -43.991 1.00 85.88 696 GLY A C 1
ATOM 5186 O O . GLY A 1 696 ? 24.815 -0.540 -42.890 1.00 85.88 696 GLY A O 1
ATOM 5187 N N . ARG A 1 697 ? 23.663 0.747 -44.325 1.00 84.31 697 ARG A N 1
ATOM 5188 C CA . ARG A 1 697 ? 22.628 1.178 -43.367 1.00 84.31 697 ARG A CA 1
ATOM 5189 C C . ARG A 1 697 ? 21.865 0.021 -42.719 1.00 84.31 697 ARG A C 1
ATOM 5191 O O . ARG A 1 697 ? 21.634 0.060 -41.516 1.00 84.31 697 ARG A O 1
ATOM 5198 N N . SER A 1 698 ? 21.483 -1.006 -43.476 1.00 82.50 698 SER A N 1
ATOM 5199 C CA . SER A 1 698 ? 20.722 -2.146 -42.936 1.00 82.50 698 SER A CA 1
ATOM 5200 C C . SER A 1 698 ? 21.510 -2.913 -41.872 1.00 82.50 698 SER A C 1
ATOM 5202 O O . SER A 1 698 ? 20.967 -3.266 -40.826 1.00 82.50 698 SER A O 1
ATOM 5204 N N . SER A 1 699 ? 22.803 -3.118 -42.119 1.00 86.62 699 SER A N 1
ATOM 5205 C CA . SER A 1 699 ? 23.721 -3.804 -41.208 1.00 86.62 699 SER A CA 1
ATOM 5206 C C . SER A 1 699 ? 23.963 -2.976 -39.949 1.00 86.62 699 SER A C 1
ATOM 5208 O O . SER A 1 699 ? 23.919 -3.515 -38.844 1.00 86.62 699 SER A O 1
ATOM 5210 N N . ALA A 1 700 ? 24.127 -1.656 -40.098 1.00 88.81 700 ALA A N 1
ATOM 5211 C CA . ALA A 1 700 ? 24.276 -0.729 -38.979 1.00 88.81 700 ALA A CA 1
ATOM 5212 C C . ALA A 1 700 ? 23.028 -0.696 -38.084 1.00 88.81 700 ALA A C 1
ATOM 5214 O O . ALA A 1 700 ? 23.138 -0.807 -36.863 1.00 88.81 700 ALA A O 1
ATOM 5215 N N . GLN A 1 701 ? 21.837 -0.627 -38.685 1.00 87.69 701 GLN A N 1
ATOM 5216 C CA . GLN A 1 701 ? 20.559 -0.673 -37.968 1.00 87.69 701 GLN A CA 1
ATOM 5217 C C . GLN A 1 701 ? 20.393 -1.970 -37.172 1.00 87.69 701 GLN A C 1
ATOM 5219 O O . GLN A 1 701 ? 19.952 -1.963 -36.021 1.00 87.69 701 GLN A O 1
ATOM 5224 N N . GLN A 1 702 ? 20.801 -3.093 -37.762 1.00 88.69 702 GLN A N 1
ATOM 5225 C CA . GLN A 1 702 ? 20.746 -4.380 -37.093 1.00 88.69 702 GLN A CA 1
ATOM 5226 C C . GLN A 1 702 ? 21.786 -4.517 -35.969 1.00 88.69 702 GLN A C 1
ATOM 5228 O O . GLN A 1 702 ? 21.467 -5.045 -34.901 1.00 88.69 702 GLN A O 1
ATOM 5233 N N . ALA A 1 703 ? 23.010 -4.021 -36.170 1.00 91.44 703 ALA A N 1
ATOM 5234 C CA . ALA A 1 703 ? 24.041 -3.998 -35.135 1.00 91.44 703 ALA A CA 1
ATOM 5235 C C . ALA A 1 703 ? 23.580 -3.180 -33.919 1.00 91.44 703 ALA A C 1
ATOM 5237 O O . ALA A 1 703 ? 23.668 -3.660 -32.789 1.00 91.44 703 ALA A O 1
ATOM 5238 N N . VAL A 1 704 ? 22.981 -2.007 -34.156 1.00 92.06 704 VAL A N 1
ATOM 5239 C CA . VAL A 1 704 ? 22.339 -1.182 -33.122 1.00 92.06 704 VAL A CA 1
ATOM 5240 C C . VAL A 1 704 ? 21.248 -1.949 -32.383 1.00 92.06 704 VAL A C 1
ATOM 5242 O O . VAL A 1 704 ? 21.201 -1.902 -31.153 1.00 92.06 704 VAL A O 1
ATOM 5245 N N . ALA A 1 705 ? 20.381 -2.667 -33.103 1.00 90.00 705 ALA A N 1
ATOM 5246 C CA . ALA A 1 705 ? 19.317 -3.446 -32.480 1.00 90.00 705 ALA A CA 1
ATOM 5247 C C . ALA A 1 705 ? 19.880 -4.505 -31.518 1.00 90.00 705 ALA A C 1
ATOM 5249 O O . ALA A 1 705 ? 19.422 -4.597 -30.378 1.00 90.00 705 ALA A O 1
ATOM 5250 N N . TYR A 1 706 ? 20.922 -5.240 -31.924 1.00 91.94 706 TYR A N 1
ATOM 5251 C CA . TYR A 1 706 ? 21.610 -6.187 -31.041 1.00 91.94 706 TYR A CA 1
ATOM 5252 C C . TYR A 1 706 ? 22.289 -5.496 -29.850 1.00 91.94 706 TYR A C 1
ATOM 5254 O O . TYR A 1 706 ? 22.149 -5.968 -28.721 1.00 91.94 706 TYR A O 1
ATOM 5262 N N . THR A 1 707 ? 22.961 -4.357 -30.059 1.00 94.69 707 THR A N 1
ATOM 5263 C CA . THR A 1 707 ? 23.572 -3.572 -28.972 1.00 94.69 707 THR A CA 1
ATOM 5264 C C . THR A 1 707 ? 22.534 -3.145 -27.936 1.00 94.69 707 THR A C 1
ATOM 5266 O O . THR A 1 707 ? 22.744 -3.354 -26.740 1.00 94.69 707 THR A O 1
ATOM 5269 N N . LEU A 1 708 ? 21.398 -2.593 -28.377 1.00 93.44 708 LEU A N 1
ATOM 5270 C CA . LEU A 1 708 ? 20.314 -2.161 -27.494 1.00 93.44 708 LEU A CA 1
ATOM 5271 C C . LEU A 1 708 ? 19.665 -3.342 -26.764 1.00 93.44 708 LEU A C 1
ATOM 5273 O O . LEU A 1 708 ? 19.366 -3.215 -25.578 1.00 93.44 708 LEU A O 1
ATOM 5277 N N . VAL A 1 709 ? 19.494 -4.495 -27.424 1.00 93.38 709 VAL A N 1
ATOM 5278 C CA . VAL A 1 709 ? 18.981 -5.709 -26.772 1.00 93.38 709 VAL A CA 1
ATOM 5279 C C . VAL A 1 709 ? 19.938 -6.195 -25.688 1.00 93.38 709 VAL A C 1
ATOM 5281 O O . VAL A 1 709 ? 19.532 -6.320 -24.535 1.00 93.38 709 VAL A O 1
ATOM 5284 N N . TYR A 1 710 ? 21.208 -6.444 -26.010 1.00 94.75 710 TYR A N 1
ATOM 5285 C CA . TYR A 1 710 ? 22.147 -7.025 -25.045 1.00 94.75 710 TYR A CA 1
ATOM 5286 C C . TYR A 1 710 ? 22.441 -6.082 -23.878 1.00 94.75 710 TYR A C 1
ATOM 5288 O O . TYR A 1 710 ? 22.398 -6.503 -22.720 1.00 94.75 710 TYR A O 1
ATOM 5296 N N . ALA A 1 711 ? 22.681 -4.798 -24.154 1.00 94.19 711 ALA A N 1
ATOM 5297 C CA . ALA A 1 711 ? 22.883 -3.824 -23.091 1.00 94.19 711 ALA A CA 1
ATOM 5298 C C . ALA A 1 711 ? 21.601 -3.598 -22.277 1.00 94.19 711 ALA A C 1
ATOM 5300 O O . ALA A 1 711 ? 21.673 -3.535 -21.053 1.00 94.19 711 ALA A O 1
ATOM 5301 N N . GLY A 1 712 ? 20.425 -3.549 -22.912 1.00 91.75 712 GLY A N 1
ATOM 5302 C CA . GLY A 1 712 ? 19.139 -3.422 -22.220 1.00 91.75 712 GLY A CA 1
ATOM 5303 C C . GLY A 1 712 ? 18.839 -4.599 -21.287 1.00 91.75 712 GLY A C 1
ATOM 5304 O O . GLY A 1 712 ? 18.419 -4.402 -20.146 1.00 91.75 712 GLY A O 1
ATOM 5305 N N . LEU A 1 713 ? 19.139 -5.828 -21.714 1.00 93.12 713 LEU A N 1
ATOM 5306 C CA . LEU A 1 713 ? 19.050 -7.019 -20.863 1.00 93.12 713 LEU A CA 1
ATOM 5307 C C . LEU A 1 713 ? 20.016 -6.938 -19.670 1.00 93.12 713 LEU A C 1
ATOM 5309 O O . LEU A 1 713 ? 19.630 -7.251 -18.541 1.00 93.12 713 LEU A O 1
ATOM 5313 N N . LEU A 1 714 ? 21.239 -6.439 -19.884 1.00 92.75 714 LEU A N 1
ATOM 5314 C CA . LEU A 1 714 ? 22.180 -6.164 -18.796 1.00 92.75 714 LEU A CA 1
ATOM 5315 C C . LEU A 1 714 ? 21.678 -5.062 -17.856 1.00 92.75 714 LEU A C 1
ATOM 5317 O O . LEU A 1 714 ? 21.858 -5.204 -16.650 1.00 92.75 714 LEU A O 1
ATOM 5321 N N . VAL A 1 715 ? 20.999 -4.014 -18.342 1.00 91.06 715 VAL A N 1
ATOM 5322 C CA . VAL A 1 715 ? 20.326 -3.026 -17.471 1.00 91.06 715 VAL A CA 1
ATOM 5323 C C . VAL A 1 715 ? 19.323 -3.726 -16.552 1.00 91.06 715 VAL A C 1
ATOM 5325 O O . VAL A 1 715 ? 19.287 -3.416 -15.359 1.00 91.06 715 VAL A O 1
ATOM 5328 N N . GLY A 1 716 ? 18.553 -4.698 -17.052 1.00 86.56 716 GLY A N 1
ATOM 5329 C CA . GLY A 1 716 ? 17.647 -5.514 -16.233 1.00 86.56 716 GLY A CA 1
ATOM 5330 C C . GLY A 1 716 ? 18.378 -6.254 -15.105 1.00 86.56 716 GLY A C 1
ATOM 5331 O O . GLY A 1 716 ? 18.000 -6.146 -13.935 1.00 86.56 716 GLY A O 1
ATOM 5332 N N . VAL A 1 717 ? 19.494 -6.912 -15.432 1.00 89.69 717 VAL A N 1
ATOM 5333 C CA . VAL A 1 717 ? 20.352 -7.614 -14.456 1.00 89.69 717 VAL A CA 1
ATOM 5334 C C . VAL A 1 717 ? 21.019 -6.649 -13.466 1.00 89.69 717 VAL A C 1
ATOM 5336 O O . VAL A 1 717 ? 21.149 -6.963 -12.283 1.00 89.69 717 VAL A O 1
ATOM 5339 N N . LEU A 1 718 ? 21.424 -5.456 -13.908 1.00 88.75 718 LEU A N 1
ATOM 5340 C CA . LEU A 1 718 ? 22.007 -4.418 -13.049 1.00 88.75 718 LEU A CA 1
ATOM 5341 C C . LEU A 1 718 ? 20.971 -3.788 -12.118 1.00 88.75 718 LEU A C 1
ATOM 5343 O O . LEU A 1 718 ? 21.301 -3.416 -10.992 1.00 88.75 718 LEU A O 1
ATOM 5347 N N . THR A 1 719 ? 19.726 -3.680 -12.580 1.00 85.88 719 THR A N 1
ATOM 5348 C CA . THR A 1 719 ? 18.603 -3.193 -11.776 1.00 85.88 719 THR A CA 1
ATOM 5349 C C . THR A 1 719 ? 18.308 -4.174 -10.644 1.00 85.88 719 THR A C 1
ATOM 5351 O O . THR A 1 719 ? 18.155 -3.760 -9.494 1.00 85.88 719 THR A O 1
ATOM 5354 N N . ARG A 1 720 ? 18.314 -5.483 -10.940 1.00 83.12 720 ARG A N 1
ATOM 5355 C CA . ARG A 1 720 ? 18.217 -6.552 -9.937 1.00 83.12 720 ARG A CA 1
ATOM 5356 C C . ARG A 1 720 ? 19.220 -7.667 -10.170 1.00 83.12 720 ARG A C 1
ATOM 5358 O O . ARG A 1 720 ? 18.974 -8.591 -10.946 1.00 83.12 720 ARG A O 1
ATOM 5365 N N . ARG A 1 721 ? 20.292 -7.650 -9.375 1.00 84.00 721 ARG A N 1
ATOM 5366 C CA . ARG A 1 721 ? 21.362 -8.656 -9.407 1.00 84.00 721 ARG A CA 1
ATOM 5367 C C . ARG A 1 721 ? 20.919 -9.976 -8.762 1.00 84.00 721 ARG A C 1
ATOM 5369 O O . ARG A 1 721 ? 21.353 -10.327 -7.671 1.00 84.00 721 ARG A O 1
ATOM 5376 N N . THR A 1 722 ? 20.021 -10.688 -9.438 1.00 84.25 722 THR A N 1
ATOM 5377 C CA . THR A 1 722 ? 19.460 -11.981 -9.013 1.00 84.25 722 THR A CA 1
ATOM 5378 C C . THR A 1 722 ? 19.688 -13.044 -10.087 1.00 84.25 722 THR A C 1
ATOM 5380 O O . THR A 1 722 ? 19.743 -12.731 -11.278 1.00 84.25 722 THR A O 1
ATOM 5383 N N . ARG A 1 723 ? 19.808 -14.315 -9.677 1.00 85.44 723 ARG A N 1
ATOM 5384 C CA . ARG A 1 723 ? 20.023 -15.442 -10.606 1.00 85.44 723 ARG A CA 1
ATOM 5385 C C . ARG A 1 723 ? 18.862 -15.622 -11.585 1.00 85.44 723 ARG A C 1
ATOM 5387 O O . ARG A 1 723 ? 19.095 -15.927 -12.746 1.00 85.44 723 ARG A O 1
ATOM 5394 N N . THR A 1 724 ? 17.631 -15.386 -11.136 1.00 84.06 724 THR A N 1
ATOM 5395 C CA . THR A 1 724 ? 16.426 -15.476 -11.972 1.00 84.06 724 THR A CA 1
ATOM 5396 C C . THR A 1 724 ? 16.446 -14.447 -13.098 1.00 84.06 724 THR A C 1
ATOM 5398 O O . THR A 1 724 ? 16.253 -14.811 -14.252 1.00 84.06 724 THR A O 1
ATOM 5401 N N . GLN A 1 725 ? 16.759 -13.184 -12.794 1.00 83.88 725 GLN A N 1
ATOM 5402 C CA . GLN A 1 725 ? 16.863 -12.127 -13.806 1.00 83.88 725 GLN A CA 1
ATOM 5403 C C . GLN A 1 725 ? 18.011 -12.376 -14.786 1.00 83.88 725 GLN A C 1
ATOM 5405 O O . GLN A 1 725 ? 17.841 -12.178 -15.984 1.00 83.88 725 GLN A O 1
ATOM 5410 N N . ALA A 1 726 ? 19.155 -12.872 -14.302 1.00 88.56 726 ALA A N 1
ATOM 5411 C CA . ALA A 1 726 ? 20.251 -13.281 -15.177 1.00 88.56 726 ALA A CA 1
ATOM 5412 C C . ALA A 1 726 ? 19.838 -14.438 -16.106 1.00 88.56 726 ALA A C 1
ATOM 5414 O O . ALA A 1 726 ? 20.104 -14.376 -17.301 1.00 88.56 726 ALA A O 1
ATOM 5415 N N . GLY A 1 727 ? 19.137 -15.451 -15.587 1.00 89.50 727 GLY A N 1
ATOM 5416 C CA . GLY A 1 727 ? 18.623 -16.567 -16.385 1.00 89.50 727 GLY A CA 1
ATOM 5417 C C . GLY A 1 727 ? 17.625 -16.122 -17.457 1.00 89.50 727 GLY A C 1
ATOM 5418 O O . GLY A 1 727 ? 17.761 -16.512 -18.614 1.00 89.50 727 GLY A O 1
ATOM 5419 N N . VAL A 1 728 ? 16.675 -15.247 -17.103 1.00 88.38 728 VAL A N 1
ATOM 5420 C CA . VAL A 1 728 ? 15.727 -14.645 -18.060 1.00 88.38 728 VAL A CA 1
ATOM 5421 C C . VAL A 1 728 ? 16.473 -13.839 -19.125 1.00 88.38 728 VAL A C 1
ATOM 5423 O O . VAL A 1 728 ? 16.201 -14.004 -20.310 1.00 88.38 728 VAL A O 1
ATOM 5426 N N . ALA A 1 729 ? 17.448 -13.017 -18.731 1.00 91.31 729 ALA A N 1
ATOM 5427 C CA . ALA A 1 729 ? 18.247 -12.233 -19.667 1.00 91.31 729 ALA A CA 1
ATOM 5428 C C . ALA A 1 729 ? 19.039 -13.115 -20.642 1.00 91.31 729 ALA A C 1
ATOM 5430 O O . ALA A 1 729 ? 19.030 -12.854 -21.841 1.00 91.31 729 ALA A O 1
ATOM 5431 N N . VAL A 1 730 ? 19.671 -14.187 -20.156 1.00 92.94 730 VAL A N 1
ATOM 5432 C CA . VAL A 1 730 ? 20.399 -15.146 -21.003 1.00 92.94 730 VAL A CA 1
ATOM 5433 C C . VAL A 1 730 ? 19.449 -15.867 -21.960 1.00 92.94 730 VAL A C 1
ATOM 5435 O O . VAL A 1 730 ? 19.761 -15.980 -23.143 1.00 92.94 730 VAL A O 1
ATOM 5438 N N . ALA A 1 731 ? 18.277 -16.302 -21.489 1.00 92.56 731 ALA A N 1
ATOM 5439 C CA . ALA A 1 731 ? 17.279 -16.961 -22.330 1.00 92.56 731 ALA A CA 1
ATOM 5440 C C . ALA A 1 731 ? 16.766 -16.038 -23.448 1.00 92.56 731 ALA A C 1
ATOM 5442 O O . ALA A 1 731 ? 16.677 -16.459 -24.601 1.00 92.56 731 ALA A O 1
ATOM 5443 N N . ILE A 1 732 ? 16.480 -14.768 -23.133 1.00 92.25 732 ILE A N 1
ATOM 5444 C CA . ILE A 1 732 ? 16.044 -13.781 -24.130 1.00 92.25 732 ILE A CA 1
ATOM 5445 C C . ILE A 1 732 ? 17.180 -13.458 -25.103 1.00 92.25 732 ILE A C 1
ATOM 5447 O O . ILE A 1 732 ? 16.941 -13.416 -26.308 1.00 92.25 732 ILE A O 1
ATOM 5451 N N . ALA A 1 733 ? 18.407 -13.258 -24.610 1.00 91.69 733 ALA A N 1
ATOM 5452 C CA . ALA A 1 733 ? 19.563 -13.008 -25.465 1.00 91.69 733 ALA A CA 1
ATOM 5453 C C . ALA A 1 733 ? 19.757 -14.161 -26.456 1.00 91.69 733 ALA A C 1
ATOM 5455 O O . ALA A 1 733 ? 19.825 -13.915 -27.654 1.00 91.69 733 ALA A O 1
ATOM 5456 N N . ALA A 1 734 ? 19.738 -15.411 -25.981 1.00 91.56 734 ALA A N 1
ATOM 5457 C CA . ALA A 1 734 ? 19.821 -16.590 -26.838 1.00 91.56 734 ALA A CA 1
ATOM 5458 C C . ALA A 1 734 ? 18.682 -16.630 -27.869 1.00 91.56 734 ALA A C 1
ATOM 5460 O O . ALA A 1 734 ? 18.941 -16.803 -29.057 1.00 91.56 734 ALA A O 1
ATOM 5461 N N . ALA A 1 735 ? 17.433 -16.404 -27.448 1.00 90.50 735 ALA A N 1
ATOM 5462 C CA . ALA A 1 735 ? 16.286 -16.393 -28.352 1.00 90.50 735 ALA A CA 1
ATOM 5463 C C . ALA A 1 735 ? 16.419 -15.328 -29.456 1.00 90.50 735 ALA A C 1
ATOM 5465 O O . ALA A 1 735 ? 16.184 -15.631 -30.623 1.00 90.50 735 ALA A O 1
ATOM 5466 N N . VAL A 1 736 ? 16.841 -14.104 -29.112 1.00 88.81 736 VAL A N 1
ATOM 5467 C CA . VAL A 1 736 ? 17.020 -13.005 -30.078 1.00 88.81 736 VAL A CA 1
ATOM 5468 C C . VAL A 1 736 ? 18.192 -13.270 -31.027 1.00 88.81 736 VAL A C 1
ATOM 5470 O O . VAL A 1 736 ? 18.071 -13.013 -32.225 1.00 88.81 736 VAL A O 1
ATOM 5473 N N . THR A 1 737 ? 19.302 -13.826 -30.538 1.00 88.25 737 THR A N 1
ATOM 5474 C CA . THR A 1 737 ? 20.449 -14.206 -31.379 1.00 88.25 737 THR A CA 1
ATOM 5475 C C . THR A 1 737 ? 20.094 -15.315 -32.367 1.00 88.25 737 THR A C 1
ATOM 5477 O O . THR A 1 737 ? 20.631 -15.338 -33.470 1.00 88.25 737 THR A O 1
ATOM 5480 N N . LEU A 1 738 ? 19.173 -16.211 -31.998 1.00 88.56 738 LEU A N 1
ATOM 5481 C CA . LEU A 1 738 ? 18.717 -17.322 -32.837 1.00 88.56 738 LEU A CA 1
ATOM 5482 C C . LEU A 1 738 ? 17.584 -16.937 -33.806 1.00 88.56 738 LEU A C 1
ATOM 5484 O O . LEU A 1 738 ? 17.290 -17.715 -34.711 1.00 88.56 738 LEU A O 1
ATOM 5488 N N . LEU A 1 739 ? 16.971 -15.750 -33.682 1.00 86.50 739 LEU A N 1
ATOM 5489 C CA . LEU A 1 739 ? 15.901 -15.295 -34.587 1.00 86.50 739 LEU A CA 1
ATOM 5490 C C . LEU A 1 739 ? 16.248 -15.393 -36.085 1.00 86.50 739 LEU A C 1
ATOM 5492 O O . LEU A 1 739 ? 15.360 -15.798 -36.839 1.00 86.50 739 LEU A O 1
ATOM 5496 N N . PRO A 1 740 ? 17.475 -15.078 -36.550 1.00 86.88 740 PRO A N 1
ATOM 5497 C CA . PRO A 1 740 ? 17.841 -15.204 -37.962 1.00 86.88 740 PRO A CA 1
ATOM 5498 C C . PRO A 1 740 ? 17.805 -16.640 -38.515 1.00 86.88 740 PRO A C 1
ATOM 5500 O O . PRO A 1 740 ? 17.821 -16.810 -39.731 1.00 86.88 740 PRO A O 1
ATOM 5503 N N . LEU A 1 741 ? 17.754 -17.678 -37.664 1.00 85.75 741 LEU A N 1
ATOM 5504 C CA . LEU A 1 741 ? 17.591 -19.071 -38.114 1.00 85.75 741 LEU A CA 1
ATOM 5505 C C . LEU A 1 741 ? 16.205 -19.336 -38.711 1.00 85.75 741 LEU A C 1
ATOM 5507 O O . LEU A 1 741 ? 16.033 -20.283 -39.474 1.00 85.75 741 LEU A O 1
ATOM 5511 N N . LEU A 1 742 ? 15.208 -18.528 -38.351 1.00 85.50 742 LEU A N 1
ATOM 5512 C CA . LEU A 1 742 ? 13.842 -18.681 -38.832 1.00 85.50 742 LEU A CA 1
ATOM 5513 C C . LEU A 1 742 ? 13.699 -17.981 -40.196 1.00 85.50 742 LEU A C 1
ATOM 5515 O O . LEU A 1 742 ? 13.764 -16.757 -40.246 1.00 85.50 742 LEU A O 1
ATOM 5519 N N . PRO A 1 743 ? 13.419 -18.689 -41.306 1.00 76.31 743 PRO A N 1
ATOM 5520 C CA . PRO A 1 743 ? 13.423 -18.093 -42.650 1.00 76.31 743 PRO A CA 1
ATOM 5521 C C . PRO A 1 743 ? 12.490 -16.882 -42.804 1.00 76.31 743 PRO A C 1
ATOM 5523 O O . PRO A 1 743 ? 12.809 -15.927 -43.508 1.00 76.31 743 PRO A O 1
ATOM 5526 N N . TRP A 1 744 ? 11.363 -16.874 -42.085 1.00 76.25 744 TRP A N 1
ATOM 5527 C CA . TRP A 1 744 ? 10.429 -15.745 -42.031 1.00 76.25 744 TRP A CA 1
ATOM 5528 C C . TRP A 1 744 ? 11.117 -14.448 -41.579 1.00 76.25 744 TRP A C 1
ATOM 5530 O O . TRP A 1 744 ? 10.854 -13.387 -42.157 1.00 76.25 744 TRP A O 1
ATOM 5540 N N . THR A 1 745 ? 11.951 -14.489 -40.534 1.00 77.31 745 THR A N 1
ATOM 5541 C CA . THR A 1 745 ? 12.453 -13.284 -39.843 1.00 77.31 745 THR A CA 1
ATOM 5542 C C . THR A 1 745 ? 13.338 -12.431 -40.749 1.00 77.31 745 THR A C 1
ATOM 5544 O O . THR A 1 745 ? 13.214 -11.203 -40.744 1.00 77.31 745 THR A O 1
ATOM 5547 N N . SER A 1 746 ? 14.125 -13.078 -41.608 1.00 69.62 746 SER A N 1
ATOM 5548 C CA . SER A 1 746 ? 14.963 -12.423 -42.615 1.00 69.62 746 SER A CA 1
ATOM 5549 C C . SER A 1 746 ? 14.147 -11.624 -43.641 1.00 69.62 746 SER A C 1
ATOM 5551 O O . SER A 1 746 ? 14.427 -10.447 -43.863 1.00 69.62 746 SER A O 1
ATOM 5553 N N . GLY A 1 747 ? 13.084 -12.213 -44.201 1.00 67.81 747 GLY A N 1
ATOM 5554 C CA . GLY A 1 747 ? 12.272 -11.580 -45.244 1.00 67.81 747 GLY A CA 1
ATOM 5555 C C . GLY A 1 747 ? 11.303 -10.512 -44.730 1.00 67.81 747 GLY A C 1
ATOM 5556 O O . GLY A 1 747 ? 11.131 -9.480 -45.371 1.00 67.81 747 GLY A O 1
ATOM 5557 N N . ARG A 1 748 ? 10.665 -10.735 -43.571 1.00 67.44 748 ARG A N 1
ATOM 5558 C CA . ARG A 1 748 ? 9.575 -9.863 -43.083 1.00 67.44 748 ARG A CA 1
ATOM 5559 C C . ARG A 1 748 ? 9.934 -8.939 -41.925 1.00 67.44 748 ARG A C 1
ATOM 5561 O O . ARG A 1 748 ? 9.276 -7.920 -41.752 1.00 67.44 748 ARG A O 1
ATOM 5568 N N . PHE A 1 749 ? 10.935 -9.280 -41.117 1.00 65.31 749 PHE A N 1
ATOM 5569 C CA . PHE A 1 749 ? 11.375 -8.426 -40.007 1.00 65.31 749 PHE A CA 1
ATOM 5570 C C . PHE A 1 749 ? 12.690 -7.703 -40.303 1.00 65.31 749 PHE A C 1
ATOM 5572 O O . PHE A 1 749 ? 13.102 -6.872 -39.491 1.00 65.31 749 PHE A O 1
ATOM 5579 N N . ARG A 1 750 ? 13.325 -7.982 -41.455 1.00 73.19 750 ARG A N 1
ATOM 5580 C CA . ARG A 1 750 ? 14.680 -7.514 -41.790 1.00 73.19 750 ARG A CA 1
ATOM 5581 C C . ARG A 1 750 ? 15.674 -7.851 -40.668 1.00 73.19 750 ARG A C 1
ATOM 5583 O O . ARG A 1 750 ? 16.512 -7.033 -40.300 1.00 73.19 750 ARG A O 1
ATOM 5590 N N . ILE A 1 751 ? 15.512 -9.032 -40.065 1.00 78.69 751 ILE A N 1
ATOM 5591 C CA . ILE A 1 751 ? 16.413 -9.572 -39.040 1.00 78.69 751 ILE A CA 1
ATOM 5592 C C . ILE A 1 751 ? 17.223 -10.678 -39.710 1.00 78.69 751 ILE A C 1
ATOM 5594 O O . ILE A 1 751 ? 16.746 -11.798 -39.875 1.00 78.69 751 ILE A O 1
ATOM 5598 N N . THR A 1 752 ? 18.430 -10.339 -40.146 1.00 81.50 752 THR A N 1
ATOM 5599 C CA . THR A 1 752 ? 19.363 -11.239 -40.841 1.00 81.50 752 THR A CA 1
ATOM 5600 C C . THR A 1 752 ? 20.571 -11.588 -39.969 1.00 81.50 752 THR A C 1
ATOM 5602 O O . THR A 1 752 ? 20.651 -11.185 -38.814 1.00 81.50 752 THR A O 1
ATOM 5605 N N . TRP A 1 753 ? 21.521 -12.375 -40.462 1.00 84.00 753 TRP A N 1
ATOM 5606 C CA . TRP A 1 753 ? 22.833 -12.423 -39.813 1.00 84.00 753 TRP A CA 1
ATOM 5607 C C . TRP A 1 753 ? 23.564 -11.100 -40.071 1.00 84.00 753 TRP A C 1
ATOM 5609 O O . TRP A 1 753 ? 23.354 -10.480 -41.115 1.00 84.00 753 TRP A O 1
ATOM 5619 N N . LEU A 1 754 ? 24.406 -10.655 -39.133 1.00 84.06 754 LEU A N 1
ATOM 5620 C CA . LEU A 1 754 ? 25.339 -9.570 -39.434 1.00 84.06 754 LEU A CA 1
ATOM 5621 C C . LEU A 1 754 ? 26.267 -10.064 -40.556 1.00 84.06 754 LEU A C 1
ATOM 5623 O O . LEU A 1 754 ? 26.749 -11.197 -40.476 1.00 84.06 754 LEU A O 1
ATOM 5627 N N . PRO A 1 755 ? 26.504 -9.252 -41.598 1.00 80.00 755 PRO A N 1
ATOM 5628 C CA . PRO A 1 755 ? 27.121 -9.721 -42.842 1.00 80.00 755 PRO A CA 1
ATOM 5629 C C . PRO A 1 755 ? 28.563 -10.197 -42.658 1.00 80.00 755 PRO A C 1
ATOM 5631 O O . PRO A 1 755 ? 29.014 -11.099 -43.355 1.00 80.00 755 PRO A O 1
ATOM 5634 N N . GLU A 1 756 ? 29.273 -9.615 -41.694 1.00 84.38 756 GLU A N 1
ATOM 5635 C CA . GLU A 1 756 ? 30.664 -9.944 -41.396 1.00 84.38 756 GLU A CA 1
ATOM 5636 C C . GLU A 1 756 ? 30.787 -10.441 -39.958 1.00 84.38 756 GLU A C 1
ATOM 5638 O O . GLU A 1 756 ? 30.188 -9.885 -39.032 1.00 84.38 756 GLU A O 1
ATOM 5643 N N . TRP A 1 757 ? 31.590 -11.487 -39.767 1.00 82.88 757 TRP A N 1
ATOM 5644 C CA . TRP A 1 757 ? 31.727 -12.172 -38.483 1.00 82.88 757 TRP A CA 1
ATOM 5645 C C . TRP A 1 757 ? 32.276 -11.265 -37.371 1.00 82.88 757 TRP A C 1
ATOM 5647 O O . TRP A 1 757 ? 31.943 -11.481 -36.208 1.00 82.88 757 TRP A O 1
ATOM 5657 N N . TRP A 1 758 ? 33.068 -10.236 -37.707 1.00 82.81 758 TRP A N 1
ATOM 5658 C CA . TRP A 1 758 ? 33.677 -9.313 -36.739 1.00 82.81 758 TRP A CA 1
ATOM 5659 C C . TRP A 1 758 ? 32.686 -8.289 -36.155 1.00 82.81 758 TRP A C 1
ATOM 5661 O O . TRP A 1 758 ? 32.946 -7.718 -35.094 1.00 82.81 758 TRP A O 1
ATOM 5671 N N . HIS A 1 759 ? 31.504 -8.113 -36.756 1.00 86.56 759 HIS A N 1
ATOM 5672 C CA . HIS A 1 759 ? 30.459 -7.260 -36.183 1.00 86.56 759 HIS A CA 1
ATOM 5673 C C . HIS A 1 759 ? 29.894 -7.819 -34.867 1.00 86.56 759 HIS A C 1
ATOM 5675 O O . HIS A 1 759 ? 29.513 -7.055 -33.981 1.00 86.56 759 HIS A O 1
ATOM 5681 N N . TYR A 1 760 ? 29.864 -9.144 -34.694 1.00 86.88 760 TYR A N 1
ATOM 5682 C CA . TYR A 1 760 ? 29.435 -9.772 -33.440 1.00 86.88 760 TYR A CA 1
ATOM 5683 C C . TYR A 1 760 ? 30.364 -9.438 -32.256 1.00 86.88 760 TYR A C 1
ATOM 5685 O O . TYR A 1 760 ? 29.865 -8.924 -31.249 1.00 86.88 760 TYR A O 1
ATOM 5693 N N . PRO A 1 761 ? 31.695 -9.661 -32.331 1.00 90.56 761 PRO A N 1
ATOM 5694 C CA . PRO A 1 761 ? 32.608 -9.250 -31.272 1.00 90.56 761 PRO A CA 1
ATOM 5695 C C . PRO A 1 761 ? 32.688 -7.727 -31.115 1.00 90.56 761 PRO A C 1
ATOM 5697 O O . PRO A 1 761 ? 32.876 -7.278 -29.989 1.00 90.56 761 PRO A O 1
ATOM 5700 N N . LEU A 1 762 ? 32.468 -6.927 -32.171 1.00 92.06 762 LEU A N 1
ATOM 5701 C CA . LEU A 1 762 ? 32.317 -5.470 -32.040 1.00 92.06 762 LEU A CA 1
ATOM 5702 C C . LEU A 1 762 ? 31.139 -5.116 -31.121 1.00 92.06 762 LEU A C 1
ATOM 5704 O O . LEU A 1 762 ? 31.312 -4.361 -30.166 1.00 92.06 762 LEU A O 1
ATOM 5708 N N . VAL A 1 763 ? 29.953 -5.676 -31.382 1.00 92.38 763 VAL A N 1
ATOM 5709 C CA . VAL A 1 763 ? 28.748 -5.425 -30.576 1.00 92.38 763 VAL A CA 1
ATOM 5710 C C . VAL A 1 763 ? 28.965 -5.869 -29.129 1.00 92.38 763 VAL A C 1
ATOM 5712 O O . VAL A 1 763 ? 28.686 -5.104 -28.206 1.00 92.38 763 VAL A O 1
ATOM 5715 N N . VAL A 1 764 ? 29.495 -7.076 -28.911 1.00 92.50 764 VAL A N 1
ATOM 5716 C CA . VAL A 1 764 ? 29.772 -7.588 -27.558 1.00 92.50 764 VAL A CA 1
ATOM 5717 C C . VAL A 1 764 ? 30.817 -6.723 -26.849 1.00 92.50 764 VAL A C 1
ATOM 5719 O O . VAL A 1 764 ? 30.608 -6.333 -25.702 1.00 92.50 764 VAL A O 1
ATOM 5722 N N . GLY A 1 765 ? 31.907 -6.366 -27.531 1.00 93.94 765 GLY A N 1
ATOM 5723 C CA . GLY A 1 765 ? 32.957 -5.498 -27.002 1.00 93.94 765 GLY A CA 1
ATOM 5724 C C . GLY A 1 765 ? 32.427 -4.117 -26.620 1.00 93.94 765 GLY A C 1
ATOM 5725 O O . GLY A 1 765 ? 32.694 -3.645 -25.517 1.00 93.94 765 GLY A O 1
ATOM 5726 N N . ALA A 1 766 ? 31.598 -3.507 -27.470 1.00 94.19 766 ALA A N 1
ATOM 5727 C CA . ALA A 1 766 ? 30.949 -2.229 -27.187 1.00 94.19 766 ALA A CA 1
ATOM 5728 C C . ALA A 1 766 ? 30.061 -2.303 -25.933 1.00 94.19 766 ALA A C 1
ATOM 5730 O O . ALA A 1 766 ? 30.124 -1.422 -25.076 1.00 94.19 766 ALA A O 1
ATOM 5731 N N . VAL A 1 767 ? 29.288 -3.382 -25.776 1.00 94.19 767 VAL A N 1
ATOM 5732 C CA . VAL A 1 767 ? 28.449 -3.615 -24.587 1.00 94.19 767 VAL A CA 1
ATOM 5733 C C . VAL A 1 767 ? 29.299 -3.808 -23.323 1.00 94.19 767 VAL A C 1
ATOM 5735 O O . VAL A 1 767 ? 28.953 -3.282 -22.263 1.00 94.19 767 VAL A O 1
ATOM 5738 N N . VAL A 1 768 ? 30.432 -4.511 -23.412 1.00 94.81 768 VAL A N 1
ATOM 5739 C CA . VAL A 1 768 ? 31.368 -4.684 -22.285 1.00 94.81 768 VAL A CA 1
ATOM 5740 C C . VAL A 1 768 ? 32.012 -3.353 -21.891 1.00 94.81 768 VAL A C 1
ATOM 5742 O O . VAL A 1 768 ? 32.046 -3.019 -20.706 1.00 94.81 768 VAL A O 1
ATOM 5745 N N . VAL A 1 769 ? 32.472 -2.560 -22.863 1.00 94.94 769 VAL A N 1
ATOM 5746 C CA . VAL A 1 769 ? 33.035 -1.223 -22.613 1.00 94.94 769 VAL A CA 1
ATOM 5747 C C . VAL A 1 769 ? 31.992 -0.319 -21.962 1.00 94.94 769 VAL A C 1
ATOM 5749 O O . VAL A 1 769 ? 32.277 0.298 -20.935 1.00 94.94 769 VAL A O 1
ATOM 5752 N N . TRP A 1 770 ? 30.767 -0.295 -22.493 1.00 95.38 770 TRP A N 1
ATOM 5753 C CA . TRP A 1 770 ? 29.649 0.436 -21.897 1.00 95.38 770 TRP A CA 1
ATOM 5754 C C . TRP A 1 770 ? 29.428 0.048 -20.432 1.00 95.38 770 TRP A C 1
ATOM 5756 O O . TRP A 1 770 ? 29.310 0.925 -19.576 1.00 95.38 770 TRP A O 1
ATOM 5766 N N . LEU A 1 771 ? 29.435 -1.252 -20.122 1.00 94.12 771 LEU A N 1
ATOM 5767 C CA . LEU A 1 771 ? 29.257 -1.753 -18.761 1.00 94.12 771 LEU A CA 1
ATOM 5768 C C . LEU A 1 771 ? 30.366 -1.262 -17.817 1.00 94.12 771 LEU A C 1
ATOM 5770 O O . LEU A 1 771 ? 30.070 -0.818 -16.705 1.00 94.12 771 LEU A O 1
ATOM 5774 N N . ILE A 1 772 ? 31.628 -1.317 -18.253 1.00 94.69 772 ILE A N 1
ATOM 5775 C CA . ILE A 1 772 ? 32.786 -0.858 -17.469 1.00 94.69 772 ILE A CA 1
ATOM 5776 C C . ILE A 1 772 ? 32.686 0.649 -17.203 1.00 94.69 772 ILE A C 1
ATOM 5778 O O . ILE A 1 772 ? 32.798 1.090 -16.055 1.00 94.69 772 ILE A O 1
ATOM 5782 N N . VAL A 1 773 ? 32.416 1.440 -18.246 1.00 94.62 773 VAL A N 1
ATOM 5783 C CA . VAL A 1 773 ? 32.277 2.900 -18.139 1.00 94.62 773 VAL A CA 1
ATOM 5784 C C . VAL A 1 773 ? 31.110 3.264 -17.222 1.00 94.62 773 VAL A C 1
ATOM 5786 O O . VAL A 1 773 ? 31.262 4.109 -16.338 1.00 94.62 773 VAL A O 1
ATOM 5789 N N . LEU A 1 774 ? 29.966 2.590 -17.362 1.00 93.56 774 LEU A N 1
ATOM 5790 C CA . LEU A 1 774 ? 28.793 2.816 -16.520 1.00 93.56 774 LEU A CA 1
ATOM 5791 C C . LEU A 1 774 ? 29.094 2.553 -15.038 1.00 93.56 774 LEU A C 1
ATOM 5793 O O . LEU A 1 774 ? 28.729 3.362 -14.179 1.00 93.56 774 LEU A O 1
ATOM 5797 N N . GLN A 1 775 ? 29.794 1.458 -14.725 1.00 92.50 775 GLN A N 1
ATOM 5798 C CA . GLN A 1 775 ? 30.210 1.160 -13.352 1.00 92.50 775 GLN A CA 1
ATOM 5799 C C . GLN A 1 775 ? 31.155 2.232 -12.794 1.00 92.50 775 GLN A C 1
ATOM 5801 O O . GLN A 1 775 ? 30.967 2.670 -11.655 1.00 92.50 775 GLN A O 1
ATOM 5806 N N . GLY A 1 776 ? 32.112 2.707 -13.598 1.00 91.75 776 GLY A N 1
ATOM 5807 C CA . GLY A 1 776 ? 33.011 3.805 -13.230 1.00 91.75 776 GLY A CA 1
ATOM 5808 C C . GLY A 1 776 ? 32.266 5.114 -12.942 1.00 91.75 776 GLY A C 1
ATOM 5809 O O . GLY A 1 776 ? 32.494 5.750 -11.910 1.00 91.75 776 GLY A O 1
ATOM 5810 N N . VAL A 1 777 ? 31.304 5.482 -13.796 1.00 91.94 777 VAL A N 1
ATOM 5811 C CA . VAL A 1 777 ? 30.469 6.681 -13.609 1.00 91.94 777 VAL A CA 1
ATOM 5812 C C . VAL A 1 777 ? 29.623 6.573 -12.341 1.00 91.94 777 VAL A C 1
ATOM 5814 O O . VAL A 1 777 ? 29.582 7.511 -11.542 1.00 91.94 777 VAL A O 1
ATOM 5817 N N . TRP A 1 778 ? 28.985 5.428 -12.088 1.00 91.50 778 TRP A N 1
ATOM 5818 C CA . TRP A 1 778 ? 28.225 5.230 -10.851 1.00 91.50 778 TRP A CA 1
ATOM 5819 C C . TRP A 1 778 ? 29.102 5.239 -9.602 1.00 91.50 778 TRP A C 1
ATOM 5821 O O . TRP A 1 778 ? 28.675 5.769 -8.572 1.00 91.50 778 TRP A O 1
ATOM 5831 N N . TRP A 1 779 ? 30.317 4.696 -9.667 1.00 90.38 779 TRP A N 1
ATOM 5832 C CA . TRP A 1 779 ? 31.280 4.787 -8.571 1.00 90.38 779 TRP A CA 1
ATOM 5833 C C . TRP A 1 779 ? 31.642 6.248 -8.264 1.00 90.38 779 TRP A C 1
ATOM 5835 O O . TRP A 1 779 ? 31.566 6.671 -7.105 1.00 90.38 779 TRP A O 1
ATOM 5845 N N . LEU A 1 780 ? 31.924 7.050 -9.295 1.00 90.00 780 LEU A N 1
ATOM 5846 C CA . LEU A 1 780 ? 32.243 8.471 -9.149 1.00 90.00 780 LEU A CA 1
ATOM 5847 C C . LEU A 1 780 ? 31.065 9.269 -8.570 1.00 90.00 780 LEU A C 1
ATOM 5849 O O . LEU A 1 780 ? 31.239 10.019 -7.608 1.00 90.00 780 LEU A O 1
ATOM 5853 N N . LEU A 1 781 ? 29.853 9.064 -9.095 1.00 86.62 781 LEU A N 1
ATOM 5854 C CA . LEU A 1 781 ? 28.638 9.723 -8.603 1.00 86.62 781 LEU A CA 1
ATOM 5855 C C . LEU A 1 781 ? 28.359 9.388 -7.131 1.00 86.62 781 LEU A C 1
ATOM 5857 O O . LEU A 1 781 ? 27.971 10.265 -6.357 1.00 86.62 781 LEU A O 1
ATOM 5861 N N . ARG A 1 782 ? 28.595 8.135 -6.717 1.00 84.62 782 ARG A N 1
ATOM 5862 C CA . ARG A 1 782 ? 28.481 7.720 -5.308 1.00 84.62 782 ARG A CA 1
ATOM 5863 C C . ARG A 1 782 ? 29.533 8.395 -4.430 1.00 84.62 782 ARG A C 1
ATOM 5865 O O . ARG A 1 782 ? 29.210 8.771 -3.307 1.00 84.62 782 ARG A O 1
ATOM 5872 N N . ARG A 1 783 ? 30.764 8.573 -4.922 1.00 86.62 783 ARG A N 1
ATOM 5873 C CA . ARG A 1 783 ? 31.848 9.250 -4.191 1.00 86.62 783 ARG A CA 1
ATOM 5874 C C . ARG A 1 783 ? 31.572 10.744 -4.013 1.00 86.62 783 ARG A C 1
ATOM 5876 O O . ARG A 1 783 ? 31.742 11.263 -2.915 1.00 86.62 783 ARG A O 1
ATOM 5883 N N . LEU A 1 784 ? 31.089 11.419 -5.057 1.00 81.31 784 LEU A N 1
ATOM 5884 C CA . LEU A 1 784 ? 30.731 12.842 -5.013 1.00 81.31 784 LEU A CA 1
ATOM 5885 C C . LEU A 1 784 ? 29.548 13.114 -4.076 1.00 81.31 784 LEU A C 1
ATOM 5887 O O . LEU A 1 784 ? 29.556 14.100 -3.346 1.00 81.31 784 LEU A O 1
ATOM 5891 N N . ALA A 1 785 ? 28.571 12.206 -4.031 1.00 74.25 785 ALA A N 1
ATOM 5892 C CA . ALA A 1 785 ? 27.428 12.310 -3.127 1.00 74.25 785 ALA A CA 1
ATOM 5893 C C . ALA A 1 785 ? 27.776 12.101 -1.637 1.00 74.25 785 ALA A C 1
ATOM 5895 O O . ALA A 1 785 ? 26.934 12.382 -0.790 1.00 74.25 785 ALA A O 1
ATOM 5896 N N . ARG A 1 786 ? 28.979 11.601 -1.312 1.00 65.38 786 ARG A N 1
ATOM 5897 C CA . ARG A 1 786 ? 29.458 11.364 0.064 1.00 65.38 786 ARG A CA 1
ATOM 5898 C C . ARG A 1 786 ? 30.296 12.513 0.643 1.00 65.38 786 ARG A C 1
ATOM 5900 O O . ARG A 1 786 ? 30.785 12.373 1.759 1.00 65.38 786 ARG A O 1
ATOM 5907 N N . ARG A 1 787 ? 30.494 13.630 -0.071 1.00 40.66 787 ARG A N 1
ATOM 5908 C CA . ARG A 1 787 ? 31.165 14.799 0.526 1.00 40.66 787 ARG A CA 1
ATOM 5909 C C . ARG A 1 787 ? 30.277 15.379 1.639 1.00 40.66 787 ARG A C 1
ATOM 5911 O O . ARG A 1 787 ? 29.101 15.624 1.367 1.00 40.66 787 ARG A O 1
ATOM 5918 N N . PRO A 1 788 ? 30.798 15.581 2.863 1.00 40.62 788 PRO A N 1
ATOM 5919 C CA . PRO A 1 788 ? 30.011 16.157 3.941 1.00 40.62 788 PRO A CA 1
ATOM 5920 C C . PRO A 1 788 ? 29.626 17.582 3.546 1.00 40.62 788 PRO A C 1
ATOM 5922 O O . PRO A 1 788 ? 30.478 18.369 3.128 1.00 40.62 788 PRO A O 1
ATOM 5925 N N . ALA A 1 789 ? 28.335 17.900 3.638 1.00 35.66 789 ALA A N 1
ATOM 5926 C CA . ALA A 1 789 ? 27.901 19.286 3.652 1.00 35.66 789 ALA A CA 1
ATOM 5927 C C . ALA A 1 789 ? 28.654 19.992 4.789 1.00 35.66 789 ALA A C 1
ATOM 5929 O O . ALA A 1 789 ? 28.765 19.442 5.886 1.00 35.66 789 ALA A O 1
ATOM 5930 N N . ALA A 1 790 ? 29.225 21.159 4.495 1.00 32.91 790 ALA A N 1
ATOM 5931 C CA . ALA A 1 790 ? 29.920 21.975 5.475 1.00 32.91 790 ALA A CA 1
ATOM 5932 C C . ALA A 1 790 ? 29.045 22.161 6.726 1.00 32.91 790 ALA A C 1
ATOM 5934 O O . ALA A 1 790 ? 27.840 22.395 6.635 1.00 32.91 790 ALA A O 1
ATOM 5935 N N . SER A 1 791 ? 29.681 21.999 7.881 1.00 32.22 791 SER A N 1
ATOM 5936 C CA . SER A 1 791 ? 29.120 22.089 9.223 1.00 32.22 791 SER A CA 1
ATOM 5937 C C . SER A 1 791 ? 28.231 23.319 9.421 1.00 32.22 791 SER A C 1
ATOM 5939 O O . SER A 1 791 ? 28.722 24.446 9.458 1.00 32.22 791 SER A O 1
ATOM 5941 N N . VAL A 1 792 ? 26.940 23.088 9.648 1.00 31.59 792 VAL A N 1
ATOM 5942 C CA . VAL A 1 792 ? 26.123 23.963 10.496 1.00 31.59 792 VAL A CA 1
ATOM 5943 C C . VAL A 1 792 ? 26.412 23.530 11.941 1.00 31.59 792 VAL A C 1
ATOM 5945 O O . VAL A 1 792 ? 26.371 22.326 12.206 1.00 31.59 792 VAL A O 1
ATOM 5948 N N . PRO A 1 793 ? 26.768 24.431 12.873 1.00 30.98 793 PRO A N 1
ATOM 5949 C CA . PRO A 1 793 ? 27.123 24.037 14.232 1.00 30.98 793 PRO A CA 1
ATOM 5950 C C . PRO A 1 793 ? 25.862 23.587 14.983 1.00 30.98 793 PRO A C 1
ATOM 5952 O O . PRO A 1 793 ? 25.073 24.411 15.435 1.00 30.98 793 PRO A O 1
ATOM 5955 N N . SER A 1 794 ? 25.654 22.276 15.111 1.00 33.03 794 SER A N 1
ATOM 5956 C CA . SER A 1 794 ? 24.639 21.701 15.997 1.00 33.03 794 SER A CA 1
ATOM 5957 C C . SER A 1 794 ? 25.251 21.425 17.369 1.00 33.03 794 SER A C 1
ATOM 5959 O O . SER A 1 794 ? 26.241 20.698 17.481 1.00 33.03 794 SER A O 1
ATOM 5961 N N . GLY A 1 795 ? 24.648 22.010 18.404 1.00 32.00 795 GLY A N 1
ATOM 5962 C CA . GLY A 1 795 ? 24.945 21.729 19.803 1.00 32.00 795 GLY A CA 1
ATOM 5963 C C . GLY A 1 795 ? 24.847 20.237 20.136 1.00 32.00 795 GLY A C 1
ATOM 5964 O O . GLY A 1 795 ? 24.105 19.478 19.518 1.00 32.00 795 GLY A O 1
ATOM 5965 N N . ARG A 1 796 ? 25.669 19.841 21.107 1.00 34.28 796 ARG A N 1
ATOM 5966 C CA . ARG A 1 796 ? 25.894 18.479 21.602 1.00 34.28 796 ARG A CA 1
ATOM 5967 C C . ARG A 1 796 ? 24.596 17.714 21.901 1.00 34.28 796 ARG A C 1
ATOM 5969 O O . ARG A 1 796 ? 23.819 18.143 22.743 1.00 34.28 796 ARG A O 1
ATOM 5976 N N . ALA A 1 797 ? 24.485 16.509 21.348 1.00 30.12 797 ALA A N 1
ATOM 5977 C CA . ALA A 1 797 ? 23.823 15.379 21.992 1.00 30.12 797 ALA A CA 1
ATOM 5978 C C . ALA A 1 797 ? 24.638 14.113 21.682 1.00 30.12 797 ALA A C 1
ATOM 5980 O O . ALA A 1 797 ? 24.876 13.762 20.528 1.00 30.12 797 ALA A O 1
ATOM 5981 N N . THR A 1 798 ? 25.156 13.496 22.736 1.00 32.69 798 THR A N 1
ATOM 5982 C CA . THR A 1 798 ? 26.015 12.311 22.739 1.00 32.69 798 THR A CA 1
ATOM 5983 C C . THR A 1 798 ? 25.228 11.056 22.363 1.00 32.69 798 THR A C 1
ATOM 5985 O O . THR A 1 798 ? 24.275 10.696 23.046 1.00 32.69 798 THR A O 1
ATOM 5988 N N . SER A 1 799 ? 25.643 10.366 21.303 1.00 28.42 799 SER A N 1
ATOM 5989 C CA . SER A 1 799 ? 25.194 9.012 20.950 1.00 28.42 799 SER A CA 1
ATOM 5990 C C . SER A 1 799 ? 26.010 7.942 21.702 1.00 28.42 799 SER A C 1
ATOM 5992 O O . SER A 1 799 ? 27.232 8.097 21.762 1.00 28.42 799 SER A O 1
ATOM 5994 N N . PRO A 1 800 ? 25.406 6.852 22.220 1.00 31.17 800 PRO A N 1
ATOM 5995 C CA . PRO A 1 800 ? 26.147 5.734 22.810 1.00 31.17 800 PRO A CA 1
ATOM 5996 C C . PRO A 1 800 ? 26.727 4.799 21.720 1.00 31.17 800 PRO A C 1
ATOM 5998 O O . PRO A 1 800 ? 26.323 4.892 20.553 1.00 31.17 800 PRO A O 1
ATOM 6001 N N . PRO A 1 801 ? 27.711 3.937 22.055 1.00 31.34 801 PRO A N 1
ATOM 6002 C CA . PRO A 1 801 ? 28.548 3.257 21.071 1.00 31.34 801 PRO A CA 1
ATOM 6003 C C . PRO A 1 801 ? 27.825 2.088 20.389 1.00 31.34 801 PRO A C 1
ATOM 6005 O O . PRO A 1 801 ? 27.040 1.364 20.996 1.00 31.34 801 PRO A O 1
ATOM 6008 N N . ARG A 1 802 ? 28.122 1.896 19.100 1.00 28.52 802 ARG A N 1
ATOM 6009 C CA . ARG A 1 802 ? 27.728 0.711 18.329 1.00 28.52 802 ARG A CA 1
ATOM 6010 C C . ARG A 1 802 ? 28.616 -0.464 18.731 1.00 28.52 802 ARG A C 1
ATOM 6012 O O . ARG A 1 802 ? 29.828 -0.375 18.568 1.00 28.52 802 ARG A O 1
ATOM 6019 N N . HIS A 1 803 ? 28.010 -1.562 19.171 1.00 27.52 803 HIS A N 1
ATOM 6020 C CA . HIS A 1 803 ? 28.661 -2.867 19.157 1.00 27.52 803 HIS A CA 1
ATOM 6021 C C . HIS A 1 803 ? 28.658 -3.419 17.726 1.00 27.52 803 HIS A C 1
ATOM 6023 O O . HIS A 1 803 ? 27.602 -3.586 17.112 1.00 27.52 803 HIS A O 1
ATOM 6029 N N . GLU A 1 804 ? 29.854 -3.659 17.193 1.00 28.47 804 GLU A N 1
ATOM 6030 C CA . GLU A 1 804 ? 30.089 -4.528 16.044 1.00 28.47 804 GLU A CA 1
ATOM 6031 C C . GLU A 1 804 ? 29.816 -5.974 16.472 1.00 28.47 804 GLU A C 1
ATOM 6033 O O . GLU A 1 804 ? 30.400 -6.460 17.437 1.00 28.47 804 GLU A O 1
ATOM 6038 N N . VAL A 1 805 ? 28.910 -6.651 15.768 1.00 28.20 805 VAL A N 1
ATOM 6039 C CA . VAL A 1 805 ? 28.801 -8.111 15.805 1.00 28.20 805 VAL A CA 1
ATOM 6040 C C . VAL A 1 805 ? 29.343 -8.614 14.476 1.00 28.20 805 VAL A C 1
ATOM 6042 O O . VAL A 1 805 ? 28.659 -8.603 13.453 1.00 28.20 805 VAL A O 1
ATOM 6045 N N . GLU A 1 806 ? 30.614 -8.989 14.516 1.00 28.64 806 GLU A N 1
ATOM 6046 C CA . GLU A 1 806 ? 31.220 -9.987 13.644 1.00 28.64 806 GLU A CA 1
ATOM 6047 C C . GLU A 1 806 ? 30.543 -11.338 13.922 1.00 28.64 806 GLU A C 1
ATOM 6049 O O . GLU A 1 806 ? 30.440 -11.759 15.073 1.00 28.64 806 GLU A O 1
ATOM 6054 N N . SER A 1 807 ? 30.053 -12.023 12.891 1.00 28.39 807 SER A N 1
ATOM 6055 C CA . SER A 1 807 ? 30.024 -13.491 12.885 1.00 28.39 807 SER A CA 1
ATOM 6056 C C . SER A 1 807 ? 29.868 -14.027 11.466 1.00 28.39 807 SER A C 1
ATOM 6058 O O . SER A 1 807 ? 29.026 -13.581 10.686 1.00 28.39 807 SER A O 1
ATOM 6060 N N . ASP A 1 808 ? 30.763 -14.963 11.179 1.00 28.38 808 ASP A N 1
ATOM 6061 C CA . ASP A 1 808 ? 30.907 -15.777 9.985 1.00 28.38 808 ASP A CA 1
ATOM 6062 C C . ASP A 1 808 ? 29.672 -16.633 9.650 1.00 28.38 808 ASP A C 1
ATOM 6064 O O . ASP A 1 808 ? 29.010 -17.155 10.551 1.00 28.38 808 ASP A O 1
ATOM 6068 N N . VAL A 1 809 ? 29.470 -16.813 8.332 1.00 31.62 809 VAL A N 1
ATOM 6069 C CA . VAL A 1 809 ? 28.968 -17.971 7.537 1.00 31.62 809 VAL A CA 1
ATOM 6070 C C . VAL A 1 809 ? 28.114 -17.512 6.354 1.00 31.62 809 VAL A C 1
ATOM 6072 O O . VAL A 1 809 ? 27.062 -16.863 6.556 1.00 31.62 809 VAL A O 1
#

Secondary structure (DSSP, 8-state):
--TTTS---S-STT---HHHHHHHHHHHHHHHHHHS-HHHHHHHHHHHHHHHTT-HHHHHHHHHHHHHHHHHHHHHHHHHHHHHHHHHGGGPPEEEEEETTEEEEEEGGG--TT-EEEE-TT-B--EEEEE--SS-EEEE-HHHHSS-S-EEE-TT-EE-TT-EEEE--EEEEEEEEGGGSHHHHHHTTT--PPPPPPHHHHHHHHHHHHHHHHHHHHHHHHHHHHHHS-TTS-HHHHHHHHHHHHHTS-TTHHHHHHHHHHHHHHHHHHTTEEESSHHHHHHHHH--EEEESSGGGTEEEEEEEEEPPPPTTSPPPPHHHHHHHHHHHHHH-SS--HHHHHHHHHS------EEEEEEEETTTTEEEEEES-GGG-SEEEEE-HHHHGGGBSSPPPTT----TTEEEEEEESS---SB-TTS-B-PPS-BEEEEEEEEEEEE-TTHHHHHHHHHHTT-EEEEEESS-HHHHHHHHHHTT--HHHHHHHHTT-EEEHHHHHTS-GGGHHHHHHH-SEEES--HHHHHHHHHHHHHTT--EEEE--SGGGHHHHHH-SEEEE-TTS-HHHHHH-SEEES---HHHHHHHHHHHHHHHHHHHHHHHHHHHHHHHHHHHHHHHHHTT---SS-HHHHHHHHIIIIIHHHHHHHHS--S------GGGHHHHHHHHHHHHHHHHHHHHHHHHHHHHHHHHHHHHHHHHHHHHHHHHHHHHHHHS--HHHHHHHHHHHHHHHHGGGSHHHHHHH-----SSTTHHHHHHHHHHHHHHHHHHHHHHHHHHTTSPPP---PPP-PPPPPPP-----

Organism: NCBI:txid1285901

Solvent-accessible surface area (backbone atoms only — not comparable to full-atom values): 43357 Å² total; per-residue (Å²): 78,48,86,84,68,48,69,76,73,79,70,84,88,69,86,59,54,71,69,53,55,53,46,53,51,49,50,55,50,50,51,49,61,64,57,66,33,77,51,48,50,49,43,51,50,50,23,51,50,28,48,74,70,66,36,57,65,63,18,50,51,43,49,49,52,50,49,52,54,46,49,55,49,53,53,52,53,53,60,43,52,61,63,53,55,73,65,54,70,82,67,65,71,69,42,46,33,34,48,63,87,42,80,43,79,38,50,73,90,71,64,52,55,61,37,33,37,56,45,38,60,12,35,64,36,73,27,23,24,41,30,66,19,97,54,58,32,32,28,28,40,28,83,66,70,74,48,73,65,66,46,79,41,48,60,72,34,77,45,61,44,56,18,29,31,57,40,52,58,38,37,28,37,22,69,22,46,72,77,66,18,72,62,46,65,75,33,74,80,72,71,72,68,73,82,77,73,43,73,65,54,48,51,52,51,52,53,49,51,55,50,50,50,54,47,50,52,51,52,51,50,53,52,50,55,55,74,70,52,78,94,82,85,61,76,61,57,61,66,60,42,52,48,52,59,62,60,46,54,72,61,55,49,63,56,50,48,53,51,32,48,48,55,40,46,50,51,34,39,77,59,32,30,48,66,76,49,72,60,43,43,52,37,42,18,36,43,39,31,42,33,30,55,47,60,63,60,39,25,40,79,44,78,47,78,44,78,39,71,50,49,97,93,51,80,77,75,57,68,69,56,54,38,33,56,50,6,24,52,39,51,42,53,89,41,62,56,75,71,36,52,48,47,29,72,73,31,57,62,54,74,57,63,68,73,43,75,43,58,50,42,84,80,68,44,38,26,37,42,26,49,64,47,80,94,52,62,24,38,43,34,44,26,34,52,76,71,46,54,86,28,38,71,35,78,80,58,94,84,62,67,90,46,95,56,34,39,31,38,29,39,28,72,68,81,69,73,55,43,48,99,86,70,45,85,38,86,72,70,67,25,36,43,48,29,38,38,36,57,46,75,35,48,37,87,58,30,58,58,39,55,53,49,38,48,75,64,67,30,43,66,32,41,35,38,78,48,50,48,63,58,51,49,54,50,46,45,76,36,70,48,51,73,68,58,49,47,59,56,50,72,43,36,70,40,36,40,69,61,56,69,75,43,61,76,82,53,48,48,56,53,47,71,56,31,22,37,38,7,44,52,52,42,65,54,47,12,48,45,40,34,38,44,38,73,74,71,43,32,28,30,23,38,37,38,40,53,66,31,42,46,26,32,69,42,28,66,30,15,32,17,37,83,87,24,25,54,46,24,48,71,67,26,37,30,37,32,70,46,79,53,46,63,40,56,56,55,47,37,53,48,23,19,28,41,51,51,29,49,51,42,40,46,44,44,45,50,16,55,33,43,12,49,49,49,29,50,54,51,34,44,74,70,68,73,57,70,58,49,55,55,57,45,50,52,51,37,42,47,62,32,37,44,56,49,36,50,52,42,50,73,49,76,62,94,75,62,66,71,58,60,72,92,42,48,67,61,56,44,48,71,49,22,51,59,53,4,50,50,48,14,52,47,34,47,51,49,26,55,61,33,34,79,75,63,35,66,71,46,10,20,48,50,23,43,52,35,52,31,57,44,34,29,47,46,46,25,69,67,43,87,42,73,66,47,44,51,52,35,50,52,47,51,52,52,62,72,50,43,48,76,41,74,64,33,38,78,77,48,70,38,59,73,71,92,48,80,67,55,56,58,48,40,52,49,48,44,52,51,48,52,54,52,49,52,52,52,52,52,50,54,56,56,64,71,64,59,78,76,80,84,74,92,72,79,92,78,89,79,82,84,82,82,83,80,85,79,92,134